Protein AF-A0AAF0Y6J8-F1 (afdb_monomer)

Solvent-accessible surface area (backbone atoms only — not comparable to full-atom values): 52966 Å² total; per-residue (Å²): 140,88,72,88,75,79,75,80,80,65,96,75,84,88,79,81,84,75,63,62,96,84,73,73,66,78,78,77,88,53,89,61,50,66,57,54,49,52,32,51,49,50,33,46,51,37,32,52,55,44,51,52,54,52,38,50,56,49,50,51,54,49,41,55,51,51,54,55,71,71,48,80,70,92,71,81,60,100,63,86,78,79,50,47,41,32,35,40,36,59,81,78,58,83,72,40,67,75,51,41,52,77,68,33,92,46,49,30,77,46,56,19,83,68,27,86,41,59,69,42,38,44,42,51,56,29,32,52,77,58,36,61,73,60,62,73,74,58,77,89,92,68,58,49,60,62,53,46,50,54,52,54,72,72,43,93,66,81,75,54,37,34,40,34,31,39,55,40,78,65,29,52,51,64,40,54,36,51,51,52,51,54,53,61,73,40,78,90,54,57,57,35,38,38,35,33,29,91,42,66,74,60,46,60,70,65,53,75,75,61,64,79,80,51,44,43,81,45,72,57,73,69,62,94,79,70,53,92,57,46,44,41,49,39,23,48,53,52,32,51,40,27,67,83,25,75,54,22,44,36,69,67,33,50,54,45,55,51,52,53,38,72,70,72,62,60,52,39,67,44,52,50,53,52,52,53,49,50,50,54,51,42,58,73,70,32,71,51,33,58,46,72,75,42,91,69,50,74,65,56,51,52,52,50,48,54,46,49,52,37,36,33,74,68,47,93,50,95,73,50,66,63,36,49,45,69,77,55,92,61,50,57,57,68,76,61,57,56,63,69,59,52,52,51,49,43,48,75,40,51,66,82,77,49,79,77,76,82,79,83,76,82,97,77,88,87,78,88,80,86,90,85,90,85,88,84,94,74,93,76,87,75,86,80,81,82,86,80,88,78,85,86,84,88,83,84,91,81,90,85,88,82,84,90,82,91,83,86,90,84,79,91,80,90,79,82,76,84,74,77,76,74,76,77,75,70,80,81,53,94,58,92,52,50,76,56,38,52,51,43,51,52,62,67,72,46,63,102,70,77,57,69,65,64,50,52,52,49,50,53,47,56,62,54,52,67,58,51,80,79,63,79,80,76,80,75,81,89,78,91,79,91,80,84,88,78,94,68,96,70,88,75,72,73,69,71,83,73,70,55,69,68,57,56,51,50,53,49,52,52,49,54,50,49,54,52,52,35,35,74,71,66,77,48,81,88,74,73,51,63,84,79,58,53,77,35,58,77,77,36,66,60,55,31,51,50,39,29,69,20,46,74,41,97,85,69,23,43,41,50,54,38,35,32,35,42,40,32,20,52,88,91,25,48,64,71,44,53,51,36,45,52,48,39,43,32,24,30,40,46,53,44,77,46,71,40,95,90,74,69,57,63,46,77,32,72,66,69,21,62,60,37,34,34,36,40,37,39,27,85,90,47,84,78,58,63,70,51,32,51,45,28,47,49,52,50,52,54,52,40,47,54,50,53,31,54,78,69,72,46,91,75,63,72,80,39,67,69,54,45,49,53,50,51,50,50,50,50,62,24,49,74,35,53,46,80,42,66,29,54,62,40,42,49,31,45,24,53,49,39,45,42,64,62,58,50,62,92,92,53,78,78,42,52,36,36,37,30,46,60,56,54,72,32,62,66,71,63,47,65,55,54,65,54,49,63,77,68,61,62,100,80,73,88,65,85,76,53,82,93,67,40,40,67,67,51,31,48,52,28,50,48,49,30,18,70,76,60,35,17,28,37,36,39,32,38,58,39,81,41,74,36,86,98,36,98,46,53,44,63,86,62,60,85,90,50,69,49,96,78,58,76,85,60,94,65,87,69,72,79,55,96,53,74,67,38,34,39,37,38,29,78,20,51,71,69,67,92,71,68,60,92,84,58,47,73,67,51,61,68,64,56,70,76,65,64,74,60,43,47,28,37,31,32,37,29,31,64,89,27,38,68,52,20,30,44,87,82,30,33,80,36,66,48,30,37,36,97,50,38,63,41,74,76,56,84,90,80,114

Secondary structure (DSSP, 8-state):
--STT-TTSSS---------TTT-SSS---TTHHHHHHHHHHHHHHHHHHHHHHHHHHHHHHHHHHHHHHSPPSS--SS----EEEEEE-S--TTHHHHHTTT-TTEEEEEGGG-SSHHHHHHHHHHHHH-HHHHHTPPSS--HHHHHHHHHHT-SS---EEEEEETGGGS-HHHHHHHHHHHHT-TTS-EEEEEE-S-HHHHHHH--SS-TTSEEEEE----TT--TTHHHHHHHHHHH-TTT-SSEE-HHHHHHHHHHHHHH--HHHHHHHHHHHHHHHHHHHSHHHHHHHS---HHHHHHHHHHHHHHHTT---TTGGGGEE---TTHHHHHS--HHHHHHHHHH-GGGTS-----SS--S----------------PPPPPP--PPPP----------------------------------TTSS-TTHHHHHHHHHHHHS-SS--HHHHHHHHHHHHHHHHHTTTS---PPP-------------------PPPHHHHHHHHHHHHHHHHHHHHTTS----THHHHS--B--S-HHHHHHHHHHS--TT--SB-TT-EEEEEE-TTSSHHHHHHHHHHHHHS-S-EEEE-TTT-PEEEE--------EEEE--TTSPPSHHHHHHHHHHHHHHHHHHHHHHTT----TTSHHHHHHHHHHHHHHHTTEEEE---SSHHHHHHHHHHHHS--TTSPPPSEEEETTGGGS-SSHHHHHHHHHTT--TT------GGG--HHHHHHHHHHHHHHH--EEEEEEE--SBPTTSSSBPPS--TTS--TTS---S--PPS-SS---EEEEEEEESS-S---TT--HHHHHH-----SSEEEEEEEEETT-SHHHHSSS-EEEEEEEETTEEE---GGG-

InterPro domains:
  IPR020795 Origin recognition complex, subunit 3 [PTHR12748] (308-524)
  IPR027417 P-loop containing nucleoside triphosphate hydrolase [G3DSA:3.40.50.300] (536-815)
  IPR027417 P-loop containing nucleoside triphosphate hydrolase [SSF52540] (537-786)
  IPR040855 Origin recognition complex subunit 3, winged helix C-terminal [PF18137] (435-524)

Sequence (879 aa):
MGNDFHSLSQGVFVVPFQPPSNKAGPSNLQPLDEIYDKAYQHFQAAYDSYEEQFTAELLDGIRSWLDECDTPRPLKAPFEVQRLHIALVQGVSSALIPGLTSTTRHAVTVNGRDVSDLASATRAVAVGFLGEAALASKKAGRTPMEEVQRWWQGLNDRDPLLLHIQQAQLISATVLSELIYIMNLYPSLPFRLLLDVPSVGHFLSTWTLIEPTEIDLSILTLGRSRKRNAGVNAILQAAVDSSVTLLSVTRELAEQLKRDEETIGGGGASTLKSLKWLALQHRFNSPLAALAESEMTEQQLQDLQTIADAVKDGHRVPGGDIFALDSNPNLLTVTDPAPRMSILSSLAKPDTFWPITSNGVDASTQNSAEDEQSSEDEEVVTPRKSGRSRPANDYLKMSGQTTRKKRKPQPQAEGQPHAVNGGFVDLSTPQPFKETETLFSLWQSAGRNVNLWDWLEGFRGELTGAAKENGDDEEAPASERRSKRKRGDDDEDGGKPELSEEAQQRLHAAFIRFVEEARMLGLIALALRYNTSPPGPTFVPELDEVILAARPHPGGSSLQRGDLVEIVGPSGAGKSTLCAFLLMTTLLPRSFQLVTTQGGEAVDVPLGGRDAHAYLLSPASHPPLMPRIESALRAHIETRIAHTLGENNQRGDLRAPLISAAIDEQITASLARLYVLQPRPRAIGWTLALQRVRRPPDDHRTPDLVVCDGFADGFWPERWEEEKGDRRRGPGGSRVRGLPDAGMKDVWDAVTALRRDTGAVVVLTAQGLRPIPNSPFFKPQLPAPYPSPFAPRGADPDPPTAWPLNIQLTLLGPSRPLQYPAETTLVDALRSRNHPTLQVFDAMVRVVGGKGLAGTLAGAKWSFGVASHGLVPFTRDER

Foldseek 3Di:
DPPPPVPPPDPDDDDDDDDPPPDPDPDPDFPCNVQLVLLLVLLVVLLVVVLVVLLVLVLVLVLVLLVVLVDDDPDDDPDDQAAAEEEEEAPDDPVNQVVNCVSDVQEFEDELVQPAALLSVLQRLLCRRQNPVRVVVDDPDDGSVVVVLVVQVPDPDNIAHEYEYEQNVSHQLVSVQVNLVVVLVSSVHRYHYYYYHNDPQVSVQRNDPHDPSRHDYHYSPRDPPDDLANSLCSSQVSQQQCLSHLAHEDPVNSVVLVVLCVVPVPYNVLVSVLSSVLSVVLCCDFPVVVCSVDPHDPVNVVVVVVLSVCSNVVHDDVPSCSRYRYDDPCSCCVSPNPVVVVVLVCLQCVCVVPPPPPPDDDPDDDDDDDDDDDDDDDDDDDDDDDDDDDDDDDDDDDDDDDDDDDDDDDDDDDDDDPDPPPDPPPPPPPCPCPLSNQLSVLLVPDDPDDDLVVSLVSSVVVVVVVVPVVPDPPDDDDDDDDDDDDDDPDPCPVPDPDDDPVVSVVSVVSSVVSQVVCVVVVVDDDPPDFQPPFQADLPQVQQLVQLCQFPPHPVSGSHGQLAEEEEEEAPQLCRLLSVLSSLLQALADQWAFQQDPPPRHTDTQGLNHNNFAEEEEEAPVDPDCVVLSLLLLLVSSLVSVVVSCVVVVHDDDCPPVSNVVSSVVSSVSSCVRYHYDHFHLFLLSLLVVLVCLLVPPPVHDRGQEYEYPCNAVSCDPVVVVLVVVVVPDPPPDPDDDRSVNRHNVSSLVSSSSSSVRRSHYYYYYDYQPACDVPFRGGFGPDDPPADTLPDPPPPDPPDDNPRDHFKYKYWHHFPDDPDDPPPQDPVNSVVPPPPPQKTKTKMFMAGDSTDDQNPDRRTHIDMWIAGPSGTDRDDPVVD

Nearest PDB structures (foldseek):
  7jpo-assembly1_C  TM=5.607E-01  e=1.843E-09  Homo sapiens
  8s0f-assembly1_C  TM=5.525E-01  e=1.940E-09  Homo sapiens
  7tjj-assembly1_C  TM=5.164E-01  e=2.382E-09  Saccharomyces cerevisiae
  5zr1-assembly1_C  TM=5.439E-01  e=1.946E-08  Saccharomyces cerevisiae S288C
  7ctg-assembly1_C  TM=5.607E-01  e=2.522E-07  Homo sapiens

Organism: NCBI:txid143232

pLDDT: mean 81.0, std 18.87, range [28.06, 98.38]

Structure (mmCIF, N/CA/C/O backbone):
data_AF-A0AAF0Y6J8-F1
#
_entry.id   AF-A0AAF0Y6J8-F1
#
loop_
_atom_site.group_PDB
_atom_site.id
_atom_site.type_symbol
_atom_site.label_atom_id
_atom_site.label_alt_id
_atom_site.label_comp_id
_atom_site.label_asym_id
_atom_site.label_entity_id
_atom_site.label_seq_id
_atom_site.pdbx_PDB_ins_code
_atom_site.Cartn_x
_atom_site.Cartn_y
_atom_site.Cartn_z
_atom_site.occupancy
_atom_site.B_iso_or_equiv
_atom_site.auth_seq_id
_atom_site.auth_comp_id
_atom_site.auth_asym_id
_atom_site.auth_atom_id
_atom_site.pdbx_PDB_model_num
ATOM 1 N N . MET A 1 1 ? 11.645 -42.284 27.711 1.00 46.94 1 MET A N 1
ATOM 2 C CA . MET A 1 1 ? 11.716 -40.843 28.018 1.00 46.94 1 MET A CA 1
ATOM 3 C C . MET A 1 1 ? 13.034 -40.352 27.452 1.00 46.94 1 MET A C 1
ATOM 5 O O . MET A 1 1 ? 14.055 -40.558 28.093 1.00 46.94 1 MET A O 1
ATOM 9 N N . GLY A 1 2 ? 13.051 -39.891 26.202 1.00 46.53 2 GLY A N 1
ATOM 10 C CA . GLY A 1 2 ? 14.325 -39.673 25.495 1.00 46.53 2 GLY A CA 1
ATOM 11 C C . GLY A 1 2 ? 14.275 -38.817 24.230 1.00 46.53 2 GLY A C 1
ATOM 12 O O . GLY A 1 2 ? 15.302 -38.254 23.880 1.00 46.53 2 GLY A O 1
ATOM 13 N N . ASN A 1 3 ? 13.105 -38.659 23.595 1.00 49.09 3 ASN A N 1
ATOM 14 C CA . ASN A 1 3 ? 12.953 -37.881 22.353 1.00 49.09 3 ASN A CA 1
ATOM 15 C C . ASN A 1 3 ? 11.950 -36.715 22.478 1.00 49.09 3 ASN A C 1
ATOM 17 O O . ASN A 1 3 ? 11.668 -36.035 21.495 1.00 49.09 3 ASN A O 1
ATOM 21 N N . ASP A 1 4 ? 11.411 -36.463 23.673 1.00 56.22 4 ASP A N 1
ATOM 22 C CA . ASP A 1 4 ? 10.211 -35.632 23.865 1.00 56.22 4 ASP A CA 1
ATOM 23 C C . ASP A 1 4 ? 10.475 -34.106 23.774 1.00 56.22 4 ASP A C 1
ATOM 25 O O . ASP A 1 4 ? 9.556 -33.307 23.922 1.00 56.22 4 ASP A O 1
ATOM 29 N N . PHE A 1 5 ? 11.719 -33.692 23.488 1.00 54.41 5 PHE A N 1
ATOM 30 C CA . PHE A 1 5 ? 12.150 -32.285 23.401 1.00 54.41 5 PHE A CA 1
ATOM 31 C C . PHE A 1 5 ? 12.631 -31.828 22.008 1.00 54.41 5 PHE A C 1
ATOM 33 O O . PHE A 1 5 ? 13.147 -30.722 21.875 1.00 54.41 5 PHE A O 1
ATOM 40 N N . HIS A 1 6 ? 12.368 -32.578 20.929 1.00 54.72 6 HIS A N 1
ATOM 41 C CA . HIS A 1 6 ? 12.538 -32.075 19.544 1.00 54.72 6 HIS A CA 1
ATOM 42 C C . HIS A 1 6 ? 11.508 -30.984 19.142 1.00 54.72 6 HIS A C 1
ATOM 44 O O . HIS A 1 6 ? 11.321 -30.679 17.967 1.00 54.72 6 HIS A O 1
ATOM 50 N N . SER A 1 7 ? 10.828 -30.395 20.126 1.00 57.59 7 SER A N 1
ATOM 51 C CA . SER A 1 7 ? 9.571 -29.653 20.021 1.00 57.59 7 SER A CA 1
ATOM 52 C C . SER A 1 7 ? 9.751 -28.133 20.161 1.00 57.59 7 SER A C 1
ATOM 54 O O . SER A 1 7 ? 8.914 -27.471 20.761 1.00 57.59 7 SER A O 1
ATOM 56 N N . LEU A 1 8 ? 10.845 -27.570 19.636 1.00 61.41 8 LEU A N 1
ATOM 57 C CA . LEU A 1 8 ? 11.039 -26.109 19.518 1.00 61.41 8 LEU A CA 1
ATOM 58 C C . LEU A 1 8 ? 11.159 -25.632 18.058 1.00 61.41 8 LEU A C 1
ATOM 60 O O . LEU A 1 8 ? 11.281 -24.438 17.811 1.00 61.41 8 LEU A O 1
ATOM 64 N N . SER A 1 9 ? 11.112 -26.551 17.087 1.00 70.69 9 SER A N 1
ATOM 65 C CA . SER A 1 9 ? 11.235 -26.264 15.648 1.00 70.69 9 SER A CA 1
ATOM 66 C C . SER A 1 9 ? 9.919 -26.349 14.863 1.00 70.69 9 SER A C 1
ATOM 68 O O . SER A 1 9 ? 9.893 -26.009 13.682 1.00 70.69 9 SER A O 1
ATOM 70 N N . GLN A 1 10 ? 8.828 -26.813 15.481 1.00 74.38 10 GLN A N 1
ATOM 71 C CA . GLN A 1 10 ? 7.499 -26.843 14.857 1.00 74.38 10 GLN A CA 1
ATOM 72 C C . GLN A 1 10 ? 6.782 -25.499 15.073 1.00 74.38 10 GLN A C 1
ATOM 74 O O . GLN A 1 10 ? 6.991 -24.836 16.084 1.00 74.38 10 GLN A O 1
ATOM 79 N N . GLY A 1 11 ? 5.935 -25.085 14.126 1.00 71.44 11 GLY A N 1
ATOM 80 C CA . GLY A 1 11 ? 5.335 -23.742 14.143 1.00 71.44 11 GLY A CA 1
ATOM 81 C C . GLY A 1 11 ? 4.185 -23.527 15.138 1.00 71.44 11 GLY A C 1
ATOM 82 O O . GLY A 1 11 ? 3.857 -22.382 15.431 1.00 71.44 11 GLY A O 1
ATOM 83 N N . VAL A 1 12 ? 3.554 -24.595 15.642 1.00 82.06 12 VAL A N 1
ATOM 84 C CA . VAL A 1 12 ? 2.423 -24.527 16.587 1.00 82.06 12 VAL A CA 1
ATOM 85 C C . VAL A 1 12 ? 2.484 -25.715 17.544 1.00 82.06 12 VAL A C 1
ATOM 87 O O . VAL A 1 12 ? 2.613 -26.855 17.102 1.00 82.06 12 VAL A O 1
ATOM 90 N N . PHE A 1 13 ? 2.308 -25.458 18.842 1.00 80.12 13 PHE A N 1
ATOM 91 C CA . PHE A 1 13 ? 2.201 -26.487 19.877 1.00 80.12 13 PHE A CA 1
ATOM 92 C C . PHE A 1 13 ? 0.877 -26.352 20.621 1.00 80.12 13 PHE A C 1
ATOM 94 O O . PHE A 1 13 ? 0.590 -25.307 21.201 1.00 80.12 13 PHE A O 1
ATOM 101 N N . VAL A 1 14 ? 0.087 -27.425 20.649 1.00 83.12 14 VAL A N 1
ATOM 102 C CA . VAL A 1 14 ? -1.083 -27.512 21.528 1.00 83.12 14 VAL A CA 1
ATOM 103 C C . VAL A 1 14 ? -0.660 -28.241 22.795 1.00 83.12 14 VAL A C 1
ATOM 105 O O . VAL A 1 14 ? -0.547 -29.464 22.803 1.00 83.12 14 VAL A O 1
ATOM 108 N N . VAL A 1 15 ? -0.410 -27.485 23.864 1.00 81.62 15 VAL A N 1
ATOM 109 C CA . VAL A 1 15 ? -0.171 -28.039 25.203 1.00 81.62 15 VAL A CA 1
ATOM 110 C C . VAL A 1 15 ? -1.525 -28.131 25.914 1.00 81.62 15 VAL A C 1
ATOM 112 O O . VAL A 1 15 ? -2.051 -27.098 26.331 1.00 81.62 15 VAL A O 1
ATOM 115 N N . PRO A 1 16 ? -2.143 -29.323 26.037 1.00 80.50 16 PRO A N 1
ATOM 116 C CA . PRO A 1 16 ? -3.435 -29.448 26.698 1.00 80.50 16 PRO A CA 1
ATOM 117 C C . PRO A 1 16 ? -3.285 -29.142 28.190 1.00 80.50 16 PRO A C 1
ATOM 119 O O . PRO A 1 16 ? -2.589 -29.854 28.916 1.00 80.50 16 PRO A O 1
ATOM 122 N N . PHE A 1 17 ? -3.962 -28.094 28.660 1.00 80.12 17 PHE A N 1
ATOM 123 C CA . PHE A 1 17 ? -4.008 -27.774 30.081 1.00 80.12 17 PHE A CA 1
ATOM 124 C C . PHE A 1 17 ? -4.791 -28.857 30.830 1.00 80.12 17 PHE A C 1
ATOM 126 O O . PHE A 1 17 ? -6.013 -28.944 30.724 1.00 80.12 17 PHE A O 1
ATOM 133 N N . GLN A 1 18 ? -4.079 -29.689 31.587 1.00 80.62 18 GLN A N 1
ATOM 134 C CA . GLN A 1 18 ? -4.678 -30.611 32.546 1.00 80.62 18 GLN A CA 1
ATOM 135 C C . GLN A 1 18 ? -4.735 -29.898 33.904 1.00 80.62 18 GLN A C 1
ATOM 137 O O . GLN A 1 18 ? -3.695 -29.789 34.560 1.00 80.62 18 GLN A O 1
ATOM 142 N N . PRO A 1 19 ? -5.898 -29.369 34.335 1.00 72.00 19 PRO A N 1
ATOM 143 C CA . PRO A 1 19 ? -5.988 -28.693 35.620 1.00 72.00 19 PRO A CA 1
ATOM 144 C C . PRO A 1 19 ? -5.603 -29.666 36.746 1.00 72.00 19 PRO A C 1
ATOM 146 O O . PRO A 1 19 ? -6.127 -30.784 36.785 1.00 72.00 19 PRO A O 1
ATOM 149 N N . PRO A 1 20 ? -4.731 -29.275 37.698 1.00 77.81 20 PRO A N 1
ATOM 150 C CA . PRO A 1 20 ? -4.523 -30.062 38.905 1.00 77.81 20 PRO A CA 1
ATOM 151 C C . PRO A 1 20 ? -5.874 -30.236 39.605 1.00 77.81 20 PRO A C 1
ATOM 153 O O . PRO A 1 20 ? -6.547 -29.249 39.911 1.00 77.81 20 PRO A O 1
ATOM 156 N N . SER A 1 21 ? -6.235 -31.501 39.836 1.00 73.38 21 SER A N 1
ATOM 157 C CA . SER A 1 21 ? -7.596 -32.043 40.046 1.00 73.38 21 SER A CA 1
ATOM 158 C C . SER A 1 21 ? -8.495 -31.436 41.141 1.00 73.38 21 SER A C 1
ATOM 160 O O . SER A 1 21 ? -9.564 -31.980 41.391 1.00 73.38 21 SER A O 1
ATOM 162 N N . ASN A 1 22 ? -8.107 -30.338 41.796 1.00 62.06 22 ASN A N 1
ATOM 163 C CA . ASN A 1 22 ? -8.897 -29.687 42.844 1.00 62.06 22 ASN A CA 1
ATOM 164 C C . ASN A 1 22 ? -8.800 -28.146 42.944 1.00 62.06 22 ASN A C 1
ATOM 166 O O . ASN A 1 22 ? -9.525 -27.598 43.769 1.00 62.06 22 ASN A O 1
ATOM 170 N N . LYS A 1 23 ? -7.915 -27.421 42.222 1.00 58.53 23 LYS A N 1
ATOM 171 C CA . LYS A 1 23 ? -7.672 -25.978 42.529 1.00 58.53 23 LYS A CA 1
ATOM 172 C C . LYS A 1 23 ? -7.391 -24.997 41.375 1.00 58.53 23 LYS A C 1
ATOM 174 O O . LYS A 1 23 ? -7.160 -23.827 41.654 1.00 58.53 23 LYS A O 1
ATOM 179 N N . ALA A 1 24 ? -7.431 -25.406 40.107 1.00 54.44 24 ALA A N 1
ATOM 180 C CA . ALA A 1 24 ? -7.239 -24.481 38.977 1.00 54.44 24 ALA A CA 1
ATOM 181 C C . ALA A 1 24 ? -8.573 -23.975 38.393 1.00 54.44 24 ALA A C 1
ATOM 183 O O . ALA A 1 24 ? -8.906 -24.268 37.246 1.00 54.44 24 ALA A O 1
ATOM 184 N N . GLY A 1 25 ? -9.339 -23.244 39.204 1.00 60.88 25 GLY A N 1
ATOM 185 C CA . GLY A 1 25 ? -10.433 -22.389 38.731 1.00 60.88 25 GLY A CA 1
ATOM 186 C C . GLY A 1 25 ? -9.984 -20.923 38.631 1.00 60.88 25 GLY A C 1
ATOM 187 O O . GLY A 1 25 ? -8.875 -20.606 39.073 1.00 60.88 25 GLY A O 1
ATOM 188 N N . PRO A 1 26 ? -10.821 -20.016 38.091 1.00 60.38 26 PRO A N 1
ATOM 189 C CA . PRO A 1 26 ? -10.643 -18.586 38.339 1.00 60.38 26 PRO A CA 1
ATOM 190 C C . PRO A 1 26 ? -10.587 -18.323 39.853 1.00 60.38 26 PRO A C 1
ATOM 192 O O . PRO A 1 26 ? -11.142 -19.090 40.644 1.00 60.38 26 PRO A O 1
ATOM 195 N N . SER A 1 27 ? -9.906 -17.247 40.255 1.00 64.31 27 SER A N 1
ATOM 196 C CA . SER A 1 27 ? -9.896 -16.779 41.646 1.00 64.31 27 SER A CA 1
ATOM 197 C C . SER A 1 27 ? -11.321 -16.716 42.198 1.00 64.31 27 SER A C 1
ATOM 199 O O . SER A 1 27 ? -12.218 -16.281 41.475 1.00 64.31 27 SER A O 1
ATOM 201 N N . ASN A 1 28 ? -11.515 -17.152 43.450 1.00 68.31 28 ASN A N 1
ATOM 202 C CA . ASN A 1 28 ? -12.820 -17.144 44.121 1.00 68.31 28 ASN A CA 1
ATOM 203 C C . ASN A 1 28 ? -13.555 -15.825 43.846 1.00 68.31 28 ASN A C 1
ATOM 205 O O . ASN A 1 28 ? -12.947 -14.766 44.012 1.00 68.31 28 ASN A O 1
ATOM 209 N N . LEU A 1 29 ? -14.831 -15.913 43.447 1.00 67.31 29 LEU A N 1
ATOM 210 C CA . LEU A 1 29 ? -15.694 -14.757 43.184 1.00 67.31 29 LEU A CA 1
ATOM 211 C C . LEU A 1 29 ? -15.552 -13.746 44.325 1.00 67.31 29 LEU A C 1
ATOM 213 O O . LEU A 1 29 ? -15.857 -14.068 45.476 1.00 67.31 29 LEU A O 1
ATOM 217 N N . GLN A 1 30 ? -15.043 -12.554 44.014 1.00 77.19 30 GLN A N 1
ATOM 218 C CA . GLN A 1 30 ? -14.905 -11.501 45.014 1.00 77.19 30 GLN A CA 1
ATOM 219 C C . GLN A 1 30 ? -16.262 -10.797 45.178 1.00 77.19 30 GLN A C 1
ATOM 221 O O . GLN A 1 30 ? -16.977 -10.635 44.188 1.00 77.19 30 GLN A O 1
ATOM 226 N N . PRO A 1 31 ? -16.631 -10.331 46.388 1.00 79.38 31 PRO A N 1
ATOM 227 C CA . PRO A 1 31 ? -17.938 -9.706 46.627 1.00 79.38 31 PRO A CA 1
ATOM 228 C C . PRO A 1 31 ? -18.251 -8.499 45.727 1.00 79.38 31 PRO A C 1
ATOM 230 O O . PRO A 1 31 ? -19.416 -8.198 45.481 1.00 79.38 31 PRO A O 1
ATOM 233 N N . LEU A 1 32 ? -17.220 -7.813 45.220 1.00 87.56 32 LEU A N 1
ATOM 234 C CA . LEU A 1 32 ? -17.368 -6.658 44.333 1.00 87.56 32 LEU A CA 1
ATOM 235 C C . LEU A 1 32 ? -17.630 -7.025 42.861 1.00 87.56 32 LEU A C 1
ATOM 237 O O . LEU A 1 32 ? -17.983 -6.136 42.086 1.00 87.56 32 LEU A O 1
ATOM 241 N N . ASP A 1 33 ? -17.466 -8.288 42.457 1.00 89.75 33 ASP A N 1
ATOM 242 C CA . ASP A 1 33 ? -17.500 -8.693 41.042 1.00 89.75 33 ASP A CA 1
ATOM 243 C C . ASP A 1 33 ? -18.853 -8.369 40.403 1.00 89.75 33 ASP A C 1
ATOM 245 O O . ASP A 1 33 ? -18.905 -7.784 39.322 1.00 89.75 33 ASP A O 1
ATOM 249 N N . GLU A 1 34 ? -19.946 -8.594 41.137 1.00 91.12 34 GLU A N 1
ATOM 250 C CA . GLU A 1 34 ? -21.289 -8.212 40.701 1.00 91.12 34 GLU A CA 1
ATOM 251 C C . GLU A 1 34 ? -21.459 -6.706 40.455 1.00 91.12 34 GLU A C 1
ATOM 253 O O . GLU A 1 34 ? -22.267 -6.324 39.612 1.00 91.12 34 GLU A O 1
ATOM 258 N N . ILE A 1 35 ? -20.754 -5.839 41.191 1.00 93.31 35 ILE A N 1
ATOM 259 C CA . ILE A 1 35 ? -20.884 -4.379 41.053 1.00 93.31 35 ILE A CA 1
ATOM 260 C C . ILE A 1 35 ? -20.216 -3.929 39.752 1.00 93.31 35 ILE A C 1
ATOM 262 O O . ILE A 1 35 ? -20.826 -3.202 38.965 1.00 93.31 35 ILE A O 1
ATOM 266 N N . TYR A 1 36 ? -18.991 -4.399 39.500 1.00 95.12 36 TYR A N 1
ATOM 267 C CA . TYR A 1 36 ? -18.256 -4.083 38.274 1.00 95.12 36 TYR A CA 1
ATOM 268 C C . TYR A 1 36 ? -18.909 -4.703 37.033 1.00 95.12 36 TYR A C 1
ATOM 270 O O . TYR A 1 36 ? -19.008 -4.030 36.006 1.00 95.12 36 TYR A O 1
ATOM 278 N N . ASP A 1 37 ? -19.412 -5.938 37.127 1.00 94.62 37 ASP A N 1
ATOM 279 C CA . ASP A 1 37 ? -20.112 -6.591 36.018 1.00 94.62 37 ASP A CA 1
ATOM 280 C C . ASP A 1 37 ? -21.442 -5.894 35.697 1.00 94.62 37 ASP A C 1
ATOM 282 O O . ASP A 1 37 ? -21.712 -5.641 34.524 1.00 94.62 37 ASP A O 1
ATOM 286 N N . LYS A 1 38 ? -22.247 -5.503 36.701 1.00 95.50 38 LYS A N 1
ATOM 287 C CA . LYS A 1 38 ? -23.489 -4.730 36.478 1.00 95.50 38 LYS A CA 1
ATOM 288 C C . LYS A 1 38 ? -23.204 -3.362 35.851 1.00 95.50 38 LYS A C 1
ATOM 290 O O . LYS A 1 38 ? -23.907 -2.969 34.923 1.00 95.50 38 LYS A O 1
ATOM 295 N N . ALA A 1 39 ? -22.158 -2.664 36.303 1.00 96.12 39 ALA A N 1
ATOM 296 C CA . ALA A 1 39 ? -21.733 -1.398 35.707 1.00 96.12 39 ALA A CA 1
ATOM 297 C C . ALA A 1 39 ? -21.314 -1.568 34.237 1.00 96.12 39 ALA A C 1
ATOM 299 O O . ALA A 1 39 ? -21.823 -0.879 33.355 1.00 96.12 39 ALA A O 1
ATOM 300 N N . TYR A 1 40 ? -20.454 -2.548 33.943 1.00 96.94 40 TYR A N 1
ATOM 301 C CA . TYR A 1 40 ? -20.012 -2.805 32.574 1.00 96.94 40 TYR A CA 1
ATOM 302 C C . TYR A 1 40 ? -21.157 -3.258 31.652 1.00 96.94 40 TYR A C 1
ATOM 304 O O . TYR A 1 40 ? -21.245 -2.789 30.517 1.00 96.94 40 TYR A O 1
ATOM 312 N N . GLN A 1 41 ? -22.067 -4.107 32.142 1.00 97.19 41 GLN A N 1
ATOM 313 C CA . GLN A 1 41 ? -23.275 -4.513 31.414 1.00 97.19 41 GLN A CA 1
ATOM 314 C C . GLN A 1 41 ? -24.182 -3.320 31.095 1.00 97.19 41 GLN A C 1
ATOM 316 O O . GLN A 1 41 ? -24.731 -3.266 29.999 1.00 97.19 41 GLN A O 1
ATOM 321 N N . HIS A 1 42 ? -24.311 -2.341 31.997 1.00 97.19 42 HIS A N 1
ATOM 322 C CA . HIS A 1 42 ? -25.069 -1.120 31.723 1.00 97.19 42 HIS A CA 1
ATOM 323 C C . HIS A 1 42 ? -24.423 -0.279 30.611 1.00 97.19 42 HIS A C 1
ATOM 325 O O . HIS A 1 42 ? -25.109 0.130 29.672 1.00 97.19 42 HIS A O 1
ATOM 331 N N . PHE A 1 43 ? -23.100 -0.081 30.660 1.00 97.25 43 PHE A N 1
ATOM 332 C CA . PHE A 1 43 ? -22.367 0.660 29.625 1.00 97.25 43 PHE A CA 1
ATOM 333 C C . PHE A 1 43 ? -22.466 -0.038 28.261 1.00 97.25 43 PHE A C 1
ATOM 335 O O . PHE A 1 43 ? -22.637 0.621 27.234 1.00 97.25 43 PHE A O 1
ATOM 342 N N . GLN A 1 44 ? -22.389 -1.373 28.253 1.00 97.25 44 GLN A N 1
ATOM 343 C CA . GLN A 1 44 ? -22.562 -2.184 27.054 1.00 97.25 44 GLN A CA 1
ATOM 344 C C . GLN A 1 44 ? -24.000 -2.097 26.518 1.00 97.25 44 GLN A C 1
ATOM 346 O O . GLN A 1 44 ? -24.175 -1.808 25.342 1.00 97.25 44 GLN A O 1
ATOM 351 N N . ALA A 1 45 ? -25.028 -2.233 27.360 1.00 97.31 45 ALA A N 1
ATOM 352 C CA . ALA A 1 45 ? -26.427 -2.123 26.938 1.00 97.31 45 ALA A CA 1
ATOM 353 C C . ALA A 1 45 ? -26.768 -0.740 26.345 1.00 97.31 45 ALA A C 1
ATOM 355 O O . ALA A 1 45 ? -27.548 -0.643 25.397 1.00 97.31 45 ALA A O 1
ATOM 356 N N . ALA A 1 46 ? -26.157 0.334 26.860 1.00 97.38 46 ALA A N 1
ATOM 357 C CA . ALA A 1 46 ? -26.285 1.675 26.288 1.00 97.38 46 ALA A CA 1
ATOM 358 C C . ALA A 1 46 ? -25.639 1.790 24.893 1.00 97.38 46 ALA A C 1
ATOM 360 O O . ALA A 1 46 ? -26.167 2.488 24.025 1.00 97.38 46 ALA A O 1
ATOM 361 N N . TYR A 1 47 ? -24.520 1.094 24.660 1.00 96.12 47 TYR A N 1
ATOM 362 C CA . TYR A 1 47 ? -23.893 1.005 23.340 1.00 96.12 47 TYR A CA 1
ATOM 363 C C . TYR A 1 47 ? -24.710 0.147 22.370 1.00 96.12 47 TYR A C 1
ATOM 365 O O . TYR A 1 47 ? -24.991 0.595 21.261 1.00 96.12 47 TYR A O 1
ATOM 373 N N . ASP A 1 48 ? -25.143 -1.037 22.803 1.00 96.06 48 ASP A N 1
ATOM 374 C CA . ASP A 1 48 ? -25.914 -1.977 21.988 1.00 96.06 48 ASP A CA 1
ATOM 375 C C . ASP A 1 48 ? -27.249 -1.339 21.548 1.00 96.06 48 ASP A C 1
ATOM 377 O O . ASP A 1 48 ? -27.576 -1.353 20.365 1.00 96.06 48 ASP A O 1
ATOM 381 N N . SER A 1 49 ? -27.956 -0.640 22.448 1.00 96.25 49 SER A N 1
ATOM 382 C CA . SER A 1 49 ? -29.169 0.133 22.113 1.00 96.25 49 SER A CA 1
ATOM 383 C C . SER A 1 49 ? -28.903 1.274 21.116 1.00 96.25 49 SER A C 1
ATOM 385 O O . SER A 1 49 ? -29.717 1.539 20.225 1.00 96.25 49 SER A O 1
ATOM 387 N N . TYR A 1 50 ? -27.749 1.945 21.212 1.00 94.75 50 TYR A N 1
ATOM 388 C CA . TYR A 1 50 ? -27.337 2.943 20.222 1.00 94.75 50 TYR A CA 1
ATOM 389 C C . TYR A 1 50 ? -27.064 2.305 18.845 1.00 94.75 50 TYR A C 1
ATOM 391 O O . TYR A 1 50 ? -27.491 2.858 17.828 1.00 94.75 50 TYR A O 1
ATOM 399 N N . GLU A 1 51 ? -26.378 1.159 18.805 1.00 93.50 51 GLU A N 1
ATOM 400 C CA . GLU A 1 51 ? -26.063 0.411 17.580 1.00 93.50 51 GLU A CA 1
ATOM 401 C C . GLU A 1 51 ? -27.322 -0.168 16.918 1.00 93.50 51 GLU A C 1
ATOM 403 O O . GLU A 1 51 ? -27.444 -0.103 15.695 1.00 93.50 51 GLU A O 1
ATOM 408 N N . GLU A 1 52 ? -28.292 -0.659 17.695 1.00 94.69 52 GLU A N 1
ATOM 409 C CA . GLU A 1 52 ? -29.607 -1.092 17.202 1.00 94.69 52 GLU A CA 1
ATOM 410 C C . GLU A 1 52 ? -30.357 0.062 16.523 1.00 94.69 52 GLU A C 1
ATOM 412 O O . GLU A 1 52 ? -30.778 -0.063 15.371 1.00 94.69 52 GLU A O 1
ATOM 417 N N . GLN A 1 53 ? -30.466 1.218 17.190 1.00 94.25 53 GLN A N 1
ATOM 418 C CA . GLN A 1 53 ? -31.117 2.410 16.628 1.00 94.25 53 GLN A CA 1
ATOM 419 C C . GLN A 1 53 ? -30.397 2.929 15.377 1.00 94.25 53 GLN A C 1
ATOM 421 O O . GLN A 1 53 ? -31.035 3.302 14.394 1.00 94.25 53 GLN A O 1
ATOM 426 N N . PHE A 1 54 ? -29.063 2.953 15.398 1.00 92.50 54 PHE A N 1
ATOM 427 C CA . PHE A 1 54 ? -28.239 3.362 14.261 1.00 92.50 54 PHE A CA 1
ATOM 428 C C . PHE A 1 54 ? -28.386 2.404 13.069 1.00 92.50 54 PHE A C 1
ATOM 430 O O . PHE A 1 54 ? -28.504 2.843 11.925 1.00 92.50 54 PHE A O 1
ATOM 437 N N . THR A 1 55 ? -28.436 1.099 13.336 1.00 93.69 55 THR A N 1
ATOM 438 C CA . THR A 1 55 ? -28.648 0.069 12.314 1.00 93.69 55 THR A CA 1
ATOM 439 C C . THR A 1 55 ? -30.056 0.155 11.730 1.00 93.69 55 THR A C 1
ATOM 441 O O . THR A 1 55 ? -30.203 0.037 10.517 1.00 93.69 55 THR A O 1
ATOM 444 N N . ALA A 1 56 ? -31.080 0.429 12.543 1.00 94.81 56 ALA A N 1
ATOM 445 C CA . ALA A 1 56 ? -32.441 0.667 12.063 1.00 94.81 56 ALA A CA 1
ATOM 446 C C . ALA A 1 56 ? -32.512 1.885 11.121 1.00 94.81 56 ALA A C 1
ATOM 448 O O . ALA A 1 56 ? -33.000 1.751 9.999 1.00 94.81 56 ALA A O 1
ATOM 449 N N . GLU A 1 57 ? -31.933 3.030 11.511 1.00 93.94 57 GLU A N 1
ATOM 450 C CA . GLU A 1 57 ? -31.835 4.217 10.642 1.00 93.94 57 GLU A CA 1
ATOM 451 C C . GLU A 1 57 ? -31.095 3.922 9.323 1.00 93.94 57 GLU A C 1
ATOM 453 O O . GLU A 1 57 ? -31.475 4.436 8.268 1.00 93.94 57 GLU A O 1
ATOM 458 N N . LEU A 1 58 ? -30.057 3.076 9.352 1.00 93.75 58 LEU A N 1
ATOM 459 C CA . LEU A 1 58 ? -29.339 2.663 8.145 1.00 93.75 58 LEU A CA 1
ATOM 460 C C . LEU A 1 58 ? -30.156 1.729 7.252 1.00 93.75 58 LEU A C 1
ATOM 462 O O . LEU A 1 58 ? -30.152 1.903 6.034 1.00 93.75 58 LEU A O 1
ATOM 466 N N . LEU A 1 59 ? -30.882 0.774 7.827 1.00 95.88 59 LEU A N 1
ATOM 467 C CA . LEU A 1 59 ? -31.774 -0.099 7.068 1.00 95.88 59 LEU A CA 1
ATOM 468 C C . LEU A 1 59 ? -32.893 0.702 6.395 1.00 95.88 59 LEU A C 1
ATOM 470 O O . LEU A 1 59 ? -33.196 0.436 5.234 1.00 95.88 59 LEU A O 1
ATOM 474 N N . ASP A 1 60 ? -33.445 1.715 7.062 1.00 95.50 60 ASP A N 1
ATOM 475 C CA . ASP A 1 60 ? -34.455 2.603 6.476 1.00 95.50 60 ASP A CA 1
ATOM 476 C C . ASP A 1 60 ? -33.873 3.513 5.383 1.00 95.50 60 ASP A C 1
ATOM 478 O O . ASP A 1 60 ? -34.491 3.683 4.330 1.00 95.50 60 ASP A O 1
ATOM 482 N N . GLY A 1 61 ? -32.645 4.016 5.554 1.00 95.06 61 GLY A N 1
ATOM 483 C CA . GLY A 1 61 ? -31.920 4.724 4.492 1.00 95.06 61 GLY A CA 1
ATOM 484 C C . GLY A 1 61 ? -31.633 3.846 3.265 1.00 95.06 61 GLY A C 1
ATOM 485 O O . GLY A 1 61 ? -31.765 4.304 2.131 1.00 95.06 61 GLY A O 1
ATOM 486 N N . ILE A 1 62 ? -31.290 2.570 3.474 1.00 96.69 62 ILE A N 1
ATOM 487 C CA . ILE A 1 62 ? -31.094 1.587 2.397 1.00 96.69 62 ILE A CA 1
ATOM 488 C C . ILE A 1 62 ? -32.428 1.248 1.718 1.00 96.69 62 ILE A C 1
ATOM 490 O O . ILE A 1 62 ? -32.459 1.185 0.493 1.00 96.69 62 ILE A O 1
ATOM 494 N N . ARG A 1 63 ? -33.527 1.073 2.467 1.00 96.62 63 ARG A N 1
ATOM 495 C CA . ARG A 1 63 ? -34.879 0.869 1.906 1.00 96.62 63 ARG A CA 1
ATOM 496 C C . ARG A 1 63 ? -35.287 2.037 1.012 1.00 96.62 63 ARG A C 1
ATOM 498 O O . ARG A 1 63 ? -35.576 1.815 -0.156 1.00 96.62 63 ARG A O 1
ATOM 505 N N . SER A 1 64 ? -35.182 3.269 1.515 1.00 96.19 64 SER A N 1
ATOM 506 C CA . SER A 1 64 ? -35.489 4.477 0.739 1.00 96.19 64 SER A CA 1
ATOM 507 C C . SER A 1 64 ? -34.663 4.567 -0.549 1.00 96.19 64 SER A C 1
ATOM 509 O O . SER A 1 64 ? -35.183 4.982 -1.578 1.00 96.19 64 SER A O 1
ATOM 511 N N . TRP A 1 65 ? -33.389 4.163 -0.519 1.00 96.88 65 TRP A N 1
ATOM 512 C CA . TRP A 1 65 ? -32.548 4.112 -1.718 1.00 96.88 65 TRP A CA 1
ATOM 513 C C . TRP A 1 65 ? -32.964 3.007 -2.702 1.00 96.88 65 TRP A C 1
ATOM 515 O O . TRP A 1 65 ? -32.925 3.228 -3.912 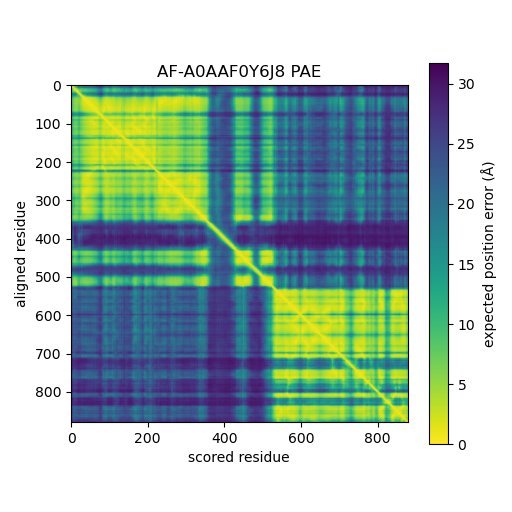1.00 96.88 65 TRP A O 1
ATOM 525 N N . LEU A 1 66 ? -33.375 1.832 -2.219 1.00 96.81 66 LEU A N 1
ATOM 526 C CA . LEU A 1 66 ? -33.904 0.762 -3.072 1.00 96.81 66 LEU A CA 1
ATOM 527 C C . LEU A 1 66 ? -35.212 1.202 -3.754 1.00 96.81 66 LEU A C 1
ATOM 529 O O . LEU A 1 66 ? -35.328 1.062 -4.971 1.00 96.81 66 LEU A O 1
ATOM 533 N N . ASP A 1 67 ? -36.124 1.833 -3.008 1.00 96.06 67 ASP A N 1
ATOM 534 C CA . ASP A 1 67 ? -37.371 2.408 -3.532 1.00 96.06 67 ASP A CA 1
ATOM 535 C C . ASP A 1 67 ? -37.100 3.515 -4.579 1.00 96.06 67 ASP A C 1
ATOM 537 O O . ASP A 1 67 ? -37.771 3.596 -5.614 1.00 96.06 67 ASP A O 1
ATOM 541 N N . GLU A 1 68 ? -36.079 4.354 -4.363 1.00 95.56 68 GLU A N 1
ATOM 542 C CA . GLU A 1 68 ? -35.610 5.343 -5.348 1.00 95.56 68 GLU A CA 1
ATOM 543 C C . GLU A 1 68 ? -35.054 4.690 -6.625 1.00 95.56 68 GLU A C 1
ATOM 545 O O . GLU A 1 68 ? -35.302 5.198 -7.720 1.00 95.56 68 GLU A O 1
ATOM 550 N N . CYS A 1 69 ? -34.334 3.566 -6.518 1.00 95.19 69 CYS A N 1
ATOM 551 C CA . CYS A 1 69 ? -33.805 2.841 -7.681 1.00 95.19 69 CYS A CA 1
ATOM 552 C C . CYS A 1 69 ? -34.913 2.223 -8.546 1.00 95.19 69 CYS A C 1
ATOM 554 O O . CYS A 1 69 ? -34.753 2.113 -9.762 1.00 95.19 69 CYS A O 1
ATOM 556 N N . ASP A 1 70 ? -36.026 1.824 -7.929 1.00 93.75 70 ASP A N 1
ATOM 557 C CA . ASP A 1 70 ? -37.171 1.222 -8.619 1.00 93.75 70 ASP A CA 1
ATOM 558 C C . ASP A 1 70 ? -38.187 2.282 -9.103 1.00 93.75 70 ASP A C 1
ATOM 560 O O . ASP A 1 70 ? -39.076 1.992 -9.911 1.00 93.75 70 ASP A O 1
ATOM 564 N N . THR A 1 71 ? -38.024 3.542 -8.683 1.00 93.56 71 THR A N 1
ATOM 565 C CA . THR A 1 71 ? -38.837 4.671 -9.145 1.00 93.56 71 THR A CA 1
ATOM 566 C C . THR A 1 71 ? -38.464 5.058 -10.588 1.00 93.56 71 THR A C 1
ATOM 568 O O . THR A 1 71 ? -37.327 5.458 -10.859 1.00 93.56 71 THR A O 1
ATOM 571 N N . PRO A 1 72 ? -39.404 5.016 -11.556 1.00 87.44 72 PRO A N 1
ATOM 572 C CA . PRO A 1 72 ? -39.099 5.328 -12.948 1.00 87.44 72 PRO A CA 1
ATOM 573 C C . PRO A 1 72 ? -38.699 6.799 -13.112 1.00 87.44 72 PRO A C 1
ATOM 575 O O . PRO A 1 72 ? -39.421 7.714 -12.708 1.00 87.44 72 PRO A O 1
ATOM 578 N N . ARG A 1 73 ? -37.553 7.036 -13.762 1.00 84.25 73 ARG A N 1
ATOM 579 C CA . ARG A 1 73 ? -37.015 8.388 -13.973 1.00 84.25 73 ARG A CA 1
ATOM 580 C C . ARG A 1 73 ? -38.028 9.268 -14.730 1.00 84.25 73 ARG A C 1
ATOM 582 O O . ARG A 1 73 ? -38.491 8.867 -15.800 1.00 84.25 73 ARG A O 1
ATOM 589 N N . PRO A 1 74 ? -38.328 10.493 -14.251 1.00 83.44 74 PRO A N 1
ATOM 590 C CA . PRO A 1 74 ? -39.363 11.347 -14.847 1.00 83.44 74 PRO A CA 1
ATOM 591 C C . PRO A 1 74 ? -39.005 11.849 -16.255 1.00 83.44 74 PRO A C 1
ATOM 593 O O . PRO A 1 74 ? -39.885 12.232 -17.023 1.00 83.44 74 PRO A O 1
ATOM 596 N N . LEU A 1 75 ? -37.717 11.837 -16.610 1.00 80.62 75 LEU A N 1
ATOM 597 C CA . LEU A 1 75 ? -37.219 12.183 -17.937 1.00 80.62 75 LEU A CA 1
ATOM 598 C C . LEU A 1 75 ? -36.825 10.908 -18.688 1.00 80.62 75 LEU A C 1
ATOM 600 O O . LEU A 1 75 ? -35.775 10.323 -18.422 1.00 80.62 75 LEU A O 1
ATOM 604 N N . LYS A 1 76 ? -37.642 10.507 -19.668 1.00 81.44 76 LYS A N 1
ATOM 605 C CA . LYS A 1 76 ? -37.258 9.475 -20.639 1.00 81.44 76 LYS A CA 1
ATOM 606 C C . LYS A 1 76 ? -36.179 10.030 -21.566 1.00 81.44 76 LYS A C 1
ATOM 608 O O . LYS A 1 76 ? -36.460 10.876 -22.414 1.00 81.44 76 LYS A O 1
ATOM 613 N N . ALA A 1 77 ? -34.949 9.552 -21.402 1.00 78.38 77 ALA A N 1
ATOM 614 C CA . ALA A 1 77 ? -33.886 9.788 -22.370 1.00 78.38 77 ALA A CA 1
ATOM 615 C C . ALA A 1 77 ? -34.250 9.141 -23.727 1.00 78.38 77 ALA A C 1
ATOM 617 O O . ALA A 1 77 ? -34.935 8.117 -23.745 1.00 78.38 77 ALA A O 1
ATOM 618 N N . PRO A 1 78 ? -33.796 9.696 -24.868 1.00 84.06 78 PRO A N 1
ATOM 619 C CA . PRO A 1 78 ? -34.076 9.129 -26.192 1.00 84.06 78 PRO A CA 1
ATOM 620 C C . PRO A 1 78 ? -33.406 7.766 -26.433 1.00 84.06 78 PRO A C 1
ATOM 622 O O . PRO A 1 78 ? -33.751 7.075 -27.387 1.00 84.06 78 PRO A O 1
ATOM 625 N N . PHE A 1 79 ? -32.461 7.380 -25.576 1.00 84.12 79 PHE A N 1
ATOM 626 C CA . PHE A 1 79 ? -31.861 6.055 -25.501 1.00 84.12 79 PHE A CA 1
ATOM 627 C C . PHE A 1 79 ? -31.758 5.655 -24.023 1.00 84.12 79 PHE A C 1
ATOM 629 O O . PHE A 1 79 ? -31.332 6.449 -23.182 1.00 84.12 79 PHE A O 1
ATOM 636 N N . GLU A 1 80 ? -32.181 4.436 -23.701 1.00 79.81 80 GLU A N 1
ATOM 637 C CA . GLU A 1 80 ? -32.169 3.908 -22.338 1.00 79.81 80 GLU A CA 1
ATOM 638 C C . GLU A 1 80 ? -30.776 3.347 -22.025 1.00 79.81 80 GLU A C 1
ATOM 640 O O . GLU A 1 80 ? -30.437 2.228 -22.402 1.00 79.81 80 GLU A O 1
ATOM 645 N N . VAL A 1 81 ? -29.934 4.157 -21.374 1.00 83.25 81 VAL A N 1
ATOM 646 C CA . VAL A 1 81 ? -28.669 3.672 -20.806 1.00 83.25 81 VAL A CA 1
ATOM 647 C C . VAL A 1 81 ? -28.990 2.978 -19.493 1.00 83.25 81 VAL A C 1
ATOM 649 O O . VAL A 1 81 ? -29.270 3.646 -18.495 1.00 83.25 81 VAL A O 1
ATOM 652 N N . GLN A 1 82 ? -28.940 1.649 -19.493 1.00 87.25 82 GLN A N 1
ATOM 653 C CA . GLN A 1 82 ? -28.958 0.884 -18.255 1.00 87.25 82 GLN A CA 1
ATOM 654 C C . GLN A 1 82 ? -27.693 1.201 -17.452 1.00 87.25 82 GLN A C 1
ATOM 656 O O . GLN A 1 82 ? -26.589 1.213 -17.995 1.00 87.25 82 GLN A O 1
ATOM 661 N N . ARG A 1 83 ? -27.872 1.496 -16.164 1.00 93.75 83 ARG A N 1
ATOM 662 C CA . ARG A 1 83 ? -26.793 1.807 -15.226 1.00 93.75 83 ARG A CA 1
ATOM 663 C C . ARG A 1 83 ? -26.887 0.894 -14.021 1.00 93.75 83 ARG A C 1
ATOM 665 O O . ARG A 1 83 ? -27.989 0.625 -13.545 1.00 93.75 83 ARG A O 1
ATOM 672 N N . LEU A 1 84 ? -25.743 0.477 -13.493 1.00 96.38 84 LEU A N 1
ATOM 673 C CA . LEU A 1 84 ? -25.709 -0.212 -12.211 1.00 96.38 84 LEU A CA 1
ATOM 674 C C . LEU A 1 84 ? -25.925 0.804 -11.087 1.00 96.38 84 LEU A C 1
ATOM 676 O O . LEU A 1 84 ? -25.157 1.758 -10.962 1.00 96.38 84 LEU A O 1
ATOM 680 N N . HIS A 1 85 ? -26.943 0.594 -10.256 1.00 97.62 85 HIS A N 1
ATOM 681 C CA . HIS A 1 85 ? -27.157 1.415 -9.067 1.00 97.62 85 HIS A CA 1
ATOM 682 C C . HIS A 1 85 ? -26.158 1.021 -7.977 1.00 97.62 85 HIS A C 1
ATOM 684 O O . HIS A 1 85 ? -26.115 -0.140 -7.558 1.00 97.62 85 HIS A O 1
ATOM 690 N N . ILE A 1 86 ? -25.366 1.992 -7.522 1.00 97.75 86 ILE A N 1
ATOM 691 C CA . ILE A 1 86 ? -24.317 1.812 -6.519 1.00 97.75 86 ILE A CA 1
ATOM 692 C C . ILE A 1 86 ? -24.546 2.794 -5.370 1.00 97.75 86 ILE A C 1
ATOM 694 O O . ILE A 1 86 ? -24.517 4.005 -5.569 1.00 97.75 86 ILE A O 1
ATOM 698 N N . ALA A 1 87 ? -24.713 2.283 -4.156 1.00 97.88 87 ALA A N 1
ATOM 699 C CA . ALA A 1 87 ? -24.687 3.058 -2.926 1.00 97.88 87 ALA A CA 1
ATOM 700 C C . ALA A 1 87 ? -23.318 2.941 -2.250 1.00 97.88 87 ALA A C 1
ATOM 702 O O . ALA A 1 87 ? -22.816 1.837 -2.044 1.00 97.88 87 ALA A O 1
ATOM 703 N N . LEU A 1 88 ? -22.740 4.069 -1.837 1.00 97.19 88 LEU A N 1
ATOM 704 C CA . LEU A 1 88 ? -21.634 4.093 -0.879 1.00 97.19 88 LEU A CA 1
ATOM 705 C C . LEU A 1 88 ? -22.179 4.345 0.525 1.00 97.19 88 LEU A C 1
ATOM 707 O O . LEU A 1 88 ? -22.916 5.311 0.735 1.00 97.19 88 LEU A O 1
ATOM 711 N N . VAL A 1 89 ? -21.768 3.523 1.485 1.00 95.94 89 VAL A N 1
ATOM 712 C CA . VAL A 1 89 ? -22.091 3.666 2.909 1.00 95.94 89 VAL A CA 1
ATOM 713 C C . VAL A 1 89 ? -20.800 3.728 3.730 1.00 95.94 89 VAL A C 1
ATOM 715 O O . VAL A 1 89 ? -19.770 3.190 3.327 1.00 95.94 89 VAL A O 1
ATOM 718 N N . GLN A 1 90 ? -20.833 4.437 4.860 1.00 92.06 90 GLN A N 1
ATOM 719 C CA . GLN A 1 90 ? -19.685 4.611 5.752 1.00 92.06 90 GLN A CA 1
ATOM 720 C C . GLN A 1 90 ? -20.031 4.227 7.185 1.00 92.06 90 GLN A C 1
ATOM 722 O O . GLN A 1 90 ? -21.122 4.541 7.655 1.00 92.06 90 GLN A O 1
ATOM 727 N N . GLY A 1 91 ? -19.062 3.648 7.899 1.00 83.69 91 GLY A N 1
ATOM 728 C CA . GLY A 1 91 ? -19.210 3.347 9.325 1.00 83.69 91 GLY A CA 1
ATOM 729 C C . GLY A 1 91 ? -20.291 2.302 9.594 1.00 83.69 91 GLY A C 1
ATOM 730 O O . GLY A 1 91 ? -21.065 2.453 10.533 1.00 83.69 91 GLY A O 1
ATOM 731 N N . VAL A 1 92 ? -20.374 1.280 8.739 1.00 88.88 92 VAL A N 1
ATOM 732 C CA . VAL A 1 92 ? -21.363 0.206 8.847 1.00 88.88 92 VAL A CA 1
ATOM 733 C C . VAL A 1 92 ? -21.165 -0.590 10.137 1.00 88.88 92 VAL A C 1
ATOM 735 O O . VAL A 1 92 ? -20.071 -1.082 10.416 1.00 88.88 92 VAL A O 1
ATOM 738 N N . SER A 1 93 ? -22.248 -0.765 10.898 1.00 88.50 93 SER A N 1
ATOM 739 C CA . SER A 1 93 ? -22.266 -1.679 12.039 1.00 88.50 93 SER A CA 1
ATOM 740 C C . SER A 1 93 ? -22.241 -3.136 11.577 1.00 88.50 93 SER A C 1
ATOM 742 O O . SER A 1 93 ? -22.867 -3.501 10.579 1.00 88.50 93 SER A O 1
ATOM 744 N N . SER A 1 94 ? -21.593 -4.010 12.350 1.00 89.19 94 SER A N 1
ATOM 745 C CA . SER A 1 94 ? -21.673 -5.464 12.130 1.00 89.19 94 SER A CA 1
ATOM 746 C C . SER A 1 94 ? -23.113 -5.999 12.220 1.00 89.19 94 SER A C 1
ATOM 748 O O . SER A 1 94 ? -23.449 -6.972 11.542 1.00 89.19 94 SER A O 1
ATOM 750 N N . ALA A 1 95 ? -23.985 -5.304 12.961 1.00 92.06 95 ALA A N 1
ATOM 751 C CA . ALA A 1 95 ? -25.414 -5.584 13.058 1.00 92.06 95 ALA A CA 1
ATOM 752 C C . ALA A 1 95 ? -26.196 -5.322 11.753 1.00 92.06 95 ALA A C 1
ATOM 754 O O . ALA A 1 95 ? -27.336 -5.771 11.631 1.00 92.06 95 ALA A O 1
ATOM 755 N N . LEU A 1 96 ? -25.605 -4.662 10.744 1.00 94.62 96 LEU A N 1
ATOM 756 C CA . LEU A 1 96 ? -26.268 -4.459 9.453 1.00 94.62 96 LEU A CA 1
ATOM 757 C C . LEU A 1 96 ? -26.506 -5.783 8.712 1.00 94.62 96 LEU A C 1
ATOM 759 O O . LEU A 1 96 ? -27.562 -5.953 8.107 1.00 94.62 96 LEU A O 1
ATOM 763 N N . ILE A 1 97 ? -25.546 -6.719 8.752 1.00 94.69 97 ILE A N 1
ATOM 764 C CA . ILE A 1 97 ? -25.541 -7.912 7.881 1.00 94.69 97 ILE A CA 1
ATOM 765 C C . ILE A 1 97 ? -26.824 -8.749 8.031 1.00 94.69 97 ILE A C 1
ATOM 767 O O . ILE A 1 97 ? -27.448 -9.028 7.004 1.00 94.69 97 ILE A O 1
ATOM 771 N N . PRO A 1 98 ? -27.281 -9.120 9.250 1.00 94.88 98 PRO A N 1
ATOM 772 C CA . PRO A 1 98 ? -28.541 -9.849 9.406 1.00 94.88 98 PRO A CA 1
ATOM 773 C C . PRO A 1 98 ? -29.743 -9.014 8.941 1.00 94.88 98 PRO A C 1
ATOM 775 O O . PRO A 1 98 ? -30.661 -9.536 8.304 1.00 94.88 98 PRO A O 1
ATOM 778 N N . GLY A 1 99 ? -29.705 -7.703 9.202 1.00 95.31 99 GLY A N 1
ATOM 779 C CA . GLY A 1 99 ? -30.759 -6.753 8.860 1.00 95.31 99 GLY A CA 1
ATOM 780 C C . GLY A 1 99 ? -31.001 -6.572 7.359 1.00 95.31 99 GLY A C 1
ATOM 781 O O . GLY A 1 99 ? -32.144 -6.339 6.972 1.00 95.31 99 GLY A O 1
ATOM 782 N N . LEU A 1 100 ? -29.989 -6.733 6.495 1.00 96.06 100 LEU A N 1
ATOM 783 C CA . LEU A 1 100 ? -30.146 -6.567 5.038 1.00 96.06 100 LEU A CA 1
ATOM 784 C C . LEU A 1 100 ? -31.172 -7.535 4.427 1.00 96.06 100 LEU A C 1
ATOM 786 O O . LEU A 1 100 ? -31.874 -7.180 3.484 1.00 96.06 100 LEU A O 1
ATOM 790 N N . THR A 1 101 ? -31.335 -8.731 4.998 1.00 93.88 101 THR A N 1
ATOM 791 C CA . THR A 1 101 ? -32.372 -9.685 4.556 1.00 93.88 101 THR A CA 1
ATOM 792 C C . THR A 1 101 ? -33.806 -9.200 4.829 1.00 93.88 101 THR A C 1
ATOM 794 O O . THR A 1 101 ? -34.759 -9.730 4.263 1.00 93.88 101 THR A O 1
ATOM 797 N N . SER A 1 102 ? -33.967 -8.158 5.658 1.00 95.12 102 SER A N 1
ATOM 798 C CA . SER A 1 102 ? -35.237 -7.463 5.911 1.00 95.12 102 SER A CA 1
ATOM 799 C C . SER A 1 102 ? -35.475 -6.240 5.009 1.00 95.12 102 SER A C 1
ATOM 801 O O . SER A 1 102 ? -36.493 -5.561 5.170 1.00 95.12 102 SER A O 1
ATOM 803 N N . THR A 1 103 ? -34.549 -5.916 4.096 1.00 94.88 103 THR A N 1
ATOM 804 C CA . THR A 1 103 ? -34.740 -4.868 3.072 1.00 94.88 103 THR A CA 1
ATOM 805 C C . THR A 1 103 ? -35.031 -5.474 1.701 1.00 94.88 103 THR A C 1
ATOM 807 O O . THR A 1 103 ? -35.926 -4.999 1.014 1.00 94.88 103 THR A O 1
ATOM 810 N N . THR A 1 104 ? -34.368 -6.577 1.337 1.00 94.81 104 THR A N 1
ATOM 811 C CA . THR A 1 104 ? -34.752 -7.440 0.206 1.00 94.81 104 THR A CA 1
ATOM 812 C C . THR A 1 104 ? -34.518 -8.911 0.542 1.00 94.81 104 THR A C 1
ATOM 814 O O . THR A 1 104 ? -33.574 -9.264 1.254 1.00 94.81 104 THR A O 1
ATOM 817 N N . ARG A 1 105 ? -35.354 -9.795 -0.018 1.00 95.31 105 ARG A N 1
ATOM 818 C CA . ARG A 1 105 ? -35.233 -11.256 0.137 1.00 95.31 105 ARG A CA 1
ATOM 819 C C . ARG A 1 105 ? -33.938 -11.814 -0.449 1.00 95.31 105 ARG A C 1
ATOM 821 O O . ARG A 1 105 ? -33.519 -12.912 -0.087 1.00 95.31 105 ARG A O 1
ATOM 828 N N . HIS A 1 106 ? -33.321 -11.082 -1.373 1.00 96.81 106 HIS A N 1
ATOM 829 C CA . HIS A 1 106 ? -32.094 -11.470 -2.059 1.00 96.81 106 HIS A CA 1
ATOM 830 C C . HIS A 1 106 ? -30.974 -10.479 -1.740 1.00 96.81 106 HIS A C 1
ATOM 832 O O . HIS A 1 106 ? -30.407 -9.844 -2.627 1.00 96.81 106 HIS A O 1
ATOM 838 N N . ALA A 1 107 ? -30.674 -10.352 -0.445 1.00 97.38 107 ALA A N 1
ATOM 839 C CA . ALA A 1 107 ? -29.503 -9.651 0.060 1.00 97.38 107 ALA A CA 1
ATOM 840 C C . ALA A 1 107 ? -28.348 -10.630 0.310 1.00 97.38 107 ALA A C 1
ATOM 842 O O . ALA A 1 107 ? -28.502 -11.627 1.015 1.00 97.38 107 ALA A O 1
ATOM 843 N N . VAL A 1 108 ? -27.176 -10.317 -0.235 1.00 97.75 108 VAL A N 1
ATOM 844 C CA . VAL A 1 108 ? -25.938 -11.091 -0.091 1.00 97.75 108 VAL A CA 1
ATOM 845 C C . VAL A 1 108 ? -24.833 -10.174 0.398 1.00 97.75 108 VAL A C 1
ATOM 847 O O . VAL A 1 108 ? -24.692 -9.064 -0.103 1.00 97.75 108 VAL A O 1
ATOM 850 N N . THR A 1 109 ? -24.020 -10.640 1.348 1.00 97.75 109 THR A N 1
ATOM 851 C CA . THR A 1 109 ? -22.808 -9.933 1.781 1.00 97.75 109 THR A CA 1
ATOM 852 C C . THR A 1 109 ? -21.558 -10.703 1.364 1.00 97.75 109 THR A C 1
ATOM 854 O O . THR A 1 109 ? -21.459 -11.902 1.609 1.00 97.75 109 THR A O 1
ATOM 857 N N . VAL A 1 110 ? -20.604 -10.003 0.748 1.00 97.81 110 VAL A N 1
ATOM 858 C CA . VAL A 1 110 ? -19.273 -10.498 0.368 1.00 97.81 110 VAL A CA 1
ATOM 859 C C . VAL A 1 110 ? -18.217 -9.657 1.083 1.00 97.81 110 VAL A C 1
ATOM 861 O O . VAL A 1 110 ? -18.333 -8.434 1.152 1.00 97.81 110 VAL A O 1
ATOM 864 N N . ASN A 1 111 ? -17.172 -10.292 1.612 1.00 97.25 111 ASN A N 1
ATOM 865 C CA . ASN A 1 111 ? -16.046 -9.588 2.216 1.00 97.25 111 ASN A CA 1
ATOM 866 C C . ASN A 1 111 ? -15.011 -9.234 1.139 1.00 97.25 111 ASN A C 1
ATOM 868 O O . ASN A 1 111 ? -14.560 -10.110 0.405 1.00 97.25 111 ASN A O 1
ATOM 872 N N . GLY A 1 112 ? -14.591 -7.969 1.059 1.00 96.69 112 GLY A N 1
ATOM 873 C CA . GLY A 1 112 ? -13.580 -7.519 0.099 1.00 96.69 112 GLY A CA 1
ATOM 874 C C . GLY A 1 112 ? -12.226 -8.227 0.225 1.00 96.69 112 GLY A C 1
ATOM 875 O O . GLY A 1 112 ? -11.467 -8.251 -0.738 1.00 96.69 112 GLY A O 1
ATOM 876 N N . ARG A 1 113 ? -11.931 -8.858 1.371 1.00 96.06 113 ARG A N 1
ATOM 877 C CA . ARG A 1 113 ? -10.734 -9.702 1.561 1.00 96.06 113 ARG A CA 1
ATOM 878 C C . ARG A 1 113 ? -10.773 -11.013 0.781 1.00 96.06 113 ARG A C 1
ATOM 880 O O . ARG A 1 113 ? -9.717 -11.511 0.406 1.00 96.06 113 ARG A O 1
ATOM 887 N N . ASP A 1 114 ? -11.964 -11.544 0.524 1.00 95.75 114 ASP A N 1
ATOM 888 C CA . ASP A 1 114 ? -12.156 -12.812 -0.191 1.00 95.75 114 ASP A CA 1
ATOM 889 C C . ASP A 1 114 ? -12.130 -12.609 -1.721 1.00 95.75 114 ASP A C 1
ATOM 891 O O . ASP A 1 114 ? -12.274 -13.558 -2.493 1.00 95.75 114 ASP A O 1
ATOM 895 N N . VAL A 1 115 ? -11.943 -11.359 -2.166 1.00 96.94 115 VAL A N 1
ATOM 896 C CA . VAL A 1 115 ? -11.987 -10.919 -3.563 1.00 96.94 115 VAL A CA 1
ATOM 897 C C . VAL A 1 115 ? -10.592 -10.477 -4.025 1.00 96.94 115 VAL A C 1
ATOM 899 O O . VAL A 1 115 ? -10.303 -9.298 -4.231 1.00 96.94 115 VAL A O 1
ATOM 902 N N . SER A 1 116 ? -9.706 -11.463 -4.177 1.00 94.38 116 SER A N 1
ATOM 903 C CA . SER A 1 116 ? -8.340 -11.303 -4.702 1.00 94.38 116 SER A CA 1
ATOM 904 C C . SER A 1 116 ? -8.290 -10.907 -6.181 1.00 94.38 116 SER A C 1
ATOM 906 O O . SER A 1 116 ? -7.405 -10.166 -6.604 1.00 94.38 116 SER A O 1
ATOM 908 N N . ASP A 1 117 ? -9.225 -11.427 -6.974 1.00 96.81 117 ASP A N 1
ATOM 909 C CA . ASP A 1 117 ? -9.222 -11.406 -8.433 1.00 96.81 117 ASP A CA 1
ATOM 910 C C . ASP A 1 117 ? -10.659 -11.523 -8.975 1.00 96.81 117 ASP A C 1
ATOM 912 O O . ASP A 1 117 ? -11.622 -11.686 -8.226 1.00 96.81 117 ASP A O 1
ATOM 916 N N . LEU A 1 118 ? -10.828 -11.426 -10.294 1.00 97.25 118 LEU A N 1
ATOM 917 C CA . LEU A 1 118 ? -12.148 -11.446 -10.932 1.00 97.25 118 LEU A CA 1
ATOM 918 C C . LEU A 1 118 ? -12.864 -12.810 -10.830 1.00 97.25 118 LEU A C 1
ATOM 920 O O . LEU A 1 118 ? -14.100 -12.871 -10.818 1.00 97.25 118 LEU A O 1
ATOM 924 N N . ALA A 1 119 ? -12.115 -13.913 -10.746 1.00 96.19 119 ALA A N 1
ATOM 925 C CA . ALA A 1 119 ? -12.685 -15.250 -10.625 1.00 96.19 119 ALA A CA 1
ATOM 926 C C . ALA A 1 119 ? -13.160 -15.515 -9.190 1.00 96.19 119 ALA A C 1
ATOM 928 O O . ALA A 1 119 ? -14.262 -16.039 -9.008 1.00 96.19 119 ALA A O 1
ATOM 929 N N . SER A 1 120 ? -12.397 -15.096 -8.174 1.00 97.00 120 SER A N 1
ATOM 930 C CA . SER A 1 120 ? -12.858 -15.105 -6.781 1.00 97.00 120 SER A CA 1
ATOM 931 C C . SER A 1 120 ? -14.017 -14.127 -6.563 1.00 97.00 120 SER A C 1
ATOM 933 O O . SER A 1 120 ? -15.009 -14.526 -5.955 1.00 97.00 120 SER A O 1
ATOM 935 N N . ALA A 1 121 ? -13.995 -12.932 -7.171 1.00 97.88 121 ALA A N 1
ATOM 936 C CA . ALA A 1 121 ? -15.108 -11.973 -7.153 1.00 97.88 121 ALA A CA 1
ATOM 937 C C . ALA A 1 121 ? -16.429 -12.593 -7.640 1.00 97.88 121 ALA A C 1
ATOM 939 O O . ALA A 1 121 ? -17.419 -12.665 -6.909 1.00 97.88 121 ALA A O 1
ATOM 940 N N . THR A 1 122 ? -16.445 -13.071 -8.887 1.00 97.56 122 THR A N 1
ATOM 941 C CA . THR A 1 122 ? -17.655 -13.619 -9.518 1.00 97.56 122 THR A CA 1
ATOM 942 C C . THR A 1 122 ? -18.116 -14.916 -8.852 1.00 97.56 122 THR A C 1
ATOM 944 O O . THR A 1 122 ? -19.323 -15.145 -8.734 1.00 97.56 122 THR A O 1
ATOM 947 N N . ARG A 1 123 ? -17.185 -15.739 -8.346 1.00 96.12 123 ARG A N 1
ATOM 948 C CA . ARG A 1 123 ? -17.510 -16.915 -7.532 1.00 96.12 123 ARG A CA 1
ATOM 949 C C . ARG A 1 123 ? -18.126 -16.531 -6.189 1.00 96.12 123 ARG A C 1
ATOM 951 O O . ARG A 1 123 ? -19.127 -17.140 -5.833 1.00 96.12 123 ARG A O 1
ATOM 958 N N . ALA A 1 124 ? -17.584 -15.554 -5.462 1.00 97.44 124 ALA A N 1
ATOM 959 C CA . ALA A 1 124 ? -18.107 -15.130 -4.162 1.00 97.44 124 ALA A CA 1
ATOM 960 C C . ALA A 1 124 ? -19.542 -14.594 -4.281 1.00 97.44 124 ALA A C 1
ATOM 962 O O . ALA A 1 124 ? -20.416 -15.009 -3.522 1.00 97.44 124 ALA A O 1
ATOM 963 N N . VAL A 1 125 ? -19.816 -13.772 -5.302 1.00 97.62 125 VAL A N 1
ATOM 964 C CA . VAL A 1 125 ? -21.176 -13.305 -5.621 1.00 97.62 125 VAL A CA 1
ATOM 965 C C . VAL A 1 125 ? -22.115 -14.485 -5.900 1.00 97.62 125 VAL A C 1
ATOM 967 O O . VAL A 1 125 ? -23.192 -14.574 -5.312 1.00 97.62 125 VAL A O 1
ATOM 970 N N . ALA A 1 126 ? -21.704 -15.435 -6.747 1.00 97.12 126 ALA A N 1
ATOM 971 C CA . ALA A 1 126 ? -22.533 -16.592 -7.077 1.00 97.12 126 ALA A CA 1
ATOM 972 C C . ALA A 1 126 ? -22.752 -17.544 -5.886 1.00 97.12 126 ALA A C 1
ATOM 974 O O . ALA A 1 126 ? -23.863 -18.034 -5.699 1.00 97.12 126 ALA A O 1
ATOM 975 N N . VAL A 1 127 ? -21.731 -17.788 -5.057 1.00 96.81 127 VAL A N 1
ATOM 976 C CA . VAL A 1 127 ? -21.844 -18.577 -3.816 1.00 96.81 127 VAL A CA 1
ATOM 977 C C . VAL A 1 127 ? -22.777 -17.893 -2.822 1.00 96.81 127 VAL A C 1
ATOM 979 O O . VAL A 1 127 ? -23.571 -18.580 -2.189 1.00 96.81 127 VAL A O 1
ATOM 982 N N . GLY A 1 128 ? -22.739 -16.564 -2.719 1.00 96.38 128 GLY A N 1
ATOM 983 C CA . GLY A 1 128 ? -23.635 -15.815 -1.846 1.00 96.38 128 GLY A CA 1
ATOM 984 C C . GLY A 1 128 ? -25.112 -15.948 -2.232 1.00 96.38 128 GLY A C 1
ATOM 985 O O . GLY A 1 128 ? -25.940 -16.202 -1.364 1.00 96.38 128 GLY A O 1
ATOM 986 N N . PHE A 1 129 ? -25.450 -15.848 -3.525 1.00 96.81 129 PHE A N 1
ATOM 987 C CA . PHE A 1 129 ? -26.843 -15.989 -3.987 1.00 96.81 129 PHE A CA 1
ATOM 988 C C . PHE A 1 129 ? -27.338 -17.444 -4.052 1.00 96.81 129 PHE A C 1
ATOM 990 O O . PHE A 1 129 ? -28.525 -17.695 -3.859 1.00 96.81 129 PHE A O 1
ATOM 997 N N . LEU A 1 130 ? -26.458 -18.406 -4.351 1.00 96.19 130 LEU A N 1
ATOM 998 C CA . LEU A 1 130 ? -26.843 -19.796 -4.643 1.00 96.19 130 LEU A CA 1
ATOM 999 C C . LEU A 1 130 ? -26.545 -20.782 -3.503 1.00 96.19 130 LEU A C 1
ATOM 1001 O O . LEU A 1 130 ? -27.127 -21.865 -3.466 1.00 96.19 130 LEU A O 1
ATOM 1005 N N . GLY A 1 131 ? -25.614 -20.447 -2.612 1.00 94.56 131 GLY A N 1
ATOM 1006 C CA . GLY A 1 131 ? -24.973 -21.379 -1.687 1.00 94.56 131 GLY A CA 1
ATOM 1007 C C . GLY A 1 131 ? -23.861 -22.212 -2.344 1.00 94.56 131 GLY A C 1
ATOM 1008 O O . GLY A 1 131 ? -23.901 -22.551 -3.530 1.00 94.56 131 GLY A O 1
ATOM 1009 N N . GLU A 1 132 ? -22.852 -22.593 -1.556 1.00 88.62 132 GLU A N 1
ATOM 1010 C CA . GLU A 1 132 ? -21.669 -23.312 -2.055 1.00 88.62 132 GLU A CA 1
ATOM 1011 C C . GLU A 1 132 ? -22.009 -24.696 -2.640 1.00 88.62 132 GLU A C 1
ATOM 1013 O O . GLU A 1 132 ? -21.559 -25.042 -3.735 1.00 88.62 132 GLU A O 1
ATOM 1018 N N . ALA A 1 133 ? -22.872 -25.464 -1.965 1.00 73.25 133 ALA A N 1
ATOM 1019 C CA . ALA A 1 133 ? -23.299 -26.793 -2.414 1.00 73.25 133 ALA A CA 1
ATOM 1020 C C . ALA A 1 133 ? -24.051 -26.760 -3.761 1.00 73.25 133 ALA A C 1
ATOM 1022 O O . ALA A 1 133 ? -23.927 -27.678 -4.582 1.00 73.25 133 ALA A O 1
ATOM 1023 N N . ALA A 1 134 ? -24.802 -25.684 -4.021 1.00 84.81 134 ALA A N 1
ATOM 1024 C CA . ALA A 1 134 ? -25.456 -25.491 -5.307 1.00 84.81 134 ALA A CA 1
ATOM 1025 C C . ALA A 1 134 ? -24.427 -25.238 -6.412 1.00 84.81 134 ALA A C 1
ATOM 1027 O O . ALA A 1 134 ? -24.605 -25.751 -7.510 1.00 84.81 134 ALA A O 1
ATOM 1028 N N . LEU A 1 135 ? -23.350 -24.488 -6.143 1.00 85.56 135 LEU A N 1
ATOM 1029 C CA . LEU A 1 135 ? -22.293 -24.213 -7.122 1.00 85.56 135 LEU A CA 1
ATOM 1030 C C . LEU A 1 135 ? -21.428 -25.452 -7.423 1.00 85.56 135 LEU A C 1
ATOM 1032 O O . LEU A 1 135 ? -21.086 -25.695 -8.578 1.00 85.56 135 LEU A O 1
ATOM 1036 N N . ALA A 1 136 ? -21.109 -26.251 -6.401 1.00 83.56 136 ALA A N 1
ATOM 1037 C CA . ALA A 1 136 ? -20.230 -27.419 -6.514 1.00 83.56 136 ALA A CA 1
ATOM 1038 C C . ALA A 1 136 ? -20.826 -28.587 -7.328 1.00 83.56 136 ALA A C 1
ATOM 1040 O O . ALA A 1 136 ? -20.089 -29.405 -7.872 1.00 83.56 136 ALA A O 1
ATOM 1041 N N . SER A 1 137 ? -22.154 -28.670 -7.438 1.00 78.38 137 SER A N 1
ATOM 1042 C CA . SER A 1 137 ? -22.868 -29.765 -8.118 1.00 78.38 137 SER A CA 1
ATOM 1043 C C . SER A 1 137 ? -23.069 -29.554 -9.632 1.00 78.38 137 SER A C 1
ATOM 1045 O O . SER A 1 137 ? -23.803 -30.310 -10.277 1.00 78.38 137 SER A O 1
ATOM 1047 N N . LYS A 1 138 ? -22.449 -28.523 -10.226 1.00 78.06 138 LYS A N 1
ATOM 1048 C CA . LYS A 1 138 ? -22.768 -28.050 -11.585 1.00 78.06 138 LYS A CA 1
ATOM 1049 C C . LYS A 1 138 ? -21.884 -28.645 -12.684 1.00 78.06 138 LYS A C 1
ATOM 1051 O O . LYS A 1 138 ? -20.736 -29.028 -12.480 1.00 78.06 138 LYS A O 1
ATOM 1056 N N . LYS A 1 139 ? -22.448 -28.709 -13.895 1.00 75.31 139 LYS A N 1
ATOM 1057 C CA . LYS A 1 139 ? -21.755 -29.171 -15.108 1.00 75.31 139 LYS A CA 1
ATOM 1058 C C . LYS A 1 139 ? -20.700 -28.146 -15.536 1.00 75.31 139 LYS A C 1
ATOM 1060 O O . LYS A 1 139 ? -20.990 -26.953 -15.562 1.00 75.31 139 LYS A O 1
ATOM 1065 N N . ALA A 1 140 ? -19.516 -28.623 -15.917 1.00 77.69 140 ALA A N 1
ATOM 1066 C CA . ALA A 1 140 ? -18.433 -27.780 -16.417 1.00 77.69 140 ALA A CA 1
ATOM 1067 C C . ALA A 1 140 ? -18.847 -26.967 -17.663 1.00 77.69 140 ALA A C 1
ATOM 1069 O O . ALA A 1 140 ? -19.610 -27.455 -18.499 1.00 77.69 140 ALA A O 1
ATOM 1070 N N . GLY A 1 141 ? -18.298 -25.753 -17.796 1.00 85.25 141 GLY A N 1
ATOM 1071 C CA . GLY A 1 141 ? -18.430 -24.913 -18.995 1.00 85.25 141 GLY A CA 1
ATOM 1072 C C . GLY A 1 141 ? -19.386 -23.717 -18.903 1.00 85.25 141 GLY A C 1
ATOM 1073 O O . GLY A 1 141 ? -19.659 -23.115 -19.933 1.00 85.25 141 GLY A O 1
ATOM 1074 N N . ARG A 1 142 ? -19.890 -23.366 -17.713 1.00 90.81 142 ARG A N 1
ATOM 1075 C CA . ARG A 1 142 ? -20.704 -22.156 -17.478 1.00 90.81 142 ARG A CA 1
ATOM 1076 C C . ARG A 1 142 ? -20.011 -21.194 -16.530 1.00 90.81 142 ARG A C 1
ATOM 1078 O O . ARG A 1 142 ? -19.331 -21.643 -15.605 1.00 90.81 142 ARG A O 1
ATOM 1085 N N . THR A 1 143 ? -20.208 -19.893 -16.723 1.00 94.31 143 THR A N 1
ATOM 1086 C CA . THR A 1 143 ? -19.687 -18.893 -15.781 1.00 94.31 143 THR A CA 1
ATOM 1087 C C . THR A 1 143 ? -20.529 -18.842 -14.495 1.00 94.31 143 THR A C 1
ATOM 1089 O O . THR A 1 143 ? -21.717 -19.182 -14.515 1.00 94.31 143 THR A O 1
ATOM 1092 N N . PRO A 1 144 ? -19.964 -18.396 -13.354 1.00 95.62 144 PRO A N 1
ATOM 1093 C CA . PRO A 1 144 ? -20.733 -18.236 -12.118 1.00 95.62 144 PRO A CA 1
ATOM 1094 C C . PRO A 1 144 ? -21.946 -17.302 -12.276 1.00 95.62 144 PRO A C 1
ATOM 1096 O O . PRO A 1 144 ? -22.986 -17.543 -11.666 1.00 95.62 144 PRO A O 1
ATOM 1099 N N . MET A 1 145 ? -21.841 -16.274 -13.129 1.00 96.94 145 MET A N 1
ATOM 1100 C CA . MET A 1 145 ? -22.889 -15.264 -13.315 1.00 96.94 145 MET A CA 1
ATOM 1101 C C . MET A 1 145 ? -24.063 -15.758 -14.181 1.00 96.94 145 MET A C 1
ATOM 1103 O O . MET A 1 145 ? -25.213 -15.492 -13.840 1.00 96.94 145 MET A O 1
ATOM 1107 N N . GLU A 1 146 ? -23.814 -16.567 -15.221 1.00 96.31 146 GLU A N 1
ATOM 1108 C CA . GLU A 1 146 ? -24.874 -17.289 -15.960 1.00 96.31 146 GLU A CA 1
ATOM 1109 C C . GLU A 1 146 ? -25.736 -18.158 -15.035 1.00 96.31 146 GLU A C 1
ATOM 1111 O O . GLU A 1 146 ? -26.941 -18.321 -15.234 1.00 96.31 146 GLU A O 1
ATOM 1116 N N . GLU A 1 147 ? -25.117 -18.746 -14.012 1.00 95.94 147 GLU A N 1
ATOM 1117 C CA . GLU A 1 147 ? -25.807 -19.592 -13.047 1.00 95.94 147 GLU A CA 1
ATOM 1118 C C . GLU A 1 147 ? -26.642 -18.787 -12.039 1.00 95.94 147 GLU A C 1
ATOM 1120 O O . GLU A 1 147 ? -27.714 -19.259 -11.655 1.00 95.94 147 GLU A O 1
ATOM 1125 N N . VAL A 1 148 ? -26.227 -17.565 -11.678 1.00 97.06 148 VAL A N 1
ATOM 1126 C CA . VAL A 1 148 ? -27.082 -16.604 -10.950 1.00 97.06 148 VAL A CA 1
ATOM 1127 C C . VAL A 1 148 ? -28.248 -16.158 -11.834 1.00 97.06 148 VAL A C 1
ATOM 1129 O O . VAL A 1 148 ? -29.396 -16.196 -11.394 1.00 97.06 148 VAL A O 1
ATOM 1132 N N . GLN A 1 149 ? -27.987 -15.825 -13.104 1.00 97.12 149 GLN A N 1
ATOM 1133 C CA . GLN A 1 149 ? -29.016 -15.431 -14.071 1.00 97.12 149 GLN A CA 1
ATOM 1134 C C . GLN A 1 149 ? -30.085 -16.514 -14.238 1.00 97.12 149 GLN A C 1
ATOM 1136 O O . GLN A 1 149 ? -31.280 -16.230 -14.148 1.00 97.12 149 GLN A O 1
ATOM 1141 N N . ARG A 1 150 ? -29.669 -17.769 -14.439 1.00 95.62 150 ARG A N 1
ATOM 1142 C CA . ARG A 1 150 ? -30.585 -18.904 -14.595 1.00 95.62 150 ARG A CA 1
ATOM 1143 C C . ARG A 1 150 ? -31.412 -19.165 -13.338 1.00 95.62 150 ARG A C 1
ATOM 1145 O O . ARG A 1 150 ? -32.588 -19.497 -13.458 1.00 95.62 150 ARG A O 1
ATOM 1152 N N . TRP A 1 151 ? -30.798 -19.061 -12.161 1.00 96.00 151 TRP A N 1
ATOM 1153 C CA . TRP A 1 151 ? -31.497 -19.216 -10.888 1.00 96.00 151 TRP A CA 1
ATOM 1154 C C . TRP A 1 151 ? -32.569 -18.137 -10.721 1.00 96.00 151 TRP A C 1
ATOM 1156 O O . TRP A 1 151 ? -33.737 -18.484 -10.569 1.00 96.00 151 TRP A O 1
ATOM 1166 N N . TRP A 1 152 ? -32.205 -16.860 -10.871 1.00 96.94 152 TRP A N 1
ATOM 1167 C CA . TRP A 1 152 ? -33.131 -15.731 -10.743 1.00 96.94 152 TRP A CA 1
ATOM 1168 C C . TRP A 1 152 ? -34.277 -15.793 -11.766 1.00 96.94 152 TRP A C 1
ATOM 1170 O O . TRP A 1 152 ? -35.436 -15.589 -11.419 1.00 96.94 152 TRP A O 1
ATOM 1180 N N . GLN A 1 153 ? -33.997 -16.174 -13.020 1.00 96.31 153 GLN A N 1
ATOM 1181 C CA . GLN A 1 153 ? -35.038 -16.364 -14.041 1.00 96.31 153 GLN A CA 1
ATOM 1182 C C . GLN A 1 153 ? -36.055 -17.463 -13.688 1.00 96.31 153 GLN A C 1
ATOM 1184 O O . GLN A 1 153 ? -37.190 -17.399 -14.168 1.00 96.31 153 GLN A O 1
ATOM 1189 N N . GLY A 1 154 ? -35.646 -18.452 -12.884 1.00 96.12 154 GLY A N 1
ATOM 1190 C CA . GLY A 1 154 ? -36.486 -19.539 -12.380 1.00 96.12 154 GLY A CA 1
ATOM 1191 C C . GLY A 1 154 ? -37.251 -19.215 -11.092 1.00 96.12 154 GLY A C 1
ATOM 1192 O O . GLY A 1 154 ? -38.044 -20.046 -10.653 1.00 96.12 154 GLY A O 1
ATOM 1193 N N . LEU A 1 155 ? -37.038 -18.041 -10.489 1.00 95.81 155 LEU A N 1
ATOM 1194 C CA . LEU A 1 155 ? -37.840 -17.567 -9.366 1.00 95.81 155 LEU A CA 1
ATOM 1195 C C . LEU A 1 155 ? -39.175 -16.999 -9.870 1.00 95.81 155 LEU A C 1
ATOM 1197 O O . LEU A 1 155 ? -39.233 -16.281 -10.872 1.00 95.81 155 LEU A O 1
ATOM 1201 N N . ASN A 1 156 ? -40.252 -17.319 -9.148 1.00 94.56 156 ASN A N 1
ATOM 1202 C CA . ASN A 1 156 ? -41.583 -16.758 -9.401 1.00 94.56 156 ASN A CA 1
ATOM 1203 C C . ASN A 1 156 ? -41.672 -15.281 -8.994 1.00 94.56 156 ASN A C 1
ATOM 1205 O O . ASN A 1 156 ? -42.436 -14.532 -9.594 1.00 94.56 156 ASN A O 1
ATOM 1209 N N . ASP A 1 157 ? -40.907 -14.895 -7.972 1.00 91.69 157 ASP A N 1
ATOM 1210 C CA . ASP A 1 157 ? -40.799 -13.525 -7.483 1.00 91.69 157 ASP A CA 1
ATOM 1211 C C . ASP A 1 157 ? -39.439 -12.965 -7.902 1.00 91.69 157 ASP A C 1
ATOM 1213 O O . ASP A 1 157 ? -38.428 -13.664 -7.807 1.00 91.69 157 ASP A O 1
ATOM 1217 N N . ARG A 1 158 ? -39.418 -11.744 -8.437 1.00 91.56 158 ARG A N 1
ATOM 1218 C CA . ARG A 1 158 ? -38.262 -11.182 -9.162 1.00 91.56 158 ARG A CA 1
ATOM 1219 C C . ARG A 1 158 ? -37.706 -9.939 -8.477 1.00 91.56 158 ARG A C 1
ATOM 1221 O O . ARG A 1 158 ? -37.386 -8.950 -9.134 1.00 91.56 158 ARG A O 1
ATOM 1228 N N . ASP A 1 159 ? -37.585 -10.039 -7.158 1.00 94.69 159 ASP A N 1
ATOM 1229 C CA . ASP A 1 159 ? -37.015 -9.012 -6.287 1.00 94.69 159 ASP A CA 1
ATOM 1230 C C . ASP A 1 159 ? -35.600 -8.580 -6.749 1.00 94.69 159 ASP A C 1
ATOM 1232 O O . ASP A 1 159 ? -34.856 -9.386 -7.337 1.00 94.69 159 ASP A O 1
ATOM 1236 N N . PRO A 1 160 ? -35.199 -7.321 -6.475 1.00 96.06 160 PRO A N 1
ATOM 1237 C CA . PRO A 1 160 ? -33.859 -6.822 -6.767 1.00 96.06 160 PRO A CA 1
ATOM 1238 C C . PRO A 1 160 ? -32.776 -7.580 -5.986 1.00 96.06 160 PRO A C 1
ATOM 1240 O O . PRO A 1 160 ? -32.927 -7.890 -4.800 1.00 96.06 160 PRO A O 1
ATOM 1243 N N . LEU A 1 161 ? -31.653 -7.840 -6.661 1.00 98.00 161 LEU A N 1
ATOM 1244 C CA . LEU A 1 161 ? -30.490 -8.536 -6.112 1.00 98.00 161 LEU A CA 1
ATOM 1245 C C . LEU A 1 161 ? -29.554 -7.530 -5.432 1.00 98.00 161 LEU A C 1
ATOM 1247 O O . LEU A 1 161 ? -28.769 -6.856 -6.103 1.00 98.00 161 LEU A O 1
ATOM 1251 N N . LEU A 1 162 ? -29.615 -7.437 -4.103 1.00 98.19 162 LEU A N 1
ATOM 1252 C CA . LEU A 1 162 ? -28.729 -6.575 -3.322 1.00 98.19 162 LEU A CA 1
ATOM 1253 C C . LEU A 1 162 ? -27.422 -7.305 -3.007 1.00 98.19 162 LEU A C 1
ATOM 1255 O O . LEU A 1 162 ? -27.397 -8.267 -2.240 1.00 98.19 162 LEU A O 1
ATOM 1259 N N . LEU A 1 163 ? -26.322 -6.806 -3.563 1.00 98.38 163 LEU A N 1
ATOM 1260 C CA . LEU A 1 163 ? -24.974 -7.227 -3.210 1.00 98.38 163 LEU A CA 1
ATOM 1261 C C . LEU A 1 163 ? -24.325 -6.168 -2.318 1.00 98.38 163 LEU A C 1
ATOM 1263 O O . LEU A 1 163 ? -24.046 -5.057 -2.760 1.00 98.38 163 LEU A O 1
ATOM 1267 N N . HIS A 1 164 ? -24.045 -6.531 -1.075 1.00 98.25 164 HIS A N 1
ATOM 1268 C CA . HIS A 1 164 ? -23.270 -5.742 -0.132 1.00 98.25 164 HIS A CA 1
ATOM 1269 C C . HIS A 1 164 ? -21.811 -6.216 -0.131 1.00 98.25 164 HIS A C 1
ATOM 1271 O O . HIS A 1 164 ? -21.536 -7.394 0.092 1.00 98.25 164 HIS A O 1
ATOM 1277 N N . ILE A 1 165 ? -20.869 -5.308 -0.380 1.00 98.12 165 ILE A N 1
ATOM 1278 C CA . ILE A 1 165 ? -19.431 -5.579 -0.307 1.00 98.12 165 ILE A CA 1
ATOM 1279 C C . ILE A 1 165 ? -18.863 -4.866 0.919 1.00 98.12 165 ILE A C 1
ATOM 1281 O O . ILE A 1 165 ? -18.788 -3.636 0.947 1.00 98.12 165 ILE A O 1
ATOM 1285 N N . GLN A 1 166 ? -18.434 -5.648 1.909 1.00 97.12 166 GLN A N 1
ATOM 1286 C CA . GLN A 1 166 ? -17.742 -5.147 3.096 1.00 97.12 166 GLN A CA 1
ATOM 1287 C C . GLN A 1 166 ? -16.303 -4.772 2.777 1.00 97.12 166 GLN A C 1
ATOM 1289 O O . GLN A 1 166 ? -15.625 -5.501 2.051 1.00 97.12 166 GLN A O 1
ATOM 1294 N N . GLN A 1 167 ? -15.803 -3.699 3.393 1.00 95.94 167 GLN A N 1
ATOM 1295 C CA . GLN A 1 167 ? -14.413 -3.260 3.227 1.00 95.94 167 GLN A CA 1
ATOM 1296 C C . GLN A 1 167 ? -14.014 -3.122 1.741 1.00 95.94 167 GLN A C 1
ATOM 1298 O O . GLN A 1 167 ? -12.933 -3.562 1.340 1.00 95.94 167 GLN A O 1
ATOM 1303 N N . ALA A 1 168 ? -14.879 -2.524 0.911 1.00 97.12 168 ALA A N 1
ATOM 1304 C CA . ALA A 1 168 ? -14.718 -2.485 -0.547 1.00 97.12 168 ALA A CA 1
ATOM 1305 C C . ALA A 1 168 ? -13.399 -1.827 -1.010 1.00 97.12 168 ALA A C 1
ATOM 1307 O O . ALA A 1 168 ? -12.903 -2.133 -2.091 1.00 97.12 168 ALA A O 1
ATOM 1308 N N . GLN A 1 169 ? -12.778 -0.989 -0.171 1.00 95.69 169 GLN A N 1
ATOM 1309 C CA . GLN A 1 169 ? -11.443 -0.414 -0.383 1.00 95.69 169 GLN A CA 1
ATOM 1310 C C . GLN A 1 169 ? -10.291 -1.435 -0.418 1.00 95.69 169 GLN A C 1
ATOM 1312 O O . GLN A 1 169 ? -9.176 -1.061 -0.775 1.00 95.69 169 GLN A O 1
ATOM 1317 N N . LEU A 1 170 ? -10.519 -2.682 0.011 1.00 95.69 170 LEU A N 1
ATOM 1318 C CA . LEU A 1 170 ? -9.524 -3.760 -0.047 1.00 95.69 170 LEU A CA 1
ATOM 1319 C C . LEU A 1 170 ? -9.502 -4.473 -1.406 1.00 95.69 170 LEU A C 1
ATOM 1321 O O . LEU A 1 170 ? -8.497 -5.094 -1.743 1.00 95.69 170 LEU A O 1
ATOM 1325 N N . ILE A 1 171 ? -10.572 -4.350 -2.197 1.00 96.75 171 ILE A N 1
ATOM 1326 C CA . ILE A 1 171 ? -10.627 -4.886 -3.558 1.00 96.75 171 ILE A CA 1
ATOM 1327 C C . ILE A 1 171 ? -9.807 -3.977 -4.475 1.00 96.75 171 ILE A C 1
ATOM 1329 O O . ILE A 1 171 ? -9.910 -2.749 -4.409 1.00 96.75 171 ILE A O 1
ATOM 1333 N N . SER A 1 172 ? -9.003 -4.559 -5.370 1.00 95.00 172 SER A N 1
ATOM 1334 C CA . SER A 1 172 ? -8.285 -3.751 -6.359 1.00 95.00 172 SER A CA 1
ATOM 1335 C C . SER A 1 172 ? -9.269 -3.003 -7.271 1.00 95.00 172 SER A C 1
ATOM 1337 O O . SER A 1 172 ? -10.282 -3.556 -7.705 1.00 95.00 172 SER A O 1
ATOM 1339 N N . ALA A 1 173 ? -8.961 -1.743 -7.597 1.00 93.19 173 ALA A N 1
ATOM 1340 C CA . ALA A 1 173 ? -9.843 -0.914 -8.421 1.00 93.19 173 ALA A CA 1
ATOM 1341 C C . ALA A 1 173 ? -10.173 -1.568 -9.777 1.00 93.19 173 ALA A C 1
ATOM 1343 O O . ALA A 1 173 ? -11.294 -1.415 -10.253 1.00 93.19 173 ALA A O 1
ATOM 1344 N N . THR A 1 174 ? -9.229 -2.327 -10.351 1.00 92.19 174 THR A N 1
ATOM 1345 C CA . THR A 1 174 ? -9.410 -3.092 -11.594 1.00 92.19 174 THR A CA 1
ATOM 1346 C C . THR A 1 174 ? -10.442 -4.207 -11.427 1.00 92.19 174 THR A C 1
ATOM 1348 O O . THR A 1 174 ? -11.409 -4.251 -12.182 1.00 92.19 174 THR A O 1
ATOM 1351 N N . VAL A 1 175 ? -10.294 -5.057 -10.403 1.00 95.56 175 VAL A N 1
ATOM 1352 C CA . VAL A 1 175 ? -11.223 -6.174 -10.144 1.00 95.56 175 VAL A CA 1
ATOM 1353 C C . VAL A 1 175 ? -12.630 -5.655 -9.856 1.00 95.56 175 VAL A C 1
ATOM 1355 O O . VAL A 1 175 ? -13.599 -6.208 -10.367 1.00 95.56 175 VAL A O 1
ATOM 1358 N N . LEU A 1 176 ? -12.759 -4.558 -9.101 1.00 96.31 176 LEU A N 1
ATOM 1359 C CA . LEU A 1 176 ? -14.064 -3.949 -8.845 1.00 96.31 176 LEU A CA 1
ATOM 1360 C C . LEU A 1 176 ? -14.678 -3.331 -10.115 1.00 96.31 176 LEU A C 1
ATOM 1362 O O . LEU A 1 176 ? -15.880 -3.478 -10.328 1.00 96.31 176 LEU A O 1
ATOM 1366 N N . SER A 1 177 ? -13.882 -2.687 -10.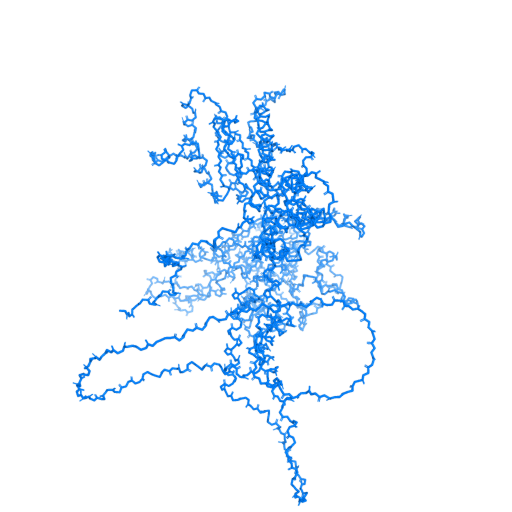981 1.00 94.31 177 SER A N 1
ATOM 1367 C CA . SER A 1 177 ? -14.379 -2.186 -12.274 1.00 94.31 177 SER A CA 1
ATOM 1368 C C . SER A 1 177 ? -14.809 -3.310 -13.218 1.00 94.31 177 SER A C 1
ATOM 1370 O O . SER A 1 177 ? -15.870 -3.218 -13.826 1.00 94.31 177 SER A O 1
ATOM 1372 N N . GLU A 1 178 ? -14.042 -4.398 -13.294 1.00 95.69 178 GLU A N 1
ATOM 1373 C CA . GLU A 1 178 ? -14.364 -5.558 -14.129 1.00 95.69 178 GLU A CA 1
ATOM 1374 C C . GLU A 1 178 ? -15.588 -6.317 -13.599 1.00 95.69 178 GLU A C 1
ATOM 1376 O O . GLU A 1 178 ? -16.418 -6.765 -14.386 1.00 95.69 178 GLU A O 1
ATOM 1381 N N . LEU A 1 179 ? -15.762 -6.411 -12.275 1.00 97.06 179 LEU A N 1
ATOM 1382 C CA . LEU A 1 179 ? -16.954 -6.998 -11.658 1.00 97.06 179 LEU A CA 1
ATOM 1383 C C . LEU A 1 179 ? -18.224 -6.200 -11.997 1.00 97.06 179 LEU A C 1
ATOM 1385 O O . LEU A 1 179 ? -19.248 -6.794 -12.333 1.00 97.06 179 LEU A O 1
ATOM 1389 N N . ILE A 1 180 ? -18.151 -4.868 -11.941 1.00 96.12 180 ILE A N 1
ATOM 1390 C CA . ILE A 1 180 ? -19.264 -3.968 -12.288 1.00 96.12 180 ILE A CA 1
ATOM 1391 C C . ILE A 1 180 ? -19.578 -4.031 -13.783 1.00 96.12 180 ILE A C 1
ATOM 1393 O O . ILE A 1 180 ? -20.746 -4.148 -14.155 1.00 96.12 180 ILE A O 1
ATOM 1397 N N . TYR A 1 181 ? -18.549 -4.053 -14.632 1.00 95.25 181 TYR A N 1
ATOM 1398 C CA . TYR A 1 181 ? -18.707 -4.285 -16.064 1.00 95.25 181 TYR A CA 1
ATOM 1399 C C . TYR A 1 181 ? -19.402 -5.629 -16.340 1.00 95.25 181 TYR A C 1
ATOM 1401 O O . TYR A 1 181 ? -20.391 -5.670 -17.068 1.00 95.25 181 TYR A O 1
ATOM 1409 N N . ILE A 1 182 ? -18.971 -6.719 -15.686 1.00 96.19 182 ILE A N 1
ATOM 1410 C CA . ILE A 1 182 ? -19.645 -8.022 -15.775 1.00 96.19 182 ILE A CA 1
ATOM 1411 C C . ILE A 1 182 ? -21.109 -7.916 -15.340 1.00 96.19 182 ILE A C 1
ATOM 1413 O O . ILE A 1 182 ? -21.960 -8.448 -16.040 1.00 96.19 182 ILE A O 1
ATOM 1417 N N . MET A 1 183 ? -21.439 -7.234 -14.240 1.00 96.81 183 MET A N 1
ATOM 1418 C CA . MET A 1 183 ? -22.838 -7.064 -13.813 1.00 96.81 183 MET A CA 1
ATOM 1419 C C . MET A 1 183 ? -23.680 -6.323 -14.862 1.00 96.81 183 MET A C 1
ATOM 1421 O O . MET A 1 183 ? -24.795 -6.755 -15.151 1.00 96.81 183 MET A O 1
ATOM 1425 N N . ASN A 1 184 ? -23.128 -5.284 -15.498 1.00 94.62 184 ASN A N 1
ATOM 1426 C CA . ASN A 1 184 ? -23.778 -4.563 -16.597 1.00 94.62 184 ASN A CA 1
ATOM 1427 C C . ASN A 1 184 ? -23.995 -5.429 -17.859 1.00 94.62 184 ASN A C 1
ATOM 1429 O O . ASN A 1 184 ? -24.949 -5.189 -18.599 1.00 94.62 184 ASN A O 1
ATOM 1433 N N . LEU A 1 185 ? -23.189 -6.476 -18.090 1.00 95.38 185 LEU A N 1
ATOM 1434 C CA . LEU A 1 185 ? -23.415 -7.442 -19.180 1.00 95.38 185 LEU A CA 1
ATOM 1435 C C . LEU A 1 185 ? -24.630 -8.364 -18.960 1.00 95.38 185 LEU A C 1
ATOM 1437 O O . LEU A 1 185 ? -25.057 -9.026 -19.908 1.00 95.38 185 LEU A O 1
ATOM 1441 N N . TYR A 1 186 ? -25.212 -8.409 -17.755 1.00 96.31 186 TYR A N 1
ATOM 1442 C CA . TYR A 1 186 ? -26.422 -9.183 -17.451 1.00 96.31 186 TYR A CA 1
ATOM 1443 C C . TYR A 1 186 ? -27.620 -8.254 -17.196 1.00 96.31 186 TYR A C 1
ATOM 1445 O O . TYR A 1 186 ? -28.142 -8.224 -16.082 1.00 96.31 186 TYR A O 1
ATOM 1453 N N . PRO A 1 187 ? -28.134 -7.543 -18.221 1.00 93.75 187 PRO A N 1
ATOM 1454 C CA . PRO A 1 187 ? -29.179 -6.527 -18.061 1.00 93.75 187 PRO A CA 1
ATOM 1455 C C . PRO A 1 187 ? -30.493 -7.073 -17.485 1.00 93.75 187 PRO A C 1
ATOM 1457 O O . PRO A 1 187 ? -31.288 -6.320 -16.929 1.00 93.75 187 PRO A O 1
ATOM 1460 N N . SER A 1 188 ? -30.723 -8.387 -17.589 1.00 94.94 188 SER A N 1
ATOM 1461 C CA . SER A 1 188 ? -31.873 -9.062 -16.984 1.00 94.94 188 SER A CA 1
ATOM 1462 C C . SER A 1 188 ? -31.779 -9.220 -15.464 1.00 94.94 188 SER A C 1
ATOM 1464 O O . SER A 1 188 ? -32.761 -9.643 -14.871 1.00 94.94 188 SER A O 1
ATOM 1466 N N . LEU A 1 189 ? -30.612 -9.002 -14.849 1.00 96.81 189 LEU A N 1
ATOM 1467 C CA . LEU A 1 189 ? -30.416 -9.122 -13.406 1.00 96.81 189 LEU A CA 1
ATOM 1468 C C . LEU A 1 189 ? -30.520 -7.734 -12.751 1.00 96.81 189 LEU A C 1
ATOM 1470 O O . LEU A 1 189 ? -29.672 -6.879 -13.013 1.00 96.81 189 LEU A O 1
ATOM 1474 N N . PRO A 1 190 ? -31.522 -7.487 -11.886 1.00 96.31 190 PRO A N 1
ATOM 1475 C CA . PRO A 1 190 ? -31.711 -6.205 -11.208 1.00 96.31 190 PRO A CA 1
ATOM 1476 C C . PRO A 1 190 ? -30.727 -6.046 -10.039 1.00 96.31 190 PRO A C 1
ATOM 1478 O O . PRO A 1 190 ? -31.120 -6.036 -8.874 1.00 96.31 190 PRO A O 1
ATOM 1481 N N . PHE A 1 191 ? -29.430 -5.952 -10.338 1.00 97.88 191 PHE A N 1
ATOM 1482 C CA . PHE A 1 191 ? -28.412 -5.737 -9.315 1.00 97.88 191 PHE A CA 1
ATOM 1483 C C . PHE A 1 191 ? -28.534 -4.347 -8.668 1.00 97.88 191 PHE A C 1
ATOM 1485 O O . PHE A 1 191 ? -28.823 -3.337 -9.322 1.00 97.88 191 PHE A O 1
ATOM 1492 N N . ARG A 1 192 ? -28.284 -4.315 -7.360 1.00 97.81 192 ARG A N 1
ATOM 1493 C CA . ARG A 1 192 ? -28.114 -3.127 -6.517 1.00 97.81 192 ARG A CA 1
ATOM 1494 C C . ARG A 1 192 ? -26.835 -3.353 -5.713 1.00 97.81 192 ARG A C 1
ATOM 1496 O O . ARG A 1 192 ? -26.726 -4.368 -5.029 1.00 97.81 192 ARG A O 1
ATOM 1503 N N . LEU A 1 193 ? -25.852 -2.466 -5.825 1.00 98.25 193 LEU A N 1
ATOM 1504 C CA . LEU A 1 193 ? -24.538 -2.650 -5.206 1.00 98.25 193 LEU A CA 1
ATOM 1505 C C . LEU A 1 193 ? -24.374 -1.705 -4.012 1.00 98.25 193 LEU A C 1
ATOM 1507 O O . LEU A 1 193 ? -24.417 -0.493 -4.182 1.00 98.25 193 LEU A O 1
ATOM 1511 N N . LEU A 1 194 ? -24.165 -2.241 -2.814 1.00 98.12 194 LEU A N 1
ATOM 1512 C CA . LEU A 1 194 ? -23.900 -1.473 -1.597 1.00 98.12 194 LEU A CA 1
ATOM 1513 C C . LEU A 1 194 ? -22.432 -1.663 -1.198 1.00 98.12 194 LEU A C 1
ATOM 1515 O O . LEU A 1 194 ? -22.021 -2.767 -0.849 1.00 98.12 194 LEU A O 1
ATOM 1519 N N . LEU A 1 195 ? -21.634 -0.601 -1.258 1.00 97.88 195 LEU A N 1
ATOM 1520 C CA . LEU A 1 195 ? -20.206 -0.627 -0.943 1.00 97.88 195 LEU A CA 1
ATOM 1521 C C . LEU A 1 195 ? -19.959 0.022 0.423 1.00 97.88 195 LEU A C 1
ATOM 1523 O O . LEU A 1 195 ? -20.114 1.236 0.575 1.00 97.88 195 LEU A O 1
ATOM 1527 N N . ASP A 1 196 ? -19.545 -0.783 1.399 1.00 96.88 196 ASP A N 1
ATOM 1528 C CA . ASP A 1 196 ? -19.056 -0.300 2.691 1.00 96.88 196 ASP A CA 1
ATOM 1529 C C . ASP A 1 196 ? -17.606 0.175 2.558 1.00 96.88 196 ASP A C 1
ATOM 1531 O O . ASP A 1 196 ? -16.708 -0.586 2.176 1.00 96.88 196 ASP A O 1
ATOM 1535 N N . VAL A 1 197 ? -17.392 1.462 2.844 1.00 95.94 197 VAL A N 1
ATOM 1536 C CA . VAL A 1 197 ? -16.100 2.137 2.714 1.00 95.94 197 VAL A CA 1
ATOM 1537 C C . VAL A 1 197 ? -15.804 3.013 3.941 1.00 95.94 197 VAL A C 1
ATOM 1539 O O . VAL A 1 197 ? -16.653 3.786 4.386 1.00 95.94 197 VAL A O 1
ATOM 1542 N N . PRO A 1 198 ? -14.569 3.006 4.481 1.00 91.12 198 PRO A N 1
ATOM 1543 C CA . PRO A 1 198 ? -14.219 3.813 5.652 1.00 91.12 198 PRO A CA 1
ATOM 1544 C C . PRO A 1 198 ? -14.246 5.315 5.336 1.00 91.12 198 PRO A C 1
ATOM 1546 O O . PRO A 1 198 ? -14.612 6.136 6.174 1.00 91.12 198 PRO A O 1
ATOM 1549 N N . SER A 1 199 ? -13.885 5.693 4.107 1.00 91.62 199 SER A N 1
ATOM 1550 C CA . SER A 1 199 ? -13.876 7.077 3.637 1.00 91.62 199 SER A CA 1
ATOM 1551 C C . SER A 1 199 ? -14.316 7.144 2.179 1.00 91.62 199 SER A C 1
ATOM 1553 O O . SER A 1 199 ? -13.566 6.740 1.292 1.00 91.62 199 SER A O 1
ATOM 1555 N N . VAL A 1 200 ? -15.509 7.697 1.931 1.00 92.94 200 VAL A N 1
ATOM 1556 C CA . VAL A 1 200 ? -16.040 7.930 0.573 1.00 92.94 200 VAL A CA 1
ATOM 1557 C C . VAL A 1 200 ? -15.078 8.785 -0.253 1.00 92.94 200 VAL A C 1
ATOM 1559 O O . VAL A 1 200 ? -14.767 8.438 -1.387 1.00 92.94 200 VAL A O 1
ATOM 1562 N N . GLY A 1 201 ? -14.542 9.866 0.324 1.00 89.69 201 GLY A N 1
ATOM 1563 C CA . GLY A 1 201 ? -13.599 10.746 -0.372 1.00 89.69 201 GLY A CA 1
ATOM 1564 C C . GLY A 1 201 ? -12.287 10.050 -0.747 1.00 89.69 201 GLY A C 1
ATOM 1565 O O . GLY A 1 201 ? -11.774 10.257 -1.844 1.00 89.69 201 GLY A O 1
ATOM 1566 N N . HIS A 1 202 ? -11.759 9.188 0.130 1.00 88.25 202 HIS A N 1
ATOM 1567 C CA . HIS A 1 202 ? -10.558 8.413 -0.182 1.00 88.25 202 HIS A CA 1
ATOM 1568 C C . HIS A 1 202 ? -10.841 7.343 -1.243 1.00 88.25 202 HIS A C 1
ATOM 1570 O O . HIS A 1 202 ? -10.105 7.257 -2.224 1.00 88.25 202 HIS A O 1
ATOM 1576 N N . PHE A 1 203 ? -11.930 6.587 -1.086 1.00 93.56 203 PHE A N 1
ATOM 1577 C CA . PHE A 1 203 ? -12.339 5.530 -2.010 1.00 93.56 203 PHE A CA 1
ATOM 1578 C C . PHE A 1 203 ? -12.584 6.067 -3.426 1.00 93.56 203 PHE A C 1
ATOM 1580 O O . PHE A 1 203 ? -12.004 5.571 -4.386 1.00 93.56 203 PHE A O 1
ATOM 1587 N N . LEU A 1 204 ? -13.341 7.160 -3.565 1.00 90.94 204 LEU A N 1
ATOM 1588 C CA . LEU A 1 204 ? -13.564 7.803 -4.864 1.00 90.94 204 LEU A CA 1
ATOM 1589 C C . LEU A 1 204 ? -12.275 8.367 -5.488 1.00 90.94 204 LEU A C 1
ATOM 1591 O O . LEU A 1 204 ? -12.183 8.458 -6.708 1.00 90.94 204 LEU A O 1
ATOM 1595 N N . SER A 1 205 ? -11.261 8.722 -4.687 1.00 85.56 205 SER A N 1
ATOM 1596 C CA . SER A 1 205 ? -9.968 9.185 -5.218 1.00 85.56 205 SER A CA 1
ATOM 1597 C C . SER A 1 205 ? -9.077 8.061 -5.764 1.00 85.56 205 SER A C 1
ATOM 1599 O O . SER A 1 205 ? -8.230 8.322 -6.618 1.00 85.56 205 SER A O 1
ATOM 1601 N N . THR A 1 206 ? -9.253 6.821 -5.295 1.00 83.69 206 THR A N 1
ATOM 1602 C CA . THR A 1 206 ? -8.495 5.645 -5.757 1.00 83.69 206 THR A CA 1
ATOM 1603 C C . THR A 1 206 ? -9.235 4.886 -6.864 1.00 83.69 206 THR A C 1
ATOM 1605 O O . THR A 1 206 ? -8.608 4.337 -7.774 1.00 83.69 206 THR A O 1
ATOM 1608 N N . TRP A 1 207 ? -10.567 4.922 -6.851 1.00 87.44 207 TRP A N 1
ATOM 1609 C CA . TRP A 1 207 ? -11.454 4.254 -7.803 1.00 87.44 207 TRP A CA 1
ATOM 1610 C C . TRP A 1 207 ? -11.613 5.039 -9.117 1.00 87.44 207 TRP A C 1
ATOM 1612 O O . TRP A 1 207 ? -12.611 5.704 -9.373 1.00 87.44 207 TRP A O 1
ATOM 1622 N N . THR A 1 208 ? -10.581 4.977 -9.962 1.00 78.00 208 THR A N 1
ATOM 1623 C CA . THR A 1 208 ? -10.428 5.838 -11.158 1.00 78.00 208 THR A CA 1
ATOM 1624 C C . THR A 1 208 ? -10.659 5.139 -12.506 1.00 78.00 208 THR A C 1
ATOM 1626 O O . THR A 1 208 ? -10.439 5.752 -13.552 1.00 78.00 208 THR A O 1
ATOM 1629 N N . LEU A 1 209 ? -11.064 3.862 -12.499 1.00 74.44 209 LEU A N 1
ATOM 1630 C CA . LEU A 1 209 ? -11.125 3.005 -13.696 1.00 74.44 209 LEU A CA 1
ATOM 1631 C C . LEU A 1 209 ? -12.529 2.799 -14.287 1.00 74.44 209 LEU A C 1
ATOM 1633 O O . LEU A 1 209 ? -12.628 2.247 -15.377 1.00 74.44 209 LEU A O 1
ATOM 1637 N N . ILE A 1 210 ? -13.596 3.238 -13.613 1.00 78.19 210 ILE A N 1
ATOM 1638 C CA . ILE A 1 210 ? -14.978 3.075 -14.099 1.00 78.19 210 ILE A CA 1
ATOM 1639 C C . ILE A 1 210 ? -15.412 4.290 -14.918 1.00 78.19 210 ILE A C 1
ATOM 1641 O O . ILE A 1 210 ? -15.150 5.431 -14.531 1.00 78.19 210 ILE A O 1
ATOM 1645 N N . GLU A 1 211 ? -16.110 4.050 -16.030 1.00 82.38 211 GLU A N 1
ATOM 1646 C CA . GLU A 1 211 ? -16.749 5.116 -16.794 1.00 82.38 211 GLU A CA 1
ATOM 1647 C C . GLU A 1 211 ? -17.996 5.629 -16.037 1.00 82.38 211 GLU A C 1
ATOM 1649 O O . GLU A 1 211 ? -18.930 4.859 -15.807 1.00 82.38 211 GLU A O 1
ATOM 1654 N N . PRO A 1 212 ? -18.082 6.921 -15.653 1.00 84.94 212 PRO A N 1
ATOM 1655 C CA . PRO A 1 212 ? -19.205 7.437 -14.853 1.00 84.94 212 PRO A CA 1
ATOM 1656 C C . PRO A 1 212 ? -20.581 7.392 -15.544 1.00 84.94 212 PRO A C 1
ATOM 1658 O O . PRO A 1 212 ? -21.585 7.795 -14.962 1.00 84.94 212 PRO A O 1
ATOM 1661 N N . THR A 1 213 ? -20.631 6.971 -16.806 1.00 86.94 213 THR A N 1
ATOM 1662 C CA . THR A 1 213 ? -21.842 6.803 -17.616 1.00 86.94 213 THR A CA 1
ATOM 1663 C C . THR A 1 213 ? -22.554 5.473 -17.345 1.00 86.94 213 THR A C 1
ATOM 1665 O O . THR A 1 213 ? -23.770 5.415 -17.543 1.00 86.94 213 THR A O 1
ATOM 1668 N N . GLU A 1 214 ? -21.822 4.455 -16.874 1.00 88.62 214 GLU A N 1
ATOM 1669 C CA . GLU A 1 214 ? -22.276 3.073 -16.638 1.00 88.62 214 GLU A CA 1
ATOM 1670 C C . GLU A 1 214 ? -22.878 2.840 -15.241 1.00 88.62 214 GLU A C 1
ATOM 1672 O O . GLU A 1 214 ? -23.474 1.791 -14.983 1.00 88.62 214 GLU A O 1
ATOM 1677 N N . ILE A 1 215 ? -22.713 3.800 -14.327 1.00 94.88 215 ILE A N 1
ATOM 1678 C CA . ILE A 1 215 ? -23.116 3.678 -12.921 1.00 94.88 215 ILE A CA 1
ATOM 1679 C C . ILE A 1 215 ? -24.045 4.815 -12.492 1.00 94.88 215 ILE A C 1
ATOM 1681 O O . ILE A 1 215 ? -23.989 5.933 -13.010 1.00 94.88 215 ILE A O 1
ATOM 1685 N N . ASP A 1 216 ? -24.902 4.523 -11.521 1.00 95.50 216 ASP A N 1
ATOM 1686 C CA . ASP A 1 216 ? -25.758 5.488 -10.840 1.00 95.50 216 ASP A CA 1
ATOM 1687 C C . ASP A 1 216 ? -25.369 5.520 -9.361 1.00 95.50 216 ASP A C 1
ATOM 1689 O O . ASP A 1 216 ? -25.705 4.614 -8.599 1.00 95.50 216 ASP A O 1
ATOM 1693 N N . LEU A 1 217 ? -24.556 6.511 -8.990 1.00 96.19 217 LEU A N 1
ATOM 1694 C CA . LEU A 1 217 ? -23.865 6.547 -7.704 1.00 96.19 217 LEU A CA 1
ATOM 1695 C C . LEU A 1 217 ? -24.613 7.406 -6.675 1.00 96.19 217 LEU A C 1
ATOM 1697 O O . LEU A 1 217 ? -24.630 8.634 -6.778 1.00 96.19 217 LEU A O 1
ATOM 1701 N N . SER A 1 218 ? -25.120 6.759 -5.630 1.00 96.88 218 SER A N 1
ATOM 1702 C CA . SER A 1 218 ? -25.673 7.393 -4.434 1.00 96.88 218 SER A CA 1
ATOM 1703 C C . SER A 1 218 ? -24.677 7.322 -3.274 1.00 96.88 218 SER A C 1
ATOM 1705 O O . SER A 1 218 ? -23.961 6.337 -3.102 1.00 96.88 218 SER A O 1
ATOM 1707 N N . ILE A 1 219 ? -24.636 8.359 -2.437 1.00 95.69 219 ILE A N 1
ATOM 1708 C CA . ILE A 1 219 ? -23.881 8.346 -1.175 1.00 95.69 219 ILE A CA 1
ATOM 1709 C C . ILE A 1 219 ? -24.907 8.363 -0.048 1.00 95.69 219 ILE A C 1
ATOM 1711 O O . ILE A 1 219 ? -25.587 9.371 0.153 1.00 95.69 219 ILE A O 1
ATOM 1715 N N . LEU A 1 220 ? -25.015 7.258 0.688 1.00 94.44 220 LEU A N 1
ATOM 1716 C CA . LEU A 1 220 ? -25.940 7.121 1.808 1.00 94.44 220 LEU A CA 1
ATOM 1717 C C . LEU A 1 220 ? -25.367 7.846 3.027 1.00 94.44 220 LEU A C 1
ATOM 1719 O O . LEU A 1 220 ? -24.755 7.252 3.916 1.00 94.44 220 LEU A O 1
ATOM 1723 N N . THR A 1 221 ? -25.542 9.170 3.059 1.00 83.62 221 THR A N 1
ATOM 1724 C CA . THR A 1 221 ? -25.216 9.964 4.243 1.00 83.62 221 THR A CA 1
ATOM 1725 C C . THR A 1 221 ? -26.268 9.718 5.316 1.00 83.62 221 THR A C 1
ATOM 1727 O O . THR A 1 221 ? -27.294 10.401 5.355 1.00 83.62 221 THR A O 1
ATOM 1730 N N . LEU A 1 222 ? -25.979 8.771 6.208 1.00 70.81 222 LEU A N 1
ATOM 1731 C CA . LEU A 1 222 ? -26.635 8.676 7.510 1.00 70.81 222 LEU A CA 1
ATOM 1732 C C . LEU A 1 222 ? -26.668 10.051 8.181 1.00 70.81 222 LEU A C 1
ATOM 1734 O O . LEU A 1 222 ? -25.734 10.843 8.022 1.00 70.81 222 LEU A O 1
ATOM 1738 N N . GLY A 1 223 ? -27.784 10.346 8.854 1.00 61.28 223 GLY A N 1
ATOM 1739 C CA . GLY A 1 223 ? -28.234 11.708 9.145 1.00 61.28 223 GLY A CA 1
ATOM 1740 C C . GLY A 1 223 ? -27.111 12.665 9.554 1.00 61.28 223 GLY A C 1
ATOM 1741 O O . GLY A 1 223 ? -26.413 12.422 10.536 1.00 61.28 223 GLY A O 1
ATOM 1742 N N . ARG A 1 224 ? -26.980 13.791 8.830 1.00 55.19 224 ARG A N 1
ATOM 1743 C CA . ARG A 1 224 ? -25.913 14.815 8.980 1.00 55.19 224 ARG A CA 1
ATOM 1744 C C . ARG A 1 224 ? -25.720 15.367 10.410 1.00 55.19 224 ARG A C 1
ATOM 1746 O O . ARG A 1 224 ? -24.782 16.123 10.645 1.00 55.19 224 ARG A O 1
ATOM 1753 N N . SER A 1 225 ? -26.614 15.038 11.340 1.00 53.88 225 SER A N 1
ATOM 1754 C CA . SER A 1 225 ? -26.581 15.365 12.766 1.00 53.88 225 SER A CA 1
ATOM 1755 C C . SER A 1 225 ? -25.791 14.372 13.636 1.00 53.88 225 SER A C 1
ATOM 1757 O O . SER A 1 225 ? -25.267 14.788 14.674 1.00 53.88 225 SER A O 1
ATOM 1759 N N . ARG A 1 226 ? -25.677 13.085 13.265 1.00 64.62 226 ARG A N 1
ATOM 1760 C CA . ARG A 1 226 ? -24.963 12.079 14.073 1.00 64.62 226 ARG A CA 1
ATOM 1761 C C . ARG A 1 226 ? -23.448 12.255 13.913 1.00 64.62 226 ARG A C 1
ATOM 1763 O O . ARG A 1 226 ? -22.839 11.829 12.936 1.00 64.62 226 ARG A O 1
ATOM 1770 N N . LYS A 1 227 ? -22.822 12.907 14.900 1.00 75.38 227 LYS A N 1
ATOM 1771 C CA . LYS A 1 227 ? -21.356 12.997 15.020 1.00 75.38 227 LYS A CA 1
ATOM 1772 C C . LYS A 1 227 ? -20.755 11.587 15.127 1.00 75.38 227 LYS A C 1
ATOM 1774 O O . LYS A 1 227 ? -21.343 10.737 15.789 1.00 75.38 227 LYS A O 1
ATOM 1779 N N . ARG A 1 228 ? -19.538 11.382 14.599 1.00 77.81 228 ARG A N 1
ATOM 1780 C CA . ARG A 1 228 ? -18.749 10.128 14.719 1.00 77.81 228 ARG A CA 1
ATOM 1781 C C . ARG A 1 228 ? -18.719 9.564 16.151 1.00 77.81 228 ARG A C 1
ATOM 1783 O O . ARG A 1 228 ? -18.732 8.356 16.343 1.00 77.81 228 ARG A O 1
ATOM 1790 N N . ASN A 1 229 ? -18.766 10.448 17.144 1.00 89.62 229 ASN A N 1
ATOM 1791 C CA . ASN A 1 229 ? -18.658 10.119 18.562 1.00 89.62 229 ASN A CA 1
ATOM 1792 C C . ASN A 1 229 ? -20.037 9.858 19.217 1.00 89.62 229 ASN A C 1
ATOM 1794 O O . ASN A 1 229 ? -20.159 9.957 20.434 1.00 89.62 229 ASN A O 1
ATOM 1798 N N . ALA A 1 230 ? -21.116 9.606 18.466 1.00 92.00 230 ALA A N 1
ATOM 1799 C CA . ALA A 1 230 ? -22.457 9.457 19.046 1.00 92.00 230 ALA A CA 1
ATOM 1800 C C . ALA A 1 230 ? -22.575 8.227 19.972 1.00 92.00 230 ALA A C 1
ATOM 1802 O O . ALA A 1 230 ? -23.018 8.387 21.107 1.00 92.00 230 ALA A O 1
ATOM 1803 N N . GLY A 1 231 ? -22.067 7.056 19.567 1.00 93.62 231 GLY A N 1
ATOM 1804 C CA . GLY A 1 231 ? -22.010 5.871 20.442 1.00 93.62 231 GLY A CA 1
ATOM 1805 C C . GLY A 1 231 ? -21.130 6.081 21.683 1.00 93.62 231 GLY A C 1
ATOM 1806 O O . GLY A 1 231 ? -21.497 5.685 22.783 1.00 93.62 231 GLY A O 1
ATOM 1807 N N . VAL A 1 232 ? -20.020 6.813 21.534 1.00 96.19 232 VAL A N 1
ATOM 1808 C CA . VAL A 1 232 ? -19.143 7.244 22.643 1.00 96.19 232 VAL A CA 1
ATOM 1809 C C . VAL A 1 232 ? -19.914 8.114 23.641 1.00 96.19 232 VAL A C 1
ATOM 1811 O O . VAL A 1 232 ? -19.787 7.943 24.849 1.00 96.19 232 VAL A O 1
ATOM 1814 N N . ASN A 1 233 ? -20.746 9.039 23.151 1.00 96.25 233 ASN A N 1
ATOM 1815 C CA . ASN A 1 233 ? -21.593 9.863 24.011 1.00 96.25 233 ASN A CA 1
ATOM 1816 C C . ASN A 1 233 ? -22.705 9.048 24.687 1.00 96.25 233 ASN A C 1
ATOM 1818 O O . ASN A 1 233 ? -22.980 9.329 25.845 1.00 96.25 233 ASN A O 1
ATOM 1822 N N . ALA A 1 234 ? -23.292 8.043 24.027 1.00 96.50 234 ALA A N 1
ATOM 1823 C CA . ALA A 1 234 ? -24.279 7.152 24.647 1.00 96.50 234 ALA A CA 1
ATOM 1824 C C . ALA A 1 234 ? -23.667 6.354 25.815 1.00 96.50 234 ALA A C 1
ATOM 1826 O O . ALA A 1 234 ? -24.201 6.381 26.923 1.00 96.50 234 ALA A O 1
ATOM 1827 N N . ILE A 1 235 ? -22.492 5.747 25.598 1.00 97.44 235 ILE A N 1
ATOM 1828 C CA . ILE A 1 235 ? -21.718 5.049 26.638 1.00 97.44 235 ILE A CA 1
ATOM 1829 C C . ILE A 1 235 ? -21.398 5.988 27.805 1.00 97.44 235 ILE A C 1
ATOM 1831 O O . ILE A 1 235 ? -21.658 5.656 28.955 1.00 97.44 235 ILE A O 1
ATOM 1835 N N . LEU A 1 236 ? -20.838 7.169 27.523 1.00 97.25 236 LEU A N 1
ATOM 1836 C CA . LEU A 1 236 ? -20.415 8.101 28.570 1.00 97.25 236 LEU A CA 1
ATOM 1837 C C . LEU A 1 236 ? -21.590 8.783 29.281 1.00 97.25 236 LEU A C 1
ATOM 1839 O O . LEU A 1 236 ? -21.434 9.190 30.425 1.00 97.25 236 LEU A O 1
ATOM 1843 N N . GLN A 1 237 ? -22.754 8.906 28.642 1.00 96.56 237 GLN A N 1
ATOM 1844 C CA . GLN A 1 237 ? -23.968 9.381 29.301 1.00 96.56 237 GLN A CA 1
ATOM 1845 C C . GLN A 1 237 ? -24.482 8.343 30.304 1.00 96.56 237 GLN A C 1
ATOM 1847 O O . GLN A 1 237 ? -24.758 8.712 31.439 1.00 96.56 237 GLN A O 1
ATOM 1852 N N . ALA A 1 238 ? -24.529 7.063 29.920 1.00 96.75 238 ALA A N 1
ATOM 1853 C CA . ALA A 1 238 ? -24.851 5.967 30.836 1.00 96.75 238 ALA A CA 1
ATOM 1854 C C . ALA A 1 238 ? -23.812 5.833 31.964 1.00 96.75 238 ALA A C 1
ATOM 1856 O O . ALA A 1 238 ? -24.165 5.630 33.117 1.00 96.75 238 ALA A O 1
ATOM 1857 N N . ALA A 1 239 ? -22.525 6.020 31.661 1.00 96.31 239 ALA A N 1
ATOM 1858 C CA . ALA A 1 239 ? -21.462 5.909 32.657 1.00 96.31 239 ALA A CA 1
ATOM 1859 C C . ALA A 1 239 ? -21.409 7.069 33.669 1.00 96.31 239 ALA A C 1
ATOM 1861 O O . ALA A 1 239 ? -20.825 6.911 34.737 1.00 96.31 239 ALA A O 1
ATOM 1862 N N . VAL A 1 240 ? -22.002 8.225 33.360 1.00 95.75 240 VAL A N 1
ATOM 1863 C CA . VAL A 1 240 ? -22.133 9.365 34.290 1.00 95.75 240 VAL A CA 1
ATOM 1864 C C . VAL A 1 240 ? -23.413 9.269 35.141 1.00 95.75 240 VAL A C 1
ATOM 1866 O O . VAL A 1 240 ? -23.528 9.965 36.149 1.00 95.75 240 VAL A O 1
ATOM 1869 N N . ASP A 1 241 ? -24.368 8.408 34.776 1.00 93.94 241 ASP A N 1
ATOM 1870 C CA . ASP A 1 241 ? -25.647 8.259 35.476 1.00 93.94 241 ASP A CA 1
ATOM 1871 C C . ASP A 1 241 ? -25.540 7.313 36.689 1.00 93.94 241 ASP A C 1
ATOM 1873 O O . ASP A 1 241 ? -25.731 6.098 36.595 1.00 93.94 241 ASP A O 1
ATOM 1877 N N . SER A 1 242 ? -25.260 7.886 37.865 1.00 91.25 242 SER A N 1
ATOM 1878 C CA . SER A 1 242 ? -25.167 7.131 39.122 1.00 91.25 242 SER A CA 1
ATOM 1879 C C . SER A 1 242 ? -26.503 6.560 39.617 1.00 91.25 242 SER A C 1
ATOM 1881 O O . SER A 1 242 ? -26.503 5.777 40.568 1.00 91.25 242 SER A O 1
ATOM 1883 N N . SER A 1 243 ? -27.640 6.910 38.997 1.00 92.00 243 SER A N 1
ATOM 1884 C CA . SER A 1 243 ? -28.955 6.409 39.423 1.00 92.00 243 SER A CA 1
ATOM 1885 C C . SER A 1 243 ? -29.194 4.945 39.039 1.00 92.00 243 SER A C 1
ATOM 1887 O O . SER A 1 243 ? -29.956 4.244 39.709 1.00 92.00 243 SER A O 1
ATOM 1889 N N . VAL A 1 244 ? -28.518 4.457 37.991 1.00 92.62 244 VAL A N 1
ATOM 1890 C CA . VAL A 1 244 ? -28.647 3.073 37.506 1.00 92.62 244 VAL A CA 1
ATOM 1891 C C . VAL A 1 244 ? -27.535 2.178 38.051 1.00 92.62 244 VAL A C 1
ATOM 1893 O O . VAL A 1 244 ? -27.788 1.031 38.431 1.00 92.62 244 VAL A O 1
ATOM 1896 N N . THR A 1 245 ? -26.301 2.683 38.108 1.00 94.06 245 THR A N 1
ATOM 1897 C CA . THR A 1 245 ? -25.127 1.921 38.552 1.00 94.06 245 THR A CA 1
ATOM 1898 C C . THR A 1 245 ? -24.352 2.664 39.623 1.00 94.06 245 THR A C 1
ATOM 1900 O O . THR A 1 245 ? -24.028 3.834 39.469 1.00 94.06 245 THR A O 1
ATOM 1903 N N . LEU A 1 246 ? -23.981 1.938 40.681 1.00 94.25 246 LEU A N 1
ATOM 1904 C CA . LEU A 1 246 ? -23.203 2.477 41.797 1.00 94.25 246 LEU A CA 1
ATOM 1905 C C . LEU A 1 246 ? -21.861 3.071 41.341 1.00 94.25 246 LEU A C 1
ATOM 1907 O O . LEU A 1 246 ? -21.440 4.108 41.838 1.00 94.25 246 LEU A O 1
ATOM 1911 N N . LEU A 1 247 ? -21.206 2.397 40.392 1.00 96.31 247 LEU A N 1
ATOM 1912 C CA . LEU A 1 247 ? -19.951 2.830 39.794 1.00 96.31 247 LEU A CA 1
ATOM 1913 C C . LEU A 1 247 ? -20.235 3.891 38.719 1.00 96.31 247 LEU A C 1
ATOM 1915 O O . LEU A 1 247 ? -20.947 3.601 37.757 1.00 96.31 247 LEU A O 1
ATOM 1919 N N . SER A 1 248 ? -19.655 5.082 38.861 1.00 96.12 248 SER A N 1
ATOM 1920 C CA . SER A 1 248 ? -19.841 6.205 37.929 1.00 96.12 248 SER A CA 1
ATOM 1921 C C . SER A 1 248 ? -18.505 6.709 37.379 1.00 96.12 248 SER A C 1
ATOM 1923 O O . SER A 1 248 ? -17.463 6.521 37.994 1.00 96.12 248 SER A O 1
ATOM 1925 N N . VAL A 1 249 ? -18.502 7.326 36.201 1.00 97.25 249 VAL A N 1
ATOM 1926 C CA . VAL A 1 249 ? -17.315 7.910 35.558 1.00 97.25 249 VAL A CA 1
ATOM 1927 C C . VAL A 1 249 ? -17.241 9.396 35.877 1.00 97.25 249 VAL A C 1
ATOM 1929 O O . VAL A 1 249 ? -18.203 10.130 35.635 1.00 97.25 249 VAL A O 1
ATOM 1932 N N . THR A 1 250 ? -16.093 9.877 36.366 1.00 96.75 250 THR A N 1
ATOM 1933 C CA . THR A 1 250 ? -15.933 11.315 36.605 1.00 96.75 250 THR A CA 1
ATOM 1934 C C . THR A 1 250 ? -15.964 12.100 35.300 1.00 96.75 250 THR A C 1
ATOM 1936 O O . THR A 1 250 ? -15.555 11.640 34.230 1.00 96.75 250 THR A O 1
ATOM 1939 N N . ARG A 1 251 ? -16.478 13.332 35.369 1.00 95.88 251 ARG A N 1
ATOM 1940 C CA . ARG A 1 251 ? -16.628 14.192 34.189 1.00 95.88 251 ARG A CA 1
ATOM 1941 C C . ARG A 1 251 ? -15.295 14.434 33.476 1.00 95.88 251 ARG A C 1
ATOM 1943 O O . ARG A 1 251 ? -15.273 14.512 32.251 1.00 95.88 251 ARG A O 1
ATOM 1950 N N . GLU A 1 252 ? -14.204 14.533 34.227 1.00 96.81 252 GLU A N 1
ATOM 1951 C CA . GLU A 1 252 ? -12.859 14.729 33.685 1.00 96.81 252 GLU A CA 1
ATOM 1952 C C . GLU A 1 252 ? -12.397 13.511 32.882 1.00 96.81 252 GLU A C 1
ATOM 1954 O O . GLU A 1 252 ? -11.966 13.671 31.740 1.00 96.81 252 GLU A O 1
ATOM 1959 N N . LEU A 1 253 ? -12.599 12.296 33.409 1.00 97.19 253 LEU A N 1
ATOM 1960 C CA . LEU A 1 253 ? -12.369 11.054 32.671 1.00 97.19 253 LEU A CA 1
ATOM 1961 C C . LEU A 1 253 ? -13.279 10.956 31.432 1.00 97.19 253 LEU A C 1
ATOM 1963 O O . LEU A 1 253 ? -12.810 10.583 30.359 1.00 97.19 253 LEU A O 1
ATOM 1967 N N . ALA A 1 254 ? -14.559 11.332 31.525 1.00 97.56 254 ALA A N 1
ATOM 1968 C CA . ALA A 1 254 ? -15.458 11.344 30.367 1.00 97.56 254 ALA A CA 1
ATOM 1969 C C . ALA A 1 254 ? -15.017 12.346 29.282 1.00 97.56 254 ALA A C 1
ATOM 1971 O O . ALA A 1 254 ? -15.149 12.068 28.090 1.00 97.56 254 ALA A O 1
ATOM 1972 N N . GLU A 1 255 ? -14.493 13.513 29.661 1.00 96.81 255 GLU A N 1
ATOM 1973 C CA . GLU A 1 255 ? -13.935 14.484 28.716 1.00 96.81 255 GLU A CA 1
ATOM 1974 C C . GLU A 1 255 ? -12.586 14.020 28.143 1.00 96.81 255 GLU A C 1
ATOM 1976 O O . GLU A 1 255 ? -12.345 14.228 26.954 1.00 96.81 255 GLU A O 1
ATOM 1981 N N . GLN A 1 256 ? -11.744 13.343 28.930 1.00 96.31 256 GLN A N 1
ATOM 1982 C CA . GLN A 1 256 ? -10.521 12.698 28.446 1.00 96.31 256 GLN A CA 1
ATOM 1983 C C . GLN A 1 256 ? -10.841 11.604 27.420 1.00 96.31 256 GLN A C 1
ATOM 1985 O O . GLN A 1 256 ? -10.342 11.669 26.303 1.00 96.31 256 GLN A O 1
ATOM 1990 N N . LEU A 1 257 ? -11.730 10.659 27.740 1.00 96.62 257 LEU A N 1
ATOM 1991 C CA . LEU A 1 257 ? -12.115 9.565 26.840 1.00 96.62 257 LEU A CA 1
ATOM 1992 C C . LEU A 1 257 ? -12.678 10.069 25.501 1.00 96.62 257 LEU A C 1
ATOM 1994 O O . LEU A 1 257 ? -12.491 9.416 24.477 1.00 96.62 257 LEU A O 1
ATOM 1998 N N . LYS A 1 258 ? -13.329 11.243 25.477 1.00 96.00 258 LYS A N 1
ATOM 1999 C CA . LYS A 1 258 ? -13.749 11.898 24.224 1.00 96.00 258 LYS A CA 1
ATOM 2000 C C . LYS A 1 258 ? -12.566 12.440 23.421 1.00 96.00 258 LYS A C 1
ATOM 2002 O O . LYS A 1 258 ? -12.562 12.269 22.208 1.00 96.00 258 LYS A O 1
ATOM 2007 N N . ARG A 1 259 ? -11.576 13.066 24.069 1.00 94.81 259 ARG A N 1
ATOM 2008 C CA . ARG A 1 259 ? -10.353 13.566 23.407 1.00 94.81 259 ARG A CA 1
ATOM 2009 C C . ARG A 1 259 ? -9.492 12.417 22.878 1.00 94.81 259 ARG A C 1
ATOM 2011 O O . ARG A 1 259 ? -9.037 12.485 21.742 1.00 94.81 259 ARG A O 1
ATOM 2018 N N . ASP A 1 260 ? -9.322 11.364 23.672 1.00 92.19 260 ASP A N 1
ATOM 2019 C CA . ASP A 1 260 ? -8.561 10.165 23.306 1.00 92.19 260 ASP A CA 1
ATOM 2020 C C . ASP A 1 260 ? -9.226 9.440 22.121 1.00 92.19 260 ASP A C 1
ATOM 2022 O O . ASP A 1 260 ? -8.556 8.975 21.204 1.00 92.19 260 ASP A O 1
ATOM 2026 N N . GLU A 1 261 ? -10.559 9.410 22.066 1.00 93.62 261 GLU A N 1
ATOM 2027 C CA . GLU A 1 261 ? -11.281 8.868 20.913 1.00 93.62 261 GLU A CA 1
ATOM 2028 C C . GLU A 1 261 ? -11.244 9.796 19.683 1.00 93.62 261 GLU A C 1
ATOM 2030 O O . GLU A 1 261 ? -11.183 9.317 18.554 1.00 93.62 261 GLU A O 1
ATOM 2035 N N . GLU A 1 262 ? -11.200 11.119 19.857 1.00 91.19 262 GLU A N 1
ATOM 2036 C CA . GLU A 1 262 ? -10.982 12.056 18.743 1.00 91.19 262 GLU A CA 1
ATOM 2037 C C . GLU A 1 262 ? -9.580 11.932 18.118 1.00 91.19 262 GLU A C 1
ATOM 2039 O O . GLU A 1 262 ? -9.429 12.218 16.926 1.00 91.19 262 GLU A O 1
ATOM 2044 N N . THR A 1 263 ? -8.573 11.478 18.875 1.00 88.31 263 THR A N 1
ATOM 2045 C CA . THR A 1 263 ? -7.206 11.250 18.376 1.00 88.31 263 THR A CA 1
ATOM 2046 C C . THR A 1 263 ? -6.981 9.830 17.843 1.00 88.31 263 THR A C 1
ATOM 2048 O O . THR A 1 263 ? -6.392 9.689 16.771 1.00 88.31 263 THR A O 1
ATOM 2051 N N . ILE A 1 264 ? -7.465 8.791 18.536 1.00 87.88 264 ILE A N 1
ATOM 2052 C CA . ILE A 1 264 ? -7.267 7.374 18.166 1.00 87.88 264 ILE A CA 1
ATOM 2053 C C . ILE A 1 264 ? -8.314 6.900 17.141 1.00 87.88 264 ILE A C 1
ATOM 2055 O O . ILE A 1 264 ? -7.980 6.220 16.168 1.00 87.88 264 ILE A O 1
ATOM 2059 N N . GLY A 1 265 ? -9.585 7.274 17.316 1.00 87.50 265 GLY A N 1
ATOM 2060 C CA . GLY A 1 265 ? -10.660 6.993 16.363 1.00 87.50 265 GLY A CA 1
ATOM 2061 C C . GLY A 1 265 ? -11.204 5.556 16.346 1.00 87.50 265 GLY A C 1
ATOM 2062 O O . GLY A 1 265 ? -11.634 5.108 15.275 1.00 87.50 265 GLY A O 1
ATOM 2063 N N . GLY A 1 266 ? -11.172 4.842 17.477 1.00 86.06 266 GLY A N 1
ATOM 2064 C CA . GLY A 1 266 ? -11.589 3.440 17.638 1.00 86.06 266 GLY A CA 1
ATOM 2065 C C . GLY A 1 266 ? -13.072 3.209 17.994 1.00 86.06 266 GLY A C 1
ATOM 2066 O O . GLY A 1 266 ? -13.483 2.067 18.208 1.00 86.06 266 GLY A O 1
ATOM 2067 N N . GLY A 1 267 ? -13.882 4.263 18.051 1.00 92.50 267 GLY A N 1
ATOM 2068 C CA . GLY A 1 267 ? -15.322 4.246 18.300 1.00 92.50 267 GLY A CA 1
ATOM 2069 C C . GLY A 1 267 ? -15.738 3.819 19.713 1.00 92.50 267 GLY A C 1
ATOM 2070 O O . GLY A 1 267 ? -14.929 3.684 20.632 1.00 92.50 267 GLY A O 1
ATOM 2071 N N . GLY A 1 268 ? -17.040 3.556 19.878 1.00 93.94 268 GLY A N 1
ATOM 2072 C CA . GLY A 1 268 ? -17.614 3.118 21.158 1.00 93.94 268 GLY A CA 1
ATOM 2073 C C . GLY A 1 268 ? -16.991 1.826 21.699 1.00 93.94 268 GLY A C 1
ATOM 2074 O O . GLY A 1 268 ? -16.796 1.700 22.905 1.00 93.94 268 GLY A O 1
ATOM 2075 N N . ALA A 1 269 ? -16.573 0.908 20.821 1.00 92.88 269 ALA A N 1
ATOM 2076 C CA . ALA A 1 269 ? -15.861 -0.311 21.206 1.00 92.88 269 ALA A CA 1
ATOM 2077 C C . ALA A 1 269 ? -14.516 -0.026 21.909 1.00 92.88 269 ALA A C 1
ATOM 2079 O O . ALA A 1 269 ? -14.179 -0.696 22.888 1.00 92.88 269 ALA A O 1
ATOM 2080 N N . SER A 1 270 ? -13.771 0.993 21.459 1.00 94.38 270 SER A N 1
ATOM 2081 C CA . SER A 1 270 ? -12.552 1.457 22.136 1.00 94.38 270 SER A CA 1
ATOM 2082 C C . SER A 1 270 ? -12.881 2.035 23.515 1.00 94.38 270 SER A C 1
ATOM 2084 O O . SER A 1 270 ? -12.297 1.622 24.516 1.00 94.38 270 SER A O 1
ATOM 2086 N N . THR A 1 271 ? -13.899 2.899 23.604 1.00 96.62 271 THR A N 1
ATOM 2087 C CA . THR A 1 271 ? -14.364 3.468 24.881 1.00 96.62 271 THR A CA 1
ATOM 2088 C C . THR A 1 271 ? -14.809 2.388 25.875 1.00 96.62 271 THR A C 1
ATOM 2090 O O . THR A 1 271 ? -14.423 2.443 27.041 1.00 96.62 271 THR A O 1
ATOM 2093 N N . LEU A 1 272 ? -15.548 1.363 25.434 1.00 97.00 272 LEU A N 1
ATOM 2094 C CA . LEU A 1 272 ? -15.929 0.221 26.276 1.00 97.00 272 LEU A CA 1
ATOM 2095 C C . LEU A 1 272 ? -14.712 -0.578 26.757 1.00 97.00 272 LEU A C 1
ATOM 2097 O O . LEU A 1 272 ? -14.681 -0.992 27.915 1.00 97.00 272 LEU A O 1
ATOM 2101 N N . LYS A 1 273 ? -13.694 -0.783 25.910 1.00 96.62 273 LYS A N 1
ATOM 2102 C CA . LYS A 1 273 ? -12.435 -1.435 26.310 1.00 96.62 273 LYS A CA 1
ATOM 2103 C C . LYS A 1 273 ? -11.705 -0.615 27.383 1.00 96.62 273 LYS A C 1
ATOM 2105 O O . LYS A 1 273 ? -11.263 -1.192 28.376 1.00 96.62 273 LYS A O 1
ATOM 2110 N N . SER A 1 274 ? -11.636 0.707 27.219 1.00 96.94 274 SER A N 1
ATOM 2111 C CA . SER A 1 274 ? -11.065 1.638 28.202 1.00 96.94 274 SER A CA 1
ATOM 2112 C C . SER A 1 274 ? -11.806 1.585 29.539 1.00 96.94 274 SER A C 1
ATOM 2114 O O . SER A 1 274 ? -11.178 1.381 30.575 1.00 96.94 274 SER A O 1
ATOM 2116 N N . LEU A 1 275 ? -13.140 1.683 29.528 1.00 97.62 275 LEU A N 1
ATOM 2117 C CA . LEU A 1 275 ? -13.963 1.600 30.741 1.00 97.62 275 LEU A CA 1
ATOM 2118 C C . LEU A 1 275 ? -13.851 0.236 31.430 1.00 97.62 275 LEU A C 1
ATOM 2120 O O . LEU A 1 275 ? -13.765 0.183 32.654 1.00 97.62 275 LEU A O 1
ATOM 2124 N N . LYS A 1 276 ? -13.773 -0.864 30.670 1.00 97.19 276 LYS A N 1
ATOM 2125 C CA . LYS A 1 276 ? -13.535 -2.203 31.230 1.00 97.19 276 LYS A CA 1
ATOM 2126 C C . LYS A 1 276 ? -12.188 -2.292 31.940 1.00 97.19 276 LYS A C 1
ATOM 2128 O O . LYS A 1 276 ? -12.107 -2.857 33.028 1.00 97.19 276 LYS A O 1
ATOM 2133 N N . TRP A 1 277 ? -11.133 -1.742 31.339 1.00 97.00 277 TRP A N 1
ATOM 2134 C CA . TRP A 1 277 ? -9.812 -1.722 31.962 1.00 97.00 277 TRP A CA 1
ATOM 2135 C C . TRP A 1 277 ? -9.785 -0.834 33.213 1.00 97.00 277 TRP A C 1
ATOM 2137 O O . TRP A 1 277 ? -9.250 -1.258 34.231 1.00 97.00 277 TRP A O 1
ATOM 2147 N N . LEU A 1 278 ? -10.431 0.336 33.187 1.00 97.44 278 LEU A N 1
ATOM 2148 C CA . LEU A 1 278 ? -10.548 1.222 34.352 1.00 97.44 278 LEU A CA 1
ATOM 2149 C C . LEU A 1 278 ? -11.345 0.577 35.493 1.00 97.44 278 LEU A C 1
ATOM 2151 O O . LEU A 1 278 ? -10.907 0.636 36.637 1.00 97.44 278 LEU A O 1
ATOM 2155 N N . ALA A 1 279 ? -12.451 -0.108 35.191 1.00 96.31 279 ALA A N 1
ATOM 2156 C CA . ALA A 1 279 ? -13.215 -0.880 36.171 1.00 96.31 279 ALA A CA 1
ATOM 2157 C C . ALA A 1 279 ? -12.369 -1.997 36.811 1.00 96.31 279 ALA A C 1
ATOM 2159 O O . ALA A 1 279 ? -12.380 -2.157 38.029 1.00 96.31 279 ALA A O 1
ATOM 2160 N N . LEU A 1 280 ? -11.571 -2.724 36.019 1.00 94.75 280 LEU A N 1
ATOM 2161 C CA . LEU A 1 280 ? -10.625 -3.723 36.533 1.00 94.75 280 LEU A CA 1
ATOM 2162 C C . LEU A 1 280 ? -9.496 -3.087 37.363 1.00 94.75 280 LEU A C 1
ATOM 2164 O O . LEU A 1 280 ? -9.142 -3.605 38.418 1.00 94.75 280 LEU A O 1
ATOM 2168 N N . GLN A 1 281 ? -8.948 -1.951 36.934 1.00 95.44 281 GLN A N 1
ATOM 2169 C CA . GLN A 1 281 ? -7.904 -1.239 37.671 1.00 95.44 281 GLN A CA 1
ATOM 2170 C C . GLN A 1 281 ? -8.435 -0.712 39.014 1.00 95.44 281 GLN A C 1
ATOM 2172 O O . GLN A 1 281 ? -7.759 -0.850 40.036 1.00 95.44 281 GLN A O 1
ATOM 2177 N N . HIS A 1 282 ? -9.664 -0.189 39.035 1.00 95.75 282 HIS A N 1
ATOM 2178 C CA . HIS A 1 282 ? -10.379 0.211 40.245 1.00 95.75 282 HIS A CA 1
ATOM 2179 C C . HIS A 1 282 ? -10.653 -1.000 41.154 1.00 95.75 282 HIS A C 1
ATOM 2181 O O . HIS A 1 282 ? -10.369 -0.937 42.350 1.00 95.75 282 HIS A O 1
ATOM 2187 N N . ARG A 1 283 ? -11.078 -2.147 40.602 1.00 93.25 283 ARG A N 1
ATOM 2188 C CA . ARG A 1 283 ? -11.262 -3.406 41.352 1.00 93.25 283 ARG A CA 1
ATOM 2189 C C . ARG A 1 283 ? -10.022 -3.851 42.130 1.00 93.25 283 ARG A C 1
ATOM 2191 O O . ARG A 1 283 ? -10.196 -4.434 43.191 1.00 93.25 283 ARG A O 1
ATOM 2198 N N . PHE A 1 284 ? -8.809 -3.608 41.633 1.00 91.12 284 PHE A N 1
ATOM 2199 C CA . PHE A 1 284 ? -7.581 -4.065 42.301 1.00 91.12 284 PHE A CA 1
ATOM 2200 C C . PHE A 1 284 ? -6.864 -3.002 43.144 1.00 91.12 284 PHE A C 1
ATOM 2202 O O . PHE A 1 284 ? -6.070 -3.368 44.003 1.00 91.12 284 PHE A O 1
ATOM 2209 N N . ASN A 1 285 ? -7.097 -1.706 42.904 1.00 94.00 285 ASN A N 1
ATOM 2210 C CA . ASN A 1 285 ? -6.276 -0.635 43.494 1.00 94.00 285 ASN A CA 1
ATOM 2211 C C . ASN A 1 285 ? -7.080 0.454 44.229 1.00 94.00 285 ASN A C 1
ATOM 2213 O O . ASN A 1 285 ? -6.483 1.383 44.770 1.00 94.00 285 ASN A O 1
ATOM 2217 N N . SER A 1 286 ? -8.415 0.386 44.234 1.00 93.44 286 SER A N 1
ATOM 2218 C CA . SER A 1 286 ? -9.259 1.392 44.895 1.00 93.44 286 SER A CA 1
ATOM 2219 C C . SER A 1 286 ? -9.324 1.224 46.420 1.00 93.44 286 SER A C 1
ATOM 2221 O O . SER A 1 286 ? -9.127 0.121 46.940 1.00 93.44 286 SER A O 1
ATOM 2223 N N . PRO A 1 287 ? -9.715 2.281 47.158 1.00 92.44 287 PRO A N 1
ATOM 2224 C CA . PRO A 1 287 ? -10.116 2.154 48.558 1.00 92.44 287 PRO A CA 1
ATOM 2225 C C . PRO A 1 287 ? -11.248 1.135 48.757 1.00 92.44 287 PRO A C 1
ATOM 2227 O O . PRO A 1 287 ? -11.236 0.399 49.738 1.00 92.44 287 PRO A O 1
ATOM 2230 N N . LEU A 1 288 ? -12.188 1.035 47.807 1.00 92.62 288 LEU A N 1
ATOM 2231 C CA . LEU A 1 288 ? -13.278 0.055 47.839 1.00 92.62 288 LEU A CA 1
ATOM 2232 C C . LEU A 1 288 ? -12.758 -1.393 47.781 1.00 92.62 288 LEU A C 1
ATOM 2234 O O . LEU A 1 288 ? -13.264 -2.255 48.496 1.00 92.62 288 LEU A O 1
ATOM 2238 N N . ALA A 1 289 ? -11.722 -1.652 46.978 1.00 90.00 289 ALA A N 1
ATOM 2239 C CA . ALA A 1 289 ? -11.043 -2.945 46.928 1.00 90.00 289 ALA A CA 1
ATOM 2240 C C . ALA A 1 289 ? -10.372 -3.285 48.267 1.00 90.00 289 ALA A C 1
ATOM 2242 O O . ALA A 1 289 ? -10.591 -4.363 48.812 1.00 90.00 289 ALA A O 1
ATOM 2243 N N . ALA A 1 290 ? -9.623 -2.334 48.835 1.00 91.06 290 ALA A N 1
ATOM 2244 C CA . ALA A 1 290 ? -8.966 -2.504 50.131 1.00 91.06 290 ALA A CA 1
ATOM 2245 C C . ALA A 1 290 ? -9.970 -2.744 51.276 1.00 91.06 290 ALA A C 1
ATOM 2247 O O . ALA A 1 290 ? -9.696 -3.537 52.175 1.00 91.06 290 ALA A O 1
ATOM 2248 N N . LEU A 1 291 ? -11.145 -2.103 51.227 1.00 89.81 291 LEU A N 1
ATOM 2249 C CA . LEU A 1 291 ? -12.242 -2.367 52.158 1.00 89.81 291 LEU A CA 1
ATOM 2250 C C . LEU A 1 291 ? -12.787 -3.793 51.992 1.00 89.81 291 LEU A C 1
ATOM 2252 O O . LEU A 1 291 ? -12.912 -4.497 52.989 1.00 89.81 291 LEU A O 1
ATOM 2256 N N . ALA A 1 292 ? -13.035 -4.250 50.762 1.00 87.50 292 ALA A N 1
ATOM 2257 C CA . ALA A 1 292 ? -13.559 -5.593 50.494 1.00 87.50 292 ALA A CA 1
ATOM 225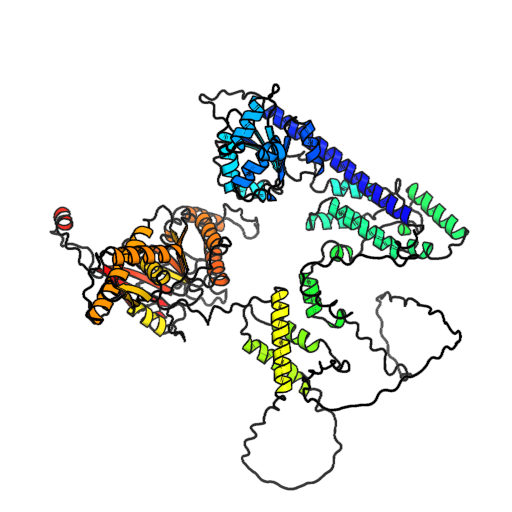8 C C . ALA A 1 292 ? -12.568 -6.743 50.782 1.00 87.50 292 ALA A C 1
ATOM 2260 O O . ALA A 1 292 ? -13.003 -7.875 50.992 1.00 87.50 292 ALA A O 1
ATOM 2261 N N . GLU A 1 293 ? -11.257 -6.480 50.787 1.00 86.31 293 GLU A N 1
ATOM 2262 C CA . GLU A 1 293 ? -10.235 -7.441 51.238 1.00 86.31 293 GLU A CA 1
ATOM 2263 C C . GLU A 1 293 ? -10.048 -7.455 52.765 1.00 86.31 293 GLU A C 1
ATOM 2265 O O . GLU A 1 293 ? -9.531 -8.430 53.315 1.00 86.31 293 GLU A O 1
ATOM 2270 N N . SER A 1 294 ? -10.469 -6.396 53.462 1.00 86.62 294 SER A N 1
ATOM 2271 C CA . SER A 1 294 ? -10.454 -6.325 54.925 1.00 86.62 294 SER A CA 1
ATOM 2272 C C . SER A 1 294 ? -11.694 -6.981 55.545 1.00 86.62 294 SER A C 1
ATOM 2274 O O . SER A 1 294 ? -12.775 -6.970 54.957 1.00 86.62 294 SER A O 1
ATOM 2276 N N . GLU A 1 295 ? -11.573 -7.518 56.763 1.00 86.44 295 GLU A N 1
ATOM 2277 C CA . GLU A 1 295 ? -12.742 -7.923 57.556 1.00 86.44 295 GLU A CA 1
ATOM 2278 C C . GLU A 1 295 ? -13.522 -6.666 57.984 1.00 86.44 295 GLU A C 1
ATOM 2280 O O . GLU A 1 295 ? -13.259 -6.077 59.034 1.00 86.44 295 GLU A O 1
ATOM 2285 N N . MET A 1 296 ? -14.455 -6.222 57.135 1.00 84.81 296 MET A N 1
ATOM 2286 C CA . MET A 1 296 ? -15.272 -5.038 57.397 1.00 84.81 296 MET A CA 1
ATOM 2287 C C . MET A 1 296 ? -16.126 -5.244 58.649 1.00 84.81 296 MET A C 1
ATOM 2289 O O . MET A 1 296 ? -16.868 -6.221 58.765 1.00 84.81 296 MET A O 1
ATOM 2293 N N . THR A 1 297 ? -16.059 -4.294 59.579 1.00 89.88 297 THR A N 1
ATOM 2294 C CA . THR A 1 297 ? -16.956 -4.283 60.739 1.00 89.88 297 THR A CA 1
ATOM 2295 C C . THR A 1 297 ? -18.400 -4.015 60.304 1.00 89.88 297 THR A C 1
ATOM 2297 O O . THR A 1 297 ? -18.648 -3.328 59.312 1.00 89.88 297 THR A O 1
ATOM 2300 N N . GLU A 1 298 ? -19.374 -4.517 61.068 1.00 88.00 298 GLU A N 1
ATOM 2301 C CA . GLU A 1 298 ? -20.807 -4.340 60.773 1.00 88.00 298 GLU A CA 1
ATOM 2302 C C . GLU A 1 298 ? -21.199 -2.857 60.631 1.00 88.00 298 GLU A C 1
ATOM 2304 O O . GLU A 1 298 ? -22.001 -2.502 59.769 1.00 88.00 298 GLU A O 1
ATOM 2309 N N . GLN A 1 299 ? -20.556 -1.976 61.404 1.00 89.44 299 GLN A N 1
ATOM 2310 C CA . GLN A 1 299 ? -20.729 -0.528 61.299 1.00 89.44 299 GLN A CA 1
ATOM 2311 C C . GLN A 1 299 ? -20.188 0.034 59.971 1.00 89.44 299 GLN A C 1
ATOM 2313 O O . GLN A 1 299 ? -20.894 0.782 59.306 1.00 89.44 299 GLN A O 1
ATOM 2318 N N . GLN A 1 300 ? -18.999 -0.387 59.521 1.00 87.38 300 GLN A N 1
ATOM 2319 C CA . GLN A 1 300 ? -18.454 0.027 58.216 1.00 87.38 300 GLN A CA 1
ATOM 2320 C C . GLN A 1 300 ? -19.312 -0.452 57.037 1.00 87.38 300 GLN A C 1
ATOM 2322 O O . GLN A 1 300 ? -19.374 0.231 56.018 1.00 87.38 300 GLN A O 1
ATOM 2327 N N . LEU A 1 301 ? -19.977 -1.606 57.159 1.00 87.00 301 LEU A N 1
ATOM 2328 C CA . LEU A 1 301 ? -20.931 -2.081 56.153 1.00 87.00 301 LEU A CA 1
ATOM 2329 C C . LEU A 1 301 ? -22.195 -1.208 56.114 1.00 87.00 301 LEU A C 1
ATOM 2331 O O . LEU A 1 301 ? -22.646 -0.858 55.026 1.00 87.00 301 LEU A O 1
ATOM 2335 N N . GLN A 1 302 ? -22.731 -0.807 57.273 1.00 89.62 302 GLN A N 1
ATOM 2336 C CA . GLN A 1 302 ? -23.865 0.127 57.348 1.00 89.62 302 GLN A CA 1
ATOM 2337 C C . GLN A 1 302 ? -23.502 1.521 56.812 1.00 89.62 302 GLN A C 1
ATOM 2339 O O . GLN A 1 302 ? -24.276 2.099 56.048 1.00 89.62 302 GLN A O 1
ATOM 2344 N N . ASP A 1 303 ? -22.315 2.036 57.142 1.00 90.38 303 ASP A N 1
ATOM 2345 C CA . ASP A 1 303 ? -21.814 3.315 56.628 1.00 90.38 303 ASP A CA 1
ATOM 2346 C C . ASP A 1 303 ? -21.630 3.259 55.100 1.00 90.38 303 ASP A C 1
ATOM 2348 O O . ASP A 1 303 ? -22.131 4.125 54.381 1.00 90.38 303 ASP A O 1
ATOM 2352 N N . LEU A 1 304 ? -20.991 2.202 54.576 1.00 91.62 304 LEU A N 1
ATOM 2353 C CA . LEU A 1 304 ? -20.802 2.012 53.134 1.00 91.62 304 LEU A CA 1
ATOM 2354 C C . LEU A 1 304 ? -22.137 1.861 52.401 1.00 91.62 304 LEU A C 1
ATOM 2356 O O . LEU A 1 304 ? -22.296 2.427 51.322 1.00 91.62 304 LEU A O 1
ATOM 2360 N N . GLN A 1 305 ? -23.107 1.149 52.978 1.00 92.25 305 GLN A N 1
ATOM 2361 C CA . GLN A 1 305 ? -24.441 1.022 52.396 1.00 92.25 305 GLN A CA 1
ATOM 2362 C C . GLN A 1 305 ? -25.199 2.360 52.407 1.00 92.25 305 GLN A C 1
ATOM 2364 O O . GLN A 1 305 ? -25.829 2.705 51.411 1.00 92.25 305 GLN A O 1
ATOM 2369 N N . THR A 1 306 ? -25.058 3.161 53.467 1.00 93.88 306 THR A N 1
ATOM 2370 C CA . THR A 1 306 ? -25.638 4.513 53.548 1.00 93.88 306 THR A CA 1
ATOM 2371 C C . THR A 1 306 ? -25.046 5.448 52.486 1.00 93.88 306 THR A C 1
ATOM 2373 O O . THR A 1 306 ? -25.786 6.182 51.832 1.00 93.88 306 THR A O 1
ATOM 2376 N N . ILE A 1 307 ? -23.726 5.395 52.258 1.00 94.25 307 ILE A N 1
ATOM 2377 C CA . ILE A 1 307 ? -23.071 6.133 51.164 1.00 94.25 307 ILE A CA 1
ATOM 2378 C C . ILE A 1 307 ? -23.560 5.606 49.807 1.00 94.25 307 ILE A C 1
ATOM 2380 O O . ILE A 1 307 ? -23.897 6.396 48.929 1.00 94.25 307 ILE A O 1
ATOM 2384 N N . ALA A 1 308 ? -23.635 4.284 49.633 1.00 93.50 308 ALA A N 1
ATOM 2385 C CA . ALA A 1 308 ? -24.033 3.659 48.377 1.00 93.50 308 ALA A CA 1
ATOM 2386 C C . ALA A 1 308 ? -25.473 3.995 47.965 1.00 93.50 308 ALA A C 1
ATOM 2388 O O . ALA A 1 308 ? -25.732 4.238 46.787 1.00 93.50 308 ALA A O 1
ATOM 2389 N N . ASP A 1 309 ? -26.408 4.029 48.914 1.00 93.81 309 ASP A N 1
ATOM 2390 C CA . ASP A 1 309 ? -27.796 4.402 48.643 1.00 93.81 309 ASP A CA 1
ATOM 2391 C C . ASP A 1 309 ? -27.916 5.910 48.357 1.00 93.81 309 ASP A C 1
ATOM 2393 O O . ASP A 1 309 ? -28.535 6.294 47.366 1.00 93.81 309 ASP A O 1
ATOM 2397 N N . ALA A 1 310 ? -27.199 6.769 49.092 1.00 93.44 310 ALA A N 1
ATOM 2398 C CA . ALA A 1 310 ? -27.180 8.204 48.804 1.00 93.44 310 ALA A CA 1
ATOM 2399 C C . ALA A 1 310 ? -26.528 8.562 47.445 1.00 93.44 310 ALA A C 1
ATOM 2401 O O . ALA A 1 310 ? -26.943 9.528 46.802 1.00 93.44 310 ALA A O 1
ATOM 2402 N N . VAL A 1 311 ? -25.546 7.782 46.973 1.00 93.06 311 VAL A N 1
ATOM 2403 C CA . VAL A 1 311 ? -24.950 7.929 45.628 1.00 93.06 311 VAL A CA 1
ATOM 2404 C C . VAL A 1 311 ? -25.947 7.553 44.520 1.00 93.06 311 VAL A C 1
ATOM 2406 O O . VAL A 1 311 ? -25.997 8.244 43.496 1.00 93.06 311 VAL A O 1
ATOM 2409 N N . LYS A 1 312 ? -26.785 6.523 44.726 1.00 93.00 312 LYS A N 1
ATOM 2410 C CA . LYS A 1 312 ? -27.883 6.175 43.796 1.00 93.00 312 LYS A CA 1
ATOM 2411 C C . LYS A 1 312 ? -28.947 7.269 43.731 1.00 93.00 312 LYS A C 1
ATOM 2413 O O . LYS A 1 312 ? -29.425 7.589 42.648 1.00 93.00 312 LYS A O 1
ATOM 2418 N N . ASP A 1 313 ? -29.259 7.892 44.867 1.00 93.25 313 ASP A N 1
ATOM 2419 C CA . ASP A 1 313 ? -30.176 9.039 44.943 1.00 93.25 313 ASP A CA 1
ATOM 2420 C C . ASP A 1 313 ? -29.581 10.332 44.329 1.00 93.25 313 ASP A C 1
ATOM 2422 O O . ASP A 1 313 ? -30.232 11.379 44.294 1.00 93.25 313 ASP A O 1
ATOM 2426 N N . GLY A 1 314 ? -28.338 10.288 43.829 1.00 89.81 314 GLY A N 1
ATOM 2427 C CA . GLY A 1 314 ? -27.651 11.421 43.205 1.00 89.81 314 GLY A CA 1
ATOM 2428 C C . GLY A 1 314 ? -27.160 12.478 44.201 1.00 89.81 314 GLY A C 1
ATOM 2429 O O . GLY A 1 314 ? -26.819 13.599 43.808 1.00 89.81 314 GLY A O 1
ATOM 2430 N N . HIS A 1 315 ? -27.119 12.158 45.497 1.00 92.12 315 HIS A N 1
ATOM 2431 C CA . HIS A 1 315 ? -26.615 13.058 46.526 1.00 92.12 315 HIS A CA 1
ATOM 2432 C C . HIS A 1 315 ? -25.081 13.040 46.579 1.00 92.12 315 HIS A C 1
ATOM 2434 O O . HIS A 1 315 ? -24.440 11.993 46.630 1.00 92.12 315 HIS A O 1
ATOM 2440 N N . ARG A 1 316 ? -24.468 14.230 46.634 1.00 90.81 316 ARG A N 1
ATOM 2441 C CA . ARG A 1 316 ? -23.030 14.367 46.906 1.00 90.81 316 ARG A CA 1
ATOM 2442 C C . ARG A 1 316 ? -22.770 14.159 48.395 1.00 90.81 316 ARG A C 1
ATOM 2444 O O . ARG A 1 316 ? -22.999 15.070 49.190 1.00 90.81 316 ARG A O 1
ATOM 2451 N N . VAL A 1 317 ? -22.284 12.976 48.753 1.00 93.19 317 VAL A N 1
ATOM 2452 C CA . VAL A 1 317 ? -21.925 12.599 50.128 1.00 93.19 317 VAL A CA 1
ATOM 2453 C C . VAL A 1 317 ? -20.401 12.463 50.248 1.00 93.19 317 VAL A C 1
ATOM 2455 O O . VAL A 1 317 ? -19.780 11.933 49.324 1.00 93.19 317 VAL A O 1
ATOM 2458 N N . PRO A 1 318 ? -19.772 12.920 51.350 1.00 91.94 318 PRO A N 1
ATOM 2459 C CA . PRO A 1 318 ? -18.352 12.678 51.600 1.00 91.94 318 PRO A CA 1
ATOM 2460 C C . PRO A 1 318 ? -18.012 11.186 51.499 1.00 91.94 318 PRO A C 1
ATOM 2462 O O . PRO A 1 318 ? -18.673 10.357 52.120 1.00 91.94 318 PRO A O 1
ATOM 2465 N N . GLY A 1 319 ? -16.989 10.849 50.713 1.00 89.00 319 GLY A N 1
ATOM 2466 C CA . GLY A 1 319 ? -16.609 9.460 50.448 1.00 89.00 319 GLY A CA 1
ATOM 2467 C C . GLY A 1 319 ? -17.353 8.790 49.288 1.00 89.00 319 GLY A C 1
ATOM 2468 O O . GLY A 1 319 ? -17.021 7.657 48.968 1.00 89.00 319 GLY A O 1
ATOM 2469 N N . GLY A 1 320 ? -18.289 9.465 48.605 1.00 90.62 320 GLY A N 1
ATOM 2470 C CA . GLY A 1 320 ? -18.907 8.943 47.373 1.00 90.62 320 GLY A CA 1
ATOM 2471 C C . GLY A 1 320 ? -17.898 8.663 46.247 1.00 90.62 320 GLY A C 1
ATOM 2472 O O . GLY A 1 320 ? -18.124 7.782 45.420 1.00 90.62 320 GLY A O 1
ATOM 2473 N N . ASP A 1 321 ? -16.745 9.337 46.277 1.00 94.06 321 ASP A N 1
ATOM 2474 C CA . ASP A 1 321 ? -15.649 9.183 45.313 1.00 94.06 321 ASP A CA 1
ATOM 2475 C C . ASP A 1 321 ? -15.046 7.759 45.300 1.00 94.06 321 ASP A C 1
ATOM 2477 O O . ASP A 1 321 ? -14.438 7.361 44.313 1.00 94.06 321 ASP A O 1
ATOM 2481 N N . ILE A 1 322 ? -15.277 6.928 46.332 1.00 95.50 322 ILE A N 1
ATOM 2482 C CA . ILE A 1 322 ? -14.866 5.503 46.331 1.00 95.50 322 ILE A CA 1
ATOM 2483 C C . ILE A 1 322 ? -15.606 4.646 45.289 1.00 95.50 322 ILE A C 1
ATOM 2485 O O . ILE A 1 322 ? -15.245 3.486 45.086 1.00 95.50 322 ILE A O 1
ATOM 2489 N N . PHE A 1 323 ? -16.656 5.189 44.669 1.00 96.50 323 PHE A N 1
ATOM 2490 C CA . PHE A 1 323 ? -17.398 4.574 43.569 1.00 96.50 323 PHE A CA 1
ATOM 2491 C C . PHE A 1 323 ? -17.174 5.297 42.229 1.00 96.50 323 PHE A C 1
ATOM 2493 O O . PHE A 1 323 ? -17.852 5.000 41.241 1.00 96.50 323 PHE A O 1
ATOM 2500 N N . ALA A 1 324 ? -16.236 6.243 42.176 1.00 96.31 324 ALA A N 1
ATOM 2501 C CA . ALA A 1 324 ? -15.904 6.987 40.974 1.00 96.31 324 ALA A CA 1
ATOM 2502 C C . ALA A 1 324 ? -14.736 6.332 40.213 1.00 96.31 324 ALA A C 1
ATOM 2504 O O . ALA A 1 324 ? -13.701 5.986 40.779 1.00 96.31 324 ALA A O 1
ATOM 2505 N N . LEU A 1 325 ? -14.889 6.170 38.899 1.00 97.44 325 LEU A N 1
ATOM 2506 C CA . LEU A 1 325 ? -13.789 5.878 37.989 1.00 97.44 325 LEU A CA 1
ATOM 2507 C C . LEU A 1 325 ? -13.127 7.191 37.580 1.00 97.44 325 LEU A C 1
ATOM 2509 O O . LEU A 1 325 ? -13.773 8.051 36.977 1.00 97.44 325 LEU A O 1
ATOM 2513 N N . ASP A 1 326 ? -11.833 7.288 37.864 1.00 96.31 326 ASP A N 1
ATOM 2514 C CA . ASP A 1 326 ? -11.002 8.455 37.586 1.00 96.31 326 ASP A CA 1
ATOM 2515 C C . ASP A 1 326 ? -9.995 8.241 36.456 1.00 96.31 326 ASP A C 1
ATOM 2517 O O . ASP A 1 326 ? -9.748 7.125 35.986 1.00 96.31 326 ASP A O 1
ATOM 2521 N N . SER A 1 327 ? -9.399 9.353 36.015 1.00 95.12 327 SER A N 1
ATOM 2522 C CA . SER A 1 327 ? -8.285 9.343 35.071 1.00 95.12 327 SER A CA 1
ATOM 2523 C C . SER A 1 327 ? -7.125 8.498 35.601 1.00 95.12 327 SER A C 1
ATOM 2525 O O . SER A 1 327 ? -6.708 8.624 36.752 1.00 95.12 327 SER A O 1
ATOM 2527 N N . ASN A 1 328 ? -6.568 7.650 34.737 1.00 95.56 328 ASN A N 1
ATOM 2528 C CA . ASN A 1 328 ? -5.352 6.906 35.029 1.00 95.56 328 ASN A CA 1
ATOM 2529 C C . ASN A 1 328 ? -4.284 7.233 33.972 1.00 95.56 328 ASN A C 1
ATOM 2531 O O . ASN A 1 328 ? -4.562 7.072 32.779 1.00 95.56 328 ASN A O 1
ATOM 2535 N N . PRO A 1 329 ? -3.055 7.624 34.360 1.00 93.81 329 PRO A N 1
ATOM 2536 C CA . PRO A 1 329 ? -2.005 7.982 33.403 1.00 93.81 329 PRO A CA 1
ATOM 2537 C C . PRO A 1 329 ? -1.573 6.805 32.514 1.00 93.81 329 PRO A C 1
ATOM 2539 O O . PRO A 1 329 ? -1.103 7.020 31.399 1.00 93.81 329 PRO A O 1
ATOM 2542 N N . ASN A 1 330 ? -1.780 5.561 32.962 1.00 92.56 330 ASN A N 1
ATOM 2543 C CA . ASN A 1 330 ? -1.465 4.357 32.190 1.00 92.56 330 ASN A CA 1
ATOM 2544 C C . ASN A 1 330 ? -2.599 3.916 31.251 1.00 92.56 330 ASN A C 1
ATOM 2546 O O . ASN A 1 330 ? -2.448 2.919 30.550 1.00 92.56 330 ASN A O 1
ATOM 2550 N N . LEU A 1 331 ? -3.737 4.623 31.215 1.00 93.12 331 LEU A N 1
ATOM 2551 C CA . LEU A 1 331 ? -4.848 4.254 30.337 1.00 93.12 331 LEU A CA 1
ATOM 2552 C C . LEU A 1 331 ? -4.394 4.220 28.874 1.00 93.12 331 LEU A C 1
ATOM 2554 O O . LEU A 1 331 ? -4.536 3.195 28.212 1.00 93.12 331 LEU A O 1
ATOM 2558 N N . LEU A 1 332 ? -3.801 5.321 28.404 1.00 89.44 332 LEU A N 1
ATOM 2559 C CA . LEU A 1 332 ? -3.365 5.476 27.017 1.00 89.44 332 LEU A CA 1
ATOM 2560 C C . LEU A 1 332 ? -2.297 4.440 26.636 1.00 89.44 332 LEU A C 1
ATOM 2562 O O . LEU A 1 332 ? -2.368 3.850 25.565 1.00 89.44 332 LEU A O 1
ATOM 2566 N N . THR A 1 333 ? -1.345 4.161 27.533 1.00 87.81 333 THR A N 1
ATOM 2567 C CA . THR A 1 333 ? -0.253 3.206 27.278 1.00 87.81 333 THR A CA 1
ATOM 2568 C C . THR A 1 333 ? -0.716 1.747 27.241 1.00 87.81 333 THR A C 1
ATOM 2570 O O . THR A 1 333 ? -0.027 0.914 26.653 1.00 87.81 333 THR A O 1
ATOM 2573 N N . VAL A 1 334 ? -1.876 1.425 27.827 1.00 89.12 334 VAL A N 1
ATOM 2574 C CA . VAL A 1 334 ? -2.499 0.092 27.753 1.00 89.12 334 VAL A CA 1
ATOM 2575 C C . VAL A 1 334 ? -3.484 -0.024 26.584 1.00 89.12 334 VAL A C 1
ATOM 2577 O O . VAL A 1 334 ? -3.605 -1.098 25.985 1.00 89.12 334 VAL A O 1
ATOM 2580 N N . THR A 1 335 ? -4.214 1.043 26.246 1.00 87.06 335 THR A N 1
ATOM 2581 C CA . THR A 1 335 ? -5.209 1.018 25.162 1.00 87.06 335 THR A CA 1
ATOM 2582 C C . THR A 1 335 ? -4.565 1.119 23.783 1.00 87.06 335 THR A C 1
ATOM 2584 O O . THR A 1 335 ? -4.932 0.323 22.912 1.00 87.06 335 THR A O 1
ATOM 2587 N N . ASP A 1 336 ? -3.589 2.018 23.634 1.00 86.62 336 ASP A N 1
ATOM 2588 C CA . ASP A 1 336 ? -2.734 2.222 22.461 1.00 86.62 336 ASP A CA 1
ATOM 2589 C C . ASP A 1 336 ? -1.251 2.200 22.892 1.00 86.62 336 ASP A C 1
ATOM 2591 O O . ASP A 1 336 ? -0.601 3.244 23.026 1.00 86.62 336 ASP A O 1
ATOM 2595 N N . PRO A 1 337 ? -0.685 1.011 23.185 1.00 85.00 337 PRO A N 1
ATOM 2596 C CA . PRO A 1 337 ? 0.736 0.910 23.470 1.00 85.00 337 PRO A CA 1
ATOM 2597 C C . PRO A 1 337 ? 1.519 1.420 22.261 1.00 85.00 337 PRO A C 1
ATOM 2599 O O . PRO A 1 337 ? 1.231 1.055 21.125 1.00 85.00 337 PRO A O 1
ATOM 2602 N N . ALA A 1 338 ? 2.571 2.200 22.504 1.00 85.44 338 ALA A N 1
ATOM 2603 C CA . ALA A 1 338 ? 3.525 2.595 21.476 1.00 85.44 338 ALA A CA 1
ATOM 2604 C C . ALA A 1 338 ? 4.711 1.605 21.473 1.00 85.44 338 ALA A C 1
ATOM 2606 O O . ALA A 1 338 ? 5.779 1.951 21.988 1.00 85.44 338 ALA A O 1
ATOM 2607 N N . PRO A 1 339 ? 4.585 0.368 20.928 1.00 83.69 339 PRO A N 1
ATOM 2608 C CA . PRO A 1 339 ? 5.561 -0.704 21.141 1.00 83.69 339 PRO A CA 1
ATOM 2609 C C . PRO A 1 339 ? 6.953 -0.306 20.666 1.00 83.69 339 PRO A C 1
ATOM 2611 O O . PRO A 1 339 ? 7.937 -0.598 21.332 1.00 83.69 339 PRO A O 1
ATOM 2614 N N . ARG A 1 340 ? 7.041 0.440 19.557 1.00 81.44 340 ARG A N 1
ATOM 2615 C CA . ARG A 1 340 ? 8.311 0.965 19.054 1.00 81.44 340 ARG A CA 1
ATOM 2616 C C . ARG A 1 340 ? 8.976 1.906 20.058 1.00 81.44 340 ARG A C 1
ATOM 2618 O O . ARG A 1 340 ? 10.167 1.767 20.289 1.00 81.44 340 ARG A O 1
ATOM 2625 N N . MET A 1 341 ? 8.234 2.841 20.652 1.00 83.69 341 MET A N 1
ATOM 2626 C CA . MET A 1 341 ? 8.798 3.765 21.643 1.00 83.69 341 MET A CA 1
ATOM 2627 C C . MET A 1 341 ? 9.175 3.037 22.931 1.00 83.69 341 MET A C 1
ATOM 2629 O O . MET A 1 341 ? 10.242 3.310 23.465 1.00 83.69 341 MET A O 1
ATOM 2633 N N . SER A 1 342 ? 8.366 2.066 23.369 1.00 85.88 342 SER A N 1
ATOM 2634 C CA . SER A 1 342 ? 8.687 1.216 24.519 1.00 85.88 342 SER A CA 1
ATOM 2635 C C . SER A 1 342 ? 9.972 0.416 24.288 1.00 85.88 342 SER A C 1
ATOM 2637 O O . SER A 1 342 ? 10.857 0.461 25.131 1.00 85.88 342 SER A O 1
ATOM 2639 N N . ILE A 1 343 ? 10.117 -0.256 23.138 1.00 87.88 343 ILE A N 1
ATOM 2640 C CA . ILE A 1 343 ? 11.332 -1.008 22.778 1.00 87.88 343 ILE A CA 1
ATOM 2641 C C . ILE A 1 343 ? 12.545 -0.073 22.723 1.00 87.88 343 ILE A C 1
ATOM 2643 O O . ILE A 1 343 ? 13.582 -0.387 23.297 1.00 87.88 343 ILE A O 1
ATOM 2647 N N . LEU A 1 344 ? 12.420 1.096 22.084 1.00 88.50 344 LEU A N 1
ATOM 2648 C CA . LEU A 1 344 ? 13.511 2.072 22.017 1.00 88.50 344 LEU A CA 1
ATOM 2649 C C . LEU A 1 344 ? 13.881 2.621 23.406 1.00 88.50 344 LEU A C 1
ATOM 2651 O O . LEU A 1 344 ? 15.065 2.773 23.682 1.00 88.50 344 LEU A O 1
ATOM 2655 N N . SER A 1 345 ? 12.918 2.864 24.306 1.00 89.06 345 SER A N 1
ATOM 2656 C CA . SER A 1 345 ? 13.228 3.270 25.684 1.00 89.06 345 SER A CA 1
ATOM 2657 C C . SER A 1 345 ? 13.844 2.139 26.509 1.00 89.06 345 SER A C 1
ATOM 2659 O O . SER A 1 345 ? 14.713 2.411 27.330 1.00 89.06 345 SER A O 1
ATOM 2661 N N . SER A 1 346 ? 13.445 0.883 26.274 1.00 89.19 346 SER A N 1
ATOM 2662 C CA . SER A 1 346 ? 14.060 -0.291 26.907 1.00 89.19 346 SER A CA 1
ATOM 2663 C C . SER A 1 346 ? 15.510 -0.478 26.467 1.00 89.19 346 SER A C 1
ATOM 2665 O O . SER A 1 346 ? 16.356 -0.766 27.303 1.00 89.19 346 SER A O 1
ATOM 2667 N N . LEU A 1 347 ? 15.813 -0.277 25.180 1.00 88.88 347 LEU A N 1
ATOM 2668 C CA . LEU A 1 347 ? 17.181 -0.346 24.654 1.00 88.88 347 LEU A CA 1
ATOM 2669 C C . LEU A 1 347 ? 18.043 0.847 25.099 1.00 88.88 347 LEU A C 1
ATOM 2671 O O . LEU A 1 347 ? 19.235 0.678 25.327 1.00 88.88 347 LEU A O 1
ATOM 2675 N N . ALA A 1 348 ? 17.444 2.031 25.260 1.00 90.25 348 ALA A N 1
ATOM 2676 C CA . ALA A 1 348 ? 18.128 3.228 25.752 1.00 90.25 348 ALA A CA 1
ATOM 2677 C C . ALA A 1 348 ? 18.378 3.230 27.271 1.00 90.25 348 ALA A C 1
ATOM 2679 O O . ALA A 1 348 ? 19.227 3.982 27.738 1.00 90.25 348 ALA A O 1
ATOM 2680 N N . LYS A 1 349 ? 17.586 2.480 28.051 1.00 90.31 349 LYS A N 1
ATOM 2681 C CA . LYS A 1 349 ? 17.651 2.432 29.523 1.00 90.31 349 LYS A CA 1
ATOM 2682 C C . LYS A 1 349 ? 17.351 1.018 30.051 1.00 90.31 349 LYS A C 1
ATOM 2684 O O . LYS A 1 349 ? 16.343 0.837 30.749 1.00 90.31 349 LYS A O 1
ATOM 2689 N N . PRO A 1 350 ? 18.184 0.009 29.739 1.00 87.62 350 PRO A N 1
ATOM 2690 C CA . PRO A 1 350 ? 17.915 -1.389 30.094 1.00 87.62 350 PRO A CA 1
ATOM 2691 C C . PRO A 1 350 ? 17.736 -1.602 31.607 1.00 87.62 350 PRO A C 1
ATOM 2693 O O . PRO A 1 350 ? 16.859 -2.362 32.026 1.00 87.62 350 PRO A O 1
ATOM 2696 N N . ASP A 1 351 ? 18.464 -0.843 32.428 1.00 84.75 351 ASP A N 1
ATOM 2697 C CA . ASP A 1 351 ? 18.397 -0.880 33.897 1.00 84.75 351 ASP A CA 1
ATOM 2698 C C . ASP A 1 351 ? 17.009 -0.535 34.470 1.00 84.75 351 ASP A C 1
ATOM 2700 O O . ASP A 1 351 ? 16.683 -0.919 35.590 1.00 84.75 351 ASP A O 1
ATOM 2704 N N . THR A 1 352 ? 16.144 0.147 33.708 1.00 85.00 352 THR A N 1
ATOM 2705 C CA . THR A 1 352 ? 14.758 0.417 34.146 1.00 85.00 352 THR A CA 1
ATOM 2706 C C . THR A 1 352 ? 13.857 -0.821 34.098 1.00 85.00 352 THR A C 1
ATOM 2708 O O . THR A 1 352 ? 12.841 -0.863 34.789 1.00 85.00 352 THR A O 1
ATOM 2711 N N . PHE A 1 353 ? 14.230 -1.840 33.316 1.00 77.12 353 PHE A N 1
ATOM 2712 C CA . PHE A 1 353 ? 13.489 -3.098 33.172 1.00 77.12 353 PHE A CA 1
ATOM 2713 C C . PHE A 1 353 ? 14.088 -4.233 34.001 1.00 77.12 353 PHE A C 1
ATOM 2715 O O . PHE A 1 353 ? 13.371 -5.162 34.377 1.00 77.12 353 PHE A O 1
ATOM 2722 N N . TRP A 1 354 ? 15.385 -4.158 34.303 1.00 74.81 354 TRP A N 1
ATOM 2723 C CA . TRP A 1 354 ? 16.061 -5.098 35.182 1.00 74.81 354 TRP A CA 1
ATOM 2724 C C . TRP A 1 354 ? 16.332 -4.442 36.539 1.00 74.81 354 TRP A C 1
ATOM 2726 O O . TRP A 1 354 ? 17.356 -3.775 36.688 1.00 74.81 354 TRP A O 1
ATOM 2736 N N . PRO A 1 355 ? 15.458 -4.618 37.552 1.00 67.44 355 PRO A N 1
ATOM 2737 C CA . PRO A 1 355 ? 15.733 -4.102 38.883 1.00 67.44 355 PRO A CA 1
ATOM 2738 C C . PRO A 1 355 ? 16.978 -4.801 39.432 1.00 67.44 355 PRO A C 1
ATOM 2740 O O . PRO A 1 355 ? 16.912 -5.946 39.884 1.00 67.44 355 PRO A O 1
ATOM 2743 N N . ILE A 1 356 ? 18.117 -4.105 39.390 1.00 64.31 356 ILE A N 1
ATOM 2744 C CA . ILE A 1 356 ? 19.355 -4.543 40.028 1.00 64.31 356 ILE A CA 1
ATOM 2745 C C . ILE A 1 356 ? 19.054 -4.627 41.522 1.00 64.31 356 ILE A C 1
ATOM 2747 O O . ILE A 1 356 ? 18.987 -3.619 42.225 1.00 64.31 356 ILE A O 1
ATOM 2751 N N . THR A 1 357 ? 18.826 -5.842 42.016 1.00 60.12 357 THR A N 1
ATOM 2752 C CA . THR A 1 357 ? 18.626 -6.084 43.439 1.00 60.12 357 THR A CA 1
ATOM 2753 C C . THR A 1 357 ? 19.969 -5.948 44.144 1.00 60.12 357 THR A C 1
ATOM 2755 O O . THR A 1 357 ? 20.616 -6.949 44.446 1.00 60.12 357 THR A O 1
ATOM 2758 N N . SER A 1 358 ? 20.364 -4.713 44.453 1.00 55.00 358 SER A N 1
ATOM 2759 C CA . SER A 1 358 ? 21.510 -4.337 45.296 1.00 55.00 358 SER A CA 1
ATOM 2760 C C . SER A 1 358 ? 21.324 -4.728 46.777 1.00 55.00 358 SER A C 1
ATOM 2762 O O . SER A 1 358 ? 21.806 -4.071 47.692 1.00 55.00 358 SER A O 1
ATOM 2764 N N . ASN A 1 359 ? 20.621 -5.835 47.030 1.00 53.06 359 ASN A N 1
ATOM 2765 C CA . ASN A 1 359 ? 20.374 -6.407 48.346 1.00 53.06 359 ASN A CA 1
ATOM 2766 C C . ASN A 1 359 ? 21.376 -7.533 48.602 1.00 53.06 359 ASN A C 1
ATOM 2768 O O . ASN A 1 359 ? 21.044 -8.711 48.450 1.00 53.06 359 ASN A O 1
ATOM 2772 N N . GLY A 1 360 ? 22.598 -7.175 48.994 1.00 53.62 360 GLY A N 1
ATOM 2773 C CA . GLY A 1 360 ? 23.598 -8.198 49.281 1.00 53.62 360 GLY A CA 1
ATOM 2774 C C . GLY A 1 360 ? 25.012 -7.736 49.595 1.00 53.62 360 GLY A C 1
ATOM 2775 O O . GLY A 1 360 ? 25.914 -8.431 49.157 1.00 53.62 360 GLY A O 1
ATOM 2776 N N . VAL A 1 361 ? 25.201 -6.624 50.320 1.00 48.78 361 VAL A N 1
ATOM 2777 C CA . VAL A 1 361 ? 26.321 -6.343 51.253 1.00 48.78 361 VAL A CA 1
ATOM 2778 C C . VAL A 1 361 ? 26.077 -4.954 51.889 1.00 48.78 361 VAL A C 1
ATOM 2780 O O . VAL A 1 361 ? 25.503 -4.077 51.253 1.00 48.78 361 VAL A O 1
ATOM 2783 N N . ASP A 1 362 ? 26.431 -4.804 53.168 1.00 48.25 362 ASP A N 1
ATOM 2784 C CA . ASP A 1 362 ? 26.504 -3.553 53.950 1.00 48.25 362 ASP A CA 1
ATOM 2785 C C . ASP A 1 362 ? 25.236 -2.700 54.166 1.00 48.25 362 ASP A C 1
ATOM 2787 O O . ASP A 1 362 ? 25.200 -1.494 53.941 1.00 48.25 362 ASP A O 1
ATOM 2791 N N . ALA A 1 363 ? 24.233 -3.301 54.817 1.00 42.84 363 ALA A N 1
ATOM 2792 C CA . ALA A 1 363 ? 23.197 -2.570 55.567 1.00 42.84 363 ALA A CA 1
ATOM 2793 C C . ALA A 1 363 ? 23.570 -2.353 57.057 1.00 42.84 363 ALA A C 1
ATOM 2795 O O . ALA A 1 363 ? 22.701 -2.317 57.930 1.00 42.84 363 ALA A O 1
ATOM 2796 N N . SER A 1 364 ? 24.867 -2.241 57.371 1.00 46.41 364 SER A N 1
ATOM 2797 C CA . SER A 1 364 ? 25.356 -1.950 58.724 1.00 46.41 364 SER A CA 1
ATOM 2798 C C . SER A 1 364 ? 26.694 -1.208 58.705 1.00 46.41 364 SER A C 1
ATOM 2800 O O . SER A 1 364 ? 27.741 -1.850 58.678 1.00 46.41 364 SER A O 1
ATOM 2802 N N . THR A 1 365 ? 26.637 0.129 58.751 1.00 47.75 365 THR A N 1
ATOM 2803 C CA . THR A 1 365 ? 27.554 1.086 59.425 1.00 47.75 365 THR A CA 1
ATOM 2804 C C . THR A 1 365 ? 27.512 2.431 58.694 1.00 47.75 365 THR A C 1
ATOM 2806 O O . THR A 1 365 ? 28.376 2.730 57.882 1.00 47.75 365 THR A O 1
ATOM 2809 N N . GLN A 1 366 ? 26.518 3.264 59.013 1.00 39.38 366 GLN A N 1
ATOM 2810 C CA . GLN A 1 366 ? 26.620 4.722 58.877 1.00 39.38 366 GLN A CA 1
ATOM 2811 C C . GLN A 1 366 ? 25.621 5.384 59.840 1.00 39.38 366 GLN A C 1
ATOM 2813 O O . GLN A 1 366 ? 24.446 5.562 59.542 1.00 39.38 366 GLN A O 1
ATOM 2818 N N . ASN A 1 367 ? 26.117 5.685 61.039 1.00 40.22 367 ASN A N 1
ATOM 2819 C CA . ASN A 1 367 ? 25.530 6.628 61.989 1.00 40.22 367 ASN A CA 1
ATOM 2820 C C . ASN A 1 367 ? 26.564 7.745 62.194 1.00 40.22 367 ASN A C 1
ATOM 2822 O O . ASN A 1 367 ? 27.753 7.428 62.279 1.00 40.22 367 ASN A O 1
ATOM 2826 N N . SER A 1 368 ? 26.090 8.986 62.378 1.00 41.28 368 SER A N 1
ATOM 2827 C CA . SER A 1 368 ? 26.883 10.216 62.617 1.00 41.28 368 SER A CA 1
ATOM 2828 C C . SER A 1 368 ? 27.603 10.740 61.352 1.00 41.28 368 SER A C 1
ATOM 2830 O O . SER A 1 368 ? 28.314 9.979 60.711 1.00 41.28 368 SER A O 1
ATOM 2832 N N . ALA A 1 369 ? 27.512 12.008 60.935 1.00 37.19 369 ALA A N 1
ATOM 2833 C CA . ALA A 1 369 ? 27.209 13.242 61.667 1.00 37.19 369 ALA A CA 1
ATOM 2834 C C . ALA A 1 369 ? 26.804 14.406 60.719 1.00 37.19 369 ALA A C 1
ATOM 2836 O O . ALA A 1 369 ? 27.176 14.369 59.552 1.00 37.19 369 ALA A O 1
ATOM 2837 N N . GLU A 1 370 ? 26.133 15.420 61.292 1.00 42.38 370 GLU A N 1
ATOM 2838 C CA . GLU A 1 370 ? 26.041 16.848 60.877 1.00 42.38 370 GLU A CA 1
ATOM 2839 C C . GLU A 1 370 ? 25.411 17.170 59.491 1.00 42.38 370 GLU A C 1
ATOM 2841 O O . GLU A 1 370 ? 25.861 1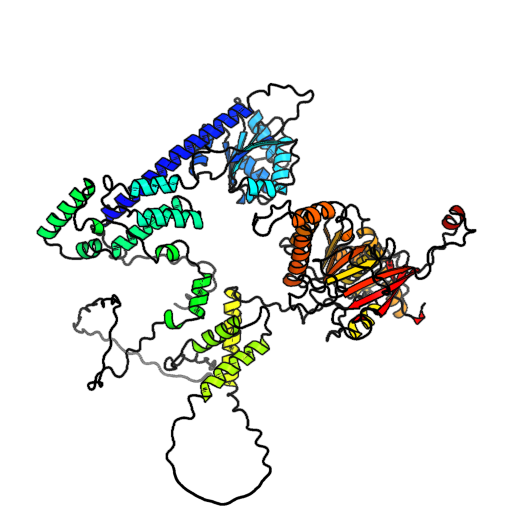6.716 58.447 1.00 42.38 370 GLU A O 1
ATOM 2846 N N . ASP A 1 371 ? 24.210 17.765 59.431 1.00 42.31 371 ASP A N 1
ATOM 2847 C CA . ASP A 1 371 ? 23.846 19.198 59.608 1.00 42.31 371 ASP A CA 1
ATOM 2848 C C . ASP A 1 371 ? 24.253 20.111 58.426 1.00 42.31 371 ASP A C 1
ATOM 2850 O O . ASP A 1 371 ? 25.397 20.536 58.335 1.00 42.31 371 ASP A O 1
ATOM 2854 N N . GLU A 1 372 ? 23.297 20.476 57.553 1.00 36.25 372 GLU A N 1
ATOM 2855 C CA . GLU A 1 372 ? 22.794 21.864 57.465 1.00 36.25 372 GLU A CA 1
ATOM 2856 C C . GLU A 1 372 ? 21.608 22.055 56.483 1.00 36.25 372 GLU A C 1
ATOM 2858 O O . GLU A 1 372 ? 21.439 21.382 55.471 1.00 36.25 372 GLU A O 1
ATOM 2863 N N . GLN A 1 373 ? 20.774 23.021 56.860 1.00 39.00 373 GLN A N 1
ATOM 2864 C CA . GLN A 1 373 ? 19.562 23.592 56.257 1.00 39.00 373 GLN A CA 1
ATOM 2865 C C . GLN A 1 373 ? 19.498 23.749 54.717 1.00 39.00 373 GLN A C 1
ATOM 2867 O O . GLN A 1 373 ? 20.345 24.400 54.110 1.00 39.00 373 GLN A O 1
ATOM 2872 N N . SER A 1 374 ? 18.352 23.405 54.112 1.00 34.66 374 SER A N 1
ATOM 2873 C CA . SER A 1 374 ? 17.371 24.404 53.612 1.00 34.66 374 SER A CA 1
ATOM 2874 C C . SER A 1 374 ? 16.125 23.757 52.972 1.00 34.66 374 SER A C 1
ATOM 2876 O O . SER A 1 374 ? 16.092 22.564 52.688 1.00 34.66 374 SER A O 1
ATOM 2878 N N . SER A 1 375 ? 15.056 24.544 52.850 1.00 40.47 375 SER A N 1
ATOM 2879 C CA . SER A 1 375 ? 13.690 24.152 52.472 1.00 40.47 375 SER A CA 1
ATOM 2880 C C . SER A 1 375 ? 13.407 24.234 50.969 1.00 40.47 375 SER A C 1
ATOM 2882 O O . SER A 1 375 ? 13.854 25.193 50.349 1.00 40.47 375 SER A O 1
ATOM 2884 N N . GLU A 1 376 ? 12.536 23.360 50.450 1.00 36.41 376 GLU A N 1
ATOM 2885 C CA . GLU A 1 376 ? 11.274 23.735 49.769 1.00 36.41 376 GLU A CA 1
ATOM 2886 C C . GLU A 1 376 ? 10.396 22.488 49.499 1.00 36.41 376 GLU A C 1
ATOM 2888 O O . GLU A 1 376 ? 10.890 21.359 49.518 1.00 36.41 376 GLU A O 1
ATOM 2893 N N . ASP A 1 377 ? 9.079 22.682 49.361 1.00 41.94 377 ASP A N 1
ATOM 2894 C CA . ASP A 1 377 ? 8.061 21.620 49.432 1.00 41.94 377 ASP A CA 1
ATOM 2895 C C . ASP A 1 377 ? 7.821 20.875 48.098 1.00 41.94 377 ASP A C 1
ATOM 2897 O O . ASP A 1 377 ? 7.342 21.470 47.135 1.00 41.94 377 ASP A O 1
ATOM 2901 N N . GLU A 1 378 ? 7.995 19.546 48.082 1.00 33.94 378 GLU A N 1
ATOM 2902 C CA . GLU A 1 378 ? 7.301 18.635 47.148 1.00 33.94 378 GLU A CA 1
ATOM 2903 C C . GLU A 1 378 ? 6.868 17.335 47.863 1.00 33.94 378 GLU A C 1
ATOM 2905 O O . GLU A 1 378 ? 7.691 16.566 48.367 1.00 33.94 378 GLU A O 1
ATOM 2910 N N . GLU A 1 379 ? 5.558 17.056 47.897 1.00 35.00 379 GLU A N 1
ATOM 2911 C CA . GLU A 1 379 ? 5.005 15.820 48.473 1.00 35.00 379 GLU A CA 1
ATOM 2912 C C . GLU A 1 379 ? 5.232 14.606 47.552 1.00 35.00 379 GLU A C 1
ATOM 2914 O O . GLU A 1 379 ? 4.418 14.281 46.684 1.00 35.00 379 GLU A O 1
ATOM 2919 N N . VAL A 1 380 ? 6.322 13.867 47.778 1.00 32.47 380 VAL A N 1
ATOM 2920 C CA . VAL A 1 380 ? 6.568 12.586 47.096 1.00 32.47 380 VAL A CA 1
ATOM 2921 C C . VAL A 1 380 ? 5.853 11.436 47.816 1.00 32.47 380 VAL A C 1
ATOM 2923 O O . VAL A 1 380 ? 6.273 10.963 48.876 1.00 32.47 380 VAL A O 1
ATOM 2926 N N . VAL A 1 381 ? 4.784 10.926 47.198 1.00 34.41 381 VAL A N 1
ATOM 2927 C CA . VAL A 1 381 ? 4.062 9.726 47.651 1.00 34.41 381 VAL A CA 1
ATOM 2928 C C . VAL A 1 381 ? 4.972 8.493 47.576 1.00 34.41 381 VAL A C 1
ATOM 2930 O O . VAL A 1 381 ? 5.395 8.072 46.500 1.00 34.41 381 VAL A O 1
ATOM 2933 N N . THR A 1 382 ? 5.246 7.867 48.723 1.00 34.81 382 THR A N 1
ATOM 2934 C CA . THR A 1 382 ? 6.089 6.662 48.802 1.00 34.81 382 THR A CA 1
ATOM 2935 C C . THR A 1 382 ? 5.283 5.366 48.606 1.00 34.81 382 THR A C 1
ATOM 2937 O O . THR A 1 382 ? 4.215 5.201 49.204 1.00 34.81 382 THR A O 1
ATOM 2940 N N . PRO A 1 383 ? 5.779 4.385 47.822 1.00 32.00 383 PRO A N 1
ATOM 2941 C CA . PRO A 1 383 ? 5.106 3.100 47.660 1.00 32.00 383 PRO A CA 1
ATOM 2942 C C . PRO A 1 383 ? 5.309 2.211 48.899 1.00 32.00 383 PRO A C 1
ATOM 2944 O O . PRO A 1 383 ? 6.431 1.841 49.256 1.00 32.00 383 PRO A O 1
ATOM 2947 N N . ARG A 1 384 ? 4.211 1.827 49.562 1.00 34.22 384 ARG A N 1
ATOM 2948 C CA . ARG A 1 384 ? 4.248 0.934 50.733 1.00 34.22 384 ARG A CA 1
ATOM 2949 C C . ARG A 1 384 ? 4.672 -0.491 50.353 1.00 34.22 384 ARG A C 1
ATOM 2951 O O . ARG A 1 384 ? 4.100 -1.111 49.463 1.00 34.22 384 ARG A O 1
ATOM 2958 N N . LYS A 1 385 ? 5.626 -1.047 51.111 1.00 34.88 385 LYS A N 1
ATOM 2959 C CA . LYS A 1 385 ? 6.027 -2.464 51.047 1.00 34.88 385 LYS A CA 1
ATOM 2960 C C . LYS A 1 385 ? 4.853 -3.382 51.409 1.00 34.88 385 LYS A C 1
ATOM 2962 O O . LYS A 1 385 ? 4.352 -3.321 52.531 1.00 34.88 385 LYS A O 1
ATOM 2967 N N . SER A 1 386 ? 4.481 -4.290 50.509 1.00 32.16 386 SER A N 1
ATOM 2968 C CA . SER A 1 386 ? 3.546 -5.380 50.803 1.00 32.16 386 SER A CA 1
ATOM 2969 C C . SER A 1 386 ? 4.223 -6.464 51.655 1.00 32.16 386 SER A C 1
ATOM 2971 O O . SER A 1 386 ? 5.200 -7.100 51.253 1.00 32.16 386 SER A O 1
ATOM 2973 N N . GLY A 1 387 ? 3.716 -6.676 52.871 1.00 32.22 387 GLY A N 1
ATOM 2974 C CA . GLY A 1 387 ? 4.214 -7.714 53.773 1.00 32.22 387 GLY A CA 1
ATOM 2975 C C . GLY A 1 387 ? 3.769 -9.105 53.321 1.00 32.22 387 GLY A C 1
ATOM 2976 O O . GLY A 1 387 ? 2.583 -9.414 53.354 1.00 32.22 387 GLY A O 1
ATOM 2977 N N . ARG A 1 388 ? 4.713 -9.970 52.928 1.00 31.66 388 ARG A N 1
ATOM 2978 C CA . ARG A 1 388 ? 4.424 -11.353 52.515 1.00 31.66 388 ARG A CA 1
ATOM 2979 C C . ARG A 1 388 ? 4.821 -12.345 53.609 1.00 31.66 388 ARG A C 1
ATOM 2981 O O . ARG A 1 388 ? 5.984 -12.731 53.719 1.00 31.66 388 ARG A O 1
ATOM 2988 N N . SER A 1 389 ? 3.850 -12.779 54.407 1.00 33.41 389 SER A N 1
ATOM 2989 C CA . SER A 1 389 ? 4.035 -13.819 55.425 1.00 33.41 389 SER A CA 1
ATOM 2990 C C . SER A 1 389 ? 4.367 -15.179 54.795 1.00 33.41 389 SER A C 1
ATOM 2992 O O . SER A 1 389 ? 3.654 -15.654 53.909 1.00 33.41 389 SER A O 1
ATOM 2994 N N . ARG A 1 390 ? 5.425 -15.840 55.283 1.00 32.03 390 ARG A N 1
ATOM 2995 C CA . ARG A 1 390 ? 5.720 -17.256 55.001 1.00 32.03 390 ARG A CA 1
ATOM 2996 C C . ARG A 1 390 ? 5.126 -18.135 56.111 1.00 32.03 390 ARG A C 1
ATOM 2998 O O . ARG A 1 390 ? 5.414 -17.855 57.273 1.00 32.03 390 ARG A O 1
ATOM 3005 N N . PRO A 1 391 ? 4.387 -19.216 55.804 1.00 38.78 391 PRO A N 1
ATOM 3006 C CA . PRO A 1 391 ? 4.100 -20.248 56.791 1.00 38.78 391 PRO A CA 1
ATOM 3007 C C . PRO A 1 391 ? 5.340 -21.130 57.006 1.00 38.78 391 PRO A C 1
ATOM 3009 O O . PRO A 1 391 ? 6.011 -21.522 56.048 1.00 38.78 391 PRO A O 1
ATOM 3012 N N . ALA A 1 392 ? 5.640 -21.446 58.265 1.00 37.75 392 ALA A N 1
ATOM 3013 C CA . ALA A 1 392 ? 6.624 -22.465 58.621 1.00 37.75 392 ALA A CA 1
ATOM 3014 C C . ALA A 1 392 ? 6.050 -23.871 58.383 1.00 37.75 392 ALA A C 1
ATOM 3016 O O . ALA A 1 392 ? 4.840 -24.068 58.491 1.00 37.75 392 ALA A O 1
ATOM 3017 N N . ASN A 1 393 ? 6.910 -24.849 58.088 1.00 30.78 393 ASN A N 1
ATOM 3018 C CA . ASN A 1 393 ? 6.505 -26.253 58.033 1.00 30.78 393 ASN A CA 1
ATOM 3019 C C . ASN A 1 393 ? 7.679 -27.174 58.413 1.00 30.78 393 ASN A C 1
ATOM 3021 O O . ASN A 1 393 ? 8.435 -27.636 57.560 1.00 30.78 393 ASN A O 1
ATOM 3025 N N . ASP A 1 394 ? 7.816 -27.428 59.713 1.00 35.84 394 ASP A N 1
ATOM 3026 C CA . ASP A 1 394 ? 8.498 -28.612 60.240 1.00 35.84 394 ASP A CA 1
ATOM 3027 C C . ASP A 1 394 ? 7.488 -29.766 60.296 1.00 35.84 394 ASP A C 1
ATOM 3029 O O . ASP A 1 394 ? 6.418 -29.572 60.860 1.00 35.84 394 ASP A O 1
ATOM 3033 N N . TYR A 1 395 ? 7.827 -30.961 59.791 1.00 34.53 395 TYR A N 1
ATOM 3034 C CA . TYR A 1 395 ? 7.508 -32.243 60.452 1.00 34.53 395 TYR A CA 1
ATOM 3035 C C . TYR A 1 395 ? 8.277 -33.436 59.837 1.00 34.53 395 TYR A C 1
ATOM 3037 O O . TYR A 1 395 ? 8.865 -33.362 58.760 1.00 34.53 395 TYR A O 1
ATOM 3045 N N . LEU A 1 396 ? 8.341 -34.531 60.601 1.00 35.03 396 LEU A N 1
ATOM 3046 C CA . LEU A 1 396 ? 9.365 -35.585 60.556 1.00 35.03 396 LEU A CA 1
ATOM 3047 C C . LEU A 1 396 ? 9.245 -36.682 59.469 1.00 35.03 396 LEU A C 1
ATOM 3049 O O . LEU A 1 396 ? 8.177 -37.210 59.189 1.00 35.03 396 LEU A O 1
ATOM 3053 N N . LYS A 1 397 ? 10.434 -37.139 59.037 1.00 37.47 397 LYS A N 1
ATOM 3054 C CA . LYS A 1 397 ? 10.916 -38.542 58.899 1.00 37.47 397 LYS A CA 1
ATOM 3055 C C . LYS A 1 397 ? 9.905 -39.713 58.983 1.00 37.47 397 LYS A C 1
ATOM 3057 O O . LYS A 1 397 ? 9.323 -39.921 60.040 1.00 37.47 397 LYS A O 1
ATOM 3062 N N . MET A 1 398 ? 9.995 -40.633 58.006 1.00 31.17 398 MET A N 1
ATOM 3063 C CA . MET A 1 398 ? 10.143 -42.113 58.143 1.00 31.17 398 MET A CA 1
ATOM 3064 C C . MET A 1 398 ? 10.548 -42.686 56.759 1.00 31.17 398 MET A C 1
ATOM 3066 O O . MET A 1 398 ? 9.866 -42.442 55.775 1.00 31.17 398 MET A O 1
ATOM 3070 N N . SER A 1 399 ? 11.799 -43.116 56.546 1.00 32.38 399 SER A N 1
ATOM 3071 C CA . SER A 1 399 ? 12.327 -44.495 56.682 1.00 32.38 399 SER A CA 1
ATOM 3072 C C . SER A 1 399 ? 11.794 -45.527 55.657 1.00 32.38 399 SER A C 1
ATOM 3074 O O . SER A 1 399 ? 10.618 -45.861 55.624 1.00 32.38 399 SER A O 1
ATOM 3076 N N . GLY A 1 400 ? 12.697 -46.087 54.835 1.00 28.06 400 GLY A N 1
ATOM 3077 C CA . GLY A 1 400 ? 12.380 -47.155 53.870 1.00 28.06 400 GLY A CA 1
ATOM 3078 C C . GLY A 1 400 ? 13.590 -47.588 53.029 1.00 28.06 400 GLY A C 1
ATOM 3079 O O . GLY A 1 400 ? 13.899 -46.980 52.011 1.00 28.06 400 GLY A O 1
ATOM 3080 N N . GLN A 1 401 ? 14.315 -48.623 53.464 1.00 34.94 401 GLN A N 1
ATOM 3081 C CA . GLN A 1 401 ? 15.466 -49.190 52.739 1.00 34.94 401 GLN A CA 1
ATOM 3082 C C . GLN A 1 401 ? 15.025 -50.095 51.574 1.00 34.94 401 GLN A C 1
ATOM 3084 O O . GLN A 1 401 ? 14.053 -50.826 51.730 1.00 34.94 401 GLN A O 1
ATOM 3089 N N . THR A 1 402 ? 15.828 -50.210 50.500 1.00 30.09 402 THR A N 1
ATOM 3090 C CA . THR A 1 402 ? 16.198 -51.536 49.930 1.00 30.09 402 THR A CA 1
ATOM 3091 C C . THR A 1 402 ? 17.381 -51.517 48.934 1.00 30.09 402 THR A C 1
ATOM 3093 O O . THR A 1 402 ? 17.319 -50.999 47.828 1.00 30.09 402 THR A O 1
ATOM 3096 N N . THR A 1 403 ? 18.474 -52.175 49.338 1.00 30.97 403 THR A N 1
ATOM 3097 C CA . THR A 1 403 ? 19.338 -53.066 48.521 1.00 30.97 403 THR A CA 1
ATOM 3098 C C . THR A 1 403 ? 19.817 -52.667 47.107 1.00 30.97 403 THR A C 1
ATOM 3100 O O . THR A 1 403 ? 19.401 -53.225 46.094 1.00 30.97 403 THR A O 1
ATOM 3103 N N . ARG A 1 404 ? 20.905 -51.890 47.071 1.00 34.53 404 ARG A N 1
ATOM 3104 C CA . ARG A 1 404 ? 22.244 -52.305 46.570 1.00 34.53 404 ARG A CA 1
ATOM 3105 C C . ARG A 1 404 ? 22.313 -53.599 45.714 1.00 34.53 404 ARG A C 1
ATOM 3107 O O . ARG A 1 404 ? 22.232 -54.699 46.261 1.00 34.53 404 ARG A O 1
ATOM 3114 N N . LYS A 1 405 ? 22.709 -53.494 44.434 1.00 36.06 405 LYS A N 1
ATOM 3115 C CA . LYS A 1 405 ? 23.328 -54.601 43.663 1.00 36.06 405 LYS A CA 1
ATOM 3116 C C . LYS A 1 405 ? 24.594 -54.136 42.926 1.00 36.06 405 LYS A C 1
ATOM 3118 O O . LYS A 1 405 ? 24.546 -53.236 42.099 1.00 36.06 405 LYS A O 1
ATOM 3123 N N . LYS A 1 406 ? 25.736 -54.761 43.243 1.00 39.59 406 LYS A N 1
ATOM 3124 C CA . LYS A 1 406 ? 27.030 -54.573 42.557 1.00 39.59 406 LYS A CA 1
ATOM 3125 C C . LYS A 1 406 ? 27.020 -55.267 41.188 1.00 39.59 406 LYS A C 1
ATOM 3127 O O . LYS A 1 406 ? 26.587 -56.416 41.109 1.00 39.59 406 LYS A O 1
ATOM 3132 N N . ARG A 1 407 ? 27.665 -54.676 40.176 1.00 32.19 407 ARG A N 1
ATOM 3133 C CA . ARG A 1 407 ? 28.288 -55.427 39.067 1.00 32.19 407 ARG A CA 1
ATOM 3134 C C . ARG A 1 407 ? 29.626 -54.781 38.667 1.00 32.19 407 ARG A C 1
ATOM 3136 O O . ARG A 1 407 ? 29.867 -53.625 38.998 1.00 32.19 407 ARG A O 1
ATOM 3143 N N . LYS A 1 408 ? 30.536 -55.591 38.114 1.00 37.91 408 LYS A N 1
ATOM 3144 C CA . LYS A 1 408 ? 31.975 -55.300 37.921 1.00 37.91 408 LYS A CA 1
ATOM 3145 C C . LYS A 1 408 ? 32.269 -54.509 36.624 1.00 37.91 408 LYS A C 1
ATOM 3147 O O . LYS A 1 408 ? 31.408 -54.494 35.750 1.00 37.91 408 LYS A O 1
ATOM 3152 N N . PRO A 1 409 ? 33.467 -53.898 36.498 1.00 46.44 409 PRO A N 1
ATOM 3153 C CA . PRO A 1 409 ? 33.852 -53.059 35.359 1.00 46.44 409 PRO A CA 1
ATOM 3154 C C . PRO A 1 409 ? 34.498 -53.847 34.206 1.00 46.44 409 PRO A C 1
ATOM 3156 O O . PRO A 1 409 ? 35.072 -54.913 34.428 1.00 46.44 409 PRO A O 1
ATOM 3159 N N . GLN A 1 410 ? 34.481 -53.257 33.008 1.00 30.69 410 GLN A N 1
ATOM 3160 C CA . GLN A 1 410 ? 35.398 -53.508 31.883 1.00 30.69 410 GLN A CA 1
ATOM 3161 C C . GLN A 1 410 ? 35.487 -52.226 31.012 1.00 30.69 410 GLN A C 1
ATOM 3163 O O . GLN A 1 410 ? 34.745 -51.283 31.302 1.00 30.69 410 GLN A O 1
ATOM 3168 N N . PRO A 1 411 ? 36.457 -52.089 30.084 1.00 45.75 411 PRO A N 1
ATOM 3169 C CA . PRO A 1 411 ? 37.234 -50.854 30.013 1.00 45.75 411 PRO A CA 1
ATOM 3170 C C . PRO A 1 411 ? 37.032 -50.025 28.736 1.00 45.75 411 PRO A C 1
ATOM 3172 O O . PRO A 1 411 ? 36.483 -50.499 27.750 1.00 45.75 411 PRO A O 1
ATOM 3175 N N . GLN A 1 412 ? 37.536 -48.789 28.817 1.00 39.78 412 GLN A N 1
ATOM 3176 C CA . GLN A 1 412 ? 38.059 -47.932 27.742 1.00 39.78 412 GLN A CA 1
ATOM 3177 C C . GLN A 1 412 ? 37.601 -48.230 26.301 1.00 39.78 412 GLN A C 1
ATOM 3179 O O . GLN A 1 412 ? 38.117 -49.127 25.640 1.00 39.78 412 GLN A O 1
ATOM 3184 N N . ALA A 1 413 ? 36.763 -47.337 25.778 1.00 32.59 413 ALA A N 1
ATOM 3185 C CA . ALA A 1 413 ? 36.822 -46.915 24.384 1.00 32.59 413 ALA A CA 1
ATOM 3186 C C . ALA A 1 413 ? 36.913 -45.381 24.382 1.00 32.59 413 ALA A C 1
ATOM 3188 O O . ALA A 1 413 ? 36.143 -44.711 25.073 1.00 32.59 413 ALA A O 1
ATOM 3189 N N . GLU A 1 414 ? 37.906 -44.843 23.682 1.00 44.53 414 GLU A N 1
ATOM 3190 C CA . GLU A 1 414 ? 38.161 -43.406 23.576 1.00 44.53 414 GLU A CA 1
ATOM 3191 C C . GLU A 1 414 ? 37.117 -42.740 22.670 1.00 44.53 414 GLU A C 1
ATOM 3193 O O . GLU A 1 414 ? 36.623 -43.349 21.722 1.00 44.53 414 GLU A O 1
ATOM 3198 N N . GLY A 1 415 ? 36.770 -41.486 22.968 1.00 38.09 415 GLY A N 1
ATOM 3199 C CA . GLY A 1 415 ? 35.729 -40.760 22.238 1.00 38.09 415 GLY A CA 1
ATOM 3200 C C . GLY A 1 415 ? 34.999 -39.738 23.102 1.00 38.09 415 GLY A C 1
ATOM 3201 O O . GLY A 1 415 ? 33.780 -39.804 23.234 1.00 38.09 415 GLY A O 1
ATOM 3202 N N . GLN A 1 416 ? 35.732 -38.804 23.717 1.00 32.31 416 GLN A N 1
ATOM 3203 C CA . GLN A 1 416 ? 35.106 -37.618 24.302 1.00 32.31 416 GLN A CA 1
ATOM 3204 C C . GLN A 1 416 ? 34.670 -36.678 23.166 1.00 32.31 416 GLN A C 1
ATOM 3206 O O . GLN A 1 416 ? 35.537 -36.186 22.443 1.00 32.31 416 GLN A O 1
ATOM 3211 N N . PRO A 1 417 ? 33.374 -36.359 23.006 1.00 35.09 417 PRO A N 1
ATOM 3212 C CA . PRO A 1 417 ? 33.011 -35.105 22.372 1.00 35.09 417 PRO A CA 1
ATOM 3213 C C . PRO A 1 417 ? 33.415 -33.974 23.326 1.00 35.09 417 PRO A C 1
ATOM 3215 O O . PRO A 1 417 ? 33.078 -34.014 24.512 1.00 35.09 417 PRO A O 1
ATOM 3218 N N . HIS A 1 418 ? 34.120 -32.960 22.822 1.00 35.31 418 HIS A N 1
ATOM 3219 C CA . HIS A 1 418 ? 34.321 -31.723 23.572 1.00 35.31 418 HIS A CA 1
ATOM 3220 C C . HIS A 1 418 ? 32.957 -31.070 23.812 1.00 35.31 418 HIS A C 1
ATOM 3222 O O . HIS A 1 418 ? 32.402 -30.410 22.934 1.00 35.31 418 HIS A O 1
ATOM 3228 N N . ALA A 1 419 ? 32.413 -31.260 25.013 1.00 32.81 419 ALA A N 1
ATOM 3229 C CA . ALA A 1 419 ? 31.327 -30.435 25.500 1.00 32.81 419 ALA A CA 1
ATOM 3230 C C . ALA A 1 419 ? 31.870 -29.010 25.630 1.00 32.81 419 ALA A C 1
ATOM 3232 O O . ALA A 1 419 ? 32.707 -28.731 26.491 1.00 32.81 419 ALA A O 1
ATOM 3233 N N . VAL A 1 420 ? 31.412 -28.119 24.752 1.00 36.56 420 VAL A N 1
ATOM 3234 C CA . VAL A 1 420 ? 31.600 -26.682 24.929 1.00 36.56 420 VAL A CA 1
ATOM 3235 C C . VAL A 1 420 ? 30.913 -26.327 26.242 1.00 36.56 420 VAL A C 1
ATOM 3237 O O . VAL A 1 420 ? 29.684 -26.344 26.323 1.00 36.56 420 VAL A O 1
ATOM 3240 N N . ASN A 1 421 ? 31.704 -26.045 27.279 1.00 34.84 421 ASN A N 1
ATOM 3241 C CA . ASN A 1 421 ? 31.199 -25.404 28.484 1.00 34.84 421 ASN A CA 1
ATOM 3242 C C . ASN A 1 421 ? 30.640 -24.050 28.049 1.00 34.84 421 ASN A C 1
ATOM 3244 O O . ASN A 1 421 ? 31.396 -23.105 27.833 1.00 34.84 421 ASN A O 1
ATOM 3248 N N . GLY A 1 422 ? 29.318 -23.973 27.888 1.00 36.31 422 GLY A N 1
ATOM 3249 C CA . GLY A 1 422 ? 28.624 -22.705 27.738 1.00 36.31 422 GLY A CA 1
ATOM 3250 C C . GLY A 1 422 ? 28.904 -21.894 28.991 1.00 36.31 422 GLY A C 1
ATOM 3251 O O . GLY A 1 422 ? 28.369 -22.214 30.052 1.00 36.31 422 GLY A O 1
ATOM 3252 N N . GLY A 1 423 ? 29.804 -20.916 28.873 1.00 37.53 423 GLY A N 1
ATOM 3253 C CA . GLY A 1 423 ? 30.237 -20.089 29.987 1.00 37.53 423 GLY A CA 1
ATOM 3254 C C . GLY A 1 423 ? 29.020 -19.454 30.638 1.00 37.53 423 GLY A C 1
ATOM 3255 O O . GLY A 1 423 ? 28.354 -18.618 30.029 1.00 37.53 423 GLY A O 1
ATOM 3256 N N . PHE A 1 424 ? 28.718 -19.883 31.862 1.00 40.50 424 PHE A N 1
ATOM 3257 C CA . PHE A 1 424 ? 27.736 -19.210 32.691 1.00 40.50 424 PHE A CA 1
ATOM 3258 C C . PHE A 1 424 ? 28.274 -17.796 32.902 1.00 40.50 424 PHE A C 1
ATOM 3260 O O . PHE A 1 424 ? 29.357 -17.640 33.467 1.00 40.50 424 PHE A O 1
ATOM 3267 N N . VAL A 1 425 ? 27.583 -16.795 32.349 1.00 47.19 425 VAL A N 1
ATOM 3268 C CA . VAL A 1 425 ? 28.017 -15.396 32.426 1.00 47.19 425 VAL A CA 1
ATOM 3269 C C . VAL A 1 425 ? 28.210 -15.059 33.896 1.00 47.19 425 VAL A C 1
ATOM 3271 O O . VAL A 1 425 ? 27.304 -15.284 34.699 1.00 47.19 425 VAL A O 1
ATOM 3274 N N . ASP A 1 426 ? 29.392 -14.561 34.249 1.00 45.91 426 ASP A N 1
ATOM 3275 C CA . ASP A 1 426 ? 29.675 -14.175 35.622 1.00 45.91 426 ASP A CA 1
ATOM 3276 C C . ASP A 1 426 ? 28.869 -12.911 35.957 1.00 45.91 426 ASP A C 1
ATOM 3278 O O . ASP A 1 426 ? 29.245 -11.782 35.627 1.00 45.91 426 ASP A O 1
ATOM 3282 N N . LEU A 1 427 ? 27.703 -13.137 36.568 1.00 49.75 427 LEU A N 1
ATOM 3283 C CA . LEU A 1 427 ? 26.723 -12.121 36.960 1.00 49.75 427 LEU A CA 1
ATOM 3284 C C . LEU A 1 427 ? 27.253 -11.157 38.038 1.00 49.75 427 LEU A C 1
ATOM 3286 O O . LEU A 1 427 ? 26.530 -10.248 38.435 1.00 49.75 427 LEU A O 1
ATOM 3290 N N . SER A 1 428 ? 28.492 -11.339 38.509 1.00 51.84 428 SER A N 1
ATOM 3291 C CA . SER A 1 428 ? 29.209 -10.358 39.330 1.00 51.84 428 SER A CA 1
ATOM 3292 C C . SER A 1 428 ? 29.747 -9.162 38.530 1.00 51.84 428 SER A C 1
ATOM 3294 O O . SER A 1 428 ? 30.117 -8.151 39.126 1.00 51.84 428 SER A O 1
ATOM 3296 N N . THR A 1 429 ? 29.771 -9.229 37.191 1.00 58.66 429 THR A N 1
ATOM 3297 C CA . THR A 1 429 ? 30.159 -8.081 36.356 1.00 58.66 429 THR A CA 1
ATOM 3298 C C . THR A 1 429 ? 29.104 -6.959 36.445 1.00 58.66 429 THR A C 1
ATOM 3300 O O . THR A 1 429 ? 27.933 -7.196 36.146 1.00 58.66 429 THR A O 1
ATOM 3303 N N . PRO A 1 430 ? 29.477 -5.724 36.848 1.00 56.16 430 PRO A N 1
ATOM 3304 C CA . PRO A 1 430 ? 28.526 -4.755 37.413 1.00 56.16 430 PRO A CA 1
ATOM 3305 C C . PRO A 1 430 ? 27.524 -4.110 36.435 1.00 56.16 430 PRO A C 1
ATOM 3307 O O . PRO A 1 430 ? 26.687 -3.329 36.875 1.00 56.16 430 PRO A O 1
ATOM 3310 N N . GLN A 1 431 ? 27.585 -4.400 35.129 1.00 70.81 431 GLN A N 1
ATOM 3311 C CA . GLN A 1 431 ? 26.671 -3.846 34.117 1.00 70.81 431 GLN A CA 1
ATOM 3312 C C . GLN A 1 431 ? 26.350 -4.892 33.025 1.00 70.81 431 GLN A C 1
ATOM 3314 O O . GLN A 1 431 ? 26.989 -4.886 31.968 1.00 70.81 431 GLN A O 1
ATOM 3319 N N . PRO A 1 432 ? 25.362 -5.790 33.226 1.00 74.06 432 PRO A N 1
ATOM 3320 C CA . PRO A 1 432 ? 25.066 -6.883 32.289 1.00 74.06 432 PRO A CA 1
ATOM 3321 C C . PRO A 1 432 ? 24.555 -6.425 30.911 1.00 74.06 432 PRO A C 1
ATOM 3323 O O . PRO A 1 432 ? 24.545 -7.223 29.976 1.00 74.06 432 PRO A O 1
ATOM 3326 N N . PHE A 1 433 ? 24.149 -5.158 30.766 1.00 86.19 433 PHE A N 1
ATOM 3327 C CA . PHE A 1 433 ? 23.601 -4.606 29.522 1.00 86.19 433 PHE A CA 1
ATOM 3328 C C . PHE A 1 433 ? 24.496 -3.576 28.822 1.00 86.19 433 PHE A C 1
ATOM 3330 O O . PHE A 1 433 ? 24.121 -3.113 27.745 1.00 86.19 433 PHE A O 1
ATOM 3337 N N . LYS A 1 434 ? 25.691 -3.271 29.358 1.00 89.38 434 LYS A N 1
ATOM 3338 C CA . LYS A 1 434 ? 26.593 -2.244 28.800 1.00 89.38 434 LYS A CA 1
ATOM 3339 C C . LYS A 1 434 ? 26.866 -2.456 27.311 1.00 89.38 434 LYS A C 1
ATOM 3341 O O . LYS A 1 434 ? 26.719 -1.533 26.524 1.00 89.38 434 LYS A O 1
ATOM 3346 N N . GLU A 1 435 ? 27.168 -3.695 26.908 1.00 90.44 435 GLU A N 1
ATOM 3347 C CA . GLU A 1 435 ? 27.392 -4.057 25.498 1.00 90.44 435 GLU A CA 1
ATOM 3348 C C . GLU A 1 435 ? 26.200 -3.651 24.597 1.00 90.44 435 GLU A C 1
ATOM 3350 O O . GLU A 1 435 ? 26.399 -3.144 23.497 1.00 90.44 435 GLU A O 1
ATOM 3355 N N . THR A 1 436 ? 24.958 -3.819 25.069 1.00 90.62 436 THR A N 1
ATOM 3356 C CA . THR A 1 436 ? 23.734 -3.492 24.308 1.00 90.62 436 THR A CA 1
ATOM 3357 C C . THR A 1 436 ? 23.439 -1.992 24.301 1.00 90.62 436 THR A C 1
ATOM 3359 O O . THR A 1 436 ? 23.065 -1.451 23.262 1.00 90.62 436 THR A O 1
ATOM 3362 N N . GLU A 1 437 ? 23.637 -1.315 25.433 1.00 92.12 437 GLU A N 1
ATOM 3363 C CA . GLU A 1 437 ? 23.464 0.136 25.568 1.00 92.12 437 GLU A CA 1
ATOM 3364 C C . GLU A 1 437 ? 24.455 0.899 24.675 1.00 92.12 437 GLU A C 1
ATOM 3366 O O . GLU A 1 437 ? 24.049 1.767 23.903 1.00 92.12 437 GLU A O 1
ATOM 3371 N N . THR A 1 438 ? 25.735 0.510 24.688 1.00 93.62 438 THR A N 1
ATOM 3372 C CA . THR A 1 438 ? 26.783 1.041 23.800 1.00 93.62 438 THR A CA 1
ATOM 3373 C C . THR A 1 438 ? 26.411 0.844 22.323 1.00 93.62 438 THR A C 1
ATOM 3375 O O . THR A 1 438 ? 26.420 1.798 21.545 1.00 93.62 438 THR A O 1
ATOM 3378 N N . LEU A 1 439 ? 25.995 -0.365 21.920 1.00 93.62 439 LEU A N 1
ATOM 3379 C CA . LEU A 1 439 ? 25.570 -0.638 20.538 1.00 93.62 439 LEU A CA 1
ATOM 3380 C C . LEU A 1 439 ? 24.351 0.189 20.115 1.00 93.62 439 LEU A C 1
ATOM 3382 O O . LEU A 1 439 ? 24.302 0.672 18.981 1.00 93.62 439 LEU A O 1
ATOM 3386 N N . PHE A 1 440 ? 23.387 0.381 21.016 1.00 93.19 440 PHE A N 1
ATOM 3387 C CA . PHE A 1 440 ? 22.204 1.193 20.757 1.00 93.19 440 PHE A CA 1
ATOM 3388 C C . PHE A 1 440 ? 22.522 2.696 20.694 1.00 93.19 440 PHE A C 1
ATOM 3390 O O . PHE A 1 440 ? 22.021 3.379 19.804 1.00 93.19 440 PHE A O 1
ATOM 3397 N N . SER A 1 441 ? 23.406 3.203 21.558 1.00 94.00 441 SER A N 1
ATOM 3398 C CA . SER A 1 441 ? 23.907 4.586 21.528 1.00 94.00 441 SER A CA 1
ATOM 3399 C C . SER A 1 441 ? 24.643 4.896 20.216 1.00 94.00 441 SER A C 1
ATOM 3401 O O . SER A 1 441 ? 24.371 5.904 19.553 1.00 94.00 441 SER A O 1
ATOM 3403 N N . LEU A 1 442 ? 25.498 3.976 19.760 1.00 92.81 442 LEU A N 1
ATOM 3404 C CA . LEU A 1 442 ? 26.160 4.064 18.456 1.00 92.81 442 LEU A CA 1
ATOM 3405 C C . LEU A 1 442 ? 25.158 4.003 17.291 1.00 92.81 442 LEU A C 1
ATOM 3407 O O . LEU A 1 442 ? 25.289 4.757 16.330 1.00 92.81 442 LEU A O 1
ATOM 3411 N N . TRP A 1 443 ? 24.112 3.175 17.380 1.00 92.19 443 TRP A N 1
ATOM 3412 C CA . TRP A 1 443 ? 23.016 3.153 16.399 1.00 92.19 443 TRP A CA 1
ATOM 3413 C C . TRP A 1 443 ? 22.150 4.430 16.422 1.00 92.19 443 TRP A C 1
ATOM 3415 O O . TRP A 1 443 ? 21.610 4.825 15.390 1.00 92.19 443 TRP A O 1
ATOM 3425 N N . GLN A 1 444 ? 22.016 5.097 17.570 1.00 90.31 444 GLN A N 1
ATOM 3426 C CA . GLN A 1 444 ? 21.234 6.328 17.710 1.00 90.31 444 GLN A CA 1
ATOM 3427 C C . GLN A 1 444 ? 22.005 7.573 17.234 1.00 90.31 444 GLN A C 1
ATOM 3429 O O . GLN A 1 444 ? 21.404 8.492 16.676 1.00 90.31 444 GLN A O 1
ATOM 3434 N N . SER A 1 445 ? 23.321 7.607 17.453 1.00 91.00 445 SER A N 1
ATOM 3435 C CA . SER A 1 445 ? 24.227 8.669 16.983 1.00 91.00 445 SER A CA 1
ATOM 3436 C C . SER A 1 445 ? 24.644 8.502 15.514 1.00 91.00 445 SER A C 1
ATOM 3438 O O . SER A 1 445 ? 25.026 9.472 14.854 1.00 91.00 445 SER A O 1
ATOM 3440 N N . ALA A 1 446 ? 24.521 7.287 14.981 1.00 85.12 446 ALA A N 1
ATOM 3441 C CA . ALA A 1 446 ? 24.723 6.957 13.582 1.00 85.12 446 ALA A CA 1
ATOM 3442 C C . ALA A 1 446 ? 23.898 7.815 12.604 1.00 85.12 446 ALA A C 1
ATOM 3444 O O . ALA A 1 446 ? 22.713 8.103 12.785 1.00 85.12 446 ALA A O 1
ATOM 3445 N N . GLY A 1 447 ? 24.520 8.142 11.468 1.00 76.62 447 GLY A N 1
ATOM 3446 C CA . GLY A 1 447 ? 23.810 8.685 10.313 1.00 76.62 447 GLY A CA 1
ATOM 3447 C C . GLY A 1 447 ? 22.861 7.660 9.674 1.00 76.62 447 GLY A C 1
ATOM 3448 O O . GLY A 1 447 ? 22.913 6.466 9.950 1.00 76.62 447 GLY A O 1
ATOM 3449 N N . ARG A 1 448 ? 22.023 8.114 8.728 1.00 75.44 448 ARG A N 1
ATOM 3450 C CA . ARG A 1 448 ? 21.028 7.261 8.031 1.00 75.44 448 ARG A CA 1
ATOM 3451 C C . ARG A 1 448 ? 21.596 5.988 7.386 1.00 75.44 448 ARG A C 1
ATOM 3453 O O . ARG A 1 448 ? 20.835 5.056 7.160 1.00 75.44 448 ARG A O 1
ATOM 3460 N N . ASN A 1 449 ? 22.886 5.986 7.052 1.00 74.19 449 ASN A N 1
ATOM 3461 C CA . ASN A 1 449 ? 23.635 4.839 6.552 1.00 74.19 449 ASN A CA 1
ATOM 3462 C C . ASN A 1 449 ? 24.947 4.752 7.344 1.00 74.19 449 ASN A C 1
ATOM 3464 O O . ASN A 1 449 ? 25.598 5.780 7.534 1.00 74.19 449 ASN A O 1
ATOM 3468 N N . VAL A 1 450 ? 25.362 3.541 7.717 1.00 80.06 450 VAL A N 1
ATOM 3469 C CA . VAL A 1 450 ? 26.636 3.269 8.400 1.00 80.06 450 VAL A CA 1
ATOM 3470 C C . VAL A 1 450 ? 27.294 2.042 7.777 1.00 80.06 450 VAL A C 1
ATOM 3472 O O . VAL A 1 450 ? 26.613 1.102 7.365 1.00 80.06 450 VAL A O 1
ATOM 3475 N N . ASN A 1 451 ? 28.620 2.052 7.697 1.00 80.44 451 ASN A N 1
ATOM 3476 C CA . ASN A 1 451 ? 29.417 0.881 7.357 1.00 80.44 451 ASN A CA 1
ATOM 3477 C C . ASN A 1 451 ? 29.554 -0.017 8.598 1.00 80.44 451 ASN A C 1
ATOM 3479 O O . ASN A 1 451 ? 29.975 0.452 9.652 1.00 80.44 451 ASN A O 1
ATOM 3483 N N . LEU A 1 452 ? 29.229 -1.307 8.473 1.00 84.25 452 LEU A N 1
ATOM 3484 C CA . LEU A 1 452 ? 29.284 -2.251 9.597 1.00 84.25 452 LEU A CA 1
ATOM 3485 C C . LEU A 1 452 ? 30.675 -2.332 10.243 1.00 84.25 452 LEU A C 1
ATOM 3487 O O . LEU A 1 452 ? 30.758 -2.512 11.451 1.00 84.25 452 LEU A O 1
ATOM 3491 N N . TRP A 1 453 ? 31.749 -2.165 9.463 1.00 84.88 453 TRP A N 1
ATOM 3492 C CA . TRP A 1 453 ? 33.114 -2.159 9.993 1.00 84.88 453 TRP A CA 1
ATOM 3493 C C . TRP A 1 453 ? 33.392 -0.936 10.868 1.00 84.88 453 TRP A C 1
ATOM 3495 O O . TRP A 1 453 ? 33.875 -1.090 11.983 1.00 84.88 453 TRP A O 1
ATOM 3505 N N . ASP A 1 454 ? 33.016 0.260 10.410 1.00 84.44 454 ASP A N 1
ATOM 3506 C CA . ASP A 1 454 ? 33.223 1.502 11.166 1.00 84.44 454 ASP A CA 1
ATOM 3507 C C . ASP A 1 454 ? 32.418 1.483 12.481 1.00 84.44 454 ASP A C 1
ATOM 3509 O O . ASP A 1 454 ? 32.877 1.978 13.509 1.00 84.44 454 ASP A O 1
ATOM 3513 N N . TRP A 1 455 ? 31.237 0.853 12.474 1.00 92.00 455 TRP A N 1
ATOM 3514 C CA . TRP A 1 455 ? 30.413 0.666 13.671 1.00 92.00 455 TRP A CA 1
ATOM 3515 C C . TRP A 1 455 ? 30.985 -0.384 14.637 1.00 92.00 455 TRP A C 1
ATOM 3517 O O . TRP A 1 455 ? 31.006 -0.144 15.843 1.00 92.00 455 TRP A O 1
ATOM 3527 N N . LEU A 1 456 ? 31.494 -1.513 14.128 1.00 92.81 456 LEU A N 1
ATOM 3528 C CA . LEU A 1 456 ? 32.186 -2.523 14.936 1.00 92.81 456 LEU A CA 1
ATOM 3529 C C . LEU A 1 456 ? 33.430 -1.937 15.623 1.00 92.81 456 LEU A C 1
ATOM 3531 O O . LEU A 1 456 ? 33.659 -2.202 16.802 1.00 92.81 456 LEU A O 1
ATOM 3535 N N . GLU A 1 457 ? 34.215 -1.130 14.910 1.00 91.81 457 GLU A N 1
ATOM 3536 C CA . GLU A 1 457 ? 35.395 -0.470 15.474 1.00 91.81 457 GLU A CA 1
ATOM 3537 C C . GLU A 1 457 ? 35.019 0.632 16.476 1.00 91.81 457 GLU A C 1
ATOM 3539 O O . GLU A 1 457 ? 35.647 0.725 17.529 1.00 91.81 457 GLU A O 1
ATOM 3544 N N . GLY A 1 458 ? 33.944 1.393 16.234 1.00 92.69 458 GLY A N 1
ATOM 3545 C CA . GLY A 1 458 ? 33.379 2.311 17.233 1.00 92.69 458 GLY A CA 1
ATOM 3546 C C . GLY A 1 458 ? 32.968 1.591 18.525 1.00 92.69 458 GLY A C 1
ATOM 3547 O O . GLY A 1 458 ? 33.369 1.991 19.615 1.00 92.69 458 GLY A O 1
ATOM 3548 N N . PHE A 1 459 ? 32.260 0.465 18.401 1.00 95.38 459 PHE A N 1
ATOM 3549 C CA . PHE A 1 459 ? 31.839 -0.372 19.530 1.00 95.38 459 PHE A CA 1
ATOM 3550 C C . PHE A 1 459 ? 33.020 -0.941 20.329 1.00 95.38 459 PHE A C 1
ATOM 3552 O O . PHE A 1 459 ? 33.029 -0.895 21.561 1.00 95.38 459 PHE A O 1
ATOM 3559 N N . ARG A 1 460 ? 34.050 -1.437 19.633 1.00 93.81 460 ARG A N 1
ATOM 3560 C CA . ARG A 1 460 ? 35.306 -1.883 20.254 1.00 93.81 460 ARG A CA 1
ATOM 3561 C C . ARG A 1 460 ? 36.018 -0.733 20.968 1.00 93.81 460 ARG A C 1
ATOM 3563 O O . ARG A 1 460 ? 36.523 -0.929 22.074 1.00 93.81 460 ARG A O 1
ATOM 3570 N N . GLY A 1 461 ? 36.038 0.455 20.367 1.00 91.88 461 GLY A N 1
ATOM 3571 C CA . GLY A 1 461 ? 36.634 1.661 20.938 1.00 91.88 461 GLY A CA 1
ATOM 3572 C C . GLY A 1 461 ? 35.982 2.082 22.255 1.00 91.88 461 GLY A C 1
ATOM 3573 O O . GLY A 1 461 ? 36.682 2.261 23.248 1.00 91.88 461 GLY A O 1
ATOM 3574 N N . GLU A 1 462 ? 34.652 2.174 22.300 1.00 92.69 462 GLU A N 1
ATOM 3575 C CA . GLU A 1 462 ? 33.925 2.615 23.501 1.00 92.69 462 GLU A CA 1
ATOM 3576 C C . GLU A 1 462 ? 34.077 1.632 24.675 1.00 92.69 462 GLU A C 1
ATOM 3578 O O . GLU A 1 462 ? 34.363 2.051 25.800 1.00 92.69 462 GLU A O 1
ATOM 3583 N N . LEU A 1 463 ? 33.983 0.318 24.428 1.00 90.56 463 LEU A N 1
ATOM 3584 C CA . LEU A 1 463 ? 34.162 -0.683 25.488 1.00 90.56 463 LEU A CA 1
ATOM 3585 C C . LEU A 1 463 ? 35.615 -0.820 25.969 1.00 90.56 463 LEU A C 1
ATOM 3587 O O . LEU A 1 463 ? 35.830 -1.132 27.140 1.00 90.56 463 LEU A O 1
ATOM 3591 N N . THR A 1 464 ? 36.612 -0.579 25.110 1.00 88.50 464 THR A N 1
ATOM 3592 C CA . THR A 1 464 ? 38.029 -0.600 25.528 1.00 88.50 464 THR A CA 1
ATOM 3593 C C . THR A 1 464 ? 38.469 0.681 26.224 1.00 88.50 464 THR A C 1
ATOM 3595 O O . THR A 1 464 ? 39.280 0.609 27.146 1.00 88.50 464 THR A O 1
ATOM 3598 N N . GLY A 1 465 ? 37.925 1.839 25.837 1.00 83.56 465 GLY A N 1
ATOM 3599 C CA . GLY A 1 465 ? 38.165 3.111 26.522 1.00 83.56 465 GLY A CA 1
ATOM 3600 C C . GLY A 1 465 ? 37.694 3.063 27.975 1.00 83.56 465 GLY A C 1
ATOM 3601 O O . GLY A 1 465 ? 38.488 3.271 28.891 1.00 83.56 465 GLY A O 1
ATOM 3602 N N . ALA A 1 466 ? 36.440 2.651 28.191 1.00 79.62 466 ALA A N 1
ATOM 3603 C CA . ALA A 1 466 ? 35.825 2.580 29.519 1.00 79.62 466 ALA A CA 1
ATOM 3604 C C . ALA A 1 466 ? 36.449 1.534 30.471 1.00 79.62 466 ALA A C 1
ATOM 3606 O O . ALA A 1 466 ? 36.098 1.498 31.650 1.00 79.62 466 ALA A O 1
ATOM 3607 N N . ALA A 1 467 ? 37.334 0.660 29.980 1.00 73.50 467 ALA A N 1
ATOM 3608 C CA . ALA A 1 467 ? 38.081 -0.287 30.808 1.00 73.50 467 ALA A CA 1
ATOM 3609 C C . ALA A 1 467 ? 39.393 0.298 31.361 1.00 73.50 467 ALA A C 1
ATOM 3611 O O . ALA A 1 467 ? 39.909 -0.222 32.345 1.00 73.50 467 ALA A O 1
ATOM 3612 N N . LYS A 1 468 ? 39.933 1.362 30.747 1.00 73.12 468 LYS A N 1
ATOM 3613 C CA . LYS A 1 468 ? 41.185 2.000 31.186 1.00 73.12 468 LYS A CA 1
ATOM 3614 C C . LYS A 1 468 ? 40.971 3.018 32.299 1.00 73.12 468 LYS A C 1
ATOM 3616 O O . LYS A 1 468 ? 41.710 3.006 33.272 1.00 73.12 468 LYS A O 1
ATOM 3621 N N . GLU A 1 469 ? 39.932 3.844 32.190 1.00 69.06 469 GLU A N 1
ATOM 3622 C CA . GLU A 1 469 ? 39.672 4.937 33.144 1.00 69.06 469 GLU A CA 1
ATOM 3623 C C . GLU A 1 469 ? 39.400 4.455 34.582 1.00 69.06 469 GLU A C 1
ATOM 3625 O O . GLU A 1 469 ? 39.608 5.209 35.522 1.00 69.06 469 GLU A O 1
ATOM 3630 N N . ASN A 1 470 ? 39.003 3.191 34.770 1.00 65.00 470 ASN A N 1
ATOM 3631 C CA . ASN A 1 470 ? 38.767 2.596 36.092 1.00 65.00 470 ASN A CA 1
ATOM 3632 C C . ASN A 1 470 ? 40.003 1.898 36.705 1.00 65.00 470 ASN A C 1
ATOM 3634 O O . ASN A 1 470 ? 39.875 1.300 37.771 1.00 65.00 470 ASN A O 1
ATOM 3638 N N . GLY A 1 471 ? 41.154 1.875 36.020 1.00 60.09 471 GLY A N 1
ATOM 3639 C CA . GLY A 1 471 ? 42.308 1.045 36.401 1.00 60.09 471 GLY A CA 1
ATOM 3640 C C . GLY A 1 471 ? 43.484 1.770 37.066 1.00 60.09 471 GLY A C 1
ATOM 3641 O O . GLY A 1 471 ? 44.315 1.102 37.675 1.00 60.09 471 GLY A O 1
ATOM 3642 N N . ASP A 1 472 ? 43.568 3.099 36.953 1.00 56.38 472 ASP A N 1
ATOM 3643 C CA . ASP A 1 472 ? 44.812 3.845 37.218 1.00 56.38 472 ASP A CA 1
ATOM 3644 C C . ASP A 1 472 ? 44.882 4.542 38.602 1.00 56.38 472 ASP A C 1
ATOM 3646 O O . ASP A 1 472 ? 45.922 5.108 38.935 1.00 56.38 472 ASP A O 1
ATOM 3650 N N . ASP A 1 473 ? 43.832 4.462 39.434 1.00 57.09 473 ASP A N 1
ATOM 3651 C CA . ASP A 1 473 ? 43.753 5.140 40.750 1.00 57.09 473 ASP A CA 1
ATOM 3652 C C . ASP A 1 473 ? 44.115 4.255 41.974 1.00 57.09 473 ASP A C 1
ATOM 3654 O O . ASP A 1 473 ? 44.101 4.736 43.110 1.00 57.09 473 ASP A O 1
ATOM 3658 N N . GLU A 1 474 ? 44.486 2.976 41.803 1.00 55.16 474 GLU A N 1
ATOM 3659 C CA . GLU A 1 474 ? 45.053 2.189 42.916 1.00 55.16 474 GLU A CA 1
ATOM 3660 C C . GLU A 1 474 ? 46.528 2.568 43.169 1.00 55.16 474 GLU A C 1
ATOM 3662 O O . GLU A 1 474 ? 47.459 1.979 42.613 1.00 55.16 474 GLU A O 1
ATOM 3667 N N . GLU A 1 475 ? 46.743 3.549 44.057 1.00 51.41 475 GLU A N 1
ATOM 3668 C CA . GLU A 1 475 ? 48.063 3.967 44.555 1.00 51.41 475 GLU A CA 1
ATOM 3669 C C . GLU A 1 475 ? 48.869 2.793 45.157 1.00 51.41 475 GLU A C 1
ATOM 3671 O O . GLU A 1 475 ? 48.814 2.496 46.356 1.00 51.41 475 GLU A O 1
ATOM 3676 N N . ALA A 1 476 ? 49.712 2.154 44.343 1.00 48.66 476 ALA A N 1
ATOM 3677 C CA . ALA A 1 476 ? 50.726 1.231 44.840 1.00 48.66 476 ALA A CA 1
ATOM 3678 C C . ALA A 1 476 ? 51.784 2.002 45.668 1.00 48.66 476 ALA A C 1
ATOM 3680 O O . ALA A 1 476 ? 52.391 2.954 45.165 1.00 48.66 476 ALA A O 1
ATOM 3681 N N . PRO A 1 477 ? 52.056 1.615 46.932 1.00 52.72 477 PRO A N 1
ATOM 3682 C CA . PRO A 1 477 ? 52.831 2.443 47.850 1.00 52.72 477 PRO A CA 1
ATOM 3683 C C . PRO A 1 477 ? 54.304 2.567 47.445 1.00 52.72 477 PRO A C 1
ATOM 3685 O O . PRO A 1 477 ? 54.977 1.595 47.091 1.00 52.72 477 PRO A O 1
ATOM 3688 N N . ALA A 1 478 ? 54.821 3.790 47.560 1.00 51.66 478 ALA A N 1
ATOM 3689 C CA . ALA A 1 478 ? 56.157 4.162 47.121 1.00 51.66 478 ALA A CA 1
ATOM 3690 C C . ALA A 1 478 ? 57.279 3.317 47.758 1.00 51.66 478 ALA A C 1
ATOM 3692 O O . ALA A 1 478 ? 57.410 3.238 48.981 1.00 51.66 478 ALA A O 1
ATOM 3693 N N . SER A 1 479 ? 58.187 2.804 46.921 1.00 43.47 479 SER A N 1
ATOM 3694 C CA . SER A 1 479 ? 59.528 2.408 47.362 1.00 43.47 479 SER A CA 1
ATOM 3695 C C . SER A 1 479 ? 60.590 3.048 46.467 1.00 43.47 479 SER A C 1
ATOM 3697 O O . SER A 1 479 ? 60.598 2.893 45.246 1.00 43.47 479 SER A O 1
ATOM 3699 N N . GLU A 1 480 ? 61.467 3.838 47.081 1.00 53.59 480 GLU A N 1
ATOM 3700 C CA . GLU A 1 480 ? 62.486 4.614 46.382 1.00 53.59 480 GLU A CA 1
ATOM 3701 C C . GLU A 1 480 ? 63.574 3.717 45.774 1.00 53.59 480 GLU A C 1
ATOM 3703 O O . GLU A 1 480 ? 64.140 2.871 46.471 1.00 53.59 480 GLU A O 1
ATOM 3708 N N . ARG A 1 481 ? 64.031 4.031 44.550 1.00 45.06 481 ARG A N 1
ATOM 3709 C CA . ARG A 1 481 ? 65.474 3.984 44.237 1.00 45.06 481 ARG A CA 1
ATOM 3710 C C . ARG A 1 481 ? 65.877 4.798 43.007 1.00 45.06 481 ARG A C 1
ATOM 3712 O O . ARG A 1 481 ? 65.695 4.405 41.861 1.00 45.06 481 ARG A O 1
ATOM 3719 N N . ARG A 1 482 ? 66.548 5.920 43.281 1.00 49.41 482 ARG A N 1
ATOM 3720 C CA . ARG A 1 482 ? 67.321 6.712 42.311 1.00 49.41 482 ARG A CA 1
ATOM 3721 C C . ARG A 1 482 ? 68.316 5.843 41.529 1.00 49.41 482 ARG A C 1
ATOM 3723 O O . ARG A 1 482 ? 69.198 5.238 42.136 1.00 49.41 482 ARG A O 1
ATOM 3730 N N . SER A 1 483 ? 68.343 5.977 40.204 1.00 42.81 483 SER A N 1
ATOM 3731 C CA . SER A 1 483 ? 69.603 5.930 39.446 1.00 42.81 483 SER A CA 1
ATOM 3732 C C . SER A 1 483 ? 69.543 6.853 38.216 1.00 42.81 483 SER A C 1
ATOM 3734 O O . SER A 1 483 ? 68.502 7.434 37.916 1.00 42.81 483 SER A O 1
ATOM 3736 N N . LYS A 1 484 ? 70.696 7.139 37.599 1.00 53.50 484 LYS A N 1
ATOM 3737 C CA . LYS A 1 484 ? 70.891 8.292 36.700 1.00 53.50 484 LYS A CA 1
ATOM 3738 C C . LYS A 1 484 ? 70.785 7.932 35.215 1.00 53.50 484 LYS A C 1
ATOM 3740 O O . LYS A 1 484 ? 71.499 7.050 34.763 1.00 53.50 484 LYS A O 1
ATOM 3745 N N . ARG A 1 485 ? 70.081 8.801 34.476 1.00 54.31 485 ARG A N 1
ATOM 3746 C CA . ARG A 1 485 ? 70.369 9.280 33.104 1.00 54.31 485 ARG A CA 1
ATOM 3747 C C . ARG A 1 485 ? 70.965 8.271 32.106 1.00 54.31 485 ARG A C 1
ATOM 3749 O O . ARG A 1 485 ? 72.176 8.053 32.096 1.00 54.31 485 ARG A O 1
ATOM 3756 N N . LYS A 1 486 ? 70.193 7.979 31.059 1.00 49.97 486 LYS A N 1
ATOM 3757 C CA . LYS A 1 486 ? 70.727 7.926 29.693 1.00 49.97 486 LYS A CA 1
ATOM 3758 C C . LYS A 1 486 ? 69.723 8.578 28.740 1.00 49.97 486 LYS A C 1
ATOM 3760 O O . LYS A 1 486 ? 68.541 8.290 28.825 1.00 49.97 486 LYS A O 1
ATOM 3765 N N . ARG A 1 487 ? 70.191 9.497 27.888 1.00 53.50 487 ARG A N 1
ATOM 3766 C CA . ARG A 1 487 ? 69.446 9.917 26.692 1.00 53.50 487 ARG A CA 1
ATOM 3767 C C . ARG A 1 487 ? 69.602 8.787 25.676 1.00 53.50 487 ARG A C 1
ATOM 3769 O O . ARG A 1 487 ? 70.737 8.523 25.276 1.00 53.50 487 ARG A O 1
ATOM 3776 N N . GLY A 1 488 ? 68.504 8.144 25.315 1.00 43.12 488 GLY A N 1
ATOM 3777 C CA . GLY A 1 488 ? 68.347 7.359 24.096 1.00 43.12 488 GLY A CA 1
ATOM 3778 C C . GLY A 1 488 ? 67.179 7.953 23.316 1.00 43.12 488 GLY A C 1
ATOM 3779 O O . GLY A 1 488 ? 66.238 8.444 23.939 1.00 43.12 488 GLY A O 1
ATOM 3780 N N . ASP A 1 489 ? 67.282 7.969 21.988 1.00 56.00 489 ASP A N 1
ATOM 3781 C CA . ASP A 1 489 ? 66.083 7.921 21.154 1.00 56.00 489 ASP A CA 1
ATOM 3782 C C . ASP A 1 489 ? 65.518 6.515 21.352 1.00 56.00 489 ASP A C 1
ATOM 3784 O O . ASP A 1 489 ? 66.146 5.548 20.919 1.00 56.00 489 ASP A O 1
ATOM 3788 N N . ASP A 1 490 ? 64.401 6.408 22.061 1.00 49.59 490 ASP A N 1
ATOM 3789 C CA . ASP A 1 490 ? 63.601 5.194 22.107 1.00 49.59 490 ASP A CA 1
ATOM 3790 C C . ASP A 1 490 ? 62.270 5.530 21.434 1.00 49.59 490 ASP A C 1
ATOM 3792 O O . ASP A 1 490 ? 61.548 6.435 21.866 1.00 49.59 490 ASP A O 1
ATOM 3796 N N . ASP A 1 491 ? 61.983 4.821 20.342 1.00 53.62 491 ASP A N 1
ATOM 3797 C CA . ASP A 1 491 ? 60.676 4.806 19.699 1.00 53.62 491 ASP A CA 1
ATOM 3798 C C . ASP A 1 491 ? 59.670 4.171 20.672 1.00 53.62 491 ASP A C 1
ATOM 3800 O O . ASP A 1 491 ? 59.369 2.979 20.592 1.00 53.62 491 ASP A O 1
ATOM 3804 N N . GLU A 1 492 ? 59.130 4.965 21.601 1.00 50.69 492 GLU A N 1
ATOM 3805 C CA . GLU A 1 492 ? 57.899 4.629 22.320 1.00 50.69 492 GLU A CA 1
ATOM 3806 C C . GLU A 1 492 ? 56.710 4.724 21.347 1.00 50.69 492 GLU A C 1
ATOM 3808 O O . GLU A 1 492 ? 55.804 5.551 21.481 1.00 50.69 492 GLU A O 1
ATOM 3813 N N . ASP A 1 493 ? 56.702 3.818 20.363 1.00 52.25 493 ASP A N 1
ATOM 3814 C CA . ASP A 1 493 ? 55.474 3.279 19.792 1.00 52.25 493 ASP A CA 1
ATOM 3815 C C . ASP A 1 493 ? 54.753 2.576 20.944 1.00 52.25 493 ASP A C 1
ATOM 3817 O O . ASP A 1 493 ? 54.956 1.392 21.223 1.00 52.25 493 ASP A O 1
ATOM 3821 N N . GLY A 1 494 ? 54.027 3.388 21.720 1.00 52.78 494 GLY A N 1
ATOM 3822 C CA . GLY A 1 494 ? 53.338 3.007 22.941 1.00 52.78 494 GLY A CA 1
ATOM 3823 C C . GLY A 1 494 ? 52.254 2.004 22.602 1.00 52.78 494 GLY A C 1
ATOM 3824 O O . GLY A 1 494 ? 51.100 2.385 22.391 1.00 52.78 494 GLY A O 1
ATOM 3825 N N . GLY A 1 495 ? 52.669 0.738 22.511 1.00 52.81 495 GLY A N 1
ATOM 3826 C CA . GLY A 1 495 ? 51.878 -0.370 22.012 1.00 52.81 495 GLY A CA 1
ATOM 3827 C C . GLY A 1 495 ? 50.524 -0.354 22.684 1.00 52.81 495 GLY A C 1
ATOM 3828 O O . GLY A 1 495 ? 50.413 -0.621 23.883 1.00 52.81 495 GLY A O 1
ATOM 3829 N N . LYS A 1 496 ? 49.493 0.012 21.912 1.00 62.94 496 LYS A N 1
ATOM 3830 C CA . LYS A 1 496 ? 48.114 -0.014 22.395 1.00 62.94 496 LYS A CA 1
ATOM 3831 C C . LYS A 1 496 ? 47.901 -1.416 22.958 1.00 62.94 496 LYS A C 1
ATOM 3833 O O . LYS A 1 496 ? 48.121 -2.356 22.198 1.00 62.94 496 LYS A O 1
ATOM 3838 N N . PRO A 1 497 ? 47.525 -1.573 24.242 1.00 61.47 497 PRO A N 1
ATOM 3839 C CA . PRO A 1 497 ? 47.384 -2.892 24.837 1.00 61.47 497 PRO A CA 1
ATOM 3840 C C . PRO A 1 497 ? 46.382 -3.677 24.001 1.00 61.47 497 PRO A C 1
ATOM 3842 O O . PRO A 1 497 ? 45.195 -3.339 23.969 1.00 61.47 497 PRO A O 1
ATOM 3845 N N . GLU A 1 498 ? 46.886 -4.660 23.257 1.00 70.50 498 GLU A N 1
ATOM 3846 C CA . GLU A 1 498 ? 46.054 -5.475 22.392 1.00 70.50 498 GLU A CA 1
ATOM 3847 C C . GLU A 1 498 ? 45.117 -6.272 23.293 1.00 70.50 498 GLU A C 1
ATOM 3849 O O . GLU A 1 498 ? 45.553 -7.045 24.150 1.00 70.50 498 GLU A O 1
ATOM 3854 N N . LEU A 1 499 ? 43.809 -6.066 23.111 1.00 77.81 499 LEU A N 1
ATOM 3855 C CA . LEU A 1 499 ? 42.816 -6.981 23.656 1.00 77.81 499 LEU A CA 1
ATOM 3856 C C . LEU A 1 499 ? 43.195 -8.400 23.242 1.00 77.81 499 LEU A C 1
ATOM 3858 O O . LEU A 1 499 ? 43.488 -8.625 22.063 1.00 77.81 499 LEU A O 1
ATOM 3862 N N . SER A 1 500 ? 43.091 -9.348 24.176 1.00 87.94 500 SER A N 1
ATOM 3863 C CA . SER A 1 500 ? 43.220 -10.764 23.843 1.00 87.94 500 SER A CA 1
ATOM 3864 C C . SER A 1 500 ? 42.295 -11.114 22.677 1.00 87.94 500 SER A C 1
ATOM 3866 O O . SER A 1 500 ? 41.174 -10.603 22.570 1.00 87.94 500 SER A O 1
ATOM 3868 N N . GLU A 1 501 ? 42.764 -11.989 21.789 1.00 87.62 501 GLU A N 1
ATOM 3869 C CA . GLU A 1 501 ? 42.017 -12.371 20.589 1.00 87.62 501 GLU A CA 1
ATOM 3870 C C . GLU A 1 501 ? 40.606 -12.876 20.948 1.00 87.62 501 GLU A C 1
ATOM 3872 O O . GLU A 1 501 ? 39.621 -12.496 20.318 1.00 87.62 501 GLU A O 1
ATOM 3877 N N . GLU A 1 502 ? 40.488 -13.624 22.049 1.00 87.38 502 GLU A N 1
ATOM 3878 C CA . GLU A 1 502 ? 39.221 -14.092 22.623 1.00 87.38 502 GLU A CA 1
ATOM 3879 C C . GLU A 1 502 ? 38.255 -12.947 22.979 1.00 87.38 502 GLU A C 1
ATOM 3881 O O . GLU A 1 502 ? 37.059 -13.035 22.689 1.00 87.38 502 GLU A O 1
ATOM 3886 N N . ALA A 1 503 ? 38.747 -11.845 23.558 1.00 86.06 503 ALA A N 1
ATOM 3887 C CA . ALA A 1 503 ? 37.921 -10.676 23.857 1.00 86.06 503 ALA A CA 1
ATOM 3888 C C . ALA A 1 503 ? 37.453 -9.982 22.567 1.00 86.06 503 ALA A C 1
ATOM 3890 O O . ALA A 1 503 ? 36.277 -9.634 22.443 1.00 86.06 503 ALA A O 1
ATOM 3891 N N . GLN A 1 504 ? 38.329 -9.850 21.565 1.00 86.81 504 GLN A N 1
ATOM 3892 C CA . GLN A 1 504 ? 37.962 -9.282 20.261 1.00 86.81 504 GLN A CA 1
ATOM 3893 C C . GLN A 1 504 ? 36.932 -10.142 19.511 1.00 86.81 504 GLN A C 1
ATOM 3895 O O . GLN A 1 504 ? 36.037 -9.594 18.856 1.00 86.81 504 GLN A O 1
ATOM 3900 N N . GLN A 1 505 ? 37.045 -11.472 19.614 1.00 88.62 505 GLN A N 1
ATOM 3901 C CA . GLN A 1 505 ? 36.092 -12.439 19.067 1.00 88.62 505 GLN A CA 1
ATOM 3902 C C . GLN A 1 505 ? 34.745 -12.377 19.806 1.00 88.62 505 GLN A C 1
ATOM 3904 O O . GLN A 1 505 ? 33.702 -12.353 19.151 1.00 88.62 505 GLN A O 1
ATOM 3909 N N . ARG A 1 506 ? 34.742 -12.264 21.145 1.00 90.06 506 ARG A N 1
ATOM 3910 C CA . ARG A 1 506 ? 33.517 -12.077 21.945 1.00 90.06 506 ARG A CA 1
ATOM 3911 C C . ARG A 1 506 ? 32.776 -10.797 21.555 1.00 90.06 506 ARG A C 1
ATOM 3913 O O . ARG A 1 506 ? 31.580 -10.864 21.284 1.00 90.06 506 ARG A O 1
ATOM 3920 N N . LEU A 1 507 ? 33.471 -9.658 21.473 1.00 91.19 507 LEU A N 1
ATOM 3921 C CA . LEU A 1 507 ? 32.859 -8.389 21.055 1.00 91.19 507 LEU A CA 1
ATOM 3922 C C . LEU A 1 507 ? 32.307 -8.469 19.624 1.00 91.19 507 LEU A C 1
ATOM 3924 O O . LEU A 1 507 ? 31.214 -7.982 19.351 1.00 91.19 507 LEU A O 1
ATOM 3928 N N . HIS A 1 508 ? 33.015 -9.140 18.712 1.00 90.25 508 HIS A N 1
ATOM 3929 C CA . HIS A 1 508 ? 32.528 -9.355 17.350 1.00 90.25 508 HIS A CA 1
ATOM 3930 C C . HIS A 1 508 ? 31.264 -10.234 17.307 1.00 90.25 508 HIS A C 1
ATOM 3932 O O . HIS A 1 508 ? 30.322 -9.923 16.579 1.00 90.25 508 HIS A O 1
ATOM 3938 N N . ALA A 1 509 ? 31.195 -11.290 18.125 1.00 91.25 509 ALA A N 1
ATOM 3939 C CA . ALA A 1 509 ? 30.007 -12.133 18.245 1.00 91.25 509 ALA A CA 1
ATOM 3940 C C . ALA A 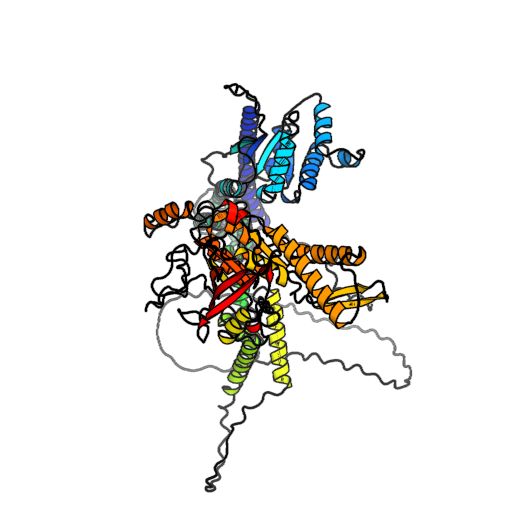1 509 ? 28.808 -11.379 18.853 1.00 91.25 509 ALA A C 1
ATOM 3942 O O . ALA A 1 509 ? 27.689 -11.518 18.356 1.00 91.25 509 ALA A O 1
ATOM 3943 N N . ALA A 1 510 ? 29.038 -10.546 19.875 1.00 91.00 510 ALA A N 1
ATOM 3944 C CA . ALA A 1 510 ? 28.017 -9.675 20.463 1.00 91.00 510 ALA A CA 1
ATOM 3945 C C . ALA A 1 510 ? 27.475 -8.663 19.437 1.00 91.00 510 ALA A C 1
ATOM 3947 O O . ALA A 1 510 ? 26.260 -8.541 19.276 1.00 91.00 510 ALA A O 1
ATOM 3948 N N . PHE A 1 511 ? 28.363 -8.020 18.669 1.00 93.81 511 PHE A N 1
ATOM 3949 C CA . PHE A 1 511 ? 27.997 -7.117 17.575 1.00 93.81 511 PHE A CA 1
ATOM 3950 C C . PHE A 1 511 ? 27.142 -7.813 16.504 1.00 93.81 511 PHE A C 1
ATOM 3952 O O . PHE A 1 511 ? 26.062 -7.327 16.176 1.00 93.81 511 PHE A O 1
ATOM 3959 N N . ILE A 1 512 ? 27.573 -8.974 15.989 1.00 90.44 512 ILE A N 1
ATOM 3960 C CA . ILE A 1 512 ? 26.807 -9.736 14.982 1.00 90.44 512 ILE A CA 1
ATOM 3961 C C . ILE A 1 512 ? 25.416 -10.091 15.516 1.00 90.44 512 ILE A C 1
ATOM 3963 O O . ILE A 1 512 ? 24.419 -9.919 14.813 1.00 90.44 512 ILE A O 1
ATOM 3967 N N . ARG A 1 513 ? 25.340 -10.555 16.768 1.00 91.94 513 ARG A N 1
ATOM 3968 C CA . ARG A 1 513 ? 24.076 -10.906 17.413 1.00 91.94 513 ARG A CA 1
ATOM 3969 C C . ARG A 1 513 ? 23.142 -9.700 17.522 1.00 91.94 513 ARG A C 1
ATOM 3971 O O . ARG A 1 513 ? 21.984 -9.814 17.131 1.00 91.94 513 ARG A O 1
ATOM 3978 N N . PHE A 1 514 ? 23.643 -8.552 17.978 1.00 92.00 514 PHE A N 1
ATOM 3979 C CA . PHE A 1 514 ? 22.867 -7.313 18.037 1.00 92.00 514 PHE A CA 1
ATOM 3980 C C . PHE A 1 514 ? 22.384 -6.876 16.652 1.00 92.00 514 PHE A C 1
ATOM 3982 O O . PHE A 1 514 ? 21.219 -6.524 16.505 1.00 92.00 514 PHE A O 1
ATOM 3989 N N . VAL A 1 515 ? 23.235 -6.928 15.620 1.00 88.62 515 VAL A N 1
ATOM 3990 C CA . VAL A 1 515 ? 22.850 -6.549 14.249 1.00 88.62 515 VAL A CA 1
ATOM 3991 C C . VAL A 1 515 ? 21.737 -7.453 13.712 1.00 88.62 515 VAL A C 1
ATOM 3993 O O . VAL A 1 515 ? 20.790 -6.947 13.110 1.00 88.62 515 VAL A O 1
ATOM 3996 N N . GLU A 1 516 ? 21.794 -8.764 13.958 1.00 86.69 516 GLU A N 1
ATOM 3997 C CA . GLU A 1 516 ? 20.731 -9.697 13.565 1.00 86.69 516 GLU A CA 1
ATOM 3998 C C . GLU A 1 516 ? 19.439 -9.507 14.377 1.00 86.69 516 GLU A C 1
ATOM 4000 O O . GLU A 1 516 ? 18.354 -9.461 13.794 1.00 86.69 516 GLU A O 1
ATOM 4005 N N . GLU A 1 517 ? 19.519 -9.325 15.697 1.00 89.75 517 GLU A N 1
ATOM 4006 C CA . GLU A 1 517 ? 18.349 -9.056 16.545 1.00 89.75 517 GLU A CA 1
ATOM 4007 C C . GLU A 1 517 ? 17.697 -7.704 16.191 1.00 89.75 517 GLU A C 1
ATOM 4009 O O . GLU A 1 517 ? 16.486 -7.634 15.971 1.00 89.75 517 GLU A O 1
ATOM 4014 N N . ALA A 1 518 ? 18.486 -6.647 15.991 1.00 86.25 518 ALA A N 1
ATOM 4015 C CA . ALA A 1 518 ? 18.018 -5.340 15.534 1.00 86.25 518 ALA A CA 1
ATOM 4016 C C . ALA A 1 518 ? 17.442 -5.381 14.103 1.00 86.25 518 ALA A C 1
ATOM 4018 O O . ALA A 1 518 ? 16.471 -4.678 13.808 1.00 86.25 518 ALA A O 1
ATOM 4019 N N . ARG A 1 519 ? 17.972 -6.237 13.216 1.00 85.12 519 ARG A N 1
ATOM 4020 C CA . ARG A 1 519 ? 17.385 -6.518 11.894 1.00 85.12 519 ARG A CA 1
ATOM 4021 C C . ARG A 1 519 ? 16.031 -7.222 12.019 1.00 85.12 519 ARG A C 1
ATOM 4023 O O . ARG A 1 519 ? 15.094 -6.834 11.324 1.00 85.12 519 ARG A O 1
ATOM 4030 N N . MET A 1 520 ? 15.897 -8.211 12.907 1.00 79.31 520 MET A N 1
ATOM 4031 C CA . MET A 1 520 ? 14.618 -8.889 13.180 1.00 79.31 520 MET A CA 1
ATOM 4032 C C . MET A 1 520 ? 13.573 -7.944 13.795 1.00 79.31 520 MET A C 1
ATOM 4034 O O . MET A 1 520 ? 12.397 -8.033 13.451 1.00 79.31 520 MET A O 1
ATOM 4038 N N . LEU A 1 521 ? 14.000 -6.992 14.630 1.00 80.62 521 LEU A N 1
ATOM 4039 C CA . LEU A 1 521 ? 13.161 -5.919 15.181 1.00 80.62 521 LEU A CA 1
ATOM 4040 C C . LEU A 1 521 ? 12.858 -4.784 14.178 1.00 80.62 521 LEU A C 1
ATOM 4042 O O . LEU A 1 521 ? 12.139 -3.842 14.513 1.00 80.62 521 LEU A O 1
ATOM 4046 N N . GLY A 1 522 ? 13.400 -4.835 12.956 1.00 79.38 522 GLY A N 1
ATOM 4047 C CA . GLY A 1 522 ? 13.194 -3.811 11.925 1.00 79.38 522 GLY A CA 1
ATOM 4048 C C . GLY A 1 522 ? 13.901 -2.473 12.190 1.00 79.38 522 GLY A C 1
ATOM 4049 O O . GLY A 1 522 ? 13.574 -1.474 11.549 1.00 79.38 522 GLY A O 1
ATOM 4050 N N . LEU A 1 523 ? 14.868 -2.435 13.113 1.00 79.81 523 LEU A N 1
ATOM 4051 C CA . LEU A 1 523 ? 15.683 -1.252 13.424 1.00 79.81 523 LEU A CA 1
ATOM 4052 C C . LEU A 1 523 ? 16.777 -0.997 12.372 1.00 79.81 523 LEU A C 1
ATOM 4054 O O . LEU A 1 523 ? 17.265 0.128 12.252 1.00 79.81 523 LEU A O 1
ATOM 4058 N N . ILE A 1 524 ? 17.170 -2.029 11.614 1.00 78.38 524 ILE A N 1
ATOM 4059 C CA . ILE A 1 524 ? 18.273 -1.987 10.642 1.00 78.38 524 ILE A CA 1
ATOM 4060 C C . ILE A 1 524 ? 17.864 -2.676 9.337 1.00 78.38 524 ILE A C 1
ATOM 4062 O O . ILE A 1 524 ? 17.355 -3.796 9.344 1.00 78.38 524 ILE A O 1
ATOM 4066 N N . ALA A 1 525 ? 18.159 -2.033 8.204 1.00 65.00 525 ALA A N 1
ATOM 4067 C CA . ALA A 1 525 ? 18.034 -2.615 6.870 1.00 65.00 525 ALA A CA 1
ATOM 4068 C C . ALA A 1 525 ? 19.419 -2.729 6.205 1.00 65.00 525 ALA A C 1
ATOM 4070 O O . ALA A 1 525 ? 20.074 -1.724 5.932 1.00 65.00 525 ALA A O 1
ATOM 4071 N N . LEU A 1 526 ? 19.867 -3.956 5.922 1.00 54.28 526 LEU A N 1
ATOM 4072 C CA . LEU A 1 526 ? 21.178 -4.219 5.316 1.00 54.28 526 LEU A CA 1
ATOM 4073 C C . LEU A 1 526 ? 21.173 -3.946 3.801 1.00 54.28 526 LEU A C 1
ATOM 4075 O O . LEU A 1 526 ? 20.840 -4.810 2.989 1.00 54.28 526 LEU A O 1
ATOM 4079 N N . ALA A 1 527 ? 21.604 -2.748 3.401 1.00 48.78 527 ALA A N 1
ATOM 4080 C CA . ALA A 1 527 ? 21.725 -2.329 2.001 1.00 48.78 527 ALA A CA 1
ATOM 4081 C C . ALA A 1 527 ? 22.996 -2.876 1.299 1.00 48.78 527 ALA A C 1
ATOM 4083 O O . ALA A 1 527 ? 23.754 -2.132 0.675 1.00 48.78 527 ALA A O 1
ATOM 4084 N N . LEU A 1 528 ? 23.210 -4.196 1.352 1.00 48.25 528 LEU A N 1
ATOM 4085 C CA . LEU A 1 528 ? 24.406 -4.917 0.866 1.00 48.25 528 LEU A CA 1
ATOM 4086 C C . LEU A 1 528 ? 24.778 -4.712 -0.622 1.00 48.25 528 LEU A C 1
ATOM 4088 O O . LEU A 1 528 ? 25.855 -5.130 -1.043 1.00 48.25 528 LEU A O 1
ATOM 4092 N N . ARG A 1 529 ? 23.910 -4.096 -1.438 1.00 51.28 529 ARG A N 1
ATOM 4093 C CA . ARG A 1 529 ? 24.020 -4.057 -2.911 1.00 51.28 529 ARG A CA 1
ATOM 4094 C C . ARG A 1 529 ? 24.909 -2.952 -3.491 1.00 51.28 529 ARG A C 1
ATOM 4096 O O . ARG A 1 529 ? 25.340 -3.094 -4.633 1.00 51.28 529 ARG A O 1
ATOM 4103 N N . TYR A 1 530 ? 25.157 -1.854 -2.769 1.00 51.66 530 TYR A N 1
ATOM 4104 C CA . TYR A 1 530 ? 25.756 -0.646 -3.369 1.00 51.66 530 TYR A CA 1
ATOM 4105 C C . TYR A 1 530 ? 27.186 -0.851 -3.900 1.00 51.66 530 TYR A C 1
ATOM 4107 O O . TYR A 1 530 ? 27.482 -0.380 -4.995 1.00 51.66 530 TYR A O 1
ATOM 4115 N N . ASN A 1 531 ? 28.032 -1.602 -3.182 1.00 49.72 531 ASN A N 1
ATOM 4116 C CA . ASN A 1 531 ? 29.436 -1.829 -3.566 1.00 49.72 531 ASN A CA 1
ATOM 4117 C C . ASN A 1 531 ? 29.703 -3.214 -4.186 1.00 49.72 531 ASN A C 1
ATOM 4119 O O . ASN A 1 531 ? 30.683 -3.384 -4.905 1.00 49.72 531 ASN A O 1
ATOM 4123 N N . THR A 1 532 ? 28.855 -4.210 -3.912 1.00 55.22 532 THR A N 1
ATOM 4124 C CA . THR A 1 532 ? 29.084 -5.624 -4.282 1.00 55.22 532 THR A CA 1
ATOM 4125 C C . THR A 1 532 ? 28.562 -5.992 -5.673 1.00 55.22 532 THR A C 1
ATOM 4127 O O . THR A 1 532 ? 28.966 -7.003 -6.241 1.00 55.22 532 THR A O 1
ATOM 4130 N N . SER A 1 533 ? 27.660 -5.183 -6.235 1.00 69.06 533 SER A N 1
ATOM 4131 C CA . SER A 1 533 ? 27.024 -5.423 -7.533 1.00 69.06 533 SER A CA 1
ATOM 4132 C C . SER A 1 533 ? 26.741 -4.085 -8.231 1.00 69.06 533 SER A C 1
ATOM 4134 O O . SER A 1 533 ? 25.594 -3.631 -8.253 1.00 69.06 533 SER A O 1
ATOM 4136 N N . PRO A 1 534 ? 27.768 -3.387 -8.751 1.00 80.31 534 PRO A N 1
ATOM 4137 C CA . PRO A 1 534 ? 27.562 -2.154 -9.503 1.00 80.31 534 PRO A CA 1
ATOM 4138 C C . PRO A 1 534 ? 26.872 -2.446 -10.854 1.00 80.31 534 PRO A C 1
ATOM 4140 O O . PRO A 1 534 ? 27.045 -3.540 -11.394 1.00 80.31 534 PRO A O 1
ATOM 4143 N N . PRO A 1 535 ? 26.126 -1.489 -11.443 1.00 85.38 535 PRO A N 1
ATOM 4144 C CA . PRO A 1 535 ? 25.377 -1.721 -12.683 1.00 85.38 535 PRO A CA 1
ATOM 4145 C C . PRO A 1 535 ? 26.235 -2.089 -13.903 1.00 85.38 535 PRO A C 1
ATOM 4147 O O . PRO A 1 535 ? 25.723 -2.721 -14.818 1.00 85.38 535 PRO A O 1
ATOM 4150 N N . GLY A 1 536 ? 27.513 -1.706 -13.943 1.00 88.31 536 GLY A N 1
ATOM 4151 C CA . GLY A 1 536 ? 28.431 -1.969 -15.054 1.00 88.31 536 GLY A CA 1
ATOM 4152 C C . GLY A 1 536 ? 28.612 -0.788 -16.027 1.00 88.31 536 GLY A C 1
ATOM 4153 O O . GLY A 1 536 ? 27.985 0.266 -15.867 1.00 88.31 536 GLY A O 1
ATOM 4154 N N . PRO A 1 537 ? 29.485 -0.953 -17.040 1.00 93.00 537 PRO A N 1
ATOM 4155 C CA . PRO A 1 537 ? 29.780 0.062 -18.055 1.00 93.00 537 PRO A CA 1
ATOM 4156 C C . PRO A 1 537 ? 28.593 0.287 -19.004 1.00 93.00 537 PRO A C 1
ATOM 4158 O O . PRO A 1 537 ? 27.782 -0.616 -19.205 1.00 93.00 537 PRO A O 1
ATOM 4161 N N . THR A 1 538 ? 28.472 1.473 -19.603 1.00 93.25 538 THR A N 1
ATOM 4162 C CA . THR A 1 538 ? 27.434 1.798 -20.604 1.00 93.25 538 THR A CA 1
ATOM 4163 C C . THR A 1 538 ? 27.609 1.044 -21.923 1.00 93.25 538 THR A C 1
ATOM 4165 O O . THR A 1 538 ? 26.663 1.006 -22.705 1.00 93.25 538 THR A O 1
ATOM 4168 N N . PHE A 1 539 ? 28.780 0.437 -22.150 1.00 92.38 539 PHE A N 1
ATOM 4169 C CA . PHE A 1 539 ? 29.204 -0.213 -23.396 1.00 92.38 539 PHE A CA 1
ATOM 4170 C C . PHE A 1 539 ? 29.337 0.758 -24.579 1.00 92.38 539 PHE A C 1
ATOM 4172 O O . PHE A 1 539 ? 29.295 0.355 -25.741 1.00 92.38 539 PHE A O 1
ATOM 4179 N N . VAL A 1 540 ? 29.559 2.039 -24.278 1.00 93.69 540 VAL A N 1
ATOM 4180 C CA . VAL A 1 540 ? 30.010 3.051 -25.236 1.00 93.69 540 VAL A CA 1
ATOM 4181 C C . VAL A 1 540 ? 31.416 3.473 -24.790 1.00 93.69 540 VAL A C 1
ATOM 4183 O O . VAL A 1 540 ? 31.524 4.272 -23.859 1.00 93.69 540 VAL A O 1
ATOM 4186 N N . PRO A 1 541 ? 32.499 2.950 -25.404 1.00 93.50 541 PRO A N 1
ATOM 4187 C CA . PRO A 1 541 ? 33.854 3.075 -24.858 1.00 93.50 541 PRO A CA 1
ATOM 4188 C C . PRO A 1 541 ? 34.296 4.514 -24.561 1.00 93.50 541 PRO A C 1
ATOM 4190 O O . PRO A 1 541 ? 34.762 4.781 -23.456 1.00 93.50 541 PRO A O 1
ATOM 4193 N N . GLU A 1 542 ? 34.063 5.459 -25.484 1.00 94.69 542 GLU A N 1
ATOM 4194 C CA . GLU A 1 542 ? 34.382 6.882 -25.262 1.00 94.69 542 GLU A CA 1
ATOM 4195 C C . GLU A 1 542 ? 33.634 7.479 -24.057 1.00 94.69 542 GLU A C 1
ATOM 4197 O O . GLU A 1 542 ? 34.171 8.316 -23.333 1.00 94.69 542 GLU A O 1
ATOM 4202 N N . LEU A 1 543 ? 32.378 7.078 -23.840 1.00 95.88 543 LEU A N 1
ATOM 4203 C CA . LEU A 1 543 ? 31.563 7.577 -22.734 1.00 95.88 543 LEU A CA 1
ATOM 4204 C C . LEU A 1 543 ? 32.013 6.964 -21.403 1.00 95.88 543 LEU A C 1
ATOM 4206 O O . LEU A 1 543 ? 32.097 7.668 -20.397 1.00 95.88 543 LEU A O 1
ATOM 4210 N N . ASP A 1 544 ? 32.322 5.668 -21.404 1.00 96.19 544 ASP A N 1
ATOM 4211 C CA . ASP A 1 544 ? 32.775 4.941 -20.222 1.00 96.19 544 ASP A CA 1
ATOM 4212 C C . ASP A 1 544 ? 34.140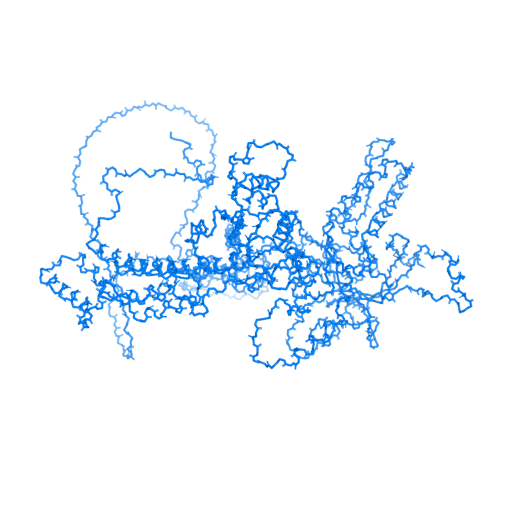 5.433 -19.735 1.00 96.19 544 ASP A C 1
ATOM 4214 O O . ASP A 1 544 ? 34.283 5.718 -18.545 1.00 96.19 544 ASP A O 1
ATOM 4218 N N . GLU A 1 545 ? 35.103 5.627 -20.643 1.00 95.81 545 GLU A N 1
ATOM 4219 C CA . GLU A 1 545 ? 36.411 6.220 -20.340 1.00 95.81 545 GLU A CA 1
ATOM 4220 C C . GLU A 1 545 ? 36.252 7.600 -19.687 1.00 95.81 545 GLU A C 1
ATOM 4222 O O . GLU A 1 545 ? 36.800 7.866 -18.615 1.00 95.81 545 GLU A O 1
ATOM 4227 N N . VAL A 1 546 ? 35.441 8.472 -20.293 1.00 96.25 546 VAL A N 1
ATOM 4228 C CA . VAL A 1 546 ? 35.240 9.844 -19.821 1.00 96.25 546 VAL A CA 1
ATOM 4229 C C . VAL A 1 546 ? 34.521 9.896 -18.467 1.00 96.25 546 VAL A C 1
ATOM 4231 O O . VAL A 1 546 ? 34.883 10.715 -17.616 1.00 96.25 546 VAL A O 1
ATOM 4234 N N . ILE A 1 547 ? 33.527 9.032 -18.228 1.00 96.69 547 ILE A N 1
ATOM 4235 C CA . ILE A 1 547 ? 32.855 8.956 -16.922 1.00 96.69 547 ILE A CA 1
ATOM 4236 C C . ILE A 1 547 ? 33.811 8.406 -15.858 1.00 96.69 547 ILE A C 1
ATOM 4238 O O . ILE A 1 547 ? 33.878 8.979 -14.771 1.00 96.69 547 ILE A O 1
ATOM 4242 N N . LEU A 1 548 ? 34.575 7.349 -16.152 1.00 96.06 548 LEU A N 1
ATOM 4243 C CA . LEU A 1 548 ? 35.525 6.750 -15.207 1.00 96.06 548 LEU A CA 1
ATOM 4244 C C . LEU A 1 548 ? 36.691 7.691 -14.875 1.00 96.06 548 LEU A C 1
ATOM 4246 O O . LEU A 1 548 ? 37.084 7.777 -13.713 1.00 96.06 548 LEU A O 1
ATOM 4250 N N . ALA A 1 549 ? 37.194 8.458 -15.845 1.00 95.88 549 ALA A N 1
ATOM 4251 C CA . ALA A 1 549 ? 38.207 9.487 -15.609 1.00 95.88 549 ALA A CA 1
ATOM 4252 C C . ALA A 1 549 ? 37.697 10.611 -14.685 1.00 95.88 549 ALA A C 1
ATOM 4254 O O . ALA A 1 549 ? 38.453 11.157 -13.877 1.00 95.88 549 ALA A O 1
ATOM 4255 N N . ALA A 1 550 ? 36.407 10.951 -14.772 1.00 95.19 550 ALA A N 1
ATOM 4256 C CA . ALA A 1 550 ? 35.781 11.955 -13.916 1.00 95.19 550 ALA A CA 1
ATOM 4257 C C . ALA A 1 550 ? 35.381 11.411 -12.534 1.00 95.19 550 ALA A C 1
ATOM 4259 O O . ALA A 1 550 ? 35.488 12.123 -11.533 1.00 95.19 550 ALA A O 1
ATOM 4260 N N . ARG A 1 551 ? 34.921 10.160 -12.465 1.00 93.94 551 ARG A N 1
ATOM 4261 C CA . ARG A 1 551 ? 34.464 9.478 -11.250 1.00 93.94 551 ARG A CA 1
ATOM 4262 C C . ARG A 1 551 ? 34.905 8.006 -11.293 1.00 93.94 551 ARG A C 1
ATOM 4264 O O . ARG A 1 551 ? 34.125 7.154 -11.725 1.00 93.94 551 ARG A O 1
ATOM 4271 N N . PRO A 1 552 ? 36.130 7.696 -10.830 1.00 91.31 552 PRO A N 1
ATOM 4272 C CA . PRO A 1 552 ? 36.624 6.325 -10.781 1.00 91.31 552 PRO A CA 1
ATOM 4273 C C . PRO A 1 552 ? 35.740 5.428 -9.908 1.00 91.31 552 PRO A C 1
ATOM 4275 O O . PRO A 1 552 ? 35.212 5.864 -8.884 1.00 91.31 552 PRO A O 1
ATOM 4278 N N . HIS A 1 553 ? 35.621 4.158 -10.290 1.00 87.69 553 HIS A N 1
ATOM 4279 C CA . HIS A 1 553 ? 34.929 3.126 -9.520 1.00 87.69 553 HIS A CA 1
ATOM 4280 C C . HIS A 1 553 ? 35.821 1.878 -9.432 1.00 87.69 553 HIS A C 1
ATOM 4282 O O . HIS A 1 553 ? 36.333 1.457 -10.471 1.00 87.69 553 HIS A O 1
ATOM 4288 N N . PRO A 1 554 ? 35.998 1.245 -8.254 1.00 80.31 554 PRO A N 1
ATOM 4289 C CA . PRO A 1 554 ? 36.947 0.137 -8.082 1.00 80.31 554 PRO A CA 1
ATOM 4290 C C . PRO A 1 554 ? 36.640 -1.065 -8.988 1.00 80.31 554 PRO A C 1
ATOM 4292 O O . PRO A 1 554 ? 37.549 -1.678 -9.530 1.00 80.31 554 PRO A O 1
ATOM 4295 N N . GLY A 1 555 ? 35.357 -1.358 -9.221 1.00 82.44 555 GLY A N 1
ATOM 4296 C CA . GLY A 1 555 ? 34.912 -2.392 -10.166 1.00 82.44 555 GLY A CA 1
ATOM 4297 C C . GLY A 1 555 ? 34.806 -1.955 -11.637 1.00 82.44 555 GLY A C 1
ATOM 4298 O O . GLY A 1 555 ? 34.035 -2.565 -12.366 1.00 82.44 555 GLY A O 1
ATOM 4299 N N . GLY A 1 556 ? 35.446 -0.856 -12.061 1.00 88.62 556 GLY A N 1
ATOM 4300 C CA . GLY A 1 556 ? 35.440 -0.398 -13.466 1.00 88.62 556 GLY A CA 1
ATOM 4301 C C . GLY A 1 556 ? 34.076 0.042 -14.025 1.00 88.62 556 GLY A C 1
ATOM 4302 O O . GLY A 1 556 ? 33.900 0.146 -15.234 1.00 88.62 556 GLY A O 1
ATOM 4303 N N . SER A 1 557 ? 33.091 0.287 -13.159 1.00 91.56 557 SER A N 1
ATOM 4304 C CA . SER A 1 557 ? 31.717 0.616 -13.546 1.00 91.56 557 SER A CA 1
ATOM 4305 C C . SER A 1 557 ? 31.536 2.124 -13.723 1.00 91.56 557 SER A C 1
ATOM 4307 O O . SER A 1 557 ? 31.679 2.874 -12.759 1.00 91.56 557 SER A O 1
ATOM 4309 N N . SER A 1 558 ? 31.192 2.577 -14.932 1.00 94.56 558 SER A N 1
ATOM 4310 C CA . SER A 1 558 ? 30.906 3.997 -15.200 1.00 94.56 558 SER A CA 1
ATOM 4311 C C . SER A 1 558 ? 29.592 4.457 -14.549 1.00 94.56 558 SER A C 1
ATOM 4313 O O . SER A 1 558 ? 29.506 5.573 -14.025 1.00 94.56 558 SER A O 1
ATOM 4315 N N . LEU A 1 559 ? 28.587 3.576 -14.499 1.00 94.44 559 LEU A N 1
ATOM 4316 C CA . LEU A 1 559 ? 27.340 3.784 -13.760 1.00 94.44 559 LEU A CA 1
ATOM 4317 C C . LEU A 1 559 ? 27.447 3.263 -12.320 1.00 94.44 559 LEU A C 1
ATOM 4319 O O . LEU A 1 559 ? 28.105 2.257 -12.057 1.00 94.44 559 LEU A O 1
ATOM 4323 N N . GLN A 1 560 ? 26.762 3.914 -11.385 1.00 92.44 560 GLN A N 1
ATOM 4324 C CA . GLN A 1 560 ? 26.698 3.555 -9.965 1.00 92.44 560 GLN A CA 1
ATOM 4325 C C . GLN A 1 560 ? 25.237 3.347 -9.534 1.00 92.44 560 GLN A C 1
ATOM 4327 O O . GLN A 1 560 ? 24.321 3.932 -10.115 1.00 92.44 560 GLN A O 1
ATOM 4332 N N . ARG A 1 561 ? 24.988 2.499 -8.524 1.00 88.94 561 ARG A N 1
ATOM 4333 C CA . ARG A 1 561 ? 23.619 2.267 -8.028 1.00 88.94 561 ARG A CA 1
ATOM 4334 C C . ARG A 1 561 ? 23.004 3.568 -7.512 1.00 88.94 561 ARG A C 1
ATOM 4336 O O . ARG A 1 561 ? 23.650 4.325 -6.793 1.00 88.94 561 ARG A O 1
ATOM 4343 N N . GLY A 1 562 ? 21.755 3.823 -7.892 1.00 90.94 562 GLY A N 1
ATOM 4344 C CA . GLY A 1 562 ? 21.049 5.062 -7.573 1.00 90.94 562 GLY A CA 1
ATOM 4345 C C . GLY A 1 562 ? 21.471 6.283 -8.402 1.00 90.94 562 GLY A C 1
ATOM 4346 O O . GLY A 1 562 ? 21.028 7.389 -8.079 1.00 90.94 562 GLY A O 1
ATOM 4347 N N . ASP A 1 563 ? 22.287 6.140 -9.455 1.00 93.56 563 ASP A N 1
ATOM 4348 C CA . ASP A 1 563 ? 22.570 7.245 -10.381 1.00 93.56 563 ASP A CA 1
ATOM 4349 C C . ASP A 1 563 ? 21.289 7.767 -11.048 1.00 93.56 563 ASP A C 1
ATOM 4351 O O . ASP A 1 563 ? 20.450 6.999 -11.520 1.00 93.56 563 ASP A O 1
ATOM 4355 N N . LEU A 1 564 ? 21.175 9.093 -11.138 1.00 94.19 564 LEU A N 1
ATOM 4356 C CA . LEU A 1 564 ? 20.244 9.769 -12.035 1.00 94.19 564 LEU A CA 1
ATOM 4357 C C . LEU A 1 564 ? 21.008 10.306 -13.247 1.00 94.19 564 LEU A C 1
ATOM 4359 O O . LEU A 1 564 ? 21.925 11.121 -13.097 1.00 94.19 564 LEU A O 1
ATOM 4363 N N . VAL A 1 565 ? 20.600 9.854 -14.430 1.00 94.69 565 VAL A N 1
ATOM 4364 C CA . VAL A 1 565 ? 21.150 10.236 -15.732 1.00 94.69 565 VAL A CA 1
ATOM 4365 C C . VAL A 1 565 ? 20.090 11.022 -16.502 1.00 94.69 565 VAL A C 1
ATOM 4367 O O . VAL A 1 565 ? 19.023 10.494 -16.803 1.00 94.69 565 VAL A O 1
ATOM 4370 N N . GLU A 1 566 ? 20.368 12.275 -16.851 1.00 93.12 566 GLU A N 1
ATOM 4371 C CA . GLU A 1 566 ? 19.486 13.079 -17.707 1.00 93.12 566 GLU A CA 1
ATOM 4372 C C . GLU A 1 566 ? 20.050 13.130 -19.134 1.00 93.12 566 GLU A C 1
ATOM 4374 O O . GLU A 1 566 ? 21.167 13.598 -19.349 1.00 93.12 566 GLU A O 1
ATOM 4379 N N . ILE A 1 567 ? 19.279 12.659 -20.116 1.00 94.31 567 ILE A N 1
ATOM 4380 C CA . ILE A 1 567 ? 19.618 12.701 -21.542 1.00 94.31 567 ILE A CA 1
ATOM 4381 C C . ILE A 1 567 ? 18.837 13.840 -22.200 1.00 94.31 567 ILE A C 1
ATOM 4383 O O . ILE A 1 567 ? 17.624 13.752 -22.404 1.00 94.31 567 ILE A O 1
ATOM 4387 N N . VAL A 1 568 ? 19.540 14.907 -22.569 1.00 91.12 568 VAL A N 1
ATOM 4388 C CA . VAL A 1 568 ? 18.969 16.140 -23.122 1.00 91.12 568 VAL A CA 1
ATOM 4389 C C . VAL A 1 568 ? 19.395 16.316 -24.576 1.00 91.12 568 VAL A C 1
ATOM 4391 O O . VAL A 1 568 ? 20.535 16.048 -24.940 1.00 91.12 568 VAL A O 1
ATOM 4394 N N . GLY A 1 569 ? 18.494 16.797 -25.427 1.00 89.69 569 GLY A N 1
ATOM 4395 C CA . GLY A 1 569 ? 18.825 17.153 -26.810 1.00 89.69 569 GLY A CA 1
ATOM 4396 C C . GLY A 1 569 ? 17.589 17.447 -27.660 1.00 89.69 569 GLY A C 1
ATOM 4397 O O . GLY A 1 569 ? 16.463 17.191 -27.207 1.00 89.69 569 GLY A O 1
ATOM 4398 N N . PRO A 1 570 ? 17.759 17.971 -28.886 1.00 86.31 570 PRO A N 1
ATOM 4399 C CA . PRO A 1 570 ? 16.648 18.237 -29.796 1.00 86.31 570 PRO A CA 1
ATOM 4400 C C . PRO A 1 570 ? 15.947 16.942 -30.253 1.00 86.31 570 PRO A C 1
ATOM 4402 O O . PRO A 1 570 ? 16.362 15.818 -29.934 1.00 86.31 570 PRO A O 1
ATOM 4405 N N . SER A 1 571 ? 14.833 17.085 -30.976 1.00 84.50 571 SER A N 1
ATOM 4406 C CA . SER A 1 571 ? 14.208 15.941 -31.653 1.00 84.50 571 SER A CA 1
ATOM 4407 C C . SER A 1 571 ? 15.169 15.351 -32.694 1.00 84.50 571 SER A C 1
ATOM 4409 O O . SER A 1 571 ? 15.992 16.066 -33.259 1.00 84.50 571 SER A O 1
ATOM 4411 N N . GLY A 1 572 ? 15.122 14.035 -32.898 1.00 86.75 572 GLY A N 1
ATOM 4412 C CA . GLY A 1 572 ? 16.035 13.327 -33.803 1.00 86.75 572 GLY A CA 1
ATOM 4413 C C . GLY A 1 572 ? 17.478 13.145 -33.302 1.00 86.75 572 GLY A C 1
ATOM 4414 O O . GLY A 1 572 ? 18.223 12.406 -33.932 1.00 86.75 572 GLY A O 1
ATOM 4415 N N . ALA A 1 573 ? 17.881 13.714 -32.158 1.00 90.81 573 ALA A N 1
ATOM 4416 C CA . ALA A 1 573 ? 19.263 13.649 -31.648 1.00 90.81 573 ALA A CA 1
ATOM 4417 C C . ALA A 1 573 ? 19.725 12.276 -31.099 1.00 90.81 573 ALA A C 1
ATOM 4419 O O . ALA A 1 573 ? 20.678 12.212 -30.333 1.00 90.81 573 ALA A O 1
ATOM 4420 N N . GLY A 1 574 ? 19.031 11.180 -31.418 1.00 92.44 574 GLY A N 1
ATOM 4421 C CA . GLY A 1 574 ? 19.401 9.828 -30.975 1.00 92.44 574 GLY A CA 1
ATOM 4422 C C . GLY A 1 574 ? 19.013 9.444 -29.537 1.00 92.44 574 GLY A C 1
ATOM 4423 O O . GLY A 1 574 ? 19.300 8.318 -29.144 1.00 92.44 574 GLY A O 1
ATOM 4424 N N . LYS A 1 575 ? 18.322 10.306 -28.766 1.00 93.94 575 LYS A N 1
ATOM 4425 C CA . LYS A 1 575 ? 17.957 10.060 -27.345 1.00 93.94 575 LYS A CA 1
ATOM 4426 C C . LYS A 1 575 ? 17.355 8.669 -27.104 1.00 93.94 575 LYS A C 1
ATOM 4428 O O . LYS A 1 575 ? 17.927 7.858 -26.385 1.00 93.94 575 LYS A O 1
ATOM 4433 N N . SER A 1 576 ? 16.241 8.376 -27.767 1.00 94.50 576 SER A N 1
ATOM 4434 C CA . SER A 1 576 ? 15.513 7.113 -27.623 1.00 94.50 576 SER A CA 1
ATOM 4435 C C . SER A 1 576 ? 16.294 5.910 -28.179 1.00 94.50 576 SER A C 1
ATOM 4437 O O . SER A 1 576 ? 16.102 4.787 -27.725 1.00 94.50 576 SER A O 1
ATOM 4439 N N . THR A 1 577 ? 17.217 6.129 -29.123 1.00 95.00 577 THR A N 1
ATOM 4440 C CA . THR A 1 577 ? 18.138 5.093 -29.628 1.00 95.00 577 THR A CA 1
ATOM 4441 C C . THR A 1 577 ? 19.191 4.729 -28.579 1.00 95.00 577 THR A C 1
ATOM 4443 O O . THR A 1 577 ? 19.434 3.548 -28.347 1.00 95.00 577 THR A O 1
ATOM 4446 N N . LEU A 1 578 ? 19.762 5.723 -27.889 1.00 96.12 578 LEU A N 1
ATOM 4447 C CA . LEU A 1 578 ? 20.669 5.512 -26.758 1.00 96.12 578 LEU A CA 1
ATOM 4448 C C . LEU A 1 578 ? 19.948 4.823 -25.587 1.00 96.12 578 LEU A C 1
ATOM 4450 O O . LEU A 1 578 ? 20.478 3.881 -25.006 1.00 96.12 578 LEU A O 1
ATOM 4454 N N . CYS A 1 579 ? 18.705 5.213 -25.293 1.00 96.81 579 CYS A N 1
ATOM 4455 C CA . CYS A 1 579 ? 17.851 4.512 -24.331 1.00 96.81 579 CYS A CA 1
ATOM 4456 C C . CYS A 1 579 ? 17.613 3.042 -24.707 1.00 96.81 579 CYS A C 1
ATOM 4458 O O . CYS A 1 579 ? 17.778 2.169 -23.858 1.00 96.81 579 CYS A O 1
ATOM 4460 N N . ALA A 1 580 ? 17.278 2.753 -25.968 1.00 96.69 580 ALA A N 1
ATOM 4461 C CA . ALA A 1 580 ? 17.110 1.383 -26.449 1.00 96.69 580 ALA A CA 1
ATOM 4462 C C . ALA A 1 580 ? 18.403 0.557 -26.319 1.00 96.69 580 ALA A C 1
ATOM 4464 O O . ALA A 1 580 ? 18.337 -0.606 -25.936 1.00 96.69 580 ALA A O 1
ATOM 4465 N N . PHE A 1 581 ? 19.573 1.160 -26.555 1.00 96.38 581 PHE A N 1
ATOM 4466 C CA . PHE A 1 581 ? 20.877 0.511 -26.378 1.00 96.38 581 PHE A CA 1
ATOM 4467 C C . PHE A 1 581 ? 21.215 0.213 -24.905 1.00 96.38 581 PHE A C 1
ATOM 4469 O O . PHE A 1 581 ? 21.674 -0.884 -24.585 1.00 96.38 581 PHE A O 1
ATOM 4476 N N . LEU A 1 582 ? 20.936 1.144 -23.985 1.00 97.00 582 LEU A N 1
ATOM 4477 C CA . LEU A 1 582 ? 21.114 0.920 -22.542 1.00 97.00 582 LEU A CA 1
ATOM 4478 C C . LEU A 1 582 ? 20.167 -0.168 -22.008 1.00 97.00 582 LEU A C 1
ATOM 4480 O O . LEU A 1 582 ? 20.561 -0.958 -21.152 1.00 97.00 582 LEU A O 1
ATOM 4484 N N . LEU A 1 583 ? 18.939 -0.250 -22.532 1.00 97.62 583 LEU A N 1
ATOM 4485 C CA . LEU A 1 583 ? 18.020 -1.358 -22.251 1.00 97.62 583 LEU A CA 1
ATOM 4486 C C . LEU A 1 583 ? 18.572 -2.672 -22.820 1.00 97.62 583 LEU A C 1
ATOM 4488 O O . LEU A 1 583 ? 18.737 -3.624 -22.068 1.00 97.62 583 LEU A O 1
ATOM 4492 N N . MET A 1 584 ? 18.933 -2.712 -24.106 1.00 96.94 584 MET A N 1
ATOM 4493 C CA . MET A 1 584 ? 19.487 -3.892 -24.785 1.00 96.94 584 MET A CA 1
ATOM 4494 C C . MET A 1 584 ? 20.670 -4.501 -24.017 1.00 96.94 584 MET A C 1
ATOM 4496 O O . MET A 1 584 ? 20.643 -5.678 -23.671 1.00 96.94 584 MET A O 1
ATOM 4500 N N . THR A 1 585 ? 21.680 -3.692 -23.691 1.00 95.62 585 THR A N 1
ATOM 4501 C CA . THR A 1 585 ? 22.882 -4.136 -22.960 1.00 95.62 585 THR A CA 1
ATOM 4502 C C . THR A 1 585 ? 22.596 -4.532 -21.509 1.00 95.62 585 THR A C 1
ATOM 4504 O O . THR A 1 585 ? 23.299 -5.368 -20.946 1.00 95.62 585 THR A O 1
ATOM 4507 N N . THR A 1 586 ? 21.536 -3.994 -20.902 1.00 96.56 586 THR A N 1
ATOM 4508 C CA . THR A 1 586 ? 21.077 -4.414 -19.569 1.00 96.56 586 THR A CA 1
ATOM 4509 C C . THR A 1 586 ? 20.373 -5.769 -19.607 1.00 96.56 586 THR A C 1
ATOM 4511 O O . THR A 1 586 ? 20.617 -6.609 -18.743 1.00 96.56 586 THR A O 1
ATOM 4514 N N . LEU A 1 587 ? 19.540 -5.990 -20.623 1.00 97.12 587 LEU A N 1
ATOM 4515 C CA . LEU A 1 587 ? 18.694 -7.173 -20.764 1.00 97.12 587 LEU A CA 1
ATOM 4516 C C . LEU A 1 587 ? 19.454 -8.398 -21.284 1.00 97.12 587 LEU A C 1
ATOM 4518 O O . LEU A 1 587 ? 19.162 -9.507 -20.839 1.00 97.12 587 LEU A O 1
ATOM 4522 N N . LEU A 1 588 ? 20.403 -8.225 -22.210 1.00 96.75 588 LEU A N 1
ATOM 4523 C CA . LEU A 1 588 ? 21.220 -9.317 -22.756 1.00 96.75 588 LEU A CA 1
ATOM 4524 C C . LEU A 1 588 ? 22.011 -10.046 -21.657 1.00 96.75 588 LEU A C 1
ATOM 4526 O O . LEU A 1 588 ? 22.443 -9.396 -20.703 1.00 96.75 588 LEU A O 1
ATOM 4530 N N . PRO A 1 589 ? 22.263 -11.361 -21.781 1.00 96.25 589 PRO A N 1
ATOM 4531 C CA . PRO A 1 589 ? 23.208 -12.060 -20.917 1.00 96.25 589 PRO A CA 1
ATOM 4532 C C . PRO A 1 589 ? 24.663 -11.714 -21.283 1.00 96.25 589 PRO A C 1
ATOM 4534 O O . PRO A 1 589 ? 24.945 -11.105 -22.318 1.00 96.25 589 PRO A O 1
ATOM 4537 N N . ARG A 1 590 ? 25.615 -12.121 -20.436 1.00 95.12 590 ARG A N 1
ATOM 4538 C CA . ARG A 1 590 ? 27.058 -11.927 -20.691 1.00 95.12 590 ARG A CA 1
ATOM 4539 C C . ARG A 1 590 ? 27.557 -12.753 -21.877 1.00 95.12 590 ARG A C 1
ATOM 4541 O O . ARG A 1 590 ? 28.326 -12.242 -22.691 1.00 95.12 590 ARG A O 1
ATOM 4548 N N . SER A 1 591 ? 27.096 -13.993 -21.985 1.00 96.38 591 SER A N 1
ATOM 4549 C CA . SER A 1 591 ? 27.377 -14.907 -23.090 1.00 96.38 591 SER A CA 1
ATOM 4550 C C . SER A 1 591 ? 26.142 -15.745 -23.434 1.00 96.38 591 SER A C 1
ATOM 4552 O O . SER A 1 591 ? 25.126 -15.678 -22.739 1.00 96.38 591 SER A O 1
ATOM 4554 N N . PHE A 1 592 ? 26.212 -16.471 -24.546 1.00 95.25 592 PHE A N 1
ATOM 4555 C CA . PHE A 1 592 ? 25.127 -17.262 -25.116 1.00 95.25 592 PHE A CA 1
ATOM 4556 C C . PHE A 1 592 ? 25.697 -18.544 -25.723 1.00 95.25 592 PHE A C 1
ATOM 4558 O O . PHE A 1 592 ? 26.574 -18.484 -26.583 1.00 95.25 592 PHE A O 1
ATOM 4565 N N . GLN A 1 593 ? 25.206 -19.700 -25.281 1.00 95.19 593 GLN A N 1
ATOM 4566 C CA . GLN A 1 593 ? 25.694 -20.999 -25.742 1.00 95.19 593 GLN A CA 1
ATOM 4567 C C . GLN A 1 593 ? 24.990 -21.405 -27.040 1.00 95.19 593 GLN A C 1
ATOM 4569 O O . GLN A 1 593 ? 23.821 -21.787 -27.032 1.00 95.19 593 GLN A O 1
ATOM 4574 N N . LEU A 1 594 ? 25.713 -21.348 -28.157 1.00 94.19 594 LEU A N 1
ATOM 4575 C CA . LEU A 1 594 ? 25.213 -21.736 -29.471 1.00 94.19 594 LEU A CA 1
ATOM 4576 C C . LEU A 1 594 ? 25.631 -23.175 -29.804 1.00 94.19 594 LEU A C 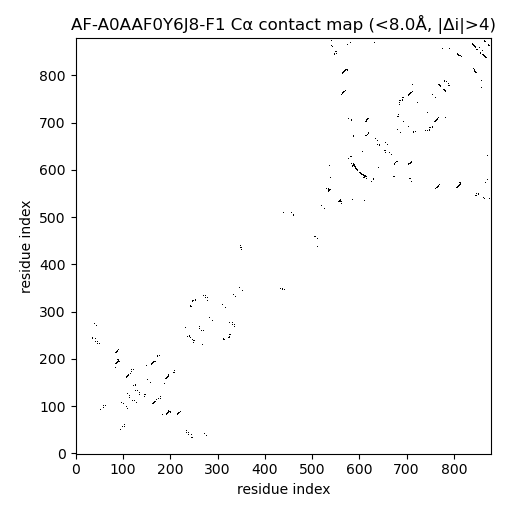1
ATOM 4578 O O . LEU A 1 594 ? 26.807 -23.452 -30.040 1.00 94.19 594 LEU A O 1
ATOM 4582 N N . VAL A 1 595 ? 24.667 -24.094 -29.877 1.00 91.44 595 VAL A N 1
ATOM 4583 C CA . VAL A 1 595 ? 24.915 -25.479 -30.315 1.00 91.44 595 VAL A CA 1
ATOM 4584 C C . VAL A 1 595 ? 25.018 -25.529 -31.840 1.00 91.44 595 VAL A C 1
ATOM 4586 O O . VAL A 1 595 ? 24.069 -25.187 -32.548 1.00 91.44 595 VAL A O 1
ATOM 4589 N N . THR A 1 596 ? 26.165 -25.969 -32.362 1.00 84.56 596 THR A N 1
ATOM 4590 C CA . THR A 1 596 ? 26.411 -26.020 -33.813 1.00 84.56 596 THR A CA 1
ATOM 4591 C C . THR A 1 596 ? 26.122 -27.403 -34.407 1.00 84.56 596 THR A C 1
ATOM 4593 O O . THR A 1 596 ? 26.420 -28.446 -33.821 1.00 84.56 596 THR A O 1
ATOM 4596 N N . THR A 1 597 ? 25.561 -27.434 -35.619 1.00 77.25 597 THR A N 1
ATOM 4597 C CA . THR A 1 597 ? 25.126 -28.676 -36.290 1.00 77.25 597 THR A CA 1
ATOM 4598 C C . THR A 1 597 ? 26.263 -29.578 -36.771 1.00 77.25 597 THR A C 1
ATOM 4600 O O . THR A 1 597 ? 26.004 -30.724 -37.128 1.00 77.25 597 THR A O 1
ATOM 4603 N N . GLN A 1 598 ? 27.505 -29.085 -36.809 1.00 70.88 598 GLN A N 1
ATOM 4604 C CA . GLN A 1 598 ? 28.654 -29.811 -37.367 1.00 70.88 598 GLN A CA 1
ATOM 4605 C C . GLN A 1 598 ? 29.500 -30.556 -36.321 1.00 70.88 598 GLN A C 1
ATOM 4607 O O . GLN A 1 598 ? 30.414 -31.280 -36.707 1.00 70.88 598 GLN A O 1
ATOM 4612 N N . GLY A 1 599 ? 29.193 -30.424 -35.025 1.00 64.75 599 GLY A N 1
ATOM 4613 C CA . GLY A 1 599 ? 29.940 -31.117 -33.967 1.00 64.75 599 GLY A CA 1
ATOM 4614 C C . GLY A 1 599 ? 29.191 -31.366 -32.656 1.00 64.75 599 GLY A C 1
ATOM 4615 O O . GLY A 1 599 ? 29.678 -32.137 -31.838 1.00 64.75 599 GLY A O 1
ATOM 4616 N N . GLY A 1 600 ? 28.028 -30.745 -32.422 1.00 74.75 600 GLY A N 1
ATOM 4617 C CA . GLY A 1 600 ? 27.285 -30.880 -31.159 1.00 74.75 600 GLY A CA 1
ATOM 4618 C C . GLY A 1 600 ? 27.913 -30.148 -29.964 1.00 74.75 600 GLY A C 1
ATOM 4619 O O . GLY A 1 600 ? 27.237 -29.947 -28.958 1.00 74.75 600 GLY A O 1
ATOM 4620 N N . GLU A 1 601 ? 29.163 -29.696 -30.079 1.00 84.12 601 GLU A N 1
ATOM 4621 C CA . GLU A 1 601 ? 29.796 -28.802 -29.112 1.00 84.12 601 GLU A CA 1
ATOM 4622 C C . GLU A 1 601 ? 29.103 -27.429 -29.105 1.00 84.12 601 GLU A C 1
ATOM 4624 O O . GLU A 1 601 ? 28.790 -26.847 -30.153 1.00 84.12 601 GLU A O 1
ATOM 4629 N N . ALA A 1 602 ? 28.854 -26.923 -27.896 1.00 91.50 602 ALA A N 1
ATOM 4630 C CA . ALA A 1 602 ? 28.300 -25.597 -27.671 1.00 91.50 602 ALA A CA 1
ATOM 4631 C C . ALA A 1 602 ? 29.420 -24.550 -27.714 1.00 91.50 602 ALA A C 1
ATOM 4633 O O . ALA A 1 602 ? 30.374 -24.614 -26.939 1.00 91.50 602 ALA A O 1
ATOM 4634 N N . VAL A 1 603 ? 29.286 -23.570 -28.605 1.00 93.62 603 VAL A N 1
ATOM 4635 C CA . VAL A 1 603 ? 30.188 -22.420 -28.704 1.00 93.62 603 VAL A CA 1
ATOM 4636 C C . VAL A 1 603 ? 29.654 -21.315 -27.796 1.00 93.62 603 VAL A C 1
ATOM 4638 O O . VAL A 1 603 ? 28.525 -20.863 -27.980 1.00 93.62 603 VAL A O 1
ATOM 4641 N N . ASP A 1 604 ? 30.447 -20.870 -26.821 1.00 95.75 604 ASP A N 1
ATOM 4642 C CA . ASP A 1 604 ? 30.079 -19.735 -25.969 1.00 95.75 604 ASP A CA 1
ATOM 4643 C C . ASP A 1 604 ? 30.318 -18.416 -26.720 1.00 95.75 604 ASP A C 1
ATOM 4645 O O . ASP A 1 604 ? 31.452 -18.043 -27.020 1.00 95.75 604 ASP A O 1
ATOM 4649 N N . VAL A 1 605 ? 29.234 -17.724 -27.071 1.00 96.31 605 VAL A N 1
ATOM 4650 C CA . VAL A 1 605 ? 29.256 -16.465 -27.822 1.00 96.31 605 VAL A CA 1
ATOM 4651 C C . VAL A 1 605 ? 29.175 -15.296 -26.835 1.00 96.31 605 VAL A C 1
ATOM 4653 O O . VAL A 1 605 ? 28.126 -15.093 -26.218 1.00 96.31 605 VAL A O 1
ATOM 4656 N N . PRO A 1 606 ? 30.235 -14.485 -26.659 1.00 95.38 606 PRO A N 1
ATOM 4657 C CA . PRO A 1 606 ? 30.229 -13.374 -25.710 1.00 95.38 606 PRO A CA 1
ATOM 4658 C C . PRO A 1 606 ? 29.342 -12.224 -26.211 1.00 95.38 606 PRO A C 1
ATOM 4660 O O . PRO A 1 606 ? 29.764 -11.415 -27.042 1.00 95.38 606 PRO A O 1
ATOM 4663 N N . LEU A 1 607 ? 28.118 -12.118 -25.687 1.00 94.12 607 LEU A N 1
ATOM 4664 C CA . LEU A 1 607 ? 27.156 -11.064 -26.037 1.00 94.12 607 LEU A CA 1
ATOM 4665 C C . LEU A 1 607 ? 27.415 -9.737 -25.311 1.00 94.12 607 LEU A C 1
ATOM 4667 O O . LEU A 1 607 ? 27.034 -8.687 -25.826 1.00 94.12 607 LEU A O 1
ATOM 4671 N N . GLY A 1 608 ? 28.085 -9.761 -24.157 1.00 88.56 608 GLY A N 1
ATOM 4672 C CA . GLY A 1 608 ? 28.489 -8.554 -23.430 1.00 88.56 608 GLY A CA 1
ATOM 4673 C C . GLY A 1 608 ? 27.352 -7.816 -22.716 1.00 88.56 608 GLY A C 1
ATOM 4674 O O . GLY A 1 608 ? 27.478 -6.623 -22.471 1.00 88.56 608 GLY A O 1
ATOM 4675 N N . GLY A 1 609 ? 26.244 -8.487 -22.393 1.00 92.81 609 GLY A N 1
ATOM 4676 C CA . GLY A 1 609 ? 25.165 -7.911 -21.590 1.00 92.81 609 GLY A CA 1
ATOM 4677 C C . GLY A 1 609 ? 25.333 -8.095 -20.074 1.00 92.81 609 GLY A C 1
ATOM 4678 O O . GLY A 1 609 ? 26.337 -8.628 -19.595 1.00 92.81 609 GLY A O 1
ATOM 4679 N N . ARG A 1 610 ? 24.342 -7.642 -19.297 1.00 93.25 610 ARG A N 1
ATOM 4680 C CA . ARG A 1 610 ? 24.358 -7.647 -17.817 1.00 93.25 610 ARG A CA 1
ATOM 4681 C C . ARG A 1 610 ? 23.473 -8.711 -17.154 1.00 93.25 610 ARG A C 1
ATOM 4683 O O . ARG A 1 610 ? 23.634 -8.933 -15.959 1.00 93.25 610 ARG A O 1
ATOM 4690 N N . ASP A 1 611 ? 22.583 -9.350 -17.911 1.00 94.88 611 ASP A N 1
ATOM 4691 C CA . ASP A 1 611 ? 21.552 -10.302 -17.459 1.00 94.88 611 ASP A CA 1
ATOM 4692 C C . ASP A 1 611 ? 20.595 -9.743 -16.382 1.00 94.88 611 ASP A C 1
ATOM 4694 O O . ASP A 1 611 ? 20.153 -10.444 -15.474 1.00 94.88 611 ASP A O 1
ATOM 4698 N N . ALA A 1 612 ? 20.289 -8.447 -16.465 1.00 94.38 612 ALA A N 1
ATOM 4699 C CA . ALA A 1 612 ? 19.620 -7.688 -15.412 1.00 94.38 612 ALA A CA 1
ATOM 4700 C C . ALA A 1 612 ? 18.200 -7.237 -15.803 1.00 94.38 612 ALA A C 1
ATOM 4702 O O . ALA A 1 612 ? 17.807 -7.267 -16.972 1.00 94.38 612 ALA A O 1
ATOM 4703 N N . HIS A 1 613 ? 17.416 -6.808 -14.809 1.00 95.25 613 HIS A N 1
ATOM 4704 C CA . HIS A 1 613 ? 16.040 -6.356 -15.023 1.00 95.25 613 HIS A CA 1
ATOM 4705 C C . HIS A 1 613 ? 15.960 -4.859 -15.306 1.00 95.25 613 HIS A C 1
ATOM 4707 O O . HIS A 1 613 ? 16.592 -4.042 -14.626 1.00 95.25 613 HIS A O 1
ATOM 4713 N N . ALA A 1 614 ? 15.118 -4.498 -16.275 1.00 97.25 614 ALA A N 1
ATOM 4714 C CA . ALA A 1 614 ? 14.898 -3.112 -16.654 1.00 97.25 614 ALA A CA 1
ATOM 4715 C C . ALA A 1 614 ? 13.410 -2.759 -16.749 1.00 97.25 614 ALA A C 1
ATOM 4717 O O . ALA A 1 614 ? 12.574 -3.595 -17.090 1.00 97.25 614 ALA A O 1
ATOM 4718 N N . TYR A 1 615 ? 13.090 -1.496 -16.476 1.00 97.81 615 TYR A N 1
ATOM 4719 C CA . TYR A 1 615 ? 11.763 -0.929 -16.708 1.00 97.81 615 TYR A CA 1
ATOM 4720 C C . TYR A 1 615 ? 11.852 0.183 -17.751 1.00 97.81 615 TYR A C 1
ATOM 4722 O O . TYR A 1 615 ? 12.735 1.037 -17.685 1.00 97.81 615 TYR A O 1
ATOM 4730 N N . LEU A 1 616 ? 10.907 0.194 -18.686 1.00 97.81 616 LEU A N 1
ATOM 4731 C CA . LEU A 1 616 ? 10.698 1.262 -19.653 1.00 97.81 616 LEU A CA 1
ATOM 4732 C C . LEU A 1 616 ? 9.371 1.955 -19.343 1.00 97.81 616 LEU A C 1
ATOM 4734 O O . LEU A 1 616 ? 8.304 1.369 -19.506 1.00 97.81 616 LEU A O 1
ATOM 4738 N N . LEU A 1 617 ? 9.437 3.214 -18.931 1.00 97.25 617 LEU A N 1
ATOM 4739 C CA . LEU A 1 617 ? 8.293 4.104 -18.814 1.00 97.25 617 LEU A CA 1
ATOM 4740 C C . LEU A 1 617 ? 8.280 4.982 -20.066 1.00 97.25 617 LEU A C 1
ATOM 4742 O O . LEU A 1 617 ? 9.183 5.795 -20.259 1.00 97.25 617 LEU A O 1
ATOM 4746 N N . SER A 1 618 ? 7.279 4.814 -20.927 1.00 95.12 618 SER A N 1
ATOM 4747 C CA . SER A 1 618 ? 7.143 5.616 -22.148 1.00 95.12 618 SER A CA 1
ATOM 4748 C C . SER A 1 618 ? 5.669 5.937 -22.402 1.00 95.12 618 SER A C 1
ATOM 4750 O O . SER A 1 618 ? 4.863 5.009 -22.487 1.00 95.12 618 SER A O 1
ATOM 4752 N N . PRO A 1 619 ? 5.268 7.220 -22.463 1.00 91.69 619 PRO A N 1
ATOM 4753 C CA . PRO A 1 619 ? 3.870 7.586 -22.632 1.00 91.69 619 PRO A CA 1
ATOM 4754 C C . PRO A 1 619 ? 3.390 7.203 -24.035 1.00 91.69 619 PRO A C 1
ATOM 4756 O O . PRO A 1 619 ? 4.151 7.265 -24.996 1.00 91.69 619 PRO A O 1
ATOM 4759 N N . ALA A 1 620 ? 2.102 6.882 -24.181 1.00 86.56 620 ALA A N 1
ATOM 4760 C CA . ALA A 1 620 ? 1.519 6.451 -25.460 1.00 86.56 620 ALA A CA 1
ATOM 4761 C C . ALA A 1 620 ? 1.609 7.495 -26.601 1.00 86.56 620 ALA A C 1
ATOM 4763 O O . ALA A 1 620 ? 1.360 7.170 -27.758 1.00 86.56 620 ALA A O 1
ATOM 4764 N N . SER A 1 621 ? 1.972 8.745 -26.292 1.00 81.75 621 SER A N 1
ATOM 4765 C CA . SER A 1 621 ? 2.288 9.796 -27.268 1.00 81.75 621 SER A CA 1
ATOM 4766 C C . SER A 1 621 ? 3.658 9.635 -27.940 1.00 81.75 621 SER A C 1
ATOM 4768 O O . SER A 1 621 ? 3.919 10.294 -28.944 1.00 81.75 621 SER A O 1
ATOM 4770 N N . HIS A 1 622 ? 4.545 8.807 -27.385 1.00 82.44 622 HIS A N 1
ATOM 4771 C CA . HIS A 1 622 ? 5.897 8.592 -27.884 1.00 82.44 622 HIS A CA 1
ATOM 4772 C C . HIS A 1 622 ? 5.967 7.316 -28.750 1.00 82.44 622 HIS A C 1
ATOM 4774 O O . HIS A 1 622 ? 5.295 6.330 -28.435 1.00 82.44 622 HIS A O 1
ATOM 4780 N N . PRO A 1 623 ? 6.766 7.279 -29.839 1.00 86.56 623 PRO A N 1
ATOM 4781 C CA . PRO A 1 623 ? 6.915 6.076 -30.655 1.00 86.56 623 PRO A CA 1
ATOM 4782 C C . PRO A 1 623 ? 7.355 4.852 -29.831 1.00 86.56 623 PRO A C 1
ATOM 4784 O O . PRO A 1 623 ? 8.271 4.977 -29.010 1.00 86.56 623 PRO A O 1
ATOM 4787 N N . PRO A 1 624 ? 6.766 3.662 -30.062 1.00 88.94 624 PRO A N 1
ATOM 4788 C CA . PRO A 1 624 ? 7.069 2.473 -29.276 1.00 88.94 624 PRO A CA 1
ATOM 4789 C C . PRO A 1 624 ? 8.523 2.037 -29.482 1.00 88.94 624 PRO A C 1
ATOM 4791 O O . PRO A 1 624 ? 8.964 1.789 -30.606 1.00 88.94 624 PRO A O 1
ATOM 4794 N N . LEU A 1 625 ? 9.267 1.905 -28.382 1.00 92.56 625 LEU A N 1
ATOM 4795 C CA . LEU A 1 625 ? 10.658 1.448 -28.417 1.00 92.56 625 LEU A CA 1
ATOM 4796 C C . LEU A 1 625 ? 10.809 -0.067 -28.596 1.00 92.56 625 LEU A C 1
ATOM 4798 O O . LEU A 1 625 ? 11.847 -0.493 -29.093 1.00 92.56 625 LEU A O 1
ATOM 4802 N N . MET A 1 626 ? 9.801 -0.873 -28.242 1.00 94.81 626 MET A N 1
ATOM 4803 C CA . MET A 1 626 ? 9.903 -2.343 -28.259 1.00 94.81 626 MET A CA 1
ATOM 4804 C C . MET A 1 626 ? 10.414 -2.924 -29.592 1.00 94.81 626 MET A C 1
ATOM 4806 O O . MET A 1 626 ? 11.412 -3.640 -29.543 1.00 94.81 626 MET A O 1
ATOM 4810 N N . PRO A 1 627 ? 9.881 -2.554 -30.778 1.00 94.25 627 PRO A N 1
ATOM 4811 C CA . PRO A 1 627 ? 10.389 -3.086 -32.050 1.00 94.25 627 PRO A CA 1
ATOM 4812 C C . PRO A 1 627 ? 11.841 -2.680 -32.348 1.00 94.25 627 PRO A C 1
ATOM 4814 O O . PRO A 1 627 ? 12.562 -3.387 -33.048 1.00 94.25 627 PRO A O 1
ATOM 4817 N N . ARG A 1 628 ? 12.296 -1.534 -31.814 1.00 91.94 628 ARG A N 1
ATOM 4818 C CA . ARG A 1 628 ? 13.692 -1.088 -31.951 1.00 91.94 628 ARG A CA 1
ATOM 4819 C C . ARG A 1 628 ? 14.621 -1.875 -31.035 1.00 91.94 628 ARG A C 1
ATOM 4821 O O . ARG A 1 628 ? 15.712 -2.221 -31.464 1.00 91.94 628 ARG A O 1
ATOM 4828 N N . ILE A 1 629 ? 14.190 -2.161 -29.805 1.00 96.25 629 ILE A N 1
ATOM 4829 C CA . ILE A 1 629 ? 14.943 -2.997 -28.860 1.00 96.25 629 ILE A CA 1
ATOM 4830 C C . ILE A 1 629 ? 15.065 -4.417 -29.425 1.00 96.25 629 ILE A C 1
ATOM 4832 O O . ILE A 1 629 ? 16.164 -4.953 -29.463 1.00 96.25 629 ILE A O 1
ATOM 4836 N N . GLU A 1 630 ? 13.977 -4.993 -29.940 1.00 96.25 630 GLU A N 1
ATOM 4837 C CA . GLU A 1 630 ? 13.975 -6.320 -30.569 1.00 96.25 630 GLU A CA 1
ATOM 4838 C C . GLU A 1 630 ? 14.902 -6.390 -31.797 1.00 96.25 630 GLU A C 1
ATOM 4840 O O . GLU A 1 630 ? 15.757 -7.273 -31.877 1.00 96.25 630 GLU A O 1
ATOM 4845 N N . SER A 1 631 ? 14.809 -5.423 -32.722 1.00 94.25 631 SER A N 1
ATOM 4846 C CA . SER A 1 631 ? 15.713 -5.375 -33.881 1.00 94.25 631 SER A CA 1
ATOM 4847 C C . SER A 1 631 ? 17.176 -5.154 -33.488 1.00 94.25 631 SER A C 1
ATOM 4849 O O . SER A 1 631 ? 18.052 -5.665 -34.188 1.00 94.25 631 SER A O 1
ATOM 4851 N N . ALA A 1 632 ? 17.450 -4.396 -32.422 1.00 93.50 632 ALA A N 1
ATOM 4852 C CA . ALA A 1 632 ? 18.806 -4.170 -31.930 1.00 93.50 632 ALA A CA 1
ATOM 4853 C C . ALA A 1 632 ? 19.377 -5.437 -31.277 1.00 93.50 632 ALA A C 1
ATOM 4855 O O . ALA A 1 632 ? 20.495 -5.831 -31.603 1.00 93.50 632 ALA A O 1
ATOM 4856 N N . LEU A 1 633 ? 18.586 -6.120 -30.435 1.00 96.31 633 LEU A N 1
ATOM 4857 C CA . LEU A 1 633 ? 18.935 -7.414 -29.841 1.00 96.31 633 LEU A CA 1
ATOM 4858 C C . LEU A 1 633 ? 19.306 -8.428 -30.929 1.00 96.31 633 LEU A C 1
ATOM 4860 O O . LEU A 1 633 ? 20.387 -9.008 -30.869 1.00 96.31 633 LEU A O 1
ATOM 4864 N N . ARG A 1 634 ? 18.451 -8.593 -31.949 1.00 96.56 634 ARG A N 1
ATOM 4865 C CA . ARG A 1 634 ? 18.696 -9.521 -33.062 1.00 96.56 634 ARG A CA 1
ATOM 4866 C C . ARG A 1 634 ? 19.989 -9.199 -33.805 1.00 96.56 634 ARG A C 1
ATOM 4868 O O . ARG A 1 634 ? 20.861 -10.057 -33.891 1.00 96.56 634 ARG A O 1
ATOM 4875 N N . ALA A 1 635 ? 20.132 -7.966 -34.294 1.00 94.19 635 ALA A N 1
ATOM 4876 C CA . ALA A 1 635 ? 21.300 -7.567 -35.076 1.00 94.19 635 ALA A CA 1
ATOM 4877 C C . ALA A 1 635 ? 22.606 -7.671 -34.268 1.00 94.19 635 ALA A C 1
ATOM 4879 O O . ALA A 1 635 ? 23.637 -8.072 -34.809 1.00 94.19 635 ALA A O 1
ATOM 4880 N N . HIS A 1 636 ? 22.569 -7.357 -32.967 1.00 94.38 636 HIS A N 1
ATOM 4881 C CA . HIS A 1 636 ? 23.713 -7.528 -32.072 1.00 94.38 636 HIS A CA 1
ATOM 4882 C C . HIS A 1 636 ? 24.080 -9.005 -31.907 1.00 94.38 636 HIS A C 1
ATOM 4884 O O . HIS A 1 636 ? 25.234 -9.366 -32.124 1.00 94.38 636 HIS A O 1
ATOM 4890 N N . ILE A 1 637 ? 23.113 -9.875 -31.593 1.00 95.38 637 ILE A N 1
ATOM 4891 C CA . ILE A 1 637 ? 23.353 -11.319 -31.438 1.00 95.38 637 ILE A CA 1
ATOM 4892 C C . ILE A 1 637 ? 23.896 -11.923 -32.744 1.00 95.38 637 ILE A C 1
ATOM 4894 O O . ILE A 1 637 ? 24.929 -12.589 -32.713 1.00 95.38 637 ILE A O 1
ATOM 4898 N N . GLU A 1 638 ? 23.279 -11.635 -33.894 1.00 95.25 638 GLU A N 1
ATOM 4899 C CA . GLU A 1 638 ? 23.746 -12.086 -35.216 1.00 95.25 638 GLU A CA 1
ATOM 4900 C C . GLU A 1 638 ? 25.190 -11.638 -35.502 1.00 95.25 638 GLU A C 1
ATOM 4902 O O . GLU A 1 638 ? 26.015 -12.444 -35.936 1.00 95.25 638 GLU A O 1
ATOM 4907 N N . THR A 1 639 ? 25.527 -10.380 -35.191 1.00 93.12 639 THR A N 1
ATOM 4908 C CA . THR A 1 639 ? 26.883 -9.833 -35.369 1.00 93.12 639 THR A CA 1
ATOM 4909 C C . THR A 1 639 ? 27.904 -10.535 -34.469 1.00 93.12 639 THR A C 1
ATOM 4911 O O . THR A 1 639 ? 29.002 -10.864 -34.919 1.00 93.12 639 THR A O 1
ATOM 4914 N N . ARG A 1 640 ? 27.558 -10.806 -33.202 1.00 94.38 640 ARG A N 1
ATOM 4915 C CA . ARG A 1 640 ? 28.451 -11.503 -32.260 1.00 94.38 640 ARG A CA 1
ATOM 4916 C C . ARG A 1 640 ? 28.639 -12.975 -32.637 1.00 94.38 640 ARG A C 1
ATOM 4918 O O . ARG A 1 640 ? 29.771 -13.448 -32.604 1.00 94.38 640 ARG A O 1
ATOM 4925 N N . ILE A 1 641 ? 27.586 -13.666 -33.084 1.00 94.56 641 ILE A N 1
ATOM 4926 C CA . ILE A 1 641 ? 27.690 -15.033 -33.621 1.00 94.56 641 ILE A CA 1
ATOM 4927 C C . ILE A 1 641 ? 28.601 -15.054 -34.856 1.00 94.56 641 ILE A C 1
ATOM 4929 O O . ILE A 1 641 ? 29.512 -15.876 -34.923 1.00 94.56 641 ILE A O 1
ATOM 4933 N N . ALA A 1 642 ? 28.405 -14.137 -35.812 1.00 93.44 642 ALA A N 1
ATOM 4934 C CA . ALA A 1 642 ? 29.234 -14.055 -37.016 1.00 93.44 642 ALA A CA 1
ATOM 4935 C C . ALA A 1 642 ? 30.725 -13.854 -36.690 1.00 93.44 642 ALA A C 1
ATOM 4937 O O . ALA A 1 642 ? 31.579 -14.507 -37.291 1.00 93.44 642 ALA A O 1
ATOM 4938 N N . HIS A 1 643 ? 31.029 -12.993 -35.712 1.00 93.00 643 HIS A N 1
ATOM 4939 C CA . HIS A 1 643 ? 32.389 -12.750 -35.231 1.00 93.00 643 HIS A CA 1
ATOM 4940 C C . HIS A 1 643 ? 33.011 -14.018 -34.627 1.00 93.00 643 HIS A C 1
ATOM 4942 O O . HIS A 1 643 ? 34.041 -14.485 -35.106 1.00 93.00 643 HIS A O 1
ATOM 4948 N N . THR A 1 644 ? 32.351 -14.625 -33.634 1.00 93.75 644 THR A N 1
ATOM 4949 C CA . THR A 1 644 ? 32.876 -15.794 -32.909 1.00 93.75 644 THR A CA 1
ATOM 4950 C C . THR A 1 644 ? 33.005 -17.036 -33.796 1.00 93.75 644 THR A C 1
ATOM 4952 O O . THR A 1 644 ? 33.968 -17.790 -33.666 1.00 93.75 644 THR A O 1
ATOM 4955 N N . LEU A 1 645 ? 32.087 -17.254 -34.744 1.00 91.62 645 LEU A N 1
ATOM 4956 C CA . LEU A 1 645 ? 32.230 -18.330 -35.732 1.00 91.62 645 LEU A CA 1
ATOM 4957 C C . LEU A 1 645 ? 33.390 -18.061 -36.706 1.00 91.62 645 LEU A C 1
ATOM 4959 O O . LEU A 1 645 ? 34.125 -18.989 -37.042 1.00 91.62 645 LEU A O 1
ATOM 4963 N N . GLY A 1 646 ? 33.596 -16.800 -37.105 1.00 91.38 646 GLY A N 1
ATOM 4964 C CA . GLY A 1 646 ? 34.732 -16.376 -37.925 1.00 91.38 646 GLY A CA 1
ATOM 4965 C C . GLY A 1 646 ? 36.083 -16.619 -37.244 1.00 91.38 646 GLY A C 1
ATOM 4966 O O . GLY A 1 646 ? 36.966 -17.222 -37.852 1.00 91.38 646 GLY A O 1
ATOM 4967 N N . GLU A 1 647 ? 36.221 -16.231 -35.973 1.00 92.00 647 GLU A N 1
ATOM 4968 C CA . GLU A 1 647 ? 37.417 -16.487 -35.149 1.00 92.00 647 GLU A CA 1
ATOM 4969 C C . GLU A 1 647 ? 37.718 -17.989 -35.019 1.00 92.00 647 GLU A C 1
ATOM 4971 O O . GLU A 1 647 ? 38.866 -18.414 -35.148 1.00 92.00 647 GLU A O 1
ATOM 4976 N N . ASN A 1 648 ? 36.677 -18.809 -34.855 1.00 88.19 648 ASN A N 1
ATOM 4977 C CA . ASN A 1 648 ? 36.787 -20.266 -34.761 1.00 88.19 648 ASN A CA 1
ATOM 4978 C C . ASN A 1 648 ? 36.920 -20.977 -36.128 1.00 88.19 648 ASN A C 1
ATOM 4980 O O . ASN A 1 648 ? 36.913 -22.207 -36.180 1.00 88.19 648 ASN A O 1
ATOM 4984 N N . ASN A 1 649 ? 37.040 -20.239 -37.241 1.00 87.44 649 ASN A N 1
ATOM 4985 C CA . ASN A 1 649 ? 37.059 -20.754 -38.621 1.00 87.44 649 ASN A CA 1
ATOM 4986 C C . ASN A 1 649 ? 35.838 -21.624 -39.011 1.00 87.44 649 ASN A C 1
ATOM 4988 O O . ASN A 1 649 ? 35.891 -22.396 -39.974 1.00 87.44 649 ASN A O 1
ATOM 4992 N N . GLN A 1 650 ? 34.715 -21.492 -38.302 1.00 84.69 650 GLN A N 1
ATOM 4993 C CA . GLN A 1 650 ? 33.486 -22.242 -38.556 1.00 84.69 650 GLN A CA 1
ATOM 4994 C C . GLN A 1 650 ? 32.585 -21.488 -39.544 1.00 84.69 650 GLN A C 1
ATOM 4996 O O . GLN A 1 650 ? 32.175 -20.353 -39.308 1.00 84.69 650 GLN A O 1
ATOM 5001 N N . ARG A 1 651 ? 32.212 -22.130 -40.657 1.00 80.12 651 ARG A N 1
ATOM 5002 C CA . ARG A 1 651 ? 31.246 -21.568 -41.619 1.00 80.12 651 ARG A CA 1
ATOM 5003 C C . ARG A 1 651 ? 29.813 -21.930 -41.228 1.00 80.12 651 ARG A C 1
ATOM 5005 O O . ARG A 1 651 ? 29.233 -22.856 -41.790 1.00 80.12 651 ARG A O 1
ATOM 5012 N N . GLY A 1 652 ? 29.246 -21.193 -40.275 1.00 77.44 652 GLY A N 1
ATOM 5013 C CA . GLY A 1 652 ? 27.815 -21.256 -39.971 1.00 77.44 652 GLY A CA 1
ATOM 5014 C C . GLY A 1 652 ? 26.993 -20.370 -40.909 1.00 77.44 652 GLY A C 1
ATOM 5015 O O . GLY A 1 652 ? 27.304 -19.194 -41.082 1.00 77.44 652 GLY A O 1
ATOM 5016 N N . ASP A 1 653 ? 25.922 -20.914 -41.490 1.00 83.50 653 ASP A N 1
ATOM 5017 C CA . ASP A 1 653 ? 24.871 -20.092 -42.096 1.00 83.50 653 ASP A CA 1
ATOM 5018 C C . ASP A 1 653 ? 23.949 -19.580 -40.983 1.00 83.50 653 ASP A C 1
ATOM 5020 O O . ASP A 1 653 ? 23.219 -20.364 -40.378 1.00 83.50 653 ASP A O 1
ATOM 5024 N N . LEU A 1 654 ? 23.962 -18.269 -40.720 1.00 84.88 654 LEU A N 1
ATOM 5025 C CA . LEU A 1 654 ? 23.080 -17.625 -39.735 1.00 84.88 654 LEU A CA 1
ATOM 5026 C C . LEU A 1 654 ? 21.588 -17.878 -40.015 1.00 84.88 654 LEU A C 1
ATOM 5028 O O . LEU A 1 654 ? 20.773 -17.806 -39.101 1.00 84.88 654 LEU A O 1
ATOM 5032 N N . ARG A 1 655 ? 21.223 -18.196 -41.266 1.00 86.06 655 ARG A N 1
ATOM 5033 C CA . ARG A 1 655 ? 19.849 -18.523 -41.676 1.00 86.06 655 ARG A CA 1
ATOM 5034 C C . ARG A 1 655 ? 19.468 -19.982 -41.425 1.00 86.06 655 ARG A C 1
ATOM 5036 O O . ARG A 1 655 ? 18.339 -20.368 -41.726 1.00 86.06 655 ARG A O 1
ATOM 5043 N N . ALA A 1 656 ? 20.370 -20.799 -40.877 1.00 89.50 656 ALA A N 1
ATOM 5044 C CA . ALA A 1 656 ? 20.035 -22.145 -40.434 1.00 89.50 656 ALA A CA 1
ATOM 5045 C C . ALA A 1 656 ? 18.888 -22.074 -39.401 1.00 89.50 656 ALA A C 1
ATOM 5047 O O . ALA A 1 656 ? 19.031 -21.365 -38.401 1.00 89.50 656 ALA A O 1
ATOM 5048 N N . PRO A 1 657 ? 17.775 -22.818 -39.578 1.00 91.19 657 PRO A N 1
ATOM 5049 C CA . PRO A 1 657 ? 16.594 -22.688 -38.717 1.00 91.19 657 PRO A CA 1
ATOM 5050 C C . PRO A 1 657 ? 16.876 -22.860 -37.219 1.00 91.19 657 PRO A C 1
ATOM 5052 O O . PRO A 1 657 ? 16.252 -22.196 -36.401 1.00 91.19 657 PRO A O 1
ATOM 5055 N N . LEU A 1 658 ? 17.850 -23.707 -36.865 1.00 90.75 658 LEU A N 1
ATOM 5056 C CA . LEU A 1 658 ? 18.283 -23.926 -35.482 1.00 90.75 658 LEU A CA 1
ATOM 5057 C C . LEU A 1 658 ? 18.985 -22.700 -34.877 1.00 90.75 658 LEU A C 1
ATOM 5059 O O . LEU A 1 658 ? 18.746 -22.382 -33.717 1.00 90.75 658 LEU A O 1
ATOM 5063 N N . ILE A 1 659 ? 19.809 -21.990 -35.657 1.00 92.19 659 ILE A N 1
ATOM 5064 C CA . ILE A 1 659 ? 20.481 -20.764 -35.200 1.00 92.19 659 ILE A CA 1
ATOM 5065 C C . ILE A 1 659 ? 19.445 -19.647 -35.043 1.00 92.19 659 ILE A C 1
ATOM 5067 O O . ILE A 1 659 ? 19.413 -19.002 -34.001 1.00 92.19 659 ILE A O 1
ATOM 5071 N N . SER A 1 660 ? 18.545 -19.475 -36.020 1.00 94.50 660 SER A N 1
ATOM 5072 C CA . SER A 1 660 ? 17.450 -18.496 -35.919 1.00 94.50 660 SER A CA 1
ATOM 5073 C C . SER A 1 660 ? 16.571 -18.750 -34.692 1.00 94.50 660 SER A C 1
ATOM 5075 O O . SER A 1 660 ? 16.329 -17.823 -33.927 1.00 94.50 660 SER A O 1
ATOM 5077 N N . ALA A 1 661 ? 16.151 -19.998 -34.456 1.00 95.19 661 ALA A N 1
ATOM 5078 C CA . ALA A 1 661 ? 15.323 -20.349 -33.303 1.00 95.19 661 ALA A CA 1
ATOM 5079 C C . ALA A 1 661 ? 16.032 -20.078 -31.963 1.00 95.19 661 ALA A C 1
ATOM 5081 O O . ALA A 1 661 ? 15.412 -19.547 -31.047 1.00 95.19 661 ALA A O 1
ATOM 5082 N N . ALA A 1 662 ? 17.332 -20.372 -31.860 1.00 95.56 662 ALA A N 1
ATOM 5083 C CA . ALA A 1 662 ? 18.111 -20.084 -30.655 1.00 95.56 662 ALA A CA 1
ATOM 5084 C C . ALA A 1 662 ? 18.297 -18.567 -30.422 1.00 95.56 662 ALA A C 1
ATOM 5086 O O . ALA A 1 662 ? 18.280 -18.107 -29.280 1.00 95.56 662 ALA A O 1
ATOM 5087 N N . ILE A 1 663 ? 18.416 -17.769 -31.493 1.00 96.62 663 ILE A N 1
ATOM 5088 C CA . ILE A 1 663 ? 18.395 -16.298 -31.415 1.00 96.62 663 ILE A CA 1
ATOM 5089 C C . ILE A 1 663 ? 17.020 -15.809 -30.932 1.00 96.62 663 ILE A C 1
ATOM 5091 O O . ILE A 1 663 ? 16.956 -14.959 -30.046 1.00 96.62 663 ILE A O 1
ATOM 5095 N N . ASP A 1 664 ? 15.927 -16.353 -31.470 1.00 97.12 664 ASP A N 1
ATOM 5096 C CA . ASP A 1 664 ? 14.553 -15.983 -31.103 1.00 97.12 664 ASP A CA 1
ATOM 5097 C C . ASP A 1 664 ? 14.240 -16.316 -29.632 1.00 97.12 664 ASP A C 1
ATOM 5099 O O . ASP A 1 664 ? 13.657 -15.500 -28.911 1.00 97.12 664 ASP A O 1
ATOM 5103 N N . GLU A 1 665 ? 14.688 -17.480 -29.156 1.00 97.38 665 GLU A N 1
ATOM 5104 C CA . GLU A 1 665 ? 14.616 -17.888 -27.751 1.00 97.38 665 GLU A CA 1
ATOM 5105 C C . GLU A 1 665 ? 15.416 -16.934 -26.853 1.00 97.38 665 GLU A C 1
ATOM 5107 O O . GLU A 1 665 ? 14.891 -16.435 -25.854 1.00 97.38 665 GLU A O 1
ATOM 5112 N N . GLN A 1 666 ? 16.650 -16.590 -27.238 1.00 97.44 666 GLN A N 1
ATOM 5113 C CA . GLN A 1 666 ? 17.490 -15.670 -26.471 1.00 97.44 666 GLN A CA 1
ATOM 5114 C C . GLN A 1 666 ? 16.919 -14.242 -26.427 1.00 97.44 666 GLN A C 1
ATOM 5116 O O . GLN A 1 666 ? 16.960 -13.598 -25.374 1.00 97.44 666 GLN A O 1
ATOM 5121 N N . ILE A 1 667 ? 16.341 -13.748 -27.527 1.00 97.94 667 ILE A N 1
ATOM 5122 C CA . ILE A 1 667 ? 15.614 -12.469 -27.559 1.00 97.94 667 ILE A CA 1
ATOM 5123 C C . ILE A 1 667 ? 14.415 -12.530 -26.611 1.00 97.94 667 ILE A C 1
ATOM 5125 O O . ILE A 1 667 ? 14.241 -11.625 -25.795 1.00 97.94 667 ILE A O 1
ATOM 5129 N N . THR A 1 668 ? 13.625 -13.605 -26.664 1.00 97.88 668 THR A N 1
ATOM 5130 C CA . THR A 1 668 ? 12.451 -13.803 -25.800 1.00 97.88 668 THR A CA 1
ATOM 5131 C C . THR A 1 668 ? 12.847 -13.823 -24.321 1.00 97.88 668 THR A C 1
ATOM 5133 O O . THR A 1 668 ? 12.257 -13.103 -23.514 1.00 97.88 668 THR A O 1
ATOM 5136 N N . ALA A 1 669 ? 13.904 -14.558 -23.961 1.00 96.94 669 ALA A N 1
ATOM 5137 C CA . ALA A 1 669 ? 14.437 -14.617 -22.601 1.00 96.94 669 ALA A CA 1
ATOM 5138 C C . ALA A 1 669 ? 14.974 -13.258 -22.109 1.00 96.94 669 ALA A C 1
ATOM 5140 O O . ALA A 1 669 ? 14.790 -12.905 -20.942 1.00 96.94 669 ALA A O 1
ATOM 5141 N N . SER A 1 670 ? 15.607 -12.468 -22.984 1.00 97.69 670 SER A N 1
ATOM 5142 C CA . SER A 1 670 ? 16.051 -11.109 -22.652 1.00 97.69 670 SER A CA 1
ATOM 5143 C C . SER A 1 670 ? 14.885 -10.123 -22.523 1.00 97.69 670 SER A C 1
ATOM 5145 O O . SER A 1 670 ? 14.868 -9.334 -21.582 1.00 97.69 670 SER A O 1
ATOM 5147 N N . LEU A 1 671 ? 13.877 -10.180 -23.398 1.00 97.44 671 LEU A N 1
ATOM 5148 C CA . LEU A 1 671 ? 12.690 -9.320 -23.311 1.00 97.44 671 LEU A CA 1
ATOM 5149 C C . LEU A 1 671 ? 11.786 -9.672 -22.120 1.00 97.44 671 LEU A C 1
ATOM 5151 O O . LEU A 1 671 ? 11.178 -8.770 -21.554 1.00 97.44 671 LEU A O 1
ATOM 5155 N N . ALA A 1 672 ? 11.776 -10.923 -21.650 1.00 96.19 672 ALA A N 1
ATOM 5156 C CA . ALA A 1 672 ? 11.100 -11.317 -20.409 1.00 96.19 672 ALA A CA 1
ATOM 5157 C C . ALA A 1 672 ? 11.651 -10.609 -19.148 1.00 96.19 672 ALA A C 1
ATOM 5159 O O . ALA A 1 672 ? 11.013 -10.622 -18.096 1.00 96.19 672 ALA A O 1
ATOM 5160 N N . ARG A 1 673 ? 12.824 -9.962 -19.236 1.00 95.81 673 ARG A N 1
ATOM 5161 C CA . ARG A 1 673 ? 13.397 -9.130 -18.164 1.00 95.81 673 ARG A CA 1
ATOM 5162 C C . ARG A 1 673 ? 13.021 -7.644 -18.257 1.00 95.81 673 ARG A C 1
ATOM 5164 O O . ARG A 1 673 ? 13.410 -6.887 -17.364 1.00 95.81 673 ARG A O 1
ATOM 5171 N N . LEU A 1 674 ? 12.290 -7.237 -19.301 1.00 97.12 674 LEU A N 1
ATOM 5172 C CA . LEU A 1 674 ? 11.874 -5.860 -19.568 1.00 97.12 674 LEU A CA 1
ATOM 5173 C C . LEU A 1 674 ? 10.401 -5.636 -19.216 1.00 97.12 674 LEU A C 1
ATOM 5175 O O . LEU A 1 674 ? 9.505 -6.219 -19.820 1.00 97.12 674 LEU A O 1
ATOM 5179 N N . TYR A 1 675 ? 10.145 -4.699 -18.309 1.00 96.50 675 TYR A N 1
ATOM 5180 C CA . TYR A 1 675 ? 8.794 -4.289 -17.936 1.00 96.50 675 TYR A CA 1
ATOM 5181 C C . TYR A 1 675 ? 8.440 -2.946 -18.569 1.00 96.50 675 TYR A C 1
ATOM 5183 O O . TYR A 1 675 ? 9.088 -1.935 -18.301 1.00 96.50 675 TYR A O 1
ATOM 5191 N N . VAL A 1 676 ? 7.399 -2.912 -19.403 1.00 96.00 676 VAL A N 1
ATOM 5192 C CA . VAL A 1 676 ? 6.948 -1.680 -20.066 1.00 96.00 676 VAL A CA 1
ATOM 5193 C C . VAL A 1 676 ? 5.726 -1.115 -19.350 1.00 96.00 676 VAL A C 1
ATOM 5195 O O . VAL A 1 676 ? 4.706 -1.787 -19.216 1.00 96.00 676 VAL A O 1
ATOM 5198 N N . LEU A 1 677 ? 5.812 0.143 -18.924 1.00 95.69 677 LEU A N 1
ATOM 5199 C CA . LEU A 1 677 ? 4.698 0.916 -18.385 1.00 95.69 677 LEU A CA 1
ATOM 5200 C C . LEU A 1 677 ? 4.426 2.117 -19.293 1.00 95.69 677 LEU A C 1
ATOM 5202 O O . LEU A 1 677 ? 5.348 2.810 -19.722 1.00 95.69 677 LEU A O 1
ATOM 5206 N N . GLN A 1 678 ? 3.150 2.394 -19.545 1.00 94.69 678 GLN A N 1
ATOM 5207 C CA . GLN A 1 678 ? 2.718 3.551 -20.328 1.00 94.69 678 GLN A CA 1
ATOM 5208 C C . GLN A 1 678 ? 2.073 4.595 -19.405 1.00 94.69 678 GLN A C 1
ATOM 5210 O O . GLN A 1 678 ? 0.852 4.583 -19.229 1.00 94.69 678 GLN A O 1
ATOM 5215 N N . PRO A 1 679 ? 2.858 5.481 -18.757 1.00 93.06 679 PRO A N 1
ATOM 5216 C CA . PRO A 1 679 ? 2.290 6.560 -17.961 1.00 93.06 679 PRO A CA 1
ATOM 5217 C C . PRO A 1 679 ? 1.439 7.474 -18.848 1.00 93.06 679 PRO A C 1
ATOM 5219 O O . PRO A 1 679 ? 1.803 7.788 -19.985 1.00 93.06 679 PRO A O 1
ATOM 5222 N N . ARG A 1 680 ? 0.320 7.973 -18.311 1.00 88.62 680 ARG A N 1
ATOM 5223 C CA . ARG A 1 680 ? -0.333 9.147 -18.907 1.00 88.62 680 ARG A CA 1
ATOM 5224 C C . ARG A 1 680 ? 0.668 10.315 -18.851 1.00 88.62 680 ARG A C 1
ATOM 5226 O O . ARG A 1 680 ? 1.325 10.456 -17.818 1.00 88.62 680 ARG A O 1
ATOM 5233 N N . PRO A 1 681 ? 0.788 11.152 -19.898 1.00 84.00 681 PRO A N 1
ATOM 5234 C CA . PRO A 1 681 ? 1.757 12.249 -19.955 1.00 84.00 681 PRO A CA 1
ATOM 5235 C C . PRO A 1 681 ? 1.309 13.428 -19.067 1.00 84.00 681 PRO A C 1
ATOM 5237 O O . PRO A 1 681 ? 0.922 14.479 -19.562 1.00 84.00 681 PRO A O 1
ATOM 5240 N N . ARG A 1 682 ? 1.305 13.202 -17.749 1.00 82.69 682 ARG A N 1
ATOM 5241 C CA . ARG A 1 682 ? 0.876 14.101 -16.663 1.00 82.69 682 ARG A CA 1
ATOM 5242 C C . ARG A 1 682 ? 1.672 13.788 -15.401 1.00 82.69 682 ARG A C 1
ATOM 5244 O O . ARG A 1 682 ? 2.077 12.635 -15.230 1.00 82.69 682 ARG A O 1
ATOM 5251 N N . ALA A 1 683 ? 1.841 14.748 -14.493 1.00 82.69 683 ALA A N 1
ATOM 5252 C CA . ALA A 1 683 ? 2.629 14.544 -13.267 1.00 82.69 683 ALA A CA 1
ATOM 5253 C C . ALA A 1 683 ? 2.140 13.338 -12.441 1.00 82.69 683 ALA A C 1
ATOM 5255 O O . ALA A 1 683 ? 2.901 12.397 -12.216 1.00 82.69 683 ALA A O 1
ATOM 5256 N N . ILE A 1 684 ? 0.844 13.274 -12.124 1.00 85.00 684 ILE A N 1
ATOM 5257 C CA . ILE A 1 684 ? 0.235 12.120 -11.440 1.00 85.00 684 ILE A CA 1
ATOM 5258 C C . ILE A 1 684 ? 0.475 10.775 -12.158 1.00 85.00 684 ILE A C 1
ATOM 5260 O O . ILE A 1 684 ? 0.731 9.764 -11.507 1.00 85.00 684 ILE A O 1
ATOM 5264 N N . GLY A 1 685 ? 0.449 10.751 -13.497 1.00 89.56 685 GLY A N 1
ATOM 5265 C CA . GLY A 1 685 ? 0.663 9.534 -14.290 1.00 89.56 685 GLY A CA 1
ATOM 5266 C C . GLY A 1 685 ? 2.089 8.996 -14.165 1.00 89.56 685 GLY A C 1
ATOM 5267 O O . GLY A 1 685 ? 2.284 7.791 -14.000 1.00 89.56 685 GLY A O 1
ATOM 5268 N N . TRP A 1 686 ? 3.077 9.894 -14.174 1.00 90.94 686 TRP A N 1
ATOM 5269 C CA . TRP A 1 686 ? 4.478 9.558 -13.919 1.00 90.94 686 TRP A CA 1
ATOM 5270 C C . TRP A 1 686 ? 4.719 9.140 -12.466 1.00 90.94 686 TRP A C 1
ATOM 5272 O O . TRP A 1 686 ? 5.361 8.116 -12.238 1.00 90.94 686 TRP A O 1
ATOM 5282 N N . THR A 1 687 ? 4.165 9.866 -11.490 1.00 91.12 687 THR A N 1
ATOM 5283 C CA . THR A 1 687 ? 4.282 9.534 -10.059 1.00 91.12 687 THR A CA 1
ATOM 5284 C C . THR A 1 687 ? 3.750 8.132 -9.760 1.00 91.12 687 THR A C 1
ATOM 5286 O O . THR A 1 687 ? 4.449 7.338 -9.130 1.00 91.12 687 THR A O 1
ATOM 5289 N N . LEU A 1 688 ? 2.560 7.781 -10.261 1.00 92.06 688 LEU A N 1
ATOM 5290 C CA . LEU A 1 688 ? 1.971 6.449 -10.076 1.00 92.06 688 LEU A CA 1
ATOM 5291 C C . LEU A 1 688 ? 2.794 5.346 -10.764 1.00 92.06 688 LEU A C 1
ATOM 5293 O O . LEU A 1 688 ? 3.022 4.292 -10.170 1.00 92.06 688 LEU A O 1
ATOM 5297 N N . ALA A 1 689 ? 3.295 5.585 -11.982 1.00 94.19 689 ALA A N 1
ATOM 5298 C CA . ALA A 1 689 ? 4.151 4.623 -12.678 1.00 94.19 689 ALA A CA 1
ATOM 5299 C C . ALA A 1 689 ? 5.474 4.376 -11.926 1.00 94.19 689 ALA A C 1
ATOM 5301 O O . ALA A 1 689 ? 5.861 3.227 -11.724 1.00 94.19 689 ALA A O 1
ATOM 5302 N N . LEU A 1 690 ? 6.133 5.432 -11.440 1.00 94.88 690 LEU A N 1
ATOM 5303 C CA . LEU A 1 690 ? 7.362 5.335 -10.643 1.00 94.88 690 LEU A CA 1
ATOM 5304 C C . LEU A 1 690 ? 7.128 4.647 -9.290 1.00 94.88 690 LEU A C 1
ATOM 5306 O O . LEU A 1 690 ? 7.955 3.847 -8.855 1.00 94.88 690 LEU A O 1
ATOM 5310 N N . GLN A 1 691 ? 5.990 4.902 -8.635 1.00 93.75 691 GLN A N 1
ATOM 5311 C CA . GLN A 1 691 ? 5.602 4.193 -7.411 1.00 93.75 691 GLN A CA 1
ATOM 5312 C C . GLN A 1 691 ? 5.379 2.694 -7.662 1.00 93.75 691 GLN A C 1
ATOM 5314 O O . GLN A 1 691 ? 5.833 1.884 -6.854 1.00 93.75 691 GLN A O 1
ATOM 5319 N N . ARG A 1 692 ? 4.770 2.317 -8.796 1.00 93.75 692 ARG A N 1
ATOM 5320 C CA . ARG A 1 692 ? 4.614 0.912 -9.216 1.00 93.75 692 ARG A CA 1
ATOM 5321 C C . ARG A 1 692 ? 5.954 0.233 -9.522 1.00 93.75 692 ARG A C 1
ATOM 5323 O O . ARG A 1 692 ? 6.108 -0.941 -9.225 1.00 93.75 692 ARG A O 1
ATOM 5330 N N . VAL A 1 693 ? 6.939 0.956 -10.059 1.00 94.56 693 VAL A N 1
ATOM 5331 C CA . VAL A 1 693 ? 8.307 0.430 -10.273 1.00 94.56 693 VAL A CA 1
ATOM 5332 C C . VAL A 1 693 ? 9.055 0.262 -8.943 1.00 94.56 693 VAL A C 1
ATOM 5334 O O . VAL A 1 693 ? 9.823 -0.679 -8.773 1.00 94.56 693 VAL A O 1
ATOM 5337 N N . ARG A 1 694 ? 8.825 1.167 -7.981 1.00 93.38 694 ARG A N 1
ATOM 5338 C CA . ARG A 1 694 ? 9.414 1.121 -6.630 1.00 93.38 694 ARG A CA 1
ATOM 5339 C C . ARG A 1 694 ? 8.824 0.001 -5.765 1.00 93.38 694 ARG A C 1
ATOM 5341 O O . ARG A 1 694 ? 9.520 -0.514 -4.896 1.00 93.38 694 ARG A O 1
ATOM 5348 N N . ARG A 1 695 ? 7.551 -0.338 -5.973 1.00 89.69 695 ARG A N 1
ATOM 5349 C CA . ARG A 1 695 ? 6.824 -1.427 -5.302 1.00 89.69 695 ARG A CA 1
ATOM 5350 C C . ARG A 1 695 ? 6.180 -2.328 -6.358 1.00 89.69 695 ARG A C 1
ATOM 5352 O O . ARG A 1 695 ? 4.970 -2.226 -6.580 1.00 89.69 695 ARG A O 1
ATOM 5359 N N . PRO A 1 696 ? 6.981 -3.134 -7.065 1.00 85.38 696 PRO A N 1
ATOM 5360 C CA . PRO A 1 696 ? 6.441 -4.012 -8.081 1.00 85.38 696 PRO A CA 1
ATOM 5361 C C . PRO A 1 696 ? 5.716 -5.198 -7.401 1.00 85.38 696 PRO A C 1
ATOM 5363 O O . PRO A 1 696 ? 6.088 -5.555 -6.283 1.00 85.38 696 PRO A O 1
ATOM 5366 N N . PRO A 1 697 ? 4.670 -5.777 -8.024 1.00 79.44 697 PRO A N 1
ATOM 5367 C CA . PRO A 1 697 ? 4.024 -7.009 -7.548 1.00 79.44 697 PRO A CA 1
ATOM 5368 C C . PRO A 1 697 ? 5.017 -8.144 -7.248 1.00 79.44 697 PRO A C 1
ATOM 5370 O O . PRO A 1 697 ? 6.067 -8.203 -7.883 1.00 79.44 697 PRO A O 1
ATOM 5373 N N . ASP A 1 698 ? 4.669 -9.051 -6.328 1.00 70.50 698 ASP A N 1
ATOM 5374 C CA . ASP A 1 698 ? 5.610 -9.987 -5.678 1.00 70.50 698 ASP A CA 1
ATOM 5375 C C . ASP A 1 698 ? 6.418 -10.898 -6.631 1.00 70.50 698 ASP A C 1
ATOM 5377 O O . ASP A 1 698 ? 7.555 -11.254 -6.320 1.00 70.50 698 ASP A O 1
ATOM 5381 N N . ASP A 1 699 ? 5.891 -11.218 -7.819 1.00 69.75 699 ASP A N 1
ATOM 5382 C CA . ASP A 1 699 ? 6.595 -12.006 -8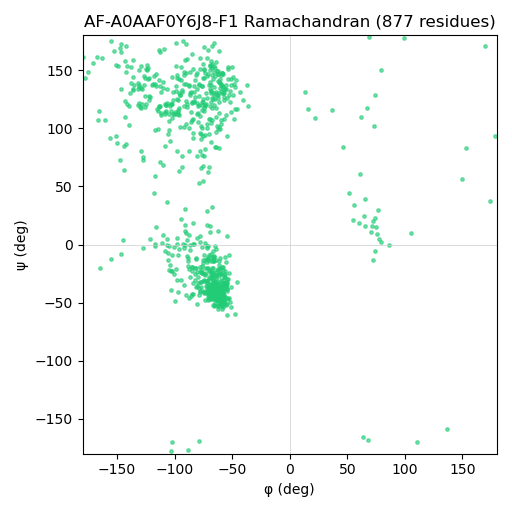.850 1.00 69.75 699 ASP A CA 1
ATOM 5383 C C . ASP A 1 699 ? 7.734 -11.238 -9.557 1.00 69.75 699 ASP A C 1
ATOM 5385 O O . ASP A 1 699 ? 8.571 -11.821 -10.255 1.00 69.75 699 ASP A O 1
ATOM 5389 N N . HIS A 1 700 ? 7.783 -9.913 -9.419 1.00 74.00 700 HIS A N 1
ATOM 5390 C CA . HIS A 1 700 ? 8.704 -9.061 -10.160 1.00 74.00 700 HIS A CA 1
ATOM 5391 C C . HIS A 1 700 ? 9.945 -8.697 -9.347 1.00 74.00 700 HIS A C 1
ATOM 5393 O O . HIS A 1 700 ? 9.893 -8.081 -8.282 1.00 74.00 700 HIS A O 1
ATOM 5399 N N . ARG A 1 701 ? 11.115 -8.987 -9.919 1.00 80.62 701 ARG A N 1
ATOM 5400 C CA . ARG A 1 701 ? 12.392 -8.597 -9.319 1.00 80.62 701 ARG A CA 1
ATOM 5401 C C . ARG A 1 701 ? 12.612 -7.081 -9.357 1.00 80.62 701 ARG A C 1
ATOM 5403 O O . ARG A 1 701 ? 12.120 -6.359 -10.226 1.00 80.62 701 ARG A O 1
ATOM 5410 N N . THR A 1 702 ? 13.422 -6.627 -8.404 1.00 87.62 702 THR A N 1
ATOM 5411 C CA . THR A 1 702 ? 13.888 -5.238 -8.289 1.00 87.62 702 THR A CA 1
ATOM 5412 C C . THR A 1 702 ? 14.626 -4.785 -9.558 1.00 87.62 702 THR A C 1
ATOM 5414 O O . THR A 1 702 ? 15.447 -5.547 -10.068 1.00 87.62 702 THR A O 1
ATOM 5417 N N . PRO A 1 703 ? 14.362 -3.570 -10.074 1.00 92.88 703 PRO A N 1
ATOM 5418 C CA . PRO A 1 703 ? 15.032 -3.055 -11.266 1.00 92.88 703 PRO A CA 1
ATOM 5419 C C . PRO A 1 703 ? 16.496 -2.688 -11.009 1.00 92.88 703 PRO A C 1
ATOM 5421 O O . PRO A 1 703 ? 16.825 -2.111 -9.973 1.00 92.88 703 PRO A O 1
ATOM 5424 N N . ASP A 1 704 ? 17.353 -2.912 -12.005 1.00 94.25 704 ASP A N 1
ATOM 5425 C CA . ASP A 1 704 ? 18.711 -2.356 -12.049 1.00 94.25 704 ASP A CA 1
ATOM 5426 C C . ASP A 1 704 ? 18.778 -1.088 -12.920 1.00 94.25 704 ASP A C 1
ATOM 5428 O O . ASP A 1 704 ? 19.552 -0.173 -12.625 1.00 94.25 704 ASP A O 1
ATOM 5432 N N . LEU A 1 705 ? 17.928 -0.999 -13.951 1.00 97.25 705 LEU A N 1
ATOM 5433 C CA . LEU A 1 705 ? 17.789 0.157 -14.841 1.00 97.25 705 LEU A CA 1
ATOM 5434 C C . LEU A 1 705 ? 16.314 0.560 -15.001 1.00 97.25 705 LEU A C 1
ATOM 5436 O O . LEU A 1 705 ? 15.450 -0.280 -15.242 1.00 97.25 705 LEU A O 1
ATOM 5440 N N . VAL A 1 706 ? 16.023 1.856 -14.935 1.00 98.06 706 VAL A N 1
ATOM 5441 C CA . VAL A 1 706 ? 14.694 2.416 -15.211 1.00 98.06 706 VAL A CA 1
ATOM 5442 C C . VAL A 1 706 ? 14.843 3.554 -16.212 1.00 98.06 706 VAL A C 1
ATOM 5444 O O . VAL A 1 706 ? 15.508 4.547 -15.932 1.00 98.06 706 VAL A O 1
ATOM 5447 N N . VAL A 1 707 ? 14.235 3.412 -17.386 1.00 97.94 707 VAL A N 1
ATOM 5448 C CA . VAL A 1 707 ? 14.290 4.391 -18.474 1.00 97.94 707 VAL A CA 1
ATOM 5449 C C . VAL A 1 707 ? 12.939 5.079 -18.614 1.00 97.94 707 VAL A C 1
ATOM 5451 O O . VAL A 1 707 ? 11.940 4.427 -18.895 1.00 97.94 707 VAL A O 1
ATOM 5454 N N . CYS A 1 708 ? 12.919 6.398 -18.469 1.00 96.38 708 CYS A N 1
ATOM 5455 C CA . CYS A 1 708 ? 11.766 7.256 -18.710 1.00 96.38 708 CYS A CA 1
ATOM 5456 C C . CYS A 1 708 ? 11.957 7.983 -20.048 1.00 96.38 708 CYS A C 1
ATOM 5458 O O . CYS A 1 708 ? 12.535 9.075 -20.084 1.00 96.38 708 CYS A O 1
ATOM 5460 N N . ASP A 1 709 ? 11.505 7.369 -21.145 1.00 95.12 709 ASP A N 1
ATOM 5461 C CA . ASP A 1 709 ? 11.573 7.982 -22.476 1.00 95.12 709 ASP A CA 1
ATOM 5462 C C . ASP A 1 709 ? 10.330 8.844 -22.744 1.00 95.12 709 ASP A C 1
ATOM 5464 O O . ASP A 1 709 ? 9.215 8.446 -22.410 1.00 95.12 709 ASP A O 1
ATOM 5468 N N . GLY A 1 710 ? 10.505 10.034 -23.319 1.00 89.88 710 GLY A N 1
ATOM 5469 C CA . GLY A 1 710 ? 9.439 11.031 -23.461 1.00 89.88 710 GLY A CA 1
ATOM 5470 C C . GLY A 1 710 ? 9.047 11.716 -22.143 1.00 89.88 710 GLY A C 1
ATOM 5471 O O . GLY A 1 710 ? 7.949 12.263 -22.047 1.00 89.88 710 GLY A O 1
ATOM 5472 N N . PHE A 1 711 ? 9.911 11.703 -21.114 1.00 86.75 711 PHE A N 1
ATOM 5473 C CA . PHE A 1 711 ? 9.596 12.270 -19.790 1.00 86.75 711 PHE A CA 1
ATOM 5474 C C . PHE A 1 711 ? 9.128 13.730 -19.889 1.00 86.75 711 PHE A C 1
ATOM 5476 O O . PHE A 1 711 ? 8.084 14.082 -19.351 1.00 86.75 711 PHE A O 1
ATOM 5483 N N . ALA A 1 712 ? 9.834 14.570 -20.650 1.00 77.12 712 ALA A N 1
ATOM 5484 C CA . ALA A 1 712 ? 9.501 15.991 -20.792 1.00 77.12 712 ALA A CA 1
ATOM 5485 C C . ALA A 1 712 ? 8.224 16.314 -21.605 1.00 77.12 712 ALA A C 1
ATOM 5487 O O . ALA A 1 712 ? 7.800 17.474 -21.597 1.00 77.12 712 ALA A O 1
ATOM 5488 N N . ASP A 1 713 ? 7.616 15.345 -22.300 1.00 69.31 713 ASP A N 1
ATOM 5489 C CA . ASP A 1 713 ? 6.557 15.614 -23.288 1.00 69.31 713 ASP A CA 1
ATOM 5490 C C . ASP A 1 713 ? 5.206 15.975 -22.641 1.00 69.31 713 ASP A C 1
ATOM 5492 O O . ASP A 1 713 ? 4.452 16.777 -23.190 1.00 69.31 713 ASP A O 1
ATOM 5496 N N . GLY A 1 714 ? 4.912 15.444 -21.449 1.00 61.00 714 GLY A N 1
ATOM 5497 C CA . GLY A 1 714 ? 3.660 15.725 -20.729 1.00 61.00 714 GLY A CA 1
ATOM 5498 C C . GLY A 1 714 ? 3.610 17.073 -20.004 1.00 61.00 714 GLY A C 1
ATOM 5499 O O . GLY A 1 714 ? 2.537 17.585 -19.701 1.00 61.00 714 GLY A O 1
ATOM 5500 N N . PHE A 1 715 ? 4.764 17.687 -19.737 1.00 64.06 715 PHE A N 1
ATOM 5501 C CA . PHE A 1 715 ? 4.883 18.776 -18.758 1.00 64.06 715 PHE A CA 1
ATOM 5502 C C . PHE A 1 715 ? 4.774 20.191 -19.349 1.00 64.06 715 PHE A C 1
ATOM 5504 O O . PHE A 1 715 ? 5.259 21.153 -18.753 1.00 64.06 715 PHE A O 1
ATOM 5511 N N . TRP A 1 716 ? 4.156 20.340 -20.523 1.00 59.75 716 TRP A N 1
ATOM 5512 C CA . TRP A 1 716 ? 3.947 21.647 -21.160 1.00 59.75 716 TRP A CA 1
ATOM 5513 C C . TRP A 1 716 ? 2.654 22.370 -20.736 1.00 59.75 716 TRP A C 1
ATOM 5515 O O . TRP A 1 716 ? 2.756 23.558 -20.426 1.00 59.75 716 TRP A O 1
ATOM 5525 N N . PRO A 1 717 ? 1.468 21.724 -20.674 1.00 53.69 717 PRO A N 1
ATOM 5526 C CA . PRO A 1 717 ? 0.218 22.427 -20.355 1.00 53.69 717 PRO A CA 1
ATOM 5527 C C . PRO A 1 717 ? 0.004 22.679 -18.852 1.00 53.69 717 PRO A C 1
ATOM 5529 O O . PRO A 1 717 ? -0.243 23.812 -18.449 1.00 53.69 717 PRO A O 1
ATOM 5532 N N . GLU A 1 718 ? 0.129 21.639 -18.017 1.00 55.38 718 GLU A N 1
ATOM 5533 C CA . GLU A 1 718 ? -0.250 21.656 -16.583 1.00 55.38 718 GLU A CA 1
ATOM 5534 C C . GLU A 1 718 ? 0.595 22.657 -15.770 1.00 55.38 718 GLU A C 1
ATOM 5536 O O . GLU A 1 718 ? 0.125 23.382 -14.892 1.00 55.38 718 GLU A O 1
ATOM 5541 N N . ARG A 1 719 ? 1.856 22.777 -16.173 1.00 57.66 719 ARG A N 1
ATOM 5542 C CA . ARG A 1 719 ? 2.901 23.579 -15.550 1.00 57.66 719 ARG A CA 1
ATOM 5543 C C . ARG A 1 719 ? 2.590 25.071 -15.402 1.00 57.66 719 ARG A C 1
ATOM 5545 O O . ARG A 1 719 ? 2.987 25.682 -14.414 1.00 57.66 719 ARG A O 1
ATOM 5552 N N . TRP A 1 720 ? 1.916 25.679 -16.379 1.00 51.97 720 TRP A N 1
ATOM 5553 C CA . TRP A 1 720 ? 1.613 27.117 -16.347 1.00 51.97 720 TRP A CA 1
ATOM 5554 C C . TRP A 1 720 ? 0.513 27.462 -15.335 1.00 51.97 720 TRP A C 1
ATOM 5556 O O . TRP A 1 720 ? 0.471 28.583 -14.824 1.00 51.97 720 TRP A O 1
ATOM 5566 N N . GLU A 1 721 ? -0.364 26.505 -15.036 1.00 53.75 721 GLU A N 1
ATOM 5567 C CA . GLU A 1 721 ? -1.453 26.658 -14.071 1.00 53.75 721 GLU A CA 1
ATOM 5568 C C . GLU A 1 721 ? -0.947 26.357 -12.648 1.00 53.75 721 GLU A C 1
ATOM 5570 O O . GLU A 1 721 ? -1.166 27.164 -11.742 1.00 53.75 721 GLU A O 1
ATOM 5575 N N . GLU A 1 722 ? -0.166 25.283 -12.462 1.00 57.00 722 GLU A N 1
ATOM 5576 C CA . GLU A 1 722 ? 0.471 24.948 -11.176 1.00 57.00 722 GLU A CA 1
ATOM 5577 C C . GLU A 1 722 ? 1.439 26.048 -10.693 1.00 57.00 722 GLU A C 1
ATOM 5579 O O . GLU A 1 722 ? 1.319 26.526 -9.561 1.00 57.00 722 GLU A O 1
ATOM 5584 N N . GLU A 1 723 ? 2.347 26.533 -11.556 1.00 53.56 723 GLU A N 1
ATOM 5585 C CA . GLU A 1 723 ? 3.304 27.602 -11.204 1.00 53.56 723 GLU A CA 1
ATOM 5586 C C . GLU A 1 723 ? 2.604 28.960 -10.941 1.00 53.56 723 GLU A C 1
ATOM 5588 O O . GLU A 1 723 ? 3.122 29.801 -10.195 1.00 53.56 723 GLU A O 1
ATOM 5593 N N . LYS A 1 724 ? 1.396 29.184 -11.487 1.00 54.50 724 LYS A N 1
ATOM 5594 C CA . LYS A 1 724 ? 0.527 30.322 -11.116 1.00 54.50 724 LYS A CA 1
ATOM 5595 C C . LYS A 1 724 ? -0.188 30.114 -9.779 1.00 54.50 724 LYS A C 1
ATOM 5597 O O . LYS A 1 724 ? -0.448 31.099 -9.084 1.00 54.50 724 LYS A O 1
ATOM 5602 N N . GLY A 1 725 ? -0.524 28.871 -9.439 1.00 55.72 725 GLY A N 1
ATOM 5603 C CA . GLY A 1 725 ? -1.223 28.495 -8.213 1.00 55.72 725 GLY A CA 1
ATOM 5604 C C . GLY A 1 725 ? -0.385 28.734 -6.959 1.00 55.72 725 GLY A C 1
ATOM 5605 O O . GLY A 1 725 ? -0.837 29.434 -6.051 1.00 55.72 725 GLY A O 1
ATOM 5606 N N . ASP A 1 726 ? 0.850 28.225 -6.918 1.00 52.91 726 ASP A N 1
ATOM 5607 C CA . ASP A 1 726 ? 1.708 28.358 -5.727 1.00 52.91 726 ASP A CA 1
ATOM 5608 C C . ASP A 1 726 ? 2.134 29.821 -5.466 1.00 52.91 726 ASP A C 1
ATOM 5610 O O . ASP A 1 726 ? 2.233 30.227 -4.311 1.00 52.91 726 ASP A O 1
ATOM 5614 N N . ARG A 1 727 ? 2.228 30.684 -6.494 1.00 52.44 727 ARG A N 1
ATOM 5615 C CA . ARG A 1 727 ? 2.422 32.145 -6.309 1.00 52.44 727 ARG A CA 1
ATOM 5616 C C . ARG A 1 727 ? 1.241 32.875 -5.651 1.00 52.44 727 ARG A C 1
ATOM 5618 O O . ARG A 1 727 ? 1.377 34.048 -5.311 1.00 52.44 727 ARG A O 1
ATOM 5625 N N . ARG A 1 728 ? 0.081 32.226 -5.501 1.00 50.00 728 ARG A N 1
ATOM 5626 C CA . ARG A 1 728 ? -1.122 32.790 -4.859 1.00 50.00 728 ARG A CA 1
ATOM 5627 C C . ARG A 1 728 ? -1.424 32.185 -3.485 1.00 50.00 728 ARG A C 1
ATOM 5629 O O . ARG A 1 728 ? -2.344 32.655 -2.819 1.00 50.00 728 ARG A O 1
ATOM 5636 N N . ARG A 1 729 ? -0.680 31.166 -3.040 1.00 53.94 729 ARG A N 1
ATOM 5637 C CA . ARG A 1 729 ? -0.860 30.559 -1.712 1.00 53.94 729 ARG A CA 1
ATOM 5638 C C . ARG A 1 729 ? -0.050 31.344 -0.675 1.00 53.94 729 ARG A C 1
ATOM 5640 O O . ARG A 1 729 ? 1.171 31.252 -0.630 1.00 53.94 729 ARG A O 1
ATOM 5647 N N . GLY A 1 730 ? -0.741 32.134 0.149 1.00 51.66 730 GLY A N 1
ATOM 5648 C CA . GLY A 1 730 ? -0.125 32.837 1.279 1.00 51.66 730 GLY A CA 1
ATOM 5649 C C . GLY A 1 730 ? 0.434 31.870 2.342 1.00 51.66 730 GLY A C 1
ATOM 5650 O O . GLY A 1 730 ? -0.046 30.737 2.445 1.00 51.66 730 GLY A O 1
ATOM 5651 N N . PRO A 1 731 ? 1.405 32.306 3.168 1.00 49.50 731 PRO A N 1
ATOM 5652 C CA . PRO A 1 731 ? 2.261 31.432 3.988 1.00 49.50 731 PRO A CA 1
ATOM 5653 C C . PRO A 1 731 ? 1.590 30.698 5.174 1.00 49.50 731 PRO A C 1
ATOM 5655 O O . PRO A 1 731 ? 2.293 30.125 5.997 1.00 49.50 731 PRO A O 1
ATOM 5658 N N . GLY A 1 732 ? 0.255 30.690 5.286 1.00 51.59 732 GLY A N 1
ATOM 5659 C CA . GLY A 1 732 ? -0.486 30.045 6.388 1.00 51.59 732 GLY A CA 1
ATOM 5660 C C . GLY A 1 732 ? -1.418 28.891 5.985 1.00 51.59 732 GLY A C 1
ATOM 5661 O O . GLY A 1 732 ? -2.110 28.334 6.831 1.00 51.59 732 GLY A O 1
ATOM 5662 N N . GLY A 1 733 ? -1.498 28.541 4.697 1.00 45.91 733 GLY A N 1
ATOM 5663 C CA . GLY A 1 733 ? -2.519 27.627 4.168 1.00 45.91 733 GLY A CA 1
ATOM 5664 C C . GLY A 1 733 ? -2.112 26.154 4.081 1.00 45.91 733 GLY A C 1
ATOM 5665 O O . GLY A 1 733 ? -2.044 25.626 2.970 1.00 45.91 733 GLY A O 1
ATOM 5666 N N . SER A 1 734 ? -1.898 25.465 5.209 1.00 45.56 734 SER A N 1
ATOM 5667 C CA . SER A 1 734 ? -1.677 24.004 5.213 1.00 45.56 734 SER A CA 1
ATOM 5668 C C . SER A 1 734 ? -2.982 23.233 4.960 1.00 45.56 734 SER A C 1
ATOM 5670 O O . SER A 1 734 ? -3.604 22.685 5.868 1.00 45.56 734 SER A O 1
ATOM 5672 N N . ARG A 1 735 ? -3.433 23.206 3.700 1.00 50.84 735 ARG A N 1
ATOM 5673 C CA . ARG A 1 735 ? -4.395 22.200 3.232 1.00 50.84 735 ARG A CA 1
ATOM 5674 C C . ARG A 1 735 ? -3.630 20.963 2.783 1.00 50.84 735 ARG A C 1
ATOM 5676 O O . ARG A 1 735 ? -2.717 21.074 1.965 1.00 50.84 735 ARG A O 1
ATOM 5683 N N . VAL A 1 736 ? -4.061 19.799 3.266 1.00 51.03 736 VAL A N 1
ATOM 5684 C CA . VAL A 1 736 ? -3.676 18.491 2.721 1.00 51.03 736 VAL A CA 1
ATOM 5685 C C . VAL A 1 736 ? -3.925 18.526 1.208 1.00 51.03 736 VAL A C 1
ATOM 5687 O O . VAL A 1 736 ? -5.069 18.701 0.786 1.00 51.03 736 VAL A O 1
ATOM 5690 N N . ARG A 1 737 ? -2.858 18.440 0.398 1.00 53.38 737 ARG A N 1
ATOM 5691 C CA . ARG A 1 737 ? -2.972 18.389 -1.070 1.00 53.38 737 ARG A CA 1
ATOM 5692 C C . ARG A 1 737 ? -3.747 17.127 -1.447 1.00 53.38 737 ARG A C 1
ATOM 5694 O O . ARG A 1 737 ? -3.435 16.043 -0.956 1.00 53.38 737 ARG A O 1
ATOM 5701 N N . GLY A 1 738 ? -4.765 17.277 -2.289 1.00 54.62 738 GLY A N 1
ATOM 5702 C CA . GLY A 1 738 ? -5.491 16.126 -2.819 1.00 54.62 738 GLY A CA 1
ATOM 5703 C C . GLY A 1 738 ? -4.631 15.375 -3.836 1.00 54.62 738 GLY A C 1
ATOM 5704 O O . GLY A 1 738 ? -3.727 15.955 -4.429 1.00 54.62 738 GLY A O 1
ATOM 5705 N N . LEU A 1 739 ? -4.952 14.109 -4.111 1.00 51.28 739 LEU A N 1
ATOM 5706 C CA . LEU A 1 739 ? -4.321 13.364 -5.206 1.00 51.28 739 LEU A CA 1
ATOM 5707 C C . LEU A 1 739 ? -4.331 14.100 -6.576 1.00 51.28 739 LEU A C 1
ATOM 5709 O O . LEU A 1 739 ? -3.325 14.001 -7.275 1.00 51.28 739 LEU A O 1
ATOM 5713 N N . PRO A 1 740 ? -5.374 14.873 -6.975 1.00 58.34 740 PRO A N 1
ATOM 5714 C CA . PRO A 1 740 ? -5.318 15.672 -8.207 1.00 58.34 740 PRO A CA 1
ATOM 5715 C C . PRO A 1 740 ? -4.364 16.884 -8.167 1.00 58.34 740 PRO A C 1
ATOM 5717 O O . PRO A 1 740 ? -4.132 17.466 -9.219 1.00 58.34 740 PRO A O 1
ATOM 5720 N N . ASP A 1 741 ? -3.791 17.246 -7.010 1.00 65.44 741 ASP A N 1
ATOM 5721 C CA . ASP A 1 741 ? -2.772 18.306 -6.867 1.00 65.44 741 ASP A CA 1
ATOM 5722 C C . ASP A 1 741 ? -1.321 17.763 -6.995 1.00 65.44 741 ASP A C 1
ATOM 5724 O O . ASP A 1 741 ? -0.365 18.447 -6.610 1.00 65.44 741 ASP A O 1
ATOM 5728 N N . ALA A 1 742 ? -1.141 16.512 -7.444 1.00 67.06 742 ALA A N 1
ATOM 5729 C CA . ALA A 1 742 ? 0.168 15.865 -7.568 1.00 67.06 742 ALA A CA 1
ATOM 5730 C C . ALA A 1 742 ? 0.972 16.454 -8.740 1.00 67.06 742 ALA A C 1
ATOM 5732 O O . ALA A 1 742 ? 0.731 16.114 -9.900 1.00 67.06 742 ALA A O 1
ATOM 5733 N N . GLY A 1 743 ? 1.948 17.301 -8.414 1.00 76.94 743 GLY A N 1
ATOM 5734 C CA . GLY A 1 743 ? 2.740 18.062 -9.377 1.00 76.94 743 GLY A CA 1
ATOM 5735 C C . GLY A 1 743 ? 4.127 17.468 -9.616 1.00 76.94 743 GLY A C 1
ATOM 5736 O O . GLY A 1 743 ? 4.478 16.379 -9.155 1.00 76.94 743 GLY A O 1
ATOM 5737 N N . MET A 1 744 ? 4.982 18.216 -10.316 1.00 77.06 744 MET A N 1
ATOM 5738 C CA . MET A 1 744 ? 6.345 17.760 -10.637 1.00 77.06 744 MET A CA 1
ATOM 5739 C C . MET A 1 744 ? 7.223 17.465 -9.414 1.00 77.06 744 MET A C 1
ATOM 5741 O O . MET A 1 744 ? 8.147 16.658 -9.517 1.00 77.06 744 MET A O 1
ATOM 5745 N N . LYS A 1 745 ? 6.953 18.090 -8.261 1.00 78.50 745 LYS A N 1
ATOM 5746 C CA . LYS A 1 745 ? 7.645 17.771 -7.004 1.00 78.50 745 LYS A CA 1
ATOM 5747 C C . LYS A 1 745 ? 7.458 16.294 -6.643 1.00 78.50 745 LYS A C 1
ATOM 5749 O O . LYS A 1 745 ? 8.436 15.608 -6.373 1.00 78.50 745 LYS A O 1
ATOM 5754 N N . ASP A 1 746 ? 6.223 15.806 -6.714 1.00 83.44 746 ASP A N 1
ATOM 5755 C CA . ASP A 1 746 ? 5.853 14.436 -6.358 1.00 83.44 746 ASP A CA 1
ATOM 5756 C C . ASP A 1 746 ? 6.479 13.410 -7.320 1.00 83.44 746 ASP A C 1
ATOM 5758 O O . ASP A 1 746 ? 6.898 12.331 -6.894 1.00 83.44 746 ASP A O 1
ATOM 5762 N N . VAL A 1 747 ? 6.637 13.775 -8.600 1.00 86.94 747 VAL A N 1
ATOM 5763 C CA . VAL A 1 747 ? 7.373 12.974 -9.596 1.00 86.94 747 VAL A CA 1
ATOM 5764 C C . VAL A 1 747 ? 8.845 12.843 -9.199 1.00 86.94 747 VAL A C 1
ATOM 5766 O O . VAL A 1 747 ? 9.395 11.742 -9.196 1.00 86.94 747 VAL A O 1
ATOM 5769 N N . TRP A 1 748 ? 9.494 13.952 -8.838 1.00 86.69 748 TRP A N 1
ATOM 5770 C CA . TRP A 1 748 ? 10.896 13.954 -8.419 1.00 86.69 748 TRP A CA 1
ATOM 5771 C C . TRP A 1 748 ? 11.115 13.238 -7.078 1.00 86.69 748 TRP A C 1
ATOM 5773 O O . TRP A 1 748 ? 12.075 12.476 -6.944 1.00 86.69 748 TRP A O 1
ATOM 5783 N N . ASP A 1 749 ? 10.203 13.400 -6.118 1.00 85.88 749 ASP A N 1
ATOM 5784 C CA . ASP A 1 749 ? 10.201 12.655 -4.857 1.00 85.88 749 ASP A CA 1
ATOM 5785 C C . ASP A 1 749 ? 10.032 11.145 -5.108 1.00 85.88 749 ASP A C 1
ATOM 5787 O O . ASP A 1 749 ? 10.736 10.337 -4.495 1.00 85.88 749 ASP A O 1
ATOM 5791 N N . ALA A 1 750 ? 9.194 10.744 -6.074 1.00 90.94 750 ALA A N 1
ATOM 5792 C CA . ALA A 1 750 ? 9.078 9.354 -6.512 1.00 90.94 750 ALA A CA 1
ATOM 5793 C C . ALA A 1 750 ? 10.362 8.833 -7.190 1.00 90.94 750 ALA A C 1
ATOM 5795 O O . ALA A 1 750 ? 10.783 7.719 -6.876 1.00 90.94 750 ALA A O 1
ATOM 5796 N N . VAL A 1 751 ? 11.030 9.627 -8.042 1.00 92.38 751 VAL A N 1
ATOM 5797 C CA . VAL A 1 751 ? 12.342 9.278 -8.633 1.00 92.38 751 VAL A CA 1
ATOM 5798 C C . VAL A 1 751 ? 13.407 9.088 -7.547 1.00 92.38 751 VAL A C 1
ATOM 5800 O O . VAL A 1 751 ? 14.105 8.076 -7.548 1.00 92.38 751 VAL A O 1
ATOM 5803 N N . THR A 1 752 ? 13.539 10.018 -6.597 1.00 89.00 752 THR A N 1
ATOM 5804 C CA . THR A 1 752 ? 14.525 9.903 -5.506 1.00 89.00 752 THR A CA 1
ATOM 5805 C C . THR A 1 752 ? 14.215 8.725 -4.585 1.00 89.00 752 THR A C 1
ATOM 5807 O O . THR A 1 752 ? 15.130 7.990 -4.216 1.00 89.00 752 THR A O 1
ATOM 5810 N N . ALA A 1 753 ? 12.944 8.489 -4.247 1.00 89.25 753 ALA A N 1
ATOM 5811 C CA . ALA A 1 753 ? 12.557 7.337 -3.440 1.00 89.25 753 ALA A CA 1
ATOM 5812 C C . ALA A 1 753 ? 12.816 6.008 -4.172 1.00 89.25 753 ALA A C 1
ATOM 5814 O O . ALA A 1 753 ? 13.326 5.075 -3.563 1.00 89.25 753 ALA A O 1
ATOM 5815 N N . LEU A 1 754 ? 12.537 5.928 -5.477 1.00 92.56 754 LEU A N 1
ATOM 5816 C CA . LEU A 1 754 ? 12.868 4.768 -6.309 1.00 92.56 754 LEU A CA 1
ATOM 5817 C C . LEU A 1 754 ? 14.379 4.490 -6.302 1.00 92.56 754 LEU A C 1
ATOM 5819 O O . LEU A 1 754 ? 14.789 3.378 -5.969 1.00 92.56 754 LEU A O 1
ATOM 5823 N N . ARG A 1 755 ? 15.205 5.501 -6.604 1.00 91.12 755 ARG A N 1
ATOM 5824 C CA . ARG A 1 755 ? 16.677 5.400 -6.621 1.00 91.12 755 ARG A CA 1
ATOM 5825 C C . ARG A 1 755 ? 17.245 4.938 -5.283 1.00 91.12 755 ARG A C 1
ATOM 5827 O O . ARG A 1 755 ? 18.083 4.044 -5.258 1.00 91.12 755 ARG A O 1
ATOM 5834 N N . ARG A 1 756 ? 16.787 5.540 -4.181 1.00 85.81 756 ARG A N 1
ATOM 5835 C CA . ARG A 1 756 ? 17.261 5.241 -2.823 1.00 85.81 756 ARG A CA 1
ATOM 5836 C C . ARG A 1 756 ? 16.868 3.835 -2.377 1.00 85.81 756 ARG A C 1
ATOM 5838 O O . ARG A 1 756 ? 17.708 3.125 -1.833 1.00 85.81 756 ARG A O 1
ATOM 5845 N N . ASP A 1 757 ? 15.611 3.456 -2.599 1.00 86.81 757 ASP A N 1
ATOM 5846 C CA . ASP A 1 757 ? 15.040 2.228 -2.043 1.00 86.81 757 ASP A CA 1
ATOM 5847 C C . ASP A 1 757 ? 15.397 0.983 -2.884 1.00 86.81 757 ASP A C 1
ATOM 5849 O O . ASP A 1 757 ? 15.538 -0.103 -2.331 1.00 86.81 757 ASP A O 1
ATOM 5853 N N . THR A 1 758 ? 15.577 1.121 -4.208 1.00 88.56 758 THR A N 1
ATOM 5854 C CA . THR A 1 758 ? 15.936 -0.006 -5.105 1.00 88.56 758 THR A CA 1
ATOM 5855 C C . THR A 1 758 ? 17.412 -0.038 -5.510 1.00 88.56 758 THR A C 1
ATOM 5857 O O . THR A 1 758 ? 17.924 -1.088 -5.897 1.00 88.56 758 THR A O 1
ATOM 5860 N N . GLY A 1 759 ? 18.112 1.100 -5.454 1.00 90.12 759 GLY A N 1
ATOM 5861 C CA . GLY A 1 759 ? 19.450 1.252 -6.030 1.00 90.12 759 GLY A CA 1
ATOM 5862 C C . GLY A 1 759 ? 19.477 1.255 -7.566 1.00 90.12 759 GLY A C 1
ATOM 5863 O O . GLY A 1 759 ? 20.562 1.163 -8.140 1.00 90.12 759 GLY A O 1
ATOM 5864 N N . ALA A 1 760 ? 18.327 1.343 -8.244 1.00 93.75 760 ALA A N 1
ATOM 5865 C CA . ALA A 1 760 ? 18.258 1.378 -9.703 1.00 93.75 760 ALA A CA 1
ATOM 5866 C C . ALA A 1 760 ? 18.909 2.643 -10.286 1.00 93.75 760 ALA A C 1
ATOM 5868 O O . ALA A 1 760 ? 18.798 3.734 -9.718 1.00 93.75 760 ALA A O 1
ATOM 5869 N N . VAL A 1 761 ? 19.540 2.507 -11.454 1.00 96.12 761 VAL A N 1
ATOM 5870 C CA . VAL A 1 761 ? 19.926 3.655 -12.285 1.00 96.12 761 VAL A CA 1
ATOM 5871 C C . VAL A 1 761 ? 18.672 4.186 -12.968 1.00 96.12 761 VAL A C 1
ATOM 5873 O O . VAL A 1 761 ? 17.983 3.432 -13.653 1.00 96.12 761 VAL A O 1
ATOM 5876 N N . VAL A 1 762 ? 18.375 5.476 -12.816 1.00 96.94 762 VAL A N 1
ATOM 5877 C CA . VAL A 1 762 ? 17.234 6.118 -13.480 1.00 96.94 762 VAL A CA 1
ATOM 5878 C C . VAL A 1 762 ? 17.735 7.006 -14.613 1.00 96.94 762 VAL A C 1
ATOM 5880 O O . VAL A 1 762 ? 18.502 7.939 -14.387 1.00 96.94 762 VAL A O 1
ATOM 5883 N N . VAL A 1 763 ? 17.280 6.729 -15.831 1.00 97.19 763 VAL A N 1
ATOM 5884 C CA . VAL A 1 763 ? 17.580 7.494 -17.045 1.00 97.19 763 VAL A CA 1
ATOM 5885 C C . VAL A 1 763 ? 16.331 8.266 -17.456 1.00 97.19 763 VAL A C 1
ATOM 5887 O O . VAL A 1 763 ? 15.303 7.659 -17.736 1.00 97.19 763 VAL A O 1
ATOM 5890 N N . LEU A 1 764 ? 16.405 9.594 -17.519 1.00 94.50 764 LEU A N 1
ATOM 5891 C CA . LEU A 1 764 ? 15.309 10.461 -17.966 1.00 94.50 764 LEU A CA 1
ATOM 5892 C C . LEU A 1 764 ? 15.656 11.092 -19.317 1.00 94.50 764 LEU A C 1
ATOM 5894 O O . LEU A 1 764 ? 16.760 11.616 -19.463 1.00 94.50 764 LEU A O 1
ATOM 5898 N N . THR A 1 765 ? 14.729 11.115 -20.283 1.00 93.00 765 THR A N 1
ATOM 5899 C CA . THR A 1 765 ? 14.918 11.878 -21.531 1.00 93.00 765 THR A CA 1
ATOM 5900 C C . THR A 1 765 ? 14.158 13.205 -21.517 1.00 93.00 765 THR A C 1
ATOM 5902 O O . THR A 1 765 ? 12.969 13.274 -21.205 1.00 93.00 765 THR A O 1
ATOM 5905 N N . ALA A 1 766 ? 14.848 14.291 -21.873 1.00 88.50 766 ALA A N 1
ATOM 5906 C CA . ALA A 1 766 ? 14.285 15.637 -21.905 1.00 88.50 766 ALA A CA 1
ATOM 5907 C C . ALA A 1 766 ? 14.548 16.350 -23.240 1.00 88.50 766 ALA A C 1
ATOM 5909 O O . ALA A 1 766 ? 15.516 16.066 -23.958 1.00 88.50 766 ALA A O 1
ATOM 5910 N N . GLN A 1 767 ? 13.678 17.300 -23.593 1.00 84.12 767 GLN A N 1
ATOM 5911 C CA . GLN A 1 767 ? 13.864 18.113 -24.792 1.00 84.12 767 GLN A CA 1
ATOM 5912 C C . GLN A 1 767 ? 14.809 19.293 -24.508 1.00 84.12 767 GLN A C 1
ATOM 5914 O O . GLN A 1 767 ? 14.567 20.121 -23.630 1.00 84.12 767 GLN A O 1
ATOM 5919 N N . GLY A 1 768 ? 15.891 19.390 -25.283 1.00 75.62 768 GLY A N 1
ATOM 5920 C CA . GLY A 1 768 ? 16.850 20.497 -25.216 1.00 75.62 768 GLY A CA 1
ATOM 5921 C C . GLY A 1 768 ? 16.306 21.758 -25.885 1.00 75.62 768 GLY A C 1
ATOM 5922 O O . GLY A 1 768 ? 16.675 22.063 -27.012 1.00 75.62 768 GLY A O 1
ATOM 5923 N N . LEU A 1 769 ? 15.398 22.476 -25.216 1.00 69.56 769 LEU A N 1
ATOM 5924 C CA . LEU A 1 769 ? 14.639 23.579 -25.834 1.00 69.56 769 LEU A CA 1
ATOM 5925 C C . LEU A 1 769 ? 15.204 24.984 -25.575 1.00 69.56 769 LEU A C 1
ATOM 5927 O O . LEU A 1 769 ? 14.743 25.951 -26.177 1.00 69.56 769 LEU A O 1
ATOM 5931 N N . ARG A 1 770 ? 16.190 25.129 -24.683 1.00 73.31 770 ARG A N 1
ATOM 5932 C CA . ARG A 1 770 ? 16.847 26.415 -24.389 1.00 73.31 770 ARG A CA 1
ATOM 5933 C C . ARG A 1 770 ? 18.355 26.212 -24.218 1.00 73.31 770 ARG A C 1
ATOM 5935 O O . ARG A 1 770 ? 18.744 25.724 -23.160 1.00 73.31 770 ARG A O 1
ATOM 5942 N N . PRO A 1 771 ? 19.213 26.550 -25.197 1.00 77.00 771 PRO A N 1
ATOM 5943 C CA . PRO A 1 771 ? 20.661 26.488 -25.002 1.00 77.00 771 PRO A CA 1
ATOM 5944 C C . PRO A 1 771 ? 21.102 27.454 -23.889 1.00 77.00 771 PRO A C 1
ATOM 5946 O O . PRO A 1 771 ? 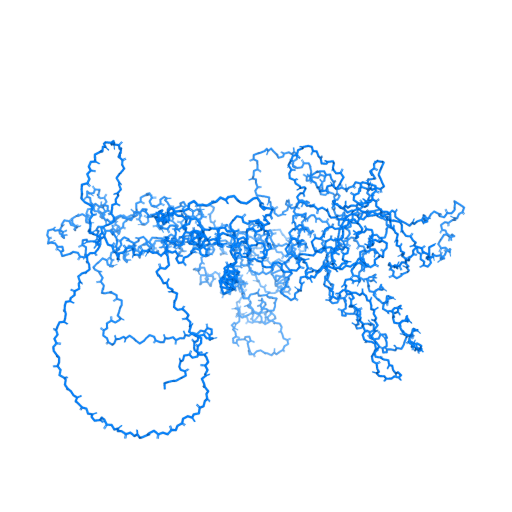20.477 28.496 -23.663 1.00 77.00 771 PRO A O 1
ATOM 5949 N N . ILE A 1 772 ? 22.166 27.107 -23.168 1.00 75.62 772 ILE A N 1
ATOM 5950 C CA . ILE A 1 772 ? 22.798 27.996 -22.189 1.00 75.62 772 ILE A CA 1
ATOM 5951 C C . ILE A 1 772 ? 23.741 28.944 -22.947 1.00 75.62 772 ILE A C 1
ATOM 5953 O O . ILE A 1 772 ? 24.598 28.474 -23.691 1.00 75.62 772 ILE A O 1
ATOM 5957 N N . PRO A 1 773 ? 23.643 30.276 -22.777 1.00 73.44 773 PRO A N 1
ATOM 5958 C CA . PRO A 1 773 ? 24.608 31.194 -23.376 1.00 73.44 773 PRO A CA 1
ATOM 5959 C C . PRO A 1 773 ? 26.043 30.840 -22.964 1.00 73.44 773 PRO A C 1
ATOM 5961 O O . PRO A 1 773 ? 26.306 30.610 -21.785 1.00 73.44 773 PRO A O 1
ATOM 5964 N N . ASN A 1 774 ? 26.962 30.807 -23.931 1.00 78.69 774 ASN A N 1
ATOM 5965 C CA . ASN A 1 774 ? 28.379 30.455 -23.747 1.00 78.69 774 ASN A CA 1
ATOM 5966 C C . ASN A 1 774 ? 28.641 29.040 -23.192 1.00 78.69 774 ASN A C 1
ATOM 5968 O O . ASN A 1 774 ? 29.736 28.765 -22.705 1.00 78.69 774 ASN A O 1
ATOM 5972 N N . SER A 1 775 ? 27.670 28.127 -23.274 1.00 78.88 775 SER A N 1
ATOM 5973 C CA . SER A 1 775 ? 27.845 26.729 -22.885 1.00 78.88 775 SER A CA 1
ATOM 5974 C C . SER A 1 775 ? 27.170 25.815 -23.913 1.00 78.88 775 SER A C 1
ATOM 5976 O O . SER A 1 775 ? 26.071 26.112 -24.373 1.00 78.88 775 SER A O 1
ATOM 5978 N N . PRO A 1 776 ? 27.794 24.690 -24.294 1.00 73.19 776 PRO A N 1
ATOM 5979 C CA . PRO A 1 776 ? 27.218 23.774 -25.278 1.00 73.19 776 PRO A CA 1
ATOM 5980 C C . PRO A 1 776 ? 26.042 22.934 -24.730 1.00 73.19 776 PRO A C 1
ATOM 5982 O O . PRO A 1 776 ? 25.501 22.086 -25.437 1.00 73.19 776 PRO A O 1
ATOM 5985 N N . PHE A 1 777 ? 25.654 23.142 -23.467 1.00 78.00 777 PHE A N 1
ATOM 5986 C CA . PHE A 1 777 ? 24.556 22.454 -22.792 1.00 78.00 777 PHE A CA 1
ATOM 5987 C C . PHE A 1 777 ? 23.222 23.199 -22.936 1.00 78.00 777 PHE A C 1
ATOM 5989 O O . PHE A 1 777 ? 23.169 24.416 -23.128 1.00 78.00 777 PHE A O 1
ATOM 5996 N N . PHE A 1 778 ? 22.117 22.477 -22.757 1.00 75.62 778 PHE A N 1
ATOM 5997 C CA . PHE A 1 778 ? 20.788 23.073 -22.636 1.00 75.62 778 PHE A CA 1
ATOM 5998 C C . PHE A 1 778 ? 20.447 23.338 -21.168 1.00 75.62 778 PHE A C 1
ATOM 6000 O O . PHE A 1 778 ? 20.805 22.564 -20.278 1.00 75.62 778 PHE A O 1
ATOM 6007 N N . LYS A 1 779 ? 19.707 24.421 -20.906 1.00 67.62 779 LYS A N 1
ATOM 6008 C CA . LYS A 1 779 ? 19.044 24.608 -19.616 1.00 67.62 779 LYS A CA 1
ATOM 6009 C C . LYS A 1 779 ? 18.069 23.446 -19.439 1.00 67.62 779 LYS A C 1
ATOM 6011 O O . LYS A 1 779 ? 17.361 23.135 -20.404 1.00 67.62 779 LYS A O 1
ATOM 6016 N N . PRO A 1 780 ? 17.965 22.867 -18.230 1.00 62.81 780 PRO A N 1
ATOM 6017 C CA . PRO A 1 780 ? 16.832 22.027 -17.896 1.00 62.81 780 PRO A CA 1
ATOM 6018 C C . PRO A 1 780 ? 15.560 22.760 -18.314 1.00 62.81 780 PRO A C 1
ATOM 6020 O O . PRO A 1 780 ? 15.415 23.963 -18.077 1.00 62.81 780 PRO A O 1
ATOM 6023 N N . GLN A 1 781 ? 14.633 22.049 -18.955 1.00 60.59 781 GLN A N 1
ATOM 6024 C CA . GLN A 1 781 ? 13.329 22.624 -19.296 1.00 60.59 781 GLN A CA 1
ATOM 6025 C C . GLN A 1 781 ? 12.632 23.141 -18.017 1.00 60.59 781 GLN A C 1
ATOM 6027 O O . GLN A 1 781 ? 11.835 24.074 -18.082 1.00 60.59 781 GLN A O 1
ATOM 6032 N N . LEU A 1 782 ? 12.994 22.528 -16.880 1.00 62.47 782 LEU A N 1
ATOM 6033 C CA . LEU A 1 782 ? 12.910 22.863 -15.451 1.00 62.47 782 LEU A CA 1
ATOM 6034 C C . LEU A 1 782 ? 13.369 24.282 -14.961 1.00 62.47 782 LEU A C 1
ATOM 6036 O O . LEU A 1 782 ? 14.569 24.529 -15.081 1.00 62.47 782 LEU A O 1
ATOM 6040 N N . PRO A 1 783 ? 12.569 25.220 -14.388 1.00 55.75 783 PRO A N 1
ATOM 6041 C CA . PRO A 1 783 ? 13.118 26.366 -13.641 1.00 55.75 783 PRO A CA 1
ATOM 6042 C C . PRO A 1 783 ? 13.536 25.947 -12.217 1.00 55.75 783 PRO A C 1
ATOM 6044 O O . PRO A 1 783 ? 13.521 24.771 -11.875 1.00 55.75 783 PRO A O 1
ATOM 6047 N N . ALA A 1 784 ? 13.849 26.904 -11.343 1.00 51.62 784 ALA A N 1
ATOM 6048 C CA . ALA A 1 784 ? 13.859 26.640 -9.902 1.00 51.62 784 ALA A CA 1
ATOM 6049 C C . ALA A 1 784 ? 12.419 26.370 -9.393 1.00 51.62 784 ALA A C 1
ATOM 6051 O O . ALA A 1 784 ? 11.488 26.981 -9.925 1.00 51.62 784 ALA A O 1
ATOM 6052 N N . PRO A 1 785 ? 12.206 25.495 -8.388 1.00 53.53 785 PRO A N 1
ATOM 6053 C CA . PRO A 1 785 ? 13.203 24.839 -7.530 1.00 53.53 785 PRO A CA 1
ATOM 6054 C C . PRO A 1 785 ? 13.719 23.484 -8.053 1.00 53.53 785 PRO A C 1
ATOM 6056 O O . PRO A 1 785 ? 14.381 22.755 -7.317 1.00 53.53 785 PRO A O 1
ATOM 6059 N N . TYR A 1 786 ? 13.410 23.107 -9.296 1.00 63.34 786 TYR A N 1
ATOM 6060 C CA . TYR A 1 786 ? 13.843 21.828 -9.861 1.00 63.34 786 TYR A CA 1
ATOM 6061 C C . TYR A 1 786 ? 15.375 21.760 -9.997 1.00 63.34 786 TYR A C 1
ATOM 6063 O O . TYR A 1 786 ? 16.029 22.800 -10.147 1.00 63.34 786 TYR A O 1
ATOM 6071 N N . PRO A 1 787 ? 15.974 20.555 -9.938 1.00 59.09 787 PRO A N 1
ATOM 6072 C CA . PRO A 1 787 ? 17.419 20.413 -9.842 1.00 59.09 787 PRO A CA 1
ATOM 6073 C C . PRO A 1 787 ? 18.085 20.860 -11.143 1.00 59.09 787 PRO A C 1
ATOM 6075 O O . PRO A 1 787 ? 18.076 20.158 -12.151 1.00 59.09 787 PRO A O 1
ATOM 6078 N N . SER A 1 788 ? 18.693 22.043 -11.115 1.00 64.31 788 SER A N 1
ATOM 6079 C CA . SER A 1 788 ? 19.535 22.518 -12.203 1.00 64.31 788 SER A CA 1
ATOM 6080 C C . SER A 1 788 ? 20.997 22.280 -11.843 1.00 64.31 788 SER A C 1
ATOM 6082 O O . SER A 1 788 ? 21.508 22.961 -10.951 1.00 64.31 788 SER A O 1
ATOM 6084 N N . PRO A 1 789 ? 21.732 21.407 -12.560 1.00 60.56 789 PRO A N 1
ATOM 6085 C CA . PRO A 1 789 ? 23.173 21.255 -12.352 1.00 60.56 789 PRO A CA 1
ATOM 6086 C C . PRO A 1 789 ? 23.947 22.525 -12.770 1.00 60.56 789 PRO A C 1
ATOM 6088 O O . PRO A 1 789 ? 25.165 22.596 -12.602 1.00 60.56 789 PRO A O 1
ATOM 6091 N N . PHE A 1 790 ? 23.263 23.516 -13.355 1.00 64.38 790 PHE A N 1
ATOM 6092 C CA . PHE A 1 790 ? 23.787 24.819 -13.771 1.00 64.38 790 PHE A CA 1
ATOM 6093 C C . PHE A 1 790 ? 23.345 25.973 -12.867 1.00 64.38 790 PHE A C 1
ATOM 6095 O O . PHE A 1 790 ? 23.710 27.115 -13.142 1.00 64.38 790 PHE A O 1
ATOM 6102 N N . ALA A 1 791 ? 22.547 25.721 -11.822 1.00 62.41 791 ALA A N 1
ATOM 6103 C CA . ALA A 1 791 ? 22.325 26.742 -10.809 1.00 62.41 791 ALA A CA 1
ATOM 6104 C C . ALA A 1 791 ? 23.682 27.052 -10.151 1.00 62.41 791 ALA A C 1
ATOM 6106 O O . ALA A 1 791 ? 24.354 26.115 -9.704 1.00 62.41 791 ALA A O 1
ATOM 6107 N N . PRO A 1 792 ? 24.128 28.322 -10.106 1.00 57.81 792 PRO A N 1
ATOM 6108 C CA . PRO A 1 792 ? 25.282 28.660 -9.292 1.00 57.81 792 PRO A CA 1
ATOM 6109 C C . PRO A 1 792 ? 24.950 28.278 -7.849 1.00 57.81 792 PRO A C 1
ATOM 6111 O O . PRO A 1 792 ? 23.881 28.631 -7.350 1.00 57.81 792 PRO A O 1
ATOM 6114 N N . ARG A 1 793 ? 25.854 27.549 -7.184 1.00 57.16 793 ARG A N 1
ATOM 6115 C CA . ARG A 1 793 ? 25.794 27.392 -5.728 1.00 57.16 793 ARG A CA 1
ATOM 6116 C C . ARG A 1 793 ? 26.003 28.785 -5.139 1.00 57.16 793 ARG A C 1
ATOM 6118 O O . ARG A 1 793 ? 27.133 29.266 -5.101 1.00 57.16 793 ARG A O 1
ATOM 6125 N N . GLY A 1 794 ? 24.901 29.454 -4.805 1.00 51.50 794 GLY A N 1
ATOM 6126 C CA . GLY A 1 794 ? 24.925 30.714 -4.076 1.00 51.50 794 GLY A CA 1
ATOM 6127 C C . GLY A 1 794 ? 25.569 30.520 -2.706 1.00 51.50 794 GLY A C 1
ATOM 6128 O O . GLY A 1 794 ? 25.754 29.393 -2.255 1.00 51.50 794 GLY A O 1
ATOM 6129 N N . ALA A 1 795 ? 25.909 31.625 -2.046 1.00 45.12 795 ALA A N 1
ATOM 6130 C CA . ALA A 1 795 ? 26.506 31.589 -0.713 1.00 45.12 795 ALA A CA 1
ATOM 6131 C C . ALA A 1 795 ? 25.515 31.186 0.403 1.00 45.12 795 ALA A C 1
ATOM 6133 O O . ALA A 1 795 ? 25.932 31.084 1.554 1.00 45.12 795 ALA A O 1
ATOM 6134 N N . ASP A 1 796 ? 24.238 30.947 0.079 1.00 45.91 796 ASP A N 1
ATOM 6135 C CA . ASP A 1 796 ? 23.273 30.372 1.017 1.00 45.91 796 ASP A CA 1
ATOM 6136 C C . ASP A 1 796 ? 23.583 28.883 1.265 1.00 45.91 796 ASP A C 1
ATOM 6138 O O . ASP A 1 796 ? 23.642 28.107 0.307 1.00 45.91 796 ASP A O 1
ATOM 6142 N N . PRO A 1 797 ? 23.742 28.455 2.532 1.00 46.31 797 PRO A N 1
ATOM 6143 C CA . PRO A 1 797 ? 23.995 27.060 2.901 1.00 46.31 797 PRO A CA 1
ATOM 6144 C C . PRO A 1 797 ? 22.734 26.174 2.872 1.00 46.31 797 PRO A C 1
ATOM 6146 O O . PRO A 1 797 ? 22.787 25.018 3.299 1.00 46.31 797 PRO A O 1
ATOM 6149 N N . ASP A 1 798 ? 21.606 26.703 2.392 1.00 42.62 798 ASP A N 1
ATOM 6150 C CA . ASP A 1 798 ? 20.340 25.980 2.283 1.00 42.62 798 ASP A CA 1
ATOM 6151 C C . ASP A 1 798 ? 20.416 24.824 1.262 1.00 42.62 798 ASP A C 1
ATOM 6153 O O . ASP A 1 798 ? 21.280 24.801 0.377 1.00 42.62 798 ASP A O 1
ATOM 6157 N N . PRO A 1 799 ? 19.581 23.783 1.434 1.00 43.28 799 PRO A N 1
ATOM 6158 C CA . PRO A 1 799 ? 20.045 22.407 1.308 1.00 43.28 799 PRO A CA 1
ATOM 6159 C C . PRO A 1 799 ? 20.454 21.998 -0.113 1.00 43.28 799 PRO A C 1
ATOM 6161 O O . PRO A 1 799 ? 19.924 22.524 -1.098 1.00 43.28 799 PRO A O 1
ATOM 6164 N N . PRO A 1 800 ? 21.336 20.979 -0.246 1.00 47.78 800 PRO A N 1
ATOM 6165 C CA . PRO A 1 800 ? 21.628 20.376 -1.542 1.00 47.78 800 PRO A CA 1
ATOM 6166 C C . PRO A 1 800 ? 20.313 20.038 -2.244 1.00 47.78 800 PRO A C 1
ATOM 6168 O O . PRO A 1 800 ? 19.447 19.402 -1.642 1.00 47.78 800 PRO A O 1
ATOM 6171 N N . THR A 1 801 ? 20.178 20.481 -3.502 1.00 53.50 801 THR A N 1
ATOM 6172 C CA . THR A 1 801 ? 18.977 20.302 -4.336 1.00 53.50 801 THR A CA 1
ATOM 6173 C C . THR A 1 801 ? 18.350 18.940 -4.062 1.00 53.50 801 THR A C 1
ATOM 6175 O O . THR A 1 801 ? 19.025 17.933 -4.287 1.00 53.50 801 THR A O 1
ATOM 6178 N N . ALA A 1 802 ? 17.096 18.908 -3.592 1.00 56.97 802 ALA A N 1
ATOM 6179 C CA . ALA A 1 802 ? 16.468 17.721 -2.985 1.00 56.97 802 ALA A CA 1
ATOM 6180 C C . ALA A 1 802 ? 16.488 16.450 -3.866 1.00 56.97 802 ALA A C 1
ATOM 6182 O O . ALA A 1 802 ? 16.291 15.334 -3.382 1.00 56.97 802 ALA A O 1
ATOM 6183 N N . TRP A 1 803 ? 16.780 16.618 -5.156 1.00 68.00 803 TRP A N 1
ATOM 6184 C CA . TRP A 1 803 ? 16.910 15.575 -6.163 1.00 68.00 803 TRP A CA 1
ATOM 6185 C C . TRP A 1 803 ? 18.247 15.747 -6.913 1.00 68.00 803 TRP A C 1
ATOM 6187 O O . TRP A 1 803 ? 18.273 16.334 -7.994 1.00 68.00 803 TRP A O 1
ATOM 6197 N N . PRO A 1 804 ? 19.390 15.296 -6.359 1.00 77.25 804 PRO A N 1
ATOM 6198 C CA . PRO A 1 804 ? 20.687 15.484 -7.002 1.00 77.25 804 PRO A CA 1
ATOM 6199 C C . PRO A 1 804 ? 20.782 14.670 -8.301 1.00 77.25 804 PRO A C 1
ATOM 6201 O O . PRO A 1 804 ? 20.569 13.451 -8.306 1.00 77.25 804 PRO A O 1
ATOM 6204 N N . LEU A 1 805 ? 21.121 15.358 -9.393 1.00 84.44 805 LEU A N 1
ATOM 6205 C CA . LEU A 1 805 ? 21.506 14.771 -10.677 1.00 84.44 805 LEU A CA 1
ATOM 6206 C C . LEU A 1 805 ? 22.962 14.291 -10.609 1.00 84.44 805 LEU A C 1
ATOM 6208 O O . LEU A 1 805 ? 23.809 15.018 -10.094 1.00 84.44 805 LEU A O 1
ATOM 6212 N N . ASN A 1 806 ? 23.263 13.104 -11.142 1.00 91.69 806 ASN A N 1
ATOM 6213 C CA . ASN A 1 806 ? 24.622 12.549 -11.141 1.00 91.69 806 ASN A CA 1
ATOM 6214 C C . ASN A 1 806 ? 25.323 12.767 -12.482 1.00 91.69 806 ASN A C 1
ATOM 6216 O O . ASN A 1 806 ? 26.458 13.240 -12.516 1.00 91.69 806 ASN A O 1
ATOM 6220 N N . ILE A 1 807 ? 24.644 12.438 -13.583 1.00 93.00 807 ILE A N 1
ATOM 6221 C CA . ILE A 1 807 ? 25.197 12.491 -14.939 1.00 93.00 807 ILE A CA 1
ATOM 6222 C C . ILE A 1 807 ? 24.218 13.235 -15.847 1.00 93.00 807 ILE A C 1
ATOM 6224 O O . ILE A 1 807 ? 23.016 12.988 -15.809 1.00 93.00 807 ILE A O 1
ATOM 6228 N N . GLN A 1 808 ? 24.733 14.112 -16.704 1.00 92.69 808 GLN A N 1
ATOM 6229 C CA . GLN A 1 808 ? 23.968 14.704 -17.796 1.00 92.69 808 GLN A CA 1
ATOM 6230 C C . GLN A 1 808 ? 24.637 14.388 -19.134 1.00 92.69 808 GLN A C 1
ATOM 6232 O O . GLN A 1 808 ? 25.822 14.670 -19.322 1.00 92.69 808 GLN A O 1
ATOM 6237 N N . LEU A 1 809 ? 23.868 13.833 -20.067 1.00 94.44 809 LEU A N 1
ATOM 6238 C CA . LEU A 1 809 ? 24.272 13.565 -21.442 1.00 94.44 809 LEU A CA 1
ATOM 6239 C C . LEU A 1 809 ? 23.561 14.565 -22.353 1.00 94.44 809 LEU A C 1
ATOM 6241 O O . LEU A 1 809 ? 22.338 14.546 -22.460 1.00 94.44 809 LEU A O 1
ATOM 6245 N N . THR A 1 810 ? 24.309 15.453 -23.005 1.00 93.25 810 THR A N 1
ATOM 6246 C CA . THR A 1 810 ? 23.751 16.363 -24.015 1.00 93.25 810 THR A CA 1
ATOM 6247 C C . THR A 1 810 ? 24.059 15.823 -25.399 1.00 93.25 810 THR A C 1
ATOM 6249 O O . THR A 1 810 ? 25.219 15.793 -25.799 1.00 93.25 810 THR A O 1
ATOM 6252 N N . LEU A 1 811 ? 23.029 15.402 -26.128 1.00 93.75 811 LEU A N 1
ATOM 6253 C CA . LEU A 1 811 ? 23.153 14.917 -27.498 1.00 93.75 811 LEU A CA 1
ATOM 6254 C C . LEU A 1 811 ? 22.954 16.099 -28.451 1.00 93.75 811 LEU A C 1
ATOM 6256 O O . LEU A 1 811 ? 21.898 16.737 -28.444 1.00 93.75 811 LEU A O 1
ATOM 6260 N N . LEU A 1 812 ? 23.972 16.406 -29.254 1.00 90.81 812 LEU A N 1
ATOM 6261 C CA . LEU A 1 812 ? 23.987 17.567 -30.150 1.00 90.81 812 LEU A CA 1
ATOM 6262 C C . LEU A 1 812 ? 23.298 17.271 -31.491 1.00 90.81 812 LEU A C 1
ATOM 6264 O O . LEU A 1 812 ? 22.861 18.192 -32.177 1.00 90.81 812 LEU A O 1
ATOM 6268 N N . GLY A 1 813 ? 23.150 15.988 -31.833 1.00 88.94 813 GLY A N 1
ATOM 6269 C CA . GLY A 1 813 ? 22.595 15.520 -33.101 1.00 88.94 813 GLY A CA 1
ATOM 6270 C C . GLY A 1 813 ? 23.660 14.875 -33.993 1.00 88.94 813 GLY A C 1
ATOM 6271 O O . GLY A 1 813 ? 24.766 14.597 -33.526 1.00 88.94 813 GLY A O 1
ATOM 6272 N N . PRO A 1 814 ? 23.331 14.587 -35.263 1.00 89.25 814 PRO A N 1
ATOM 6273 C CA . PRO A 1 814 ? 24.269 13.960 -36.183 1.00 89.25 814 PRO A CA 1
ATOM 6274 C C . PRO A 1 814 ? 25.410 14.921 -36.556 1.00 89.25 814 PRO A C 1
ATOM 6276 O O . PRO A 1 814 ? 25.156 16.066 -36.928 1.00 89.25 814 PRO A O 1
ATOM 6279 N N . SER A 1 815 ? 26.658 14.438 -36.518 1.00 86.81 815 SER A N 1
ATOM 6280 C CA . SER A 1 815 ? 27.880 15.210 -36.819 1.00 86.81 815 SER A CA 1
ATOM 6281 C C . SER A 1 815 ? 27.853 15.867 -38.197 1.00 86.81 815 SER A C 1
ATOM 6283 O O . SER A 1 815 ? 28.393 16.953 -38.400 1.00 86.81 815 SER A O 1
ATOM 6285 N N . ARG A 1 816 ? 27.228 15.188 -39.166 1.00 80.12 816 ARG A N 1
ATOM 6286 C CA . ARG A 1 816 ? 26.895 15.752 -40.473 1.00 80.12 816 ARG A CA 1
ATOM 6287 C C . ARG A 1 816 ? 25.406 16.109 -40.449 1.00 80.12 816 ARG A C 1
ATOM 6289 O O . ARG A 1 816 ? 24.588 15.187 -40.367 1.00 80.12 816 ARG A O 1
ATOM 6296 N N . PRO A 1 817 ? 25.031 17.401 -40.500 1.00 65.31 817 PRO A N 1
ATOM 6297 C CA . PRO A 1 817 ? 23.627 17.780 -40.545 1.00 65.31 817 PRO A CA 1
ATOM 6298 C C . PRO A 1 817 ? 22.982 17.225 -41.818 1.00 65.31 817 PRO A C 1
ATOM 6300 O O . PRO A 1 817 ? 23.610 17.190 -42.874 1.00 65.31 817 PRO A O 1
ATOM 6303 N N . LEU A 1 818 ? 21.698 16.864 -41.746 1.00 60.19 818 LEU A N 1
ATOM 6304 C CA . LEU A 1 818 ? 20.881 16.436 -42.897 1.00 60.19 818 LEU A CA 1
ATOM 6305 C C . LEU A 1 818 ? 20.527 17.607 -43.847 1.00 60.19 818 LEU A C 1
ATOM 6307 O O . LEU A 1 818 ? 19.480 17.610 -44.491 1.00 60.19 818 LEU A O 1
ATOM 6311 N N . GLN A 1 819 ? 21.388 18.624 -43.919 1.00 57.59 819 GLN A N 1
ATOM 6312 C CA . GLN A 1 819 ? 21.307 19.682 -44.915 1.00 57.59 819 GLN A CA 1
ATOM 6313 C C . GLN A 1 819 ? 21.842 19.134 -46.235 1.00 57.59 819 GLN A C 1
ATOM 6315 O O . GLN A 1 819 ? 23.045 19.131 -46.492 1.00 57.59 819 GLN A O 1
ATOM 6320 N N . TYR A 1 820 ? 20.924 18.666 -47.073 1.00 58.53 820 TYR A N 1
ATOM 6321 C CA . TYR A 1 820 ? 21.203 18.491 -48.490 1.00 58.53 820 TYR A CA 1
ATOM 6322 C C . TYR A 1 820 ? 21.615 19.848 -49.099 1.00 58.53 820 TYR A C 1
ATOM 6324 O O . TYR A 1 820 ? 21.113 20.885 -48.648 1.00 58.53 820 TYR A O 1
ATOM 6332 N N . PRO A 1 821 ? 22.503 19.879 -50.113 1.00 66.00 821 PRO A N 1
ATOM 6333 C CA . PRO A 1 821 ? 22.793 21.095 -50.872 1.00 66.00 821 PRO A CA 1
ATOM 6334 C C . PRO A 1 821 ? 21.501 21.774 -51.335 1.00 66.00 821 PRO A C 1
ATOM 6336 O O . PRO A 1 821 ? 20.562 21.075 -51.708 1.00 66.00 821 PRO A O 1
ATOM 6339 N N . ALA A 1 822 ? 21.462 23.111 -51.359 1.00 64.06 822 ALA A N 1
ATOM 6340 C CA . ALA A 1 822 ? 20.246 23.886 -51.653 1.00 64.06 822 ALA A CA 1
ATOM 6341 C C . ALA A 1 822 ? 19.599 23.576 -53.023 1.00 64.06 822 ALA A C 1
ATOM 6343 O O . ALA A 1 822 ? 18.420 23.850 -53.225 1.00 64.06 822 ALA A O 1
ATOM 6344 N N . GLU A 1 823 ? 20.363 22.986 -53.943 1.00 66.75 823 GLU A N 1
ATOM 6345 C CA . GLU A 1 823 ? 19.925 22.533 -55.270 1.00 66.75 823 GLU A CA 1
ATOM 6346 C C . GLU A 1 823 ? 19.215 21.162 -55.248 1.00 66.75 823 GLU A C 1
ATOM 6348 O O . GLU A 1 823 ? 18.585 20.768 -56.226 1.00 66.75 823 GLU A O 1
ATOM 6353 N N . THR A 1 824 ? 19.292 20.424 -54.136 1.00 68.94 824 THR A N 1
ATOM 6354 C CA . THR A 1 824 ? 18.693 19.089 -53.996 1.00 68.94 824 THR A CA 1
ATOM 6355 C C . THR A 1 824 ? 17.203 19.223 -53.720 1.00 68.94 824 THR A C 1
ATOM 6357 O O . THR A 1 824 ? 16.801 19.679 -52.647 1.00 68.94 824 THR A O 1
ATOM 6360 N N . THR A 1 825 ? 16.356 18.796 -54.655 1.00 72.81 825 THR A N 1
ATOM 6361 C CA . THR A 1 825 ? 14.910 18.811 -54.411 1.00 72.81 825 THR A CA 1
ATOM 6362 C C . THR A 1 825 ? 14.528 17.779 -53.344 1.00 72.81 825 THR A C 1
ATOM 6364 O O . THR A 1 825 ? 15.220 16.779 -53.146 1.00 72.81 825 THR A O 1
ATOM 6367 N N . LEU A 1 826 ? 13.375 17.959 -52.687 1.00 63.81 826 LEU A N 1
ATOM 6368 C CA . LEU A 1 826 ? 12.830 16.954 -51.761 1.00 63.81 826 LEU A CA 1
ATOM 6369 C C . LEU A 1 826 ? 12.671 15.577 -52.437 1.00 63.81 826 LEU A C 1
ATOM 6371 O O . LEU A 1 826 ? 12.842 14.545 -51.794 1.00 63.81 826 LEU A O 1
ATOM 6375 N N . VAL A 1 827 ? 12.374 15.556 -53.739 1.00 71.88 827 VAL A N 1
ATOM 6376 C CA . VAL A 1 827 ? 12.253 14.323 -54.526 1.00 71.88 827 VAL A CA 1
ATOM 6377 C C . VAL A 1 827 ? 13.617 13.661 -54.717 1.00 71.88 827 VAL A C 1
ATOM 6379 O O . VAL A 1 827 ? 13.712 12.442 -54.599 1.00 71.88 827 VAL A O 1
ATOM 6382 N N . ASP A 1 828 ? 14.674 14.437 -54.950 1.00 73.06 828 ASP A N 1
ATOM 6383 C CA . ASP A 1 828 ? 16.032 13.906 -55.097 1.00 73.06 828 ASP A CA 1
ATOM 6384 C C . ASP A 1 828 ? 16.596 13.435 -53.756 1.00 73.06 828 ASP A C 1
ATOM 6386 O O . ASP A 1 828 ? 17.158 12.347 -53.703 1.00 73.06 828 ASP A O 1
ATOM 6390 N N . ALA A 1 829 ? 16.324 14.149 -52.659 1.00 66.25 829 ALA A N 1
ATOM 6391 C CA . ALA A 1 829 ? 16.641 13.715 -51.297 1.00 66.25 829 ALA A CA 1
ATOM 6392 C C . ALA A 1 829 ? 15.948 12.386 -50.920 1.00 66.25 829 ALA A C 1
ATOM 6394 O O . ALA A 1 829 ? 16.560 11.511 -50.305 1.00 66.25 829 ALA A O 1
ATOM 6395 N N . LEU A 1 830 ? 14.682 12.203 -51.325 1.00 63.12 830 LEU A N 1
ATOM 6396 C CA . LEU A 1 830 ? 13.920 10.961 -51.121 1.00 63.12 830 LEU A CA 1
ATOM 6397 C C . LEU A 1 830 ? 14.327 9.825 -52.078 1.00 63.12 830 LEU A C 1
ATOM 6399 O O . LEU A 1 830 ? 14.115 8.654 -51.753 1.00 63.12 830 LEU A O 1
ATOM 6403 N N . ARG A 1 831 ? 14.896 10.143 -53.250 1.00 69.12 831 ARG A N 1
ATOM 6404 C CA . ARG A 1 831 ? 15.438 9.167 -54.215 1.00 69.12 831 ARG A CA 1
ATOM 6405 C C . ARG A 1 831 ? 16.867 8.751 -53.882 1.00 69.12 831 ARG A C 1
ATOM 6407 O O . ARG A 1 831 ? 17.209 7.588 -54.086 1.00 69.12 831 ARG A O 1
ATOM 6414 N N . SER A 1 832 ? 17.680 9.647 -53.326 1.00 63.00 832 SER A N 1
ATOM 6415 C CA . SER A 1 832 ? 19.049 9.390 -52.873 1.00 63.00 832 SER A CA 1
ATOM 6416 C C . SER A 1 832 ? 19.066 8.605 -51.553 1.00 63.00 832 SER A C 1
ATOM 6418 O O . SER A 1 832 ? 19.696 9.017 -50.582 1.00 63.00 832 SER A O 1
ATOM 6420 N N . ARG A 1 833 ? 18.385 7.448 -51.519 1.00 53.62 833 ARG A N 1
ATOM 6421 C CA . ARG A 1 833 ? 18.248 6.519 -50.375 1.00 53.62 833 ARG A CA 1
ATOM 6422 C C . ARG A 1 833 ? 19.560 5.897 -49.872 1.00 53.62 833 ARG A C 1
ATOM 6424 O O . ARG A 1 833 ? 19.525 5.007 -49.026 1.00 53.62 833 ARG A O 1
ATOM 6431 N N . ASN A 1 834 ? 20.704 6.406 -50.319 1.00 59.41 834 ASN A N 1
ATOM 6432 C CA . ASN A 1 834 ? 22.009 6.191 -49.707 1.00 59.41 834 ASN A CA 1
ATOM 6433 C C . ASN A 1 834 ? 22.087 6.956 -48.373 1.00 59.41 834 ASN A C 1
ATOM 6435 O O . ASN A 1 834 ? 22.911 7.855 -48.203 1.00 59.41 834 ASN A O 1
ATOM 6439 N N . HIS A 1 835 ? 21.224 6.604 -47.415 1.00 59.81 835 HIS A N 1
ATOM 6440 C CA . HIS A 1 835 ? 21.518 6.904 -46.021 1.00 59.81 835 HIS A CA 1
ATOM 6441 C C . HIS A 1 835 ? 22.863 6.243 -45.690 1.00 59.81 835 HIS A C 1
ATOM 6443 O O . HIS A 1 835 ? 23.065 5.085 -46.070 1.00 59.81 835 HIS A O 1
ATOM 6449 N N . PRO A 1 836 ? 23.799 6.951 -45.035 1.00 65.94 836 PRO A N 1
ATOM 6450 C CA . PRO A 1 836 ? 25.057 6.340 -44.641 1.00 65.94 836 PRO A CA 1
ATOM 6451 C C . PRO A 1 836 ? 24.755 5.142 -43.736 1.00 65.94 836 PRO A C 1
ATOM 6453 O O . PRO A 1 836 ? 23.906 5.232 -42.849 1.00 65.94 836 PRO A O 1
ATOM 6456 N N . THR A 1 837 ? 25.447 4.025 -43.966 1.00 80.50 837 THR A N 1
ATOM 6457 C CA . THR A 1 837 ? 25.291 2.782 -43.187 1.00 80.50 837 THR A CA 1
ATOM 6458 C C . THR A 1 837 ? 25.508 3.002 -41.691 1.00 80.50 837 THR A C 1
ATOM 6460 O O . THR A 1 837 ? 24.904 2.309 -40.875 1.00 80.50 837 THR A O 1
ATOM 6463 N N . LEU A 1 838 ? 26.322 4.004 -41.349 1.00 87.44 838 LEU A N 1
ATOM 6464 C CA . LEU A 1 838 ? 26.540 4.515 -40.006 1.00 87.44 838 LEU A CA 1
ATOM 6465 C C . LEU A 1 838 ? 26.388 6.044 -40.002 1.00 87.44 838 LEU A C 1
ATOM 6467 O O . LEU A 1 838 ? 27.152 6.758 -40.652 1.00 87.44 838 LEU A O 1
ATOM 6471 N N . GLN A 1 839 ? 25.420 6.567 -39.251 1.00 89.69 839 GLN A N 1
ATOM 6472 C CA . GLN A 1 839 ? 25.313 7.995 -38.958 1.00 89.69 839 GLN A CA 1
ATOM 6473 C C . GLN A 1 839 ? 25.965 8.275 -37.602 1.00 89.69 839 GLN A C 1
ATOM 6475 O O . GLN A 1 839 ? 25.510 7.771 -36.579 1.00 89.69 839 GLN A O 1
ATOM 6480 N N . VAL A 1 840 ? 27.023 9.085 -37.581 1.00 91.81 840 VAL A N 1
ATOM 6481 C CA . VAL A 1 840 ? 27.689 9.478 -36.331 1.00 91.81 840 VAL A CA 1
ATOM 6482 C C . VAL A 1 840 ? 26.956 10.647 -35.677 1.00 91.81 840 VAL A C 1
ATOM 6484 O O . VAL A 1 840 ? 26.588 11.609 -36.355 1.00 91.81 840 VAL A O 1
ATOM 6487 N N . PHE A 1 841 ? 26.771 10.563 -34.362 1.00 93.25 841 PHE A N 1
ATOM 6488 C CA . PHE A 1 841 ? 26.193 11.589 -33.504 1.00 93.25 841 PHE A CA 1
ATOM 6489 C C . PHE A 1 841 ? 27.256 12.139 -32.555 1.00 93.25 841 PHE A C 1
ATOM 6491 O O . PHE A 1 841 ? 28.016 11.373 -31.962 1.00 93.25 841 PHE A O 1
ATOM 6498 N N . ASP A 1 842 ? 27.281 13.461 -32.389 1.00 94.06 842 ASP A N 1
ATOM 6499 C CA . ASP A 1 842 ? 28.112 14.120 -31.383 1.00 94.06 842 ASP A CA 1
ATOM 6500 C C . ASP A 1 842 ? 27.317 14.365 -30.105 1.00 94.06 842 ASP A C 1
ATOM 6502 O O . ASP A 1 842 ? 26.135 14.731 -30.115 1.00 94.06 842 ASP A O 1
ATOM 6506 N N . ALA A 1 843 ? 27.995 14.189 -28.980 1.00 95.12 843 ALA A N 1
ATOM 6507 C CA . ALA A 1 843 ? 27.426 14.344 -27.663 1.00 95.12 843 ALA A CA 1
ATOM 6508 C C . ALA A 1 843 ? 28.460 14.877 -26.667 1.00 95.12 843 ALA A C 1
ATOM 6510 O O . ALA A 1 843 ? 29.655 15.023 -26.938 1.00 95.12 843 ALA A O 1
ATOM 6511 N N . MET A 1 844 ? 27.970 15.199 -25.480 1.00 94.94 844 MET A N 1
ATOM 6512 C CA . MET A 1 844 ? 28.787 15.587 -24.345 1.00 94.94 844 MET A CA 1
ATOM 6513 C C . MET A 1 844 ? 28.274 14.932 -23.079 1.00 94.94 844 MET A C 1
ATOM 6515 O O . MET A 1 844 ? 27.083 14.648 -22.954 1.00 94.94 844 MET A O 1
ATOM 6519 N N . VAL A 1 845 ? 29.174 14.728 -22.129 1.00 95.38 845 VAL A N 1
ATOM 6520 C CA . VAL A 1 845 ? 28.861 14.237 -20.793 1.00 95.38 845 VAL A CA 1
ATOM 6521 C C . VAL A 1 845 ? 29.360 15.219 -19.742 1.00 95.38 845 VAL A C 1
ATOM 6523 O O . VAL A 1 845 ? 30.425 15.831 -19.874 1.00 95.38 845 VAL A O 1
ATOM 6526 N N . ARG A 1 846 ? 28.564 15.356 -18.685 1.00 92.44 846 ARG A N 1
ATOM 6527 C CA . ARG A 1 846 ? 28.923 16.033 -17.447 1.00 92.44 846 ARG A CA 1
ATOM 6528 C C . ARG A 1 846 ? 28.616 15.125 -16.261 1.00 92.44 846 ARG A C 1
ATOM 6530 O O . ARG A 1 846 ? 27.531 14.554 -16.199 1.00 92.44 846 ARG A O 1
ATOM 6537 N N . VAL A 1 847 ? 29.550 15.026 -15.321 1.00 93.19 847 VAL A N 1
ATOM 6538 C CA . VAL A 1 847 ? 29.432 14.257 -14.076 1.00 93.19 847 VAL A CA 1
ATOM 6539 C C . VAL A 1 847 ? 29.453 15.243 -12.912 1.00 93.19 847 VAL A C 1
ATOM 6541 O O . VAL A 1 847 ? 30.439 15.947 -12.692 1.00 93.19 847 VAL A O 1
ATOM 6544 N N . VAL A 1 848 ? 28.349 15.344 -12.177 1.00 88.56 848 VAL A N 1
ATOM 6545 C CA . VAL A 1 848 ? 28.187 16.328 -11.099 1.00 88.56 848 VAL A CA 1
ATOM 6546 C C . VAL A 1 848 ? 29.104 15.965 -9.930 1.00 88.56 848 VAL A C 1
ATOM 6548 O O . VAL A 1 848 ? 28.993 14.889 -9.352 1.00 88.56 848 VAL A O 1
ATOM 6551 N N . GLY A 1 849 ? 30.031 16.867 -9.593 1.00 87.00 849 GLY A N 1
ATOM 6552 C CA . GLY A 1 849 ? 31.073 16.613 -8.589 1.00 87.00 849 GLY A CA 1
ATOM 6553 C C . GLY A 1 849 ? 32.242 15.750 -9.084 1.00 87.00 849 GLY A C 1
ATOM 6554 O O . GLY A 1 849 ? 33.123 15.427 -8.291 1.00 87.00 849 GLY A O 1
ATOM 6555 N N . GLY A 1 850 ? 32.272 15.387 -10.371 1.00 88.88 850 GLY A N 1
ATOM 6556 C CA . GLY A 1 850 ? 33.397 14.683 -10.984 1.00 88.88 850 GLY A CA 1
ATOM 6557 C C . GLY A 1 850 ? 34.646 15.559 -11.149 1.00 88.88 850 GLY A C 1
ATOM 6558 O O . GLY A 1 850 ? 34.604 16.784 -11.032 1.00 88.88 850 GLY A O 1
ATOM 6559 N N . LYS A 1 851 ? 35.770 14.911 -11.455 1.00 92.06 851 LYS A N 1
ATOM 6560 C CA . LYS A 1 851 ? 37.051 15.527 -11.828 1.00 92.06 851 LYS A CA 1
ATOM 6561 C C . LYS A 1 851 ? 37.148 15.728 -13.351 1.00 92.06 851 LYS A C 1
ATOM 6563 O O . LYS A 1 851 ? 36.305 15.259 -14.115 1.00 92.06 851 LYS A O 1
ATOM 6568 N N . GLY A 1 852 ? 38.198 16.419 -13.800 1.00 93.50 852 GLY A N 1
ATOM 6569 C CA . GLY A 1 852 ? 38.490 16.616 -15.226 1.00 93.50 852 GLY A CA 1
ATOM 6570 C C . GLY A 1 852 ? 37.416 17.414 -15.980 1.00 93.50 852 GLY A C 1
ATOM 6571 O O . GLY A 1 852 ? 36.554 18.048 -15.375 1.00 93.50 852 GLY A O 1
ATOM 6572 N N . LEU A 1 853 ? 37.462 17.384 -17.317 1.00 91.38 853 LEU A N 1
ATOM 6573 C CA . LEU A 1 853 ? 36.568 18.181 -18.172 1.00 91.38 853 LEU A CA 1
ATOM 6574 C C . LEU A 1 853 ? 35.080 17.872 -17.943 1.00 91.38 853 LEU A C 1
ATOM 6576 O O . LEU A 1 853 ? 34.281 18.805 -17.836 1.00 91.38 853 LEU A O 1
ATOM 6580 N N . ALA A 1 854 ? 34.711 16.597 -17.775 1.00 92.75 854 ALA A N 1
ATOM 6581 C CA . ALA A 1 854 ? 33.332 16.203 -17.481 1.00 92.75 854 ALA A CA 1
ATOM 6582 C C . ALA A 1 854 ? 32.849 16.673 -16.093 1.00 92.75 854 ALA A C 1
ATOM 6584 O O . ALA A 1 854 ? 31.647 16.803 -15.892 1.00 92.75 854 ALA A O 1
ATOM 6585 N N . GLY A 1 855 ? 33.743 16.987 -15.150 1.00 89.50 855 GLY A N 1
ATOM 6586 C CA . GLY A 1 855 ? 33.379 17.646 -13.890 1.00 89.50 855 GLY A CA 1
ATOM 6587 C C . GLY A 1 855 ? 32.946 19.112 -14.044 1.00 89.50 855 GLY A C 1
ATOM 6588 O O . GLY A 1 855 ? 32.243 19.659 -13.192 1.00 89.50 855 GLY A O 1
ATOM 6589 N N . THR A 1 856 ? 33.350 19.767 -15.137 1.00 87.81 856 THR A N 1
ATOM 6590 C CA . THR A 1 856 ? 33.169 21.214 -15.349 1.00 87.81 856 THR A CA 1
ATOM 6591 C C . THR A 1 856 ? 31.879 21.572 -16.099 1.00 87.81 856 THR A C 1
ATOM 6593 O O . THR A 1 856 ? 31.150 20.716 -16.595 1.00 87.81 856 THR A O 1
ATOM 6596 N N . LEU A 1 857 ? 31.612 22.877 -16.231 1.00 82.69 857 LEU A N 1
ATOM 6597 C CA . LEU A 1 857 ? 30.548 23.427 -17.085 1.00 82.69 857 LEU A CA 1
ATOM 6598 C C . LEU A 1 857 ? 30.843 23.326 -18.596 1.00 82.69 857 LEU A C 1
ATOM 6600 O O . LEU A 1 857 ? 29.938 23.556 -19.398 1.00 82.69 857 LEU A O 1
ATOM 6604 N N . ALA A 1 858 ? 32.083 23.006 -18.988 1.00 86.81 858 ALA A N 1
ATOM 6605 C CA . ALA A 1 858 ? 32.449 22.773 -20.386 1.00 86.81 858 ALA A CA 1
ATOM 6606 C C . ALA A 1 858 ? 32.054 21.364 -20.858 1.00 86.81 858 ALA A C 1
ATOM 6608 O O . ALA A 1 858 ? 31.756 21.178 -22.037 1.00 86.81 858 ALA A O 1
ATOM 6609 N N . GLY A 1 859 ? 32.001 20.397 -19.933 1.00 90.62 859 GLY A N 1
ATOM 6610 C CA . GLY A 1 859 ? 31.769 18.990 -20.244 1.00 90.62 859 GLY A CA 1
ATOM 6611 C C . GLY A 1 859 ? 32.934 18.338 -20.986 1.00 90.62 859 GLY A C 1
ATOM 6612 O O . GLY A 1 859 ? 33.933 18.974 -21.322 1.00 90.62 859 GLY A O 1
ATOM 6613 N N . ALA A 1 860 ? 32.787 17.049 -21.268 1.00 95.44 860 ALA A N 1
ATOM 6614 C CA . ALA A 1 860 ? 33.684 16.308 -22.146 1.00 95.44 860 ALA A CA 1
ATOM 6615 C C . ALA A 1 860 ? 32.909 15.775 -23.356 1.00 95.44 860 ALA A C 1
ATOM 6617 O O . ALA A 1 860 ? 31.774 15.316 -23.216 1.00 95.44 860 ALA A O 1
ATOM 6618 N N . LYS A 1 861 ? 33.511 15.868 -24.546 1.00 95.62 861 LYS A N 1
ATOM 6619 C CA . LYS A 1 861 ? 32.908 15.422 -25.810 1.00 95.62 861 LYS A CA 1
ATOM 6620 C C . LYS A 1 861 ? 33.091 13.920 -26.007 1.00 95.62 861 LYS A C 1
ATOM 6622 O O . LYS A 1 861 ? 34.170 13.398 -25.739 1.00 95.62 861 LYS A O 1
ATOM 6627 N N . TRP A 1 862 ? 32.062 13.283 -26.546 1.00 95.62 862 TRP A N 1
ATOM 6628 C CA . TRP A 1 862 ? 32.054 11.890 -26.987 1.00 95.62 862 TRP A CA 1
ATOM 6629 C C . TRP A 1 862 ? 31.123 11.755 -28.198 1.00 95.62 862 TRP A C 1
ATOM 6631 O O . TRP A 1 862 ? 30.391 12.684 -28.547 1.00 95.62 862 TRP A O 1
ATOM 6641 N N . SER A 1 863 ? 31.162 10.613 -28.861 1.00 94.12 863 SER A N 1
ATOM 6642 C CA . SER A 1 863 ? 30.400 10.319 -30.065 1.00 94.12 863 SER A CA 1
ATOM 6643 C C . SER A 1 863 ? 29.927 8.870 -30.081 1.00 94.12 863 SER A C 1
ATOM 6645 O O . SER A 1 863 ? 30.458 8.012 -29.380 1.00 94.12 863 SER A O 1
ATOM 6647 N N . PHE A 1 864 ? 28.877 8.606 -30.852 1.00 94.06 864 PHE A N 1
ATOM 6648 C CA . PHE A 1 864 ? 28.330 7.264 -31.031 1.00 94.06 864 PHE A CA 1
ATOM 6649 C C . PHE A 1 864 ? 27.713 7.114 -32.417 1.00 94.06 864 PHE A C 1
ATOM 6651 O O . PHE A 1 864 ? 27.301 8.093 -33.045 1.00 94.06 864 PHE A O 1
ATOM 6658 N N . GLY A 1 865 ? 27.680 5.883 -32.917 1.00 92.62 865 GLY A N 1
ATOM 6659 C CA . GLY A 1 865 ? 27.164 5.572 -34.241 1.00 92.62 865 GLY A CA 1
ATOM 6660 C C . GLY A 1 865 ? 25.729 5.081 -34.167 1.00 92.62 865 GLY A C 1
ATOM 6661 O O . GLY A 1 865 ? 25.357 4.397 -33.219 1.00 92.62 865 GLY A O 1
ATOM 6662 N N . VAL A 1 866 ? 24.918 5.400 -35.170 1.00 91.56 866 VAL A N 1
ATOM 6663 C CA . VAL A 1 866 ? 23.582 4.828 -35.352 1.00 91.56 866 VAL A CA 1
ATOM 6664 C C . VAL A 1 866 ? 23.491 4.232 -36.751 1.00 91.56 866 VAL A C 1
ATOM 6666 O O . VAL A 1 866 ? 23.635 4.942 -37.745 1.00 91.56 866 VAL A O 1
ATOM 6669 N N . ALA A 1 867 ? 23.261 2.926 -36.813 1.00 90.69 867 ALA A N 1
ATOM 6670 C CA . ALA A 1 867 ? 23.001 2.170 -38.032 1.00 90.69 867 ALA A CA 1
ATOM 6671 C C . ALA A 1 867 ? 21.497 1.859 -38.160 1.00 90.69 867 ALA A C 1
ATOM 6673 O O . ALA A 1 867 ? 20.692 2.224 -37.299 1.00 90.69 867 ALA A O 1
ATOM 6674 N N . SER A 1 868 ? 21.108 1.129 -39.210 1.00 86.25 868 SER A N 1
ATOM 6675 C CA . SER A 1 868 ? 19.720 0.692 -39.456 1.00 86.25 868 SER A CA 1
ATOM 6676 C C . SER A 1 868 ? 19.070 -0.051 -38.281 1.00 86.25 868 SER A C 1
ATOM 6678 O O . SER A 1 868 ? 17.854 0.022 -38.121 1.00 86.25 868 SER A O 1
ATOM 6680 N N . HIS A 1 869 ? 19.868 -0.746 -37.465 1.00 85.50 869 HIS A N 1
ATOM 6681 C CA . HIS A 1 869 ? 19.392 -1.603 -36.374 1.00 85.50 869 HIS A CA 1
ATOM 6682 C C . HIS A 1 869 ? 19.572 -1.007 -34.970 1.00 85.50 869 HIS A C 1
ATOM 6684 O O . HIS A 1 869 ? 19.161 -1.633 -33.999 1.00 85.50 869 HIS A O 1
ATOM 6690 N N . GLY A 1 870 ? 20.144 0.196 -34.831 1.00 88.31 870 GLY A N 1
ATOM 6691 C CA . GLY A 1 870 ? 20.331 0.845 -33.529 1.00 88.31 870 GLY A CA 1
ATOM 6692 C C . GLY A 1 870 ? 21.701 1.495 -33.350 1.00 88.31 870 GLY A C 1
ATOM 6693 O O . GLY A 1 870 ? 22.369 1.839 -34.324 1.00 88.31 870 GLY A O 1
ATOM 6694 N N . LEU A 1 871 ? 22.095 1.700 -32.091 1.00 90.69 871 LEU A N 1
ATOM 6695 C CA . LEU A 1 871 ? 23.402 2.253 -31.739 1.00 90.69 871 LEU A CA 1
ATOM 6696 C C . LEU A 1 871 ? 24.493 1.203 -31.978 1.00 90.69 871 LEU A C 1
ATOM 6698 O O . LEU A 1 871 ? 24.374 0.076 -31.505 1.00 90.69 871 LEU A O 1
ATOM 6702 N N . VAL A 1 872 ? 25.558 1.597 -32.674 1.00 85.69 872 VAL A N 1
ATOM 6703 C CA . VAL A 1 872 ? 26.764 0.788 -32.874 1.00 85.69 872 VAL A CA 1
ATOM 6704 C C . VAL A 1 872 ? 27.922 1.482 -32.150 1.00 85.69 872 VAL A C 1
ATOM 6706 O O . VAL A 1 872 ? 28.218 2.640 -32.476 1.00 85.69 872 VAL A O 1
ATOM 6709 N N . PRO A 1 873 ? 28.558 0.838 -31.153 1.00 76.56 873 PRO A N 1
ATOM 6710 C CA . PRO A 1 873 ? 29.789 1.353 -30.574 1.00 76.56 873 PRO A CA 1
ATOM 6711 C C . PRO A 1 873 ? 30.905 1.253 -31.618 1.00 76.56 873 PRO A C 1
ATOM 6713 O O . PRO A 1 873 ? 31.075 0.213 -32.248 1.00 76.56 873 PRO A O 1
ATOM 6716 N N . PHE A 1 874 ? 31.651 2.339 -31.793 1.00 79.06 874 PHE A N 1
ATOM 6717 C CA . PHE A 1 874 ? 32.817 2.413 -32.669 1.00 79.06 874 PHE A CA 1
ATOM 6718 C C . PHE A 1 874 ? 33.949 3.151 -31.939 1.00 79.06 874 PHE A C 1
ATOM 6720 O O . PHE A 1 874 ? 33.713 3.891 -30.979 1.00 79.06 874 PHE A O 1
ATOM 6727 N N . THR A 1 875 ? 35.179 2.937 -32.384 1.00 72.38 875 THR A N 1
ATOM 6728 C CA . THR A 1 875 ? 36.408 3.563 -31.880 1.00 72.38 875 THR A CA 1
ATOM 6729 C C . THR A 1 875 ? 36.834 4.734 -32.768 1.00 72.38 875 THR A C 1
ATOM 6731 O O . THR A 1 875 ? 36.513 4.771 -33.953 1.00 72.38 875 THR A O 1
ATOM 6734 N N . ARG A 1 876 ? 37.564 5.724 -32.231 1.00 66.62 876 ARG A N 1
ATOM 6735 C CA . ARG A 1 876 ? 37.929 6.936 -33.003 1.00 66.62 876 ARG A CA 1
ATOM 6736 C C . ARG A 1 876 ? 38.643 6.660 -34.320 1.00 66.62 876 ARG A C 1
ATOM 6738 O O . ARG A 1 876 ? 38.486 7.448 -35.245 1.00 66.62 876 ARG A O 1
ATOM 6745 N N . ASP A 1 877 ? 39.390 5.567 -34.386 1.00 67.25 877 ASP A N 1
ATOM 6746 C CA . ASP A 1 877 ? 40.187 5.185 -35.549 1.00 67.25 877 ASP A CA 1
ATOM 6747 C C . ASP A 1 877 ? 39.324 4.633 -36.708 1.00 67.25 877 ASP A C 1
ATOM 6749 O O . ASP A 1 877 ? 39.813 4.479 -37.824 1.00 67.25 877 ASP A O 1
ATOM 6753 N N . GLU A 1 878 ? 38.029 4.388 -36.469 1.00 60.28 878 GLU A N 1
ATOM 6754 C CA . GLU A 1 878 ? 37.035 3.929 -37.455 1.00 60.28 878 GLU A CA 1
ATOM 6755 C C . GLU A 1 878 ? 36.177 5.080 -38.040 1.00 60.28 878 GLU A C 1
ATOM 6757 O O . GLU A 1 878 ? 35.211 4.818 -38.764 1.00 60.28 878 GLU A O 1
ATOM 6762 N N . ARG A 1 879 ? 36.485 6.346 -37.709 1.00 58.16 879 ARG A N 1
ATOM 6763 C CA . ARG A 1 879 ? 35.653 7.541 -37.978 1.00 58.16 879 ARG A CA 1
ATOM 6764 C C . ARG A 1 879 ? 36.125 8.401 -39.160 1.00 58.16 879 ARG A C 1
ATOM 6766 O O . ARG A 1 879 ? 35.226 8.889 -39.888 1.00 58.16 879 ARG A O 1
#

Radius of gyration: 39.75 Å; Cα contacts (8 Å, |Δi|>4): 1039; chains: 1; bounding box: 112×88×118 Å

Mean predicted aligned error: 16.75 Å